Protein AF-A0A7S1AT56-F1 (afdb_monomer)

Radius of gyration: 38.78 Å; Cα contacts (8 Å, |Δi|>4): 1127; chains: 1; bounding box: 114×74×110 Å

Solvent-accessible surface area (backbone atoms only — not comparable to full-atom values): 47455 Å² total; per-residue (Å²): 145,80,83,87,82,80,82,89,76,88,87,78,89,76,84,90,74,87,85,83,88,86,87,84,87,82,90,87,84,88,86,90,71,71,71,71,60,58,68,74,60,77,81,53,65,86,84,52,72,85,73,93,84,67,86,84,73,85,80,81,84,79,82,90,81,84,87,83,89,85,85,87,80,87,83,77,83,80,80,82,75,78,77,83,77,80,85,72,77,59,73,72,67,90,74,87,70,88,66,46,84,48,71,71,61,42,51,42,47,45,42,65,51,61,54,68,61,95,93,59,62,52,18,58,50,47,12,50,22,51,25,52,29,39,56,49,50,51,53,53,60,70,42,42,95,84,80,71,55,94,60,55,70,71,35,43,72,30,48,63,62,50,36,22,52,50,45,26,49,33,38,73,68,66,71,42,50,60,51,66,31,49,63,47,37,69,57,23,43,30,66,33,55,97,45,56,70,74,56,23,53,49,39,37,49,49,49,38,48,29,52,44,40,30,46,75,64,40,55,70,68,39,36,50,48,28,29,51,52,49,43,49,41,50,49,70,41,57,69,55,46,78,49,33,34,71,71,37,49,71,47,51,32,59,69,46,69,48,68,70,81,47,59,32,65,68,44,50,53,51,38,53,60,54,52,70,76,46,70,90,41,66,69,57,35,50,53,38,50,43,40,44,19,44,48,32,26,78,54,68,44,47,84,81,48,54,46,65,55,48,41,63,69,36,58,37,84,93,45,55,63,67,57,24,46,55,27,44,55,35,33,48,41,91,46,56,51,71,54,49,48,48,31,47,30,60,65,47,46,94,67,64,74,92,79,58,60,70,64,54,41,52,40,51,55,51,46,29,57,78,69,61,32,56,41,78,67,22,64,52,45,38,48,53,51,50,44,42,47,41,48,26,95,88,73,1,34,72,75,69,59,78,49,53,55,68,46,51,45,57,65,33,73,87,42,99,57,28,67,61,51,49,41,49,46,38,53,45,29,50,74,72,70,37,54,66,53,32,18,56,49,50,42,37,73,87,31,60,89,37,68,60,40,63,68,46,54,75,40,67,69,47,37,51,49,2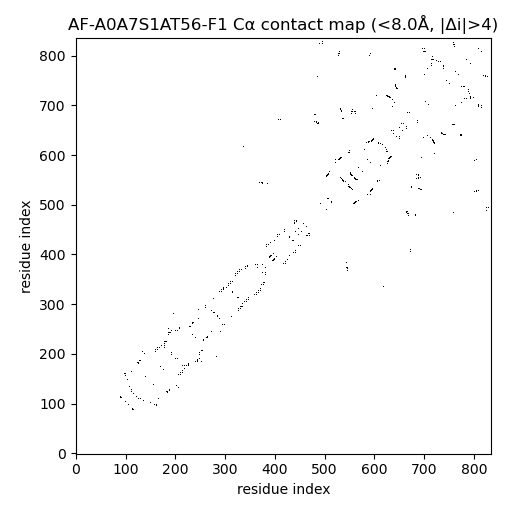0,48,57,58,59,71,38,72,80,62,75,55,89,68,45,64,59,53,88,83,29,62,34,73,77,39,49,89,78,37,94,79,62,96,61,74,91,31,67,44,77,31,48,55,70,44,73,61,42,54,47,52,45,45,72,59,61,64,73,59,56,53,33,58,32,7,43,32,70,44,49,43,57,88,50,67,86,62,42,55,52,56,28,29,24,33,37,20,36,24,39,100,81,36,36,37,39,42,33,46,55,44,20,55,74,69,32,70,70,38,25,48,56,42,35,50,52,53,47,50,54,41,46,27,45,32,34,32,38,26,29,67,71,72,40,63,66,61,49,48,18,46,30,59,43,53,44,40,75,72,51,69,53,46,93,83,62,81,64,65,40,41,22,40,30,34,45,38,18,52,54,48,10,26,28,60,19,34,43,32,71,34,77,83,39,60,36,63,56,56,45,36,33,46,75,58,24,30,40,66,50,59,88,53,78,76,49,47,53,64,52,79,80,74,48,67,31,51,53,48,43,40,39,48,62,3,36,49,41,37,49,53,51,26,55,36,27,34,68,64,55,46,48,74,74,57,57,58,53,59,32,25,54,45,65,51,96,80,48,61,89,55,47,48,60,53,53,33,67,42,72,48,39,90,71,59,60,82,77,68,98,53,104,69,74,78,69,62,82,77,67,75,76,43,86,50,84,82,37,68,76,57,50,70,67,55,62,60,43,50,86,84,45,63,56,53,59,43,40,57,73,74,43,51,74,35,54,52,54,72,70,47,46,54,35,36,48,59,15,53,57,63,35,48,38,47,67,61,50,49,53,55,48,54,50,30,53,50,34,26,54,53,53,48,56,54,58,78,73,107

Mean predicted aligned error: 15.21 Å

InterPro domains:
  IPR012337 Ribonuclease H-like superfamily [SSF53098] (545-702)
  IPR036397 Ribonuclease H superfamily [G3DSA:3.30.420.10] (535-711)

Organism: Noctiluca scintillans (NCBI:txid2966)

Foldseek 3Di:
DDDDDDDPDDDDPDDDDDDDDDDDDDDDDDDDDPPVVVVVPPPDCVVPPDDPDDDDDDDDDDDDDDDDDDDDDDDDDDDDDDPDDPPDQADQDDDDQDQDDDPLLVVLLSLCRGADDPPDFLQVSNLVSLLSSLLSLLCLLVPDDPDDRPGDNSSSVCSLVRSLVSLLVCLVVVVDQLLRNNLNNLLSQLSLPPPAPVSSCSSLVSSLSSLLSNLVNHDVVRSLNSLVSNLVCQAPPLVSLVRHQLLNVVSSCVSSVHFLLSHHLVSLVVSLVVLVVVVPDPNSSLVSLLSSLQSLQRNVSLVVDALVRLCPRLVDPVDALVSSLSSLLSNCNQPFVVRNLSNLQVLLHPDDLVPDDPSSLVSSLSSCLSVLHWCVSRLNNLVVLLLCCCQNPCHHCLNVVSDQLLQQCLQQLPDPCNLVSLLSNLVSCVVVVNLLSSLLNCLDPSNPPRVSNVVCCPPPVSVVSSVVCNVPPVPPRPLQLFDFQFFFQLACVNPVDDPDPHQEEEALWLDDSLVVVLCVQPVVLAQAEKFKDFAWQAPDCSNGSNIATQWMWIDGPSHIYIYGLVSQLVVDQVRNVNSLVSVLCSQARLSYEYEAALDFLVNLSNHQCSSDGPVLNSDPPRQTRKGPFYFYLLLVLCQLQQHFSPDPCRNDLQLLCCQQVLGGQRCNCVRHRSNDPPQDSSNSRNNNCNRVSRLLSLLLCQQLVLDDLVLRLLRIFMGSDDPFPSGNSVLSRPQRSADDRDDDDPDPPPDRQDDDHLDDCSVPPVSVVSRRHGHPVDPSNCSCCVRGVVGNDDPVSSVSNSSNSVVSNDPVSSVVSSVSRSVSSVSSNVVVVVD

Nearest PDB structures (foldseek):
  4xri-assembly1_A  TM=2.443E-01  e=1.466E-01  Thermochaetoides thermophila DSM 1495
  7cun-assembly1_G  TM=2.427E-01  e=1.527E-01  Homo sapiens
  3nmw-assembly2_B  TM=2.997E-01  e=8.446E-01  Homo sapiens
  4gpk-assembly1_C  TM=1.836E-01  e=2.245E+00  Bacillus thuringiensis serovar thuringiensis
  7ldg-assembly1_A-2  TM=1.930E-01  e=8.263E+00  Homo sapiens

Structure (mmCIF, N/CA/C/O backbone):
data_AF-A0A7S1AT56-F1
#
_entry.id   AF-A0A7S1AT56-F1
#
loop_
_atom_site.group_PDB
_atom_site.id
_atom_site.type_symbol
_atom_site.label_atom_id
_atom_site.label_alt_id
_atom_site.label_comp_id
_atom_site.label_asym_id
_atom_site.label_entity_id
_atom_site.label_seq_id
_atom_site.pdbx_PDB_ins_code
_atom_site.Cartn_x
_atom_site.Cartn_y
_atom_site.Cartn_z
_atom_site.occupancy
_atom_site.B_iso_or_equiv
_atom_site.auth_seq_id
_atom_site.auth_comp_id
_atom_site.auth_asym_id
_atom_site.auth_atom_id
_atom_site.pdbx_PDB_model_num
ATOM 1 N N . ALA A 1 1 ? -40.538 22.028 24.111 1.00 28.14 1 ALA A N 1
ATOM 2 C CA . ALA A 1 1 ? -40.634 22.332 22.670 1.00 28.14 1 ALA A CA 1
ATOM 3 C C . ALA A 1 1 ? -39.346 23.021 22.230 1.00 28.14 1 ALA A C 1
ATOM 5 O O . ALA A 1 1 ? -39.274 24.240 22.223 1.00 28.14 1 ALA A O 1
ATOM 6 N N . GLN A 1 2 ? -38.314 22.223 21.963 1.00 22.08 2 GLN A N 1
ATOM 7 C CA . GLN A 1 2 ? -37.035 22.617 21.372 1.00 22.08 2 GLN A CA 1
ATOM 8 C C . GLN A 1 2 ? -36.584 21.393 20.562 1.00 22.08 2 GLN A C 1
ATOM 10 O O . GLN A 1 2 ? -36.321 20.344 21.143 1.00 22.08 2 GLN A O 1
ATOM 15 N N . GLY A 1 3 ? -36.644 21.492 19.232 1.00 21.80 3 GLY A N 1
ATOM 16 C CA . GLY A 1 3 ? -35.955 20.585 18.307 1.00 21.80 3 GLY A CA 1
ATOM 17 C C . GLY A 1 3 ? -34.551 21.148 18.066 1.00 21.80 3 GLY A C 1
ATOM 18 O O . GLY A 1 3 ? -34.372 22.359 18.119 1.00 21.80 3 GLY A O 1
ATOM 19 N N . GLY A 1 4 ? -33.500 20.358 17.877 1.00 24.17 4 GLY A N 1
ATOM 20 C CA . GLY A 1 4 ? -33.470 19.092 17.155 1.00 24.17 4 GLY A CA 1
ATOM 21 C C . GLY A 1 4 ? -32.752 19.322 15.826 1.00 24.17 4 GLY A C 1
ATOM 22 O O . GLY A 1 4 ? -33.387 19.319 14.781 1.00 24.17 4 GLY A O 1
ATOM 23 N N . ALA A 1 5 ? -31.442 19.567 15.887 1.00 21.72 5 ALA A N 1
ATOM 24 C CA . ALA A 1 5 ? -30.538 19.537 14.743 1.00 21.72 5 ALA A CA 1
ATOM 25 C C . ALA A 1 5 ? -29.420 18.548 15.093 1.00 21.72 5 ALA A C 1
ATOM 27 O O . ALA A 1 5 ? -28.383 18.920 15.635 1.00 21.72 5 ALA A O 1
ATOM 28 N N . ARG A 1 6 ? -29.701 17.254 14.891 1.00 23.67 6 ARG A N 1
ATOM 29 C CA . ARG A 1 6 ? -28.689 16.197 14.949 1.00 23.67 6 ARG A CA 1
ATOM 30 C C . ARG A 1 6 ? -27.871 16.269 13.663 1.00 23.67 6 ARG A C 1
ATOM 32 O O . ARG A 1 6 ? -28.428 16.185 12.572 1.00 23.67 6 ARG A O 1
ATOM 39 N N . LEU A 1 7 ? -26.567 16.449 13.834 1.00 23.28 7 LEU A N 1
ATOM 40 C CA . LEU A 1 7 ? -25.540 16.291 12.815 1.00 23.28 7 LEU A CA 1
ATOM 41 C C . LEU A 1 7 ? -25.590 14.855 12.280 1.00 23.28 7 LEU A C 1
ATOM 43 O O . LEU A 1 7 ? -25.255 13.910 12.989 1.00 23.28 7 LEU A O 1
ATOM 47 N N . GLY A 1 8 ? -26.038 14.698 11.036 1.00 22.28 8 GLY A N 1
ATOM 48 C CA . GLY A 1 8 ? -25.746 13.519 10.234 1.00 22.28 8 GLY A CA 1
ATOM 49 C C . GLY A 1 8 ? -24.332 13.666 9.691 1.00 22.28 8 GLY A C 1
ATOM 50 O O . GLY A 1 8 ? -24.130 14.340 8.686 1.00 22.28 8 GLY A O 1
ATOM 51 N N . ALA A 1 9 ? -23.353 13.090 10.382 1.00 23.45 9 ALA A N 1
ATOM 52 C CA . ALA A 1 9 ? -21.978 13.029 9.914 1.00 23.45 9 ALA A CA 1
ATOM 53 C C . ALA A 1 9 ? -21.422 11.618 10.133 1.00 23.45 9 ALA A C 1
ATOM 55 O O . ALA A 1 9 ? -21.615 11.016 11.184 1.00 23.45 9 ALA A O 1
ATOM 56 N N . MET A 1 10 ? -20.699 11.146 9.115 1.00 25.14 10 MET A N 1
ATOM 57 C CA . MET A 1 10 ? -19.839 9.957 9.094 1.00 25.14 10 MET A CA 1
ATOM 58 C C . MET A 1 10 ? -20.518 8.604 8.829 1.00 25.14 10 MET A C 1
ATOM 60 O O . MET A 1 10 ? -20.508 7.665 9.623 1.00 25.14 10 MET A O 1
ATOM 64 N N . ALA A 1 11 ? -21.010 8.476 7.598 1.00 24.83 11 ALA A N 1
ATOM 65 C CA . ALA A 1 11 ? -21.187 7.203 6.916 1.00 24.83 11 ALA A CA 1
ATOM 66 C C . ALA A 1 11 ? -20.369 7.213 5.618 1.00 24.83 11 ALA A C 1
ATOM 68 O O . ALA A 1 11 ? -20.890 7.609 4.588 1.00 24.83 11 ALA A O 1
ATOM 69 N N . LEU A 1 12 ? -19.104 6.784 5.654 1.00 26.16 12 LEU A N 1
ATOM 70 C CA . LEU A 1 12 ? -18.348 6.448 4.441 1.00 26.16 12 LEU A CA 1
ATOM 71 C C . LEU A 1 12 ? -17.414 5.261 4.718 1.00 26.16 12 LEU A C 1
ATOM 73 O O . LEU A 1 12 ? -16.217 5.409 4.932 1.00 26.16 12 LEU A O 1
ATOM 77 N N . GLY A 1 13 ? -17.990 4.058 4.694 1.00 25.33 13 GLY A N 1
ATOM 78 C CA . GLY A 1 13 ? -17.266 2.879 4.231 1.00 25.33 13 GLY A CA 1
ATOM 79 C C . GLY A 1 13 ? -17.344 2.885 2.708 1.00 25.33 13 GLY A C 1
ATOM 80 O O . GLY A 1 13 ? -18.405 2.607 2.158 1.00 25.33 13 GLY A O 1
ATOM 81 N N . ILE A 1 14 ? -16.269 3.279 2.026 1.00 25.41 14 ILE A N 1
ATOM 82 C CA . ILE A 1 14 ? -16.248 3.339 0.560 1.00 25.41 14 ILE A CA 1
ATOM 83 C C . ILE A 1 14 ? -15.635 2.045 0.025 1.00 25.41 14 ILE A C 1
ATOM 85 O O . ILE A 1 14 ? -14.442 1.793 0.183 1.00 25.41 14 ILE A O 1
ATOM 89 N N . GLN A 1 15 ? -16.475 1.238 -0.627 1.00 23.25 15 GLN A N 1
ATOM 90 C CA . GLN A 1 15 ? -16.057 0.227 -1.597 1.00 23.25 15 GLN A CA 1
ATOM 91 C C . GLN A 1 15 ? -15.398 0.922 -2.794 1.00 23.25 15 GLN A C 1
ATOM 93 O O . GLN A 1 15 ? -15.999 1.792 -3.423 1.00 23.25 15 GLN A O 1
ATOM 98 N N . TRP A 1 16 ? -14.174 0.522 -3.132 1.00 25.31 16 TRP A N 1
ATOM 99 C CA . TRP A 1 16 ? -13.442 1.058 -4.276 1.00 25.31 16 TRP A CA 1
ATOM 100 C C . TRP A 1 16 ? -13.658 0.167 -5.499 1.00 25.31 16 TRP A C 1
ATOM 102 O O . TRP A 1 16 ? -13.060 -0.901 -5.614 1.00 25.31 16 TRP A O 1
ATOM 112 N N . SER A 1 17 ? -14.482 0.619 -6.441 1.00 22.28 17 SER A N 1
ATOM 113 C CA . SER A 1 17 ? -14.511 0.064 -7.795 1.00 22.28 17 SER A CA 1
ATOM 114 C C . SER A 1 17 ? -14.725 1.163 -8.835 1.00 22.28 17 SER A C 1
ATOM 116 O O . SER A 1 17 ? -15.697 1.907 -8.753 1.00 22.28 17 SER A O 1
ATOM 118 N N . SER A 1 18 ? -13.811 1.177 -9.815 1.00 23.44 18 SER A N 1
ATOM 119 C CA . SER A 1 18 ? -13.888 1.744 -11.175 1.00 23.44 18 SER A CA 1
ATOM 120 C C . SER A 1 18 ? -14.247 3.224 -11.351 1.00 23.44 18 SER A C 1
ATOM 122 O O . SER A 1 18 ? -15.398 3.574 -11.153 1.00 23.44 18 SER A O 1
ATOM 124 N N . PHE A 1 19 ? -13.330 4.035 -11.904 1.00 22.59 19 PHE A N 1
ATOM 125 C CA . PHE A 1 19 ? -13.686 5.115 -12.844 1.00 22.59 19 PHE A CA 1
ATOM 126 C C . PHE A 1 19 ? -12.533 5.455 -13.812 1.00 22.59 19 PHE A C 1
ATOM 128 O O . PHE A 1 19 ? -11.405 5.715 -13.393 1.00 22.59 19 PHE A O 1
ATOM 135 N N . GLU A 1 20 ? -12.852 5.437 -15.112 1.00 21.06 20 GLU A N 1
ATOM 136 C CA . GLU A 1 20 ? -12.061 5.942 -16.247 1.00 21.06 20 GLU A CA 1
ATOM 137 C C . GLU A 1 20 ? -11.983 7.485 -16.256 1.00 21.06 20 GLU A C 1
ATOM 139 O O . GLU A 1 20 ? -12.878 8.147 -15.719 1.00 21.06 20 GLU A O 1
ATOM 144 N N . PRO A 1 21 ? -10.957 8.093 -16.887 1.00 22.06 21 PRO A N 1
ATOM 145 C CA . PRO A 1 21 ? -10.821 9.545 -16.955 1.00 22.06 21 PRO A CA 1
ATOM 146 C C . PRO A 1 21 ? -11.688 10.167 -18.068 1.00 22.06 21 PRO A C 1
ATOM 148 O O . PRO A 1 21 ? -11.699 9.661 -19.192 1.00 22.06 21 PRO A O 1
ATOM 151 N N . PRO A 1 22 ? -12.349 11.313 -17.813 1.00 23.06 22 PRO A N 1
ATOM 152 C CA . PRO A 1 22 ? -12.988 12.102 -18.851 1.00 23.06 22 PRO A CA 1
ATOM 153 C C . PRO A 1 22 ? -12.099 13.274 -19.321 1.00 23.06 22 PRO A C 1
ATOM 155 O O . PRO A 1 22 ? -11.393 13.899 -18.531 1.00 23.06 22 PRO A O 1
ATOM 158 N N . PHE A 1 23 ? -12.265 13.604 -20.606 1.00 21.80 23 PHE A N 1
ATOM 159 C CA . PHE A 1 23 ? -12.002 14.873 -21.310 1.00 21.80 23 PHE A CA 1
ATOM 160 C C . PHE A 1 23 ? -10.796 14.984 -22.259 1.00 21.80 23 PHE A C 1
ATOM 162 O O . PHE A 1 23 ? -9.661 14.621 -21.968 1.00 21.80 23 PHE A O 1
ATOM 169 N N . ALA A 1 24 ? -11.145 15.516 -23.436 1.00 22.67 24 ALA A N 1
ATOM 170 C CA . ALA A 1 24 ? -10.377 15.663 -24.660 1.00 22.67 24 ALA A CA 1
ATOM 171 C C . ALA A 1 24 ? -9.482 16.912 -24.656 1.00 22.67 24 ALA A C 1
ATOM 173 O O . ALA A 1 24 ? -9.850 17.954 -24.115 1.00 22.67 24 ALA A O 1
ATOM 174 N N . LEU A 1 25 ? -8.325 16.792 -25.306 1.00 23.36 25 LEU A N 1
ATOM 175 C CA . LEU A 1 25 ? -7.350 17.860 -25.522 1.00 23.36 25 LEU A CA 1
ATOM 176 C C . LEU A 1 25 ? -7.714 18.659 -26.782 1.00 23.36 25 LEU A C 1
ATOM 178 O O . LEU A 1 25 ? -8.028 18.062 -27.811 1.00 23.36 25 LEU A O 1
ATOM 182 N N . SER A 1 26 ? -7.652 19.993 -26.710 1.00 21.77 26 SER A N 1
ATOM 183 C CA . SER A 1 26 ? -7.672 20.858 -27.894 1.00 21.77 26 SER A CA 1
ATOM 184 C C . SER A 1 26 ? -6.247 21.167 -28.349 1.00 21.77 26 SER A C 1
ATOM 186 O O . SER A 1 26 ? -5.412 21.579 -27.544 1.00 21.77 26 SER A O 1
ATOM 188 N N . GLU A 1 27 ? -6.009 20.993 -29.644 1.00 26.66 27 GLU A N 1
ATOM 189 C CA . GLU A 1 27 ? -4.829 21.436 -30.384 1.00 26.66 27 GLU A CA 1
ATOM 190 C C . GLU A 1 27 ? -4.764 22.972 -30.437 1.00 26.66 27 GLU A C 1
ATOM 192 O O . GLU A 1 27 ? -5.788 23.611 -30.658 1.00 26.66 27 GLU A O 1
ATOM 197 N N . ASP A 1 28 ? -3.582 23.548 -30.189 1.00 24.86 28 ASP A N 1
ATOM 198 C CA . ASP A 1 28 ? -2.971 24.650 -30.957 1.00 24.86 28 ASP A CA 1
ATOM 199 C C . ASP A 1 28 ? -1.949 25.410 -30.101 1.00 24.86 28 ASP A C 1
ATOM 201 O O . ASP A 1 28 ? -2.308 26.117 -29.163 1.00 24.86 28 ASP A O 1
ATOM 205 N N . THR A 1 29 ? -0.661 25.284 -30.441 1.00 26.38 29 THR A N 1
ATOM 206 C CA . THR A 1 29 ? 0.290 26.407 -30.632 1.00 26.38 29 THR A CA 1
ATOM 207 C C . THR A 1 29 ? 1.689 25.862 -30.922 1.00 26.38 29 THR A C 1
ATOM 209 O O . THR A 1 29 ? 2.525 25.666 -30.045 1.00 26.38 29 THR A O 1
ATOM 212 N N . ALA A 1 30 ? 1.949 25.623 -32.205 1.00 27.81 30 ALA A N 1
ATOM 213 C CA . ALA A 1 30 ? 3.295 25.507 -32.742 1.00 27.81 30 ALA A CA 1
ATOM 214 C C . ALA A 1 30 ? 3.841 26.904 -33.082 1.00 27.81 30 ALA A C 1
ATOM 216 O O . ALA A 1 30 ? 3.091 27.747 -33.572 1.00 27.81 30 ALA A O 1
ATOM 217 N N . GLY A 1 31 ? 5.152 27.114 -32.923 1.00 28.94 31 GLY A N 1
ATOM 218 C CA . GLY A 1 31 ? 5.858 28.128 -33.711 1.00 28.94 31 GLY A CA 1
ATOM 219 C C . GLY A 1 31 ? 7.037 28.831 -33.038 1.00 28.94 31 GLY A C 1
ATOM 220 O O . GLY A 1 31 ? 6.840 29.759 -32.267 1.00 28.94 31 GLY A O 1
ATOM 221 N N . HIS A 1 32 ? 8.237 28.474 -33.511 1.00 29.58 32 HIS A N 1
ATOM 222 C CA . HIS A 1 32 ? 9.459 29.296 -33.609 1.00 29.58 32 HIS A CA 1
ATOM 223 C C . HIS A 1 32 ? 10.436 29.315 -32.416 1.00 29.58 32 HIS A C 1
ATOM 225 O O . HIS A 1 32 ? 10.163 29.866 -31.358 1.00 29.58 32 HIS A O 1
ATOM 231 N N . GLY A 1 33 ? 11.637 28.761 -32.646 1.00 29.77 33 GLY A N 1
ATOM 232 C CA . GLY A 1 33 ? 12.787 28.868 -31.733 1.00 29.77 33 GLY A CA 1
ATOM 233 C C . GLY A 1 33 ? 14.049 28.094 -32.156 1.00 29.77 33 GLY A C 1
ATOM 234 O O . GLY A 1 33 ? 15.134 28.393 -31.674 1.00 29.77 33 GLY A O 1
ATOM 235 N N . ALA A 1 34 ? 13.947 27.123 -33.074 1.00 29.47 34 ALA A N 1
ATOM 236 C CA . ALA A 1 34 ? 15.069 26.235 -33.411 1.00 29.47 34 ALA A CA 1
ATOM 237 C C . ALA A 1 34 ? 16.111 26.826 -34.387 1.00 29.47 34 ALA A C 1
ATOM 239 O O . ALA A 1 34 ? 17.265 26.404 -34.368 1.00 29.47 34 ALA A O 1
ATOM 240 N N . GLU A 1 35 ? 15.748 27.795 -35.234 1.00 29.67 35 GLU A N 1
ATOM 241 C CA . GLU A 1 35 ? 16.658 28.300 -36.280 1.00 29.67 35 GLU A CA 1
ATOM 242 C C . GLU A 1 35 ? 17.685 29.319 -35.755 1.00 29.67 35 GLU A C 1
ATOM 244 O O . GLU A 1 35 ? 18.826 29.328 -36.219 1.00 29.67 35 GLU A O 1
ATOM 249 N N . ASP A 1 36 ? 17.346 30.093 -34.721 1.00 32.22 36 ASP A N 1
ATOM 250 C CA . ASP A 1 36 ? 18.242 31.123 -34.173 1.00 32.22 36 ASP A CA 1
ATOM 251 C C . ASP A 1 36 ? 19.352 30.542 -33.278 1.00 32.22 36 ASP A C 1
ATOM 253 O O . ASP A 1 36 ? 20.440 31.110 -33.183 1.00 32.22 36 ASP A O 1
ATOM 257 N N . VAL A 1 37 ? 19.125 29.365 -32.682 1.00 34.44 37 VAL A N 1
ATOM 258 C CA . VAL A 1 37 ? 20.110 28.665 -31.831 1.00 34.44 37 VAL A CA 1
ATOM 259 C C . VAL A 1 37 ? 21.189 27.966 -32.672 1.00 34.44 37 VAL A C 1
ATOM 261 O O . VAL A 1 37 ? 22.355 27.884 -32.273 1.00 34.44 37 VAL A O 1
ATOM 264 N N . LEU A 1 38 ? 20.835 27.503 -33.875 1.00 32.31 38 LEU A N 1
ATOM 265 C CA . LEU A 1 38 ? 21.759 26.816 -34.785 1.00 32.31 38 LEU A CA 1
ATOM 266 C C . LEU A 1 38 ? 22.769 27.770 -35.440 1.00 32.31 38 LEU A C 1
ATOM 268 O O . LEU A 1 38 ? 23.887 27.357 -35.754 1.00 32.31 38 LEU A O 1
ATOM 272 N N . ALA A 1 39 ? 22.430 29.054 -35.592 1.00 34.38 39 ALA A N 1
ATOM 273 C CA . ALA A 1 39 ? 23.347 30.053 -36.140 1.00 34.38 39 ALA A CA 1
ATOM 274 C C . ALA A 1 39 ? 24.541 30.329 -35.203 1.00 34.38 39 ALA A C 1
ATOM 276 O O . ALA A 1 39 ? 25.662 30.545 -35.671 1.00 34.38 39 ALA A O 1
ATOM 277 N N . THR A 1 40 ? 24.330 30.247 -33.885 1.00 32.94 40 THR A N 1
ATOM 278 C CA . THR A 1 40 ? 25.346 30.549 -32.862 1.00 32.94 40 THR A CA 1
ATOM 279 C C . THR A 1 40 ? 26.378 29.445 -32.616 1.00 32.94 40 THR A C 1
ATOM 281 O O . THR A 1 40 ? 27.418 29.723 -32.028 1.00 32.94 40 THR A O 1
ATOM 284 N N . LEU A 1 41 ? 26.142 28.214 -33.083 1.00 35.22 41 LEU A N 1
ATOM 285 C CA . LEU A 1 41 ? 27.003 27.049 -32.799 1.00 35.22 41 LEU A CA 1
ATOM 286 C C . LEU A 1 41 ? 27.957 26.678 -33.951 1.00 35.22 41 LEU A C 1
ATOM 288 O O . LEU A 1 41 ? 28.742 25.739 -33.843 1.00 35.22 41 LEU A O 1
ATOM 292 N N . SER A 1 42 ? 27.918 27.419 -35.060 1.00 35.97 42 SER A N 1
ATOM 293 C CA . SER A 1 42 ? 28.675 27.108 -36.283 1.00 35.97 42 SER A CA 1
ATOM 294 C C . SER A 1 42 ? 30.172 27.460 -36.235 1.00 35.97 42 SER A C 1
ATOM 296 O O . SER A 1 42 ? 30.907 27.110 -37.158 1.00 35.97 42 SER A O 1
ATOM 298 N N . SER A 1 43 ? 30.650 28.125 -35.177 1.00 33.75 43 SER A N 1
ATOM 299 C CA . SER A 1 43 ? 32.043 28.585 -35.055 1.00 33.75 43 SER A CA 1
ATOM 300 C C . SER A 1 43 ? 32.904 27.795 -34.061 1.00 33.75 43 SER A C 1
ATOM 302 O O . SER A 1 43 ? 34.064 28.157 -33.858 1.00 33.75 43 SER A O 1
ATOM 304 N N . ASP A 1 44 ? 32.373 26.738 -33.440 1.00 31.22 44 ASP A N 1
ATOM 305 C CA . ASP A 1 44 ? 33.081 26.005 -32.387 1.00 31.22 44 ASP A CA 1
ATOM 306 C C . ASP A 1 44 ? 33.916 24.842 -32.957 1.00 31.22 44 ASP A C 1
ATOM 308 O O . ASP A 1 44 ? 33.405 23.819 -33.419 1.00 31.22 44 ASP A O 1
ATOM 312 N N . THR A 1 45 ? 35.240 25.006 -32.954 1.00 31.78 45 THR A N 1
ATOM 313 C CA . THR A 1 45 ? 36.200 24.086 -33.604 1.00 31.78 45 THR A CA 1
ATOM 314 C C . THR A 1 45 ? 36.422 22.776 -32.842 1.00 31.78 45 THR A C 1
ATOM 316 O O . THR A 1 45 ? 37.100 21.882 -33.345 1.00 31.78 45 THR A O 1
ATOM 319 N N . TRP A 1 46 ? 35.821 22.628 -31.658 1.00 32.69 46 TRP A N 1
ATOM 320 C CA . TRP A 1 46 ? 35.835 21.385 -30.881 1.00 32.69 46 TRP A CA 1
ATOM 321 C C . TRP A 1 46 ? 34.803 20.352 -31.363 1.00 32.69 46 TRP A C 1
ATOM 323 O O . TRP A 1 46 ? 35.049 19.154 -31.255 1.00 32.69 46 TRP A O 1
ATOM 333 N N . LEU A 1 47 ? 33.678 20.796 -31.938 1.00 30.77 47 LEU A N 1
ATOM 334 C CA . LEU A 1 47 ? 32.607 19.912 -32.427 1.00 30.77 47 LEU A CA 1
ATOM 335 C C . LEU A 1 47 ? 32.799 19.474 -33.889 1.00 30.77 47 LEU A C 1
ATOM 337 O O . LEU A 1 47 ? 32.240 18.460 -34.307 1.00 30.77 47 LEU A O 1
ATOM 341 N N . PHE A 1 48 ? 33.629 20.186 -34.657 1.00 35.91 48 PHE A N 1
ATOM 342 C CA . PHE A 1 48 ? 33.941 19.855 -36.049 1.00 35.91 48 PHE A CA 1
ATOM 343 C C . PHE A 1 48 ? 35.452 19.957 -36.316 1.00 35.91 48 PHE A C 1
ATOM 345 O O . PHE A 1 48 ? 35.940 21.030 -36.681 1.00 35.91 48 PHE A O 1
ATOM 352 N N . PRO A 1 49 ? 36.227 18.865 -36.181 1.00 29.78 49 PRO A N 1
ATOM 353 C CA . PRO A 1 49 ? 37.609 18.867 -36.644 1.00 29.78 49 PRO A CA 1
ATOM 354 C C . PRO A 1 49 ? 37.643 19.012 -38.179 1.00 29.78 49 PRO A C 1
ATOM 356 O O . PRO A 1 49 ? 36.762 18.484 -38.871 1.00 29.78 49 PRO A O 1
ATOM 359 N N . PRO A 1 50 ? 38.637 19.714 -38.755 1.00 30.83 50 PRO A N 1
ATOM 360 C CA . PRO A 1 50 ? 38.681 19.936 -40.194 1.00 30.83 50 PRO A CA 1
ATOM 361 C C . PRO A 1 50 ? 38.901 18.610 -40.933 1.00 30.83 50 PRO A C 1
ATOM 363 O O . PRO A 1 50 ? 39.817 17.848 -40.625 1.00 30.83 50 PRO A O 1
ATOM 366 N N . ARG A 1 51 ? 38.048 18.338 -41.927 1.00 33.44 51 ARG A N 1
ATOM 367 C CA . ARG A 1 51 ? 38.151 17.164 -42.804 1.00 33.44 51 ARG A CA 1
ATOM 368 C C . ARG A 1 51 ? 39.437 17.232 -43.633 1.00 33.44 51 ARG A C 1
ATOM 370 O O . ARG A 1 51 ? 39.720 18.249 -44.256 1.00 33.44 51 ARG A O 1
ATOM 377 N N . SER A 1 52 ? 40.160 16.118 -43.696 1.00 32.06 52 SER A N 1
ATOM 378 C CA . SER A 1 52 ? 41.413 15.923 -44.441 1.00 32.06 52 SER A CA 1
ATOM 379 C C . SER A 1 52 ? 41.283 15.925 -45.973 1.00 32.06 52 SER A C 1
ATOM 381 O O . SER A 1 52 ? 42.292 15.779 -46.654 1.00 32.06 52 SER A O 1
ATOM 383 N N . ASP A 1 53 ? 40.089 16.151 -46.524 1.00 38.16 53 ASP A N 1
ATOM 384 C CA . ASP A 1 53 ? 39.832 16.103 -47.966 1.00 38.16 53 ASP A CA 1
ATOM 385 C C . ASP A 1 53 ? 39.334 17.456 -48.493 1.00 38.16 53 ASP A C 1
ATOM 387 O O . ASP A 1 53 ? 38.167 17.628 -48.850 1.00 38.16 53 ASP A O 1
ATOM 391 N N . GLN A 1 54 ? 40.230 18.441 -48.562 1.00 35.28 54 GLN A N 1
ATOM 392 C CA . GLN A 1 54 ? 40.071 19.585 -49.461 1.00 35.28 54 GLN A CA 1
ATOM 393 C C . GLN A 1 54 ? 41.382 19.861 -50.214 1.00 35.28 54 GLN A C 1
ATOM 395 O O . GLN A 1 54 ? 42.461 19.749 -49.629 1.00 35.28 54 GLN A O 1
ATOM 400 N N . PRO A 1 55 ? 41.320 20.229 -51.509 1.00 33.28 55 PRO A N 1
ATOM 401 C CA . PRO A 1 55 ? 42.510 20.561 -52.277 1.00 33.28 55 PRO A CA 1
ATOM 402 C C . PRO A 1 55 ? 43.155 21.829 -51.709 1.00 33.28 55 PRO A C 1
ATOM 404 O O . PRO A 1 55 ? 42.511 22.874 -51.619 1.00 33.28 55 PRO A O 1
ATOM 407 N N . GLN A 1 56 ? 44.436 21.741 -51.344 1.00 33.47 56 GLN A N 1
ATOM 408 C CA . GLN A 1 56 ? 45.222 22.891 -50.903 1.00 33.47 56 GLN A CA 1
ATOM 409 C C . GLN A 1 56 ? 45.286 23.958 -52.007 1.00 33.47 56 GLN A C 1
ATOM 411 O O . GLN A 1 56 ? 45.928 23.771 -53.041 1.00 33.47 56 GLN A O 1
ATOM 416 N N . ALA A 1 57 ? 44.647 25.102 -51.762 1.00 33.53 57 ALA A N 1
ATOM 417 C CA . ALA A 1 57 ? 44.968 26.363 -52.422 1.00 33.53 57 ALA A CA 1
ATOM 418 C C . ALA A 1 57 ? 46.285 26.928 -51.835 1.00 33.53 57 ALA A C 1
ATOM 420 O O . ALA A 1 57 ? 46.622 26.635 -50.685 1.00 33.53 57 ALA A O 1
ATOM 421 N N . PRO A 1 58 ? 47.073 27.691 -52.612 1.00 33.38 58 PRO A N 1
ATOM 422 C CA . PRO A 1 58 ? 48.499 27.870 -52.362 1.00 33.38 58 PRO A CA 1
ATOM 423 C C . PRO A 1 58 ? 48.773 28.751 -51.140 1.00 33.38 58 PRO A C 1
ATOM 425 O O . PRO A 1 58 ? 48.248 29.858 -51.020 1.00 33.38 58 PRO A O 1
ATOM 428 N N . HIS A 1 59 ? 49.655 28.284 -50.257 1.00 32.09 59 HIS A N 1
ATOM 429 C CA . HIS A 1 59 ? 50.155 29.088 -49.147 1.00 32.09 59 HIS A CA 1
ATOM 430 C C . HIS A 1 59 ? 51.088 30.211 -49.640 1.00 32.09 59 HIS A C 1
ATOM 432 O O . HIS A 1 59 ? 51.965 29.956 -50.472 1.00 32.09 59 HIS A O 1
ATOM 438 N N . PRO A 1 60 ? 50.969 31.439 -49.099 1.00 29.39 60 PRO A N 1
ATOM 439 C CA . PRO A 1 60 ? 51.983 32.467 -49.264 1.00 29.39 60 PRO A CA 1
ATOM 440 C C . PRO A 1 60 ? 53.228 32.106 -48.441 1.00 29.39 60 PRO A C 1
ATOM 442 O O . PRO A 1 60 ? 53.147 31.575 -47.333 1.00 29.39 60 PRO A O 1
ATOM 445 N N . ALA A 1 61 ? 54.390 32.378 -49.029 1.00 30.06 61 ALA A N 1
ATOM 446 C CA . ALA A 1 61 ? 55.702 32.004 -48.522 1.00 30.06 61 ALA A CA 1
ATOM 447 C C . ALA A 1 61 ? 56.004 32.558 -47.115 1.00 30.06 61 ALA A C 1
ATOM 449 O O . ALA A 1 61 ? 55.793 33.750 -46.877 1.00 30.06 61 ALA A O 1
ATOM 450 N N . PRO A 1 62 ? 56.623 31.767 -46.220 1.00 29.47 62 PRO A N 1
ATOM 451 C CA . PRO A 1 62 ? 57.375 32.302 -45.103 1.00 29.47 62 PRO A CA 1
ATOM 452 C C . PRO A 1 62 ? 58.824 32.594 -45.511 1.00 29.47 62 PRO A C 1
ATOM 454 O O . PRO A 1 62 ? 59.429 31.936 -46.358 1.00 29.47 62 PRO A O 1
ATOM 457 N N . ALA A 1 63 ? 59.353 33.633 -44.879 1.00 29.42 63 ALA A N 1
ATOM 458 C CA . ALA A 1 63 ? 60.643 34.240 -45.123 1.00 29.42 63 ALA A CA 1
ATOM 459 C C . ALA A 1 63 ? 61.836 33.267 -45.085 1.00 29.42 63 ALA A C 1
ATOM 461 O O . ALA A 1 63 ? 61.909 32.318 -44.308 1.00 29.42 63 ALA A O 1
ATOM 462 N N . GLN A 1 64 ? 62.806 33.612 -45.929 1.00 29.25 64 GLN A N 1
ATOM 463 C CA . GLN A 1 64 ? 64.154 33.073 -46.041 1.00 29.25 64 GLN A CA 1
ATOM 464 C C . GLN A 1 64 ? 64.820 32.782 -44.686 1.00 29.25 64 GLN A C 1
ATOM 466 O O . GLN A 1 64 ? 64.952 33.679 -43.856 1.00 29.25 64 GLN A O 1
ATOM 471 N N . ARG A 1 65 ? 65.401 31.583 -44.550 1.00 28.61 65 ARG A N 1
ATOM 472 C CA . ARG A 1 65 ? 66.697 31.375 -43.879 1.00 28.61 65 ARG A CA 1
ATOM 473 C C . ARG A 1 65 ? 67.376 30.087 -44.375 1.00 28.61 65 ARG A C 1
ATOM 475 O O . ARG A 1 65 ? 66.942 28.985 -44.082 1.00 28.61 65 ARG A O 1
ATOM 482 N N . ALA A 1 66 ? 68.404 30.321 -45.191 1.00 28.48 66 ALA A N 1
ATOM 483 C CA . ALA A 1 66 ? 69.622 29.559 -45.493 1.00 28.48 66 ALA A CA 1
ATOM 484 C C . ALA A 1 66 ? 69.675 28.008 -45.385 1.00 28.48 66 ALA A C 1
ATOM 486 O O . ALA A 1 66 ? 69.566 27.419 -44.317 1.00 28.48 66 ALA A O 1
ATOM 487 N N . ARG A 1 67 ? 70.012 27.429 -46.550 1.00 30.47 67 ARG A N 1
ATOM 488 C CA . ARG A 1 67 ? 70.655 26.135 -46.907 1.00 30.47 67 ARG A CA 1
ATOM 489 C C . ARG A 1 67 ? 71.897 25.746 -46.057 1.00 30.47 67 ARG A C 1
ATOM 491 O O . ARG A 1 67 ? 72.478 26.655 -45.462 1.00 30.47 67 ARG A O 1
ATOM 498 N N . PRO A 1 68 ? 72.345 24.458 -46.027 1.00 35.09 68 PRO A N 1
ATOM 499 C CA . PRO A 1 68 ? 73.100 23.814 -47.136 1.00 35.09 68 PRO A CA 1
ATOM 500 C C . PRO A 1 68 ? 72.798 22.327 -47.454 1.00 35.09 68 PRO A C 1
ATOM 502 O O . PRO A 1 68 ? 72.549 21.529 -46.561 1.00 35.09 68 PRO A O 1
ATOM 505 N N . ASP A 1 69 ? 72.819 22.025 -48.765 1.00 30.09 69 ASP A N 1
ATOM 506 C CA . ASP A 1 69 ? 73.432 20.901 -49.520 1.00 30.09 69 ASP A CA 1
ATOM 507 C C . ASP A 1 69 ? 73.697 19.558 -48.787 1.00 30.09 69 ASP A C 1
ATOM 509 O O . ASP A 1 69 ? 74.224 19.539 -47.687 1.00 30.09 69 ASP A O 1
ATOM 513 N N . GLY A 1 70 ? 73.480 18.353 -49.327 1.00 27.55 70 GLY A N 1
ATOM 514 C CA . GLY A 1 70 ? 73.247 17.863 -50.684 1.00 27.55 70 GLY A CA 1
ATOM 515 C C . GLY A 1 70 ? 73.294 16.316 -50.701 1.00 27.55 70 GLY A C 1
ATOM 516 O O . GLY A 1 70 ? 73.157 15.681 -49.660 1.00 27.55 70 GLY A O 1
ATOM 517 N N . TYR A 1 71 ? 73.550 15.751 -51.887 1.00 29.39 71 TYR A N 1
ATOM 518 C CA . TYR A 1 71 ? 73.590 14.330 -52.297 1.00 29.39 71 TYR A CA 1
ATOM 519 C C . TYR A 1 71 ? 72.278 13.710 -52.790 1.00 29.39 71 TYR A C 1
ATOM 521 O O . TYR A 1 71 ? 71.476 13.150 -52.050 1.00 29.39 71 TYR A O 1
ATOM 529 N N . GLY A 1 72 ? 72.130 13.762 -54.117 1.00 27.41 72 GLY A N 1
ATOM 530 C CA . GLY A 1 72 ? 71.270 12.867 -54.874 1.00 27.41 72 GLY A CA 1
ATOM 531 C C . GLY A 1 72 ? 71.940 11.517 -55.140 1.00 27.41 72 GLY A C 1
ATOM 532 O O . GLY A 1 72 ? 73.159 11.424 -55.290 1.00 27.41 72 GLY A O 1
ATOM 533 N N . LEU A 1 73 ? 71.103 10.491 -55.264 1.00 30.80 73 LEU A N 1
ATOM 534 C CA . LEU A 1 73 ? 71.403 9.236 -55.945 1.00 30.80 73 LEU A CA 1
ATOM 535 C C . LEU A 1 73 ? 70.279 8.962 -56.964 1.00 30.80 73 LEU A C 1
ATOM 537 O O . LEU A 1 73 ? 69.121 9.278 -56.683 1.00 30.80 73 LEU A O 1
ATOM 541 N N . PRO A 1 74 ? 70.596 8.422 -58.154 1.00 33.12 74 PRO A N 1
ATOM 542 C CA . PRO A 1 74 ? 69.620 8.185 -59.213 1.00 33.12 74 PRO A CA 1
ATOM 543 C C . PRO A 1 74 ? 68.733 6.966 -58.917 1.00 33.12 74 PRO A C 1
ATOM 545 O O . PRO A 1 74 ? 69.207 5.913 -58.496 1.00 33.12 74 PRO A O 1
ATOM 548 N N . VAL A 1 75 ? 67.436 7.116 -59.191 1.00 33.47 75 VAL A N 1
ATOM 549 C CA . VAL A 1 75 ? 66.429 6.044 -59.182 1.00 33.47 75 VAL A CA 1
ATOM 550 C C . VAL A 1 75 ? 66.669 5.115 -60.388 1.00 33.47 75 VAL A C 1
ATOM 552 O O . VAL A 1 75 ? 66.725 5.618 -61.512 1.00 33.47 75 VAL A O 1
ATOM 555 N N . PRO A 1 76 ? 66.807 3.786 -60.212 1.00 32.41 76 PRO A N 1
ATOM 556 C CA . PRO A 1 76 ? 66.848 2.841 -61.328 1.00 32.41 76 PRO A CA 1
ATOM 557 C C . PRO A 1 76 ? 65.442 2.634 -61.931 1.00 32.41 76 PRO A C 1
ATOM 559 O O . PRO A 1 76 ? 64.442 2.799 -61.227 1.00 32.41 76 PRO A O 1
ATOM 562 N N . PRO A 1 77 ? 65.328 2.276 -63.225 1.00 36.50 77 PRO A N 1
ATOM 563 C CA . PRO A 1 77 ? 64.037 2.088 -63.879 1.00 36.50 77 PRO A CA 1
ATOM 564 C C . PRO A 1 77 ? 63.247 0.933 -63.245 1.00 36.50 77 PRO A C 1
ATOM 566 O O . PRO A 1 77 ? 63.804 -0.112 -62.907 1.00 36.50 77 PRO A O 1
ATOM 569 N N . ARG A 1 78 ? 61.931 1.143 -63.095 1.00 32.38 78 ARG A N 1
ATOM 570 C CA . ARG A 1 78 ? 60.951 0.117 -62.706 1.00 32.38 78 ARG A CA 1
ATOM 571 C C . ARG A 1 78 ? 61.079 -1.108 -63.629 1.00 32.38 78 ARG A C 1
ATOM 573 O O . ARG A 1 78 ? 61.104 -0.912 -64.841 1.00 32.38 78 ARG A O 1
ATOM 580 N N . PRO A 1 79 ? 61.088 -2.343 -63.098 1.00 35.56 79 PRO A N 1
ATOM 581 C CA . PRO A 1 79 ? 60.804 -3.515 -63.909 1.00 35.56 79 PRO A CA 1
ATOM 582 C C . PRO A 1 79 ? 59.334 -3.478 -64.344 1.00 35.56 79 PRO A C 1
ATOM 584 O O . PRO A 1 79 ? 58.455 -3.149 -63.542 1.00 35.56 79 PRO A O 1
ATOM 587 N N . ASP A 1 80 ? 59.091 -3.782 -65.617 1.00 37.91 80 ASP A N 1
ATOM 588 C CA . ASP A 1 80 ? 57.761 -3.865 -66.212 1.00 37.91 80 ASP A CA 1
ATOM 589 C C . ASP A 1 80 ? 56.858 -4.790 -65.382 1.00 37.91 80 ASP A C 1
ATOM 591 O O . ASP A 1 80 ? 57.163 -5.964 -65.159 1.00 37.91 80 ASP A O 1
ATOM 595 N N . LEU A 1 81 ? 55.740 -4.241 -64.901 1.00 40.47 81 LEU A N 1
ATOM 596 C CA . LEU A 1 81 ? 54.662 -5.025 -64.309 1.00 40.47 81 LEU A CA 1
ATOM 597 C C . LEU A 1 81 ? 54.070 -5.931 -65.402 1.00 40.47 81 LEU A C 1
ATOM 599 O O . LEU A 1 81 ? 53.795 -5.439 -66.501 1.00 40.47 81 LEU A O 1
ATOM 603 N N . PRO A 1 82 ? 53.833 -7.228 -65.130 1.00 44.47 82 PRO A N 1
ATOM 604 C CA . PRO A 1 82 ? 53.071 -8.061 -66.048 1.00 44.47 82 PRO A CA 1
ATOM 605 C C . PRO A 1 82 ? 51.661 -7.471 -66.234 1.00 44.47 82 PRO A C 1
ATOM 607 O O . PRO A 1 82 ? 51.143 -6.818 -65.320 1.00 44.47 82 PRO A O 1
ATOM 610 N N . PRO A 1 83 ? 51.037 -7.668 -67.409 1.00 44.50 83 PRO A N 1
ATOM 611 C CA . PRO A 1 83 ? 49.712 -7.128 -67.695 1.00 44.50 83 PRO A CA 1
ATOM 612 C C . PRO A 1 83 ? 48.682 -7.602 -66.654 1.00 44.50 83 PRO A C 1
ATOM 614 O O . PRO A 1 83 ? 48.843 -8.690 -66.090 1.00 44.50 83 PRO A O 1
ATOM 617 N N . PRO A 1 84 ? 47.624 -6.808 -66.398 1.00 40.62 84 PRO A N 1
ATOM 618 C CA . PRO A 1 84 ? 46.590 -7.163 -65.436 1.00 40.62 84 PRO A CA 1
ATOM 619 C C . PRO A 1 84 ? 45.976 -8.513 -65.808 1.00 40.62 84 PRO A C 1
ATOM 621 O O . PRO A 1 84 ? 45.540 -8.730 -66.941 1.00 40.62 84 PRO A O 1
ATOM 624 N N . VAL A 1 85 ? 45.969 -9.427 -64.839 1.00 42.00 85 VAL A N 1
ATOM 625 C CA . VAL A 1 85 ? 45.229 -10.686 -64.926 1.00 42.00 85 VAL A CA 1
ATOM 626 C C . VAL A 1 85 ? 43.749 -10.329 -65.130 1.00 42.00 85 VAL A C 1
ATOM 628 O O . VAL A 1 85 ? 43.252 -9.465 -64.405 1.00 42.00 85 VAL A O 1
ATOM 631 N N . PRO A 1 86 ? 43.038 -10.939 -66.095 1.00 38.91 86 PRO A N 1
ATOM 632 C CA . PRO A 1 86 ? 41.605 -10.725 -66.251 1.00 38.91 86 PRO A CA 1
ATOM 633 C C . PRO A 1 86 ? 40.891 -11.075 -64.943 1.00 38.91 86 PRO A C 1
ATOM 635 O O . PRO A 1 86 ? 41.125 -12.150 -64.392 1.00 38.91 86 PRO A O 1
ATOM 638 N N . GLU A 1 87 ? 40.026 -10.187 -64.453 1.00 40.53 87 GLU A N 1
ATOM 639 C CA . GLU A 1 87 ? 39.133 -10.476 -63.331 1.00 40.53 87 GLU A CA 1
ATOM 640 C C . GLU A 1 87 ? 38.234 -11.661 -63.704 1.00 40.53 87 GLU A C 1
ATOM 642 O O . GLU A 1 87 ? 37.290 -11.540 -64.486 1.00 40.53 87 GLU A O 1
ATOM 647 N N . THR A 1 88 ? 38.547 -12.843 -63.179 1.00 32.88 88 THR A N 1
ATOM 648 C CA . THR A 1 88 ? 37.656 -13.997 -63.250 1.00 32.88 88 THR A CA 1
ATOM 649 C C . THR A 1 88 ? 36.436 -13.697 -62.374 1.00 32.88 88 THR A C 1
ATOM 651 O O . THR A 1 88 ? 36.615 -13.434 -61.182 1.00 32.88 88 THR A O 1
ATOM 654 N N . PRO A 1 89 ? 35.198 -13.735 -62.903 1.00 38.50 89 PRO A N 1
ATOM 655 C CA . PRO A 1 89 ? 34.012 -13.606 -62.067 1.00 38.50 89 PRO A CA 1
ATOM 656 C C . PRO A 1 89 ? 34.007 -14.732 -61.029 1.00 38.50 89 PRO A C 1
ATOM 658 O O . PRO A 1 89 ? 34.298 -15.887 -61.352 1.00 38.50 89 PRO A O 1
ATOM 661 N N . ALA A 1 90 ? 33.709 -14.386 -59.775 1.00 44.00 90 ALA A N 1
ATOM 662 C CA . ALA A 1 90 ? 33.596 -15.352 -58.690 1.00 44.00 90 ALA A CA 1
ATOM 663 C C . ALA A 1 90 ? 32.610 -16.479 -59.080 1.00 44.00 90 ALA A C 1
ATOM 665 O O . ALA A 1 90 ? 31.630 -16.207 -59.784 1.00 44.00 90 ALA A O 1
ATOM 666 N N . PRO A 1 91 ? 32.849 -17.742 -58.682 1.00 46.06 91 PRO A N 1
ATOM 667 C CA . PRO A 1 91 ? 31.989 -18.857 -59.061 1.00 46.06 91 PRO A CA 1
ATOM 668 C C . PRO A 1 91 ? 30.566 -18.631 -58.537 1.00 46.06 91 PRO A C 1
ATOM 670 O O . PRO A 1 91 ? 30.302 -18.726 -57.343 1.00 46.06 91 PRO A O 1
ATOM 673 N N . VAL A 1 92 ? 29.633 -18.332 -59.442 1.00 53.03 92 VAL A N 1
ATOM 674 C CA . VAL A 1 92 ? 28.210 -18.218 -59.112 1.00 53.03 92 VAL A CA 1
ATOM 675 C C . VAL A 1 92 ? 27.707 -19.614 -58.765 1.00 53.03 92 VAL A C 1
ATOM 677 O O . VAL A 1 92 ? 27.646 -20.492 -59.631 1.00 53.03 92 VAL A O 1
ATOM 680 N N . PHE A 1 93 ? 27.362 -19.829 -57.496 1.00 65.06 93 PHE A N 1
ATOM 681 C CA . PHE A 1 93 ? 26.673 -21.038 -57.065 1.00 65.06 93 PHE A CA 1
ATOM 682 C C . PHE A 1 93 ? 25.399 -21.207 -57.908 1.00 65.06 93 PHE A C 1
ATOM 684 O O . PHE A 1 93 ? 24.557 -20.308 -57.960 1.00 65.06 93 PHE A O 1
ATOM 691 N N . ARG A 1 94 ? 25.275 -22.329 -58.630 1.00 68.44 94 ARG A N 1
ATOM 692 C CA . ARG A 1 94 ? 24.089 -22.596 -59.456 1.00 68.44 94 ARG A CA 1
ATOM 693 C C . ARG A 1 94 ? 22.917 -22.914 -58.535 1.00 68.44 94 ARG A C 1
ATOM 695 O O . ARG A 1 94 ? 22.879 -23.981 -57.931 1.00 68.44 94 ARG A O 1
ATOM 702 N N . TYR A 1 95 ? 21.984 -21.975 -58.442 1.00 81.62 95 TYR A N 1
ATOM 703 C CA . TYR A 1 95 ? 20.790 -22.063 -57.616 1.00 81.62 95 TYR A CA 1
ATOM 704 C C . TYR A 1 95 ? 19.539 -21.948 -58.487 1.00 81.62 95 TYR A C 1
ATOM 706 O O . TYR A 1 95 ? 19.385 -20.976 -59.229 1.00 81.62 95 TYR A O 1
ATOM 714 N N . ASP A 1 96 ? 18.646 -22.930 -58.370 1.00 84.56 96 ASP A N 1
ATOM 715 C CA . ASP A 1 96 ? 17.360 -22.935 -59.061 1.00 84.56 96 ASP A CA 1
ATOM 716 C C . ASP A 1 96 ? 16.288 -22.283 -58.178 1.00 84.56 96 ASP A C 1
ATOM 718 O O . ASP A 1 96 ? 15.863 -22.853 -57.160 1.00 84.56 96 ASP A O 1
ATOM 722 N N . PHE A 1 97 ? 15.853 -21.091 -58.595 1.00 86.38 97 PHE A N 1
ATOM 723 C CA . PHE A 1 97 ? 14.788 -20.323 -57.951 1.00 86.38 97 PHE A CA 1
ATOM 724 C C . PHE A 1 97 ? 13.448 -21.049 -58.065 1.00 86.38 97 PHE A C 1
ATOM 726 O O . PHE A 1 97 ? 13.021 -21.405 -59.165 1.00 86.38 97 PHE A O 1
ATOM 733 N N . GLN A 1 98 ? 12.775 -21.265 -56.935 1.00 84.50 98 GLN A N 1
ATOM 734 C CA . GLN A 1 98 ? 11.503 -21.994 -56.899 1.00 84.50 98 GLN A CA 1
ATOM 735 C C . GLN A 1 98 ? 10.295 -21.059 -57.002 1.00 84.50 98 GLN A C 1
ATOM 737 O O . GLN A 1 98 ? 9.329 -21.362 -57.705 1.00 84.50 98 GLN A O 1
ATOM 742 N N . TYR A 1 99 ? 10.354 -19.939 -56.295 1.00 83.44 99 TYR A N 1
ATOM 743 C CA . TYR A 1 99 ? 9.255 -19.001 -56.115 1.00 83.44 99 TYR A CA 1
ATOM 744 C C . TYR A 1 99 ? 9.470 -17.693 -56.885 1.00 83.44 99 TYR A C 1
ATOM 746 O O . TYR A 1 99 ? 8.511 -16.962 -57.113 1.00 83.44 99 TYR A O 1
ATOM 754 N N . LEU A 1 100 ? 10.702 -17.411 -57.330 1.00 84.94 100 LEU A N 1
ATOM 755 C CA . LEU A 1 100 ? 11.066 -16.169 -58.018 1.00 84.94 100 LEU A CA 1
ATOM 756 C C . LEU A 1 100 ? 11.340 -16.405 -59.510 1.00 84.94 100 LEU A C 1
ATOM 758 O O . LEU A 1 100 ? 12.260 -17.129 -59.890 1.00 84.94 100 LEU A O 1
ATOM 762 N N . ARG A 1 101 ? 10.570 -15.747 -60.371 1.00 82.56 101 ARG A N 1
ATOM 763 C CA . ARG A 1 101 ? 10.657 -15.746 -61.840 1.00 82.56 101 ARG A CA 1
ATOM 764 C C . ARG A 1 101 ? 11.202 -14.424 -62.383 1.00 82.56 101 ARG A C 1
ATOM 766 O O . ARG A 1 101 ? 11.844 -14.425 -63.432 1.00 82.56 101 ARG A O 1
ATOM 773 N N . SER A 1 102 ? 10.963 -13.307 -61.698 1.00 82.94 102 SER A N 1
ATOM 774 C CA . SER A 1 102 ? 11.463 -11.996 -62.113 1.00 82.94 102 SER A CA 1
ATOM 775 C C . SER A 1 102 ? 12.976 -11.855 -61.859 1.00 82.94 102 SER A C 1
ATOM 777 O O . SER A 1 102 ? 13.451 -12.152 -60.759 1.00 82.94 102 SER A O 1
ATOM 779 N N . PRO A 1 103 ? 13.763 -11.356 -62.840 1.00 82.06 103 PRO A N 1
ATOM 780 C CA . PRO A 1 103 ? 15.210 -11.184 -62.682 1.00 82.06 103 PRO A CA 1
ATOM 781 C C . PRO A 1 103 ? 15.593 -10.319 -61.479 1.00 82.06 103 PRO A C 1
ATOM 783 O O . PRO A 1 103 ? 16.573 -10.612 -60.809 1.00 82.06 103 PRO A O 1
ATOM 786 N N . GLN A 1 104 ? 14.776 -9.310 -61.171 1.00 79.38 104 GLN A N 1
ATOM 787 C CA . GLN A 1 104 ? 14.995 -8.377 -60.066 1.00 79.38 104 GLN A CA 1
ATOM 788 C C . GLN A 1 104 ? 14.782 -9.027 -58.695 1.00 79.38 104 GLN A C 1
ATOM 790 O O . GLN A 1 104 ? 15.589 -8.808 -57.799 1.00 79.38 104 GLN A O 1
ATOM 795 N N . ALA A 1 105 ? 13.749 -9.865 -58.528 1.00 80.75 105 ALA A N 1
ATOM 796 C CA . ALA A 1 105 ? 13.561 -10.629 -57.294 1.00 80.75 105 ALA A CA 1
ATOM 797 C C . ALA A 1 105 ? 14.698 -11.640 -57.098 1.00 80.75 105 ALA A C 1
ATOM 799 O O . ALA A 1 105 ? 15.234 -11.795 -56.002 1.00 80.75 105 ALA A O 1
ATOM 800 N N . GLN A 1 106 ? 15.103 -12.296 -58.189 1.00 85.94 106 GLN A N 1
ATOM 801 C CA . GLN A 1 106 ? 16.237 -13.212 -58.179 1.00 85.94 106 GLN A CA 1
ATOM 802 C C . GLN A 1 106 ? 17.540 -12.489 -57.811 1.00 85.94 106 GLN A C 1
ATOM 804 O O . GLN A 1 106 ? 18.323 -13.043 -57.049 1.00 85.94 106 GLN A O 1
ATOM 809 N N . ASP A 1 107 ? 17.767 -11.257 -58.283 1.00 84.75 107 ASP A N 1
ATOM 810 C CA . ASP A 1 107 ? 18.963 -10.464 -57.961 1.00 84.75 107 ASP A CA 1
ATOM 811 C C . ASP A 1 107 ? 19.107 -10.161 -56.464 1.00 84.75 107 ASP A C 1
ATOM 813 O O . ASP A 1 107 ? 20.228 -10.176 -55.955 1.00 84.75 107 ASP A O 1
ATOM 817 N N . VAL A 1 108 ? 17.996 -9.963 -55.746 1.00 85.12 108 VAL A N 1
ATOM 818 C CA . VAL A 1 108 ? 17.998 -9.777 -54.282 1.00 85.12 108 VAL A CA 1
ATOM 819 C C . VAL A 1 108 ? 18.541 -11.020 -53.584 1.00 85.12 108 VAL A C 1
ATOM 821 O O . VAL A 1 108 ? 19.462 -10.935 -52.775 1.00 85.12 108 VAL A O 1
ATOM 824 N N . VAL A 1 109 ? 18.025 -12.200 -53.935 1.00 85.94 109 VAL A N 1
ATOM 825 C CA . VAL A 1 109 ? 18.481 -13.476 -53.358 1.00 85.94 109 VAL A CA 1
ATOM 826 C C . VAL A 1 109 ? 19.888 -13.840 -53.849 1.00 85.94 109 VAL A C 1
ATOM 828 O O . VAL A 1 109 ? 20.675 -14.405 -53.090 1.00 85.94 109 VAL A O 1
ATOM 831 N N . ARG A 1 110 ? 20.266 -13.460 -55.079 1.00 86.94 110 ARG A N 1
ATOM 832 C CA . ARG A 1 110 ? 21.634 -13.645 -55.597 1.00 86.94 110 ARG A CA 1
ATOM 833 C C . ARG A 1 110 ? 22.678 -12.957 -54.730 1.00 86.94 110 ARG A C 1
ATOM 835 O O . ARG A 1 110 ? 23.789 -13.472 -54.673 1.00 86.94 110 ARG A O 1
ATOM 842 N N . GLN A 1 111 ? 22.345 -11.873 -54.022 1.00 83.62 111 GLN A N 1
ATOM 843 C CA . GLN A 1 111 ? 23.272 -11.251 -53.069 1.00 83.62 111 GLN A CA 1
ATOM 844 C C . GLN A 1 111 ? 23.757 -12.254 -52.017 1.00 83.62 111 GLN A C 1
ATOM 846 O O . GLN A 1 111 ? 24.957 -12.330 -51.769 1.00 83.62 111 GLN A O 1
ATOM 851 N N . LEU A 1 112 ? 22.866 -13.098 -51.480 1.00 82.56 112 LEU A N 1
ATOM 852 C CA . LEU A 1 112 ? 23.230 -14.158 -50.530 1.00 82.56 112 LEU A CA 1
ATOM 853 C C . LEU A 1 112 ? 24.120 -15.238 -51.163 1.00 82.56 112 LEU A C 1
ATOM 855 O O . LEU A 1 112 ? 24.957 -15.821 -50.482 1.00 82.56 112 LEU A O 1
ATOM 859 N N . LEU A 1 113 ? 23.964 -15.480 -52.468 1.00 81.69 113 LEU A N 1
ATOM 860 C CA . LEU A 1 113 ? 24.677 -16.510 -53.233 1.00 81.69 113 LEU A CA 1
ATOM 861 C C . LEU A 1 113 ? 26.063 -16.067 -53.738 1.00 81.69 113 LEU A C 1
ATOM 863 O O . LEU A 1 113 ? 26.783 -16.876 -54.329 1.00 81.69 113 LEU A O 1
ATOM 867 N N . THR A 1 114 ? 26.448 -14.799 -53.552 1.00 74.75 114 THR A N 1
ATOM 868 C CA . THR A 1 114 ? 27.748 -14.298 -54.026 1.00 74.75 114 THR A CA 1
ATOM 869 C C . THR A 1 114 ? 28.905 -14.796 -53.157 1.00 74.75 114 THR A C 1
ATOM 871 O O . THR A 1 114 ? 28.931 -14.605 -51.942 1.00 74.75 114 THR A O 1
ATOM 874 N N . THR A 1 115 ? 29.902 -15.419 -53.792 1.00 60.44 115 THR A N 1
ATOM 875 C CA . THR A 1 115 ? 31.132 -15.878 -53.130 1.00 60.44 115 THR A CA 1
ATOM 876 C C . THR A 1 115 ? 32.224 -14.809 -53.151 1.00 60.44 115 THR A C 1
ATOM 878 O O . THR A 1 115 ? 32.320 -14.024 -54.093 1.00 60.44 115 THR A O 1
ATOM 881 N N . THR A 1 116 ? 33.077 -14.813 -52.128 1.00 61.53 116 THR A N 1
ATOM 882 C CA . THR A 1 116 ? 34.107 -13.800 -51.866 1.00 61.53 116 THR A CA 1
ATOM 883 C C . THR A 1 116 ? 35.116 -13.626 -53.015 1.00 61.53 116 THR A C 1
ATOM 885 O O . THR A 1 116 ? 35.653 -14.624 -53.500 1.00 61.53 116 THR A O 1
ATOM 888 N N . PRO A 1 117 ? 35.464 -12.383 -53.403 1.00 62.53 117 PRO A N 1
ATOM 889 C CA . PRO A 1 117 ? 36.655 -12.105 -54.205 1.00 62.53 117 PRO A CA 1
ATOM 890 C C . PRO A 1 117 ? 37.943 -12.522 -53.463 1.00 62.53 117 PRO A C 1
ATOM 892 O O . PRO A 1 117 ? 37.966 -12.518 -52.226 1.00 62.53 117 PRO A O 1
ATOM 895 N N . PRO A 1 118 ? 39.040 -12.847 -54.172 1.00 53.06 118 PRO A N 1
ATOM 896 C CA . PRO A 1 118 ? 40.303 -13.217 -53.534 1.00 53.06 118 PRO A CA 1
ATOM 897 C C . PRO A 1 118 ? 40.856 -12.071 -52.663 1.00 53.06 118 PRO A C 1
ATOM 899 O O . PRO A 1 118 ? 40.992 -10.942 -53.127 1.00 53.06 118 PRO A O 1
ATOM 902 N N . GLY A 1 119 ? 41.187 -12.366 -51.397 1.00 57.62 119 GLY A N 1
ATOM 903 C CA . GLY A 1 119 ? 41.826 -11.429 -50.457 1.00 57.62 119 GLY A CA 1
ATOM 904 C C . GLY A 1 119 ? 40.918 -10.774 -49.402 1.00 57.62 119 GLY A C 1
ATOM 905 O O . GLY A 1 119 ? 41.427 -10.039 -48.560 1.00 57.62 119 GLY A O 1
ATOM 906 N N . GLN A 1 120 ? 39.604 -11.040 -49.394 1.00 67.75 120 GLN A N 1
ATOM 907 C CA . GLN A 1 120 ? 38.678 -10.537 -48.363 1.00 67.75 120 GLN A CA 1
ATOM 908 C C . GLN A 1 120 ? 38.211 -11.643 -47.401 1.00 67.75 120 GLN A C 1
ATOM 910 O O . GLN A 1 120 ? 38.103 -12.809 -47.778 1.00 67.75 120 GLN A O 1
ATOM 915 N N . SER A 1 121 ? 37.914 -11.275 -46.146 1.00 79.31 121 SER A N 1
ATOM 916 C CA . SER A 1 121 ? 37.345 -12.206 -45.159 1.00 79.31 121 SER A CA 1
ATOM 917 C C . SER A 1 121 ? 35.956 -12.659 -45.603 1.00 79.31 121 SER A C 1
ATOM 919 O O . SER A 1 121 ? 35.039 -11.846 -45.746 1.00 79.31 121 SER A O 1
ATOM 921 N N . ARG A 1 122 ? 35.804 -13.972 -45.784 1.00 81.62 122 ARG A N 1
ATOM 922 C CA . ARG A 1 122 ? 34.540 -14.609 -46.159 1.00 81.62 122 ARG A CA 1
ATOM 923 C C . ARG A 1 122 ? 33.426 -14.305 -45.161 1.00 81.62 122 ARG A C 1
ATOM 925 O O . ARG A 1 122 ? 32.332 -13.955 -45.585 1.00 81.62 122 ARG A O 1
ATOM 932 N N . ALA A 1 123 ? 33.738 -14.302 -43.865 1.00 84.56 123 ALA A N 1
ATOM 933 C CA . ALA A 1 123 ? 32.776 -13.969 -42.821 1.00 84.56 123 ALA A CA 1
ATOM 934 C C . ALA A 1 123 ? 32.233 -12.535 -42.926 1.00 84.56 123 ALA A C 1
ATOM 936 O O . ALA A 1 123 ? 31.029 -12.313 -42.809 1.00 84.56 123 ALA A O 1
ATOM 937 N N . ARG A 1 124 ? 33.102 -11.557 -43.229 1.00 84.50 124 ARG A N 1
ATOM 938 C CA . ARG A 1 124 ? 32.675 -10.161 -43.442 1.00 84.50 124 ARG A CA 1
ATOM 939 C C . ARG A 1 124 ? 31.785 -10.021 -44.673 1.00 84.50 124 ARG A C 1
ATOM 941 O O . ARG A 1 124 ? 30.820 -9.262 -44.649 1.00 84.50 124 ARG A O 1
ATOM 948 N N . GLN A 1 125 ? 32.106 -10.742 -45.747 1.00 84.62 125 GLN A N 1
ATOM 949 C CA . GLN A 1 125 ? 31.309 -10.710 -46.970 1.00 84.62 125 GLN A CA 1
ATOM 950 C C . GLN A 1 125 ? 29.921 -11.313 -46.750 1.00 84.62 125 GLN A C 1
ATOM 952 O O . GLN A 1 125 ? 28.938 -10.716 -47.176 1.00 84.62 125 GLN A O 1
ATOM 957 N N . VAL A 1 126 ? 29.825 -12.450 -46.053 1.00 86.06 126 VAL A N 1
ATOM 958 C CA . VAL A 1 126 ? 28.531 -13.078 -45.753 1.00 86.06 126 VAL A CA 1
ATOM 959 C C . VAL A 1 126 ? 27.677 -12.174 -44.858 1.00 86.06 126 VAL A C 1
ATOM 961 O O . VAL A 1 126 ? 26.517 -11.935 -45.186 1.00 86.06 126 VAL A O 1
ATOM 964 N N . GLY A 1 127 ? 28.255 -11.570 -43.810 1.00 86.38 127 GLY A N 1
ATOM 965 C CA . GLY A 1 127 ? 27.565 -10.561 -42.993 1.00 86.38 127 GLY A CA 1
ATOM 966 C C . GLY A 1 127 ? 27.057 -9.368 -43.818 1.00 86.38 127 GLY A C 1
ATOM 967 O O . GLY A 1 127 ? 25.894 -8.976 -43.718 1.00 86.38 127 GLY A O 1
ATOM 968 N N . ARG A 1 128 ? 27.886 -8.837 -44.727 1.00 88.00 128 ARG A N 1
ATOM 969 C CA . ARG A 1 128 ? 27.486 -7.754 -45.642 1.00 88.00 128 ARG A CA 1
ATOM 970 C C . ARG A 1 128 ? 26.362 -8.175 -46.596 1.00 88.00 128 ARG A C 1
ATOM 972 O O . ARG A 1 128 ? 25.452 -7.387 -46.842 1.00 88.00 128 ARG A O 1
ATOM 979 N N . ASN A 1 129 ? 26.417 -9.389 -47.133 1.00 89.31 129 ASN A N 1
ATOM 980 C CA . ASN A 1 129 ? 25.406 -9.909 -48.052 1.00 89.31 129 ASN A CA 1
ATOM 981 C C . ASN A 1 129 ? 24.050 -10.075 -47.358 1.00 89.31 129 ASN A C 1
ATOM 983 O O . ASN A 1 129 ? 23.030 -9.711 -47.937 1.00 89.31 129 ASN A O 1
ATOM 987 N N . LEU A 1 130 ? 24.043 -10.552 -46.109 1.00 90.56 130 LEU A N 1
ATOM 988 C CA . LEU A 1 130 ? 22.840 -10.650 -45.277 1.00 90.56 130 LEU A CA 1
ATOM 989 C C . LEU A 1 130 ? 22.196 -9.280 -45.051 1.00 90.56 130 LEU A C 1
ATOM 991 O O . LEU A 1 130 ? 20.996 -9.118 -45.271 1.00 90.56 130 LEU A O 1
ATOM 995 N N . LYS A 1 131 ? 23.009 -8.277 -44.700 1.00 90.56 131 LYS A N 1
ATOM 996 C CA . LYS A 1 131 ? 22.566 -6.886 -44.550 1.00 90.56 131 LYS A CA 1
ATOM 997 C C . LYS A 1 131 ? 21.907 -6.357 -45.829 1.00 90.56 131 LYS A C 1
ATOM 999 O O . LYS A 1 131 ? 20.802 -5.818 -45.787 1.00 90.56 131 LYS A O 1
ATOM 1004 N N . ILE A 1 132 ? 22.584 -6.509 -46.971 1.00 89.69 132 ILE A N 1
ATOM 1005 C CA . ILE A 1 132 ? 22.089 -6.036 -48.274 1.00 89.69 132 ILE A CA 1
ATOM 1006 C C . ILE A 1 132 ? 20.788 -6.752 -48.644 1.00 89.69 132 ILE A C 1
ATOM 1008 O O . ILE A 1 132 ? 19.838 -6.096 -49.068 1.00 89.69 132 ILE A O 1
ATOM 1012 N N . PHE A 1 133 ? 20.732 -8.073 -48.454 1.00 91.81 133 PHE A N 1
ATOM 1013 C CA . PHE A 1 133 ? 19.541 -8.874 -48.716 1.00 91.81 133 PHE A CA 1
ATOM 1014 C C . PHE A 1 133 ? 18.341 -8.382 -47.905 1.00 91.81 133 PHE A C 1
ATOM 1016 O O . PHE A 1 133 ? 17.303 -8.097 -48.495 1.00 91.81 133 PHE A O 1
ATOM 1023 N N . ALA A 1 134 ? 18.482 -8.235 -46.583 1.00 90.06 134 ALA A N 1
ATOM 1024 C CA . ALA A 1 134 ? 17.383 -7.812 -45.717 1.00 90.06 134 ALA A CA 1
ATOM 1025 C C . ALA A 1 134 ? 16.845 -6.429 -46.120 1.00 90.06 134 ALA A C 1
ATOM 1027 O O . ALA A 1 134 ? 15.637 -6.266 -46.302 1.00 90.06 134 ALA A O 1
ATOM 1028 N N . GLY A 1 135 ? 17.737 -5.459 -46.357 1.00 87.94 135 GLY A N 1
ATOM 1029 C CA . GLY A 1 135 ? 17.344 -4.117 -46.796 1.00 87.94 135 GLY A CA 1
ATOM 1030 C C . GLY A 1 135 ? 16.634 -4.116 -48.155 1.00 87.94 135 GLY A C 1
ATOM 1031 O O . GLY A 1 135 ? 15.582 -3.498 -48.316 1.00 87.94 135 GLY A O 1
ATOM 1032 N N . GLN A 1 136 ? 17.163 -4.848 -49.139 1.00 87.50 136 GLN A N 1
ATOM 1033 C CA . GLN A 1 136 ? 16.552 -4.936 -50.469 1.00 87.50 136 GLN A CA 1
ATOM 1034 C C . GLN A 1 136 ? 15.209 -5.676 -50.442 1.00 87.50 136 GLN A C 1
ATOM 1036 O O . GLN A 1 136 ? 14.246 -5.207 -51.048 1.00 87.50 136 GLN A O 1
ATOM 1041 N N . ALA A 1 137 ? 15.117 -6.794 -49.719 1.00 86.06 137 ALA A N 1
ATOM 1042 C CA . ALA A 1 137 ? 13.883 -7.563 -49.585 1.00 86.06 137 ALA A CA 1
ATOM 1043 C C . ALA A 1 137 ? 12.759 -6.717 -48.965 1.00 86.06 137 ALA A C 1
ATOM 1045 O O . ALA A 1 137 ? 11.636 -6.722 -49.474 1.00 86.06 137 ALA A O 1
ATOM 1046 N N . TYR A 1 138 ? 13.080 -5.916 -47.945 1.00 84.88 138 TYR A N 1
ATOM 1047 C CA . TYR A 1 138 ? 12.131 -4.984 -47.342 1.00 84.88 138 TYR A CA 1
ATOM 1048 C C . TYR A 1 138 ? 11.640 -3.915 -48.333 1.00 84.88 138 TYR A C 1
ATOM 1050 O O . TYR A 1 138 ? 10.436 -3.692 -48.474 1.00 84.88 138 TYR A O 1
ATOM 1058 N N . HIS A 1 139 ? 12.554 -3.298 -49.092 1.00 82.94 139 HIS A N 1
ATOM 1059 C CA . HIS A 1 139 ? 12.193 -2.304 -50.109 1.00 82.94 139 HIS A CA 1
ATOM 1060 C C . HIS A 1 139 ? 11.240 -2.853 -51.179 1.00 82.94 139 HIS A C 1
ATOM 1062 O O . HIS A 1 139 ? 10.340 -2.138 -51.632 1.00 82.94 139 HIS A O 1
ATOM 1068 N N . PHE A 1 140 ? 11.406 -4.116 -51.578 1.00 78.50 140 PHE A N 1
ATOM 1069 C CA . PHE A 1 140 ? 10.508 -4.752 -52.540 1.00 78.50 140 PHE A CA 1
ATOM 1070 C C . PHE A 1 140 ? 9.148 -5.116 -51.934 1.00 78.50 140 PHE A C 1
ATOM 1072 O O . PHE A 1 140 ? 8.136 -4.975 -52.623 1.00 78.50 140 PHE A O 1
ATOM 1079 N N . LEU A 1 141 ? 9.085 -5.497 -50.654 1.00 73.88 141 LEU A N 1
ATOM 1080 C CA . LEU A 1 141 ? 7.820 -5.760 -49.956 1.00 73.88 141 LEU A CA 1
ATOM 1081 C C . LEU A 1 141 ? 6.928 -4.522 -49.859 1.00 73.88 141 LEU A C 1
ATOM 1083 O O . LEU A 1 141 ? 5.739 -4.611 -50.165 1.00 73.88 141 LEU A O 1
ATOM 1087 N N . LEU A 1 142 ? 7.503 -3.357 -49.549 1.00 68.81 142 LEU A N 1
ATOM 1088 C CA . LEU A 1 142 ? 6.767 -2.089 -49.479 1.00 68.81 142 LEU A CA 1
ATOM 1089 C C . LEU A 1 142 ? 6.209 -1.611 -50.829 1.00 68.81 142 LEU A C 1
ATOM 1091 O O . LEU A 1 142 ? 5.442 -0.652 -50.870 1.00 68.81 142 LEU A O 1
ATOM 1095 N N . GLY A 1 143 ? 6.574 -2.266 -51.936 1.00 61.94 143 GLY A N 1
ATOM 1096 C CA . GLY A 1 143 ? 6.024 -1.974 -53.252 1.00 61.94 143 GLY A CA 1
ATOM 1097 C C . GLY A 1 143 ? 6.285 -0.543 -53.693 1.00 61.94 143 GLY A C 1
ATOM 1098 O O . GLY A 1 143 ? 5.326 0.159 -53.971 1.00 61.94 143 GLY A O 1
ATOM 1099 N N . GLY A 1 144 ? 7.558 -0.129 -53.740 1.00 54.59 144 GLY A N 1
ATOM 1100 C CA . GLY A 1 144 ? 8.046 1.120 -54.344 1.00 54.59 144 GLY A CA 1
ATOM 1101 C C . GLY A 1 144 ? 7.100 2.323 -54.236 1.00 54.59 144 GLY A C 1
ATOM 1102 O O . GLY A 1 144 ? 6.214 2.490 -55.077 1.00 54.59 144 GLY A O 1
ATOM 1103 N N . GLN A 1 145 ? 7.322 3.197 -53.247 1.00 42.62 145 GLN A N 1
ATOM 1104 C CA . GLN A 1 145 ? 6.629 4.487 -53.154 1.00 42.62 145 GLN A CA 1
ATOM 1105 C C . GLN A 1 145 ? 6.654 5.197 -54.521 1.00 42.62 145 GLN A C 1
ATOM 1107 O O . GLN A 1 145 ? 7.717 5.580 -55.001 1.00 42.62 145 GLN A O 1
ATOM 1112 N N . GLY A 1 146 ? 5.490 5.331 -55.168 1.00 45.75 146 GLY A N 1
ATOM 1113 C CA . GLY A 1 146 ? 5.370 5.991 -56.476 1.00 45.75 146 GLY A CA 1
ATOM 1114 C C . GLY A 1 146 ? 4.850 5.147 -57.645 1.00 45.75 146 GLY A C 1
ATOM 1115 O O . GLY A 1 146 ? 4.912 5.611 -58.777 1.00 45.75 146 GLY A O 1
ATOM 1116 N N . GLY A 1 147 ? 4.285 3.958 -57.410 1.00 46.28 147 GLY A N 1
ATOM 1117 C CA . GLY A 1 147 ? 3.398 3.318 -58.390 1.00 46.28 147 GLY A CA 1
ATOM 1118 C C . GLY A 1 147 ? 4.109 2.659 -59.576 1.00 46.28 147 GLY A C 1
ATOM 1119 O O . GLY A 1 147 ? 4.048 3.153 -60.696 1.00 46.28 147 GLY A O 1
ATOM 1120 N N . ARG A 1 148 ? 4.733 1.505 -59.312 1.00 46.16 148 ARG A N 1
ATOM 1121 C CA . ARG A 1 148 ? 4.836 0.289 -60.154 1.00 46.16 148 ARG A CA 1
ATOM 1122 C C . ARG A 1 148 ? 5.943 -0.586 -59.559 1.00 46.16 148 ARG A C 1
ATOM 1124 O O . ARG A 1 148 ? 7.110 -0.439 -59.907 1.00 46.16 148 ARG A O 1
ATOM 1131 N N . SER A 1 149 ? 5.580 -1.504 -58.662 1.00 53.47 149 SER A N 1
ATOM 1132 C CA . SER A 1 149 ? 6.467 -2.628 -58.344 1.00 53.47 149 SER A CA 1
ATOM 1133 C C . SER A 1 149 ? 6.631 -3.476 -59.608 1.00 53.47 149 SER A C 1
ATOM 1135 O O . SER A 1 149 ? 5.640 -3.892 -60.203 1.00 53.47 149 SER A O 1
ATOM 1137 N N . LEU A 1 150 ? 7.872 -3.709 -60.035 1.00 61.50 150 LEU A N 1
ATOM 1138 C CA . LEU A 1 150 ? 8.214 -4.551 -61.190 1.00 61.50 150 LEU A CA 1
ATOM 1139 C C . LEU A 1 150 ? 8.187 -6.060 -60.856 1.00 61.50 150 LEU A C 1
ATOM 1141 O O . LEU A 1 150 ? 8.416 -6.888 -61.736 1.00 61.50 150 LEU A O 1
ATOM 1145 N N . ILE A 1 151 ? 7.891 -6.407 -59.598 1.00 71.06 151 ILE A N 1
ATOM 1146 C CA . ILE A 1 151 ? 7.809 -7.770 -59.059 1.00 71.06 151 ILE A CA 1
ATOM 1147 C C . ILE A 1 151 ? 6.363 -8.047 -58.625 1.00 71.06 151 ILE A C 1
ATOM 1149 O O . ILE A 1 151 ? 5.741 -7.195 -57.976 1.00 71.06 151 ILE A O 1
ATOM 1153 N N . ALA A 1 152 ? 5.841 -9.228 -58.974 1.00 75.88 152 ALA A N 1
ATOM 1154 C CA . ALA A 1 152 ? 4.483 -9.656 -58.632 1.00 75.88 152 ALA A CA 1
ATOM 1155 C C . ALA A 1 152 ? 4.313 -9.889 -57.119 1.00 75.88 152 ALA A C 1
ATOM 1157 O O . ALA A 1 152 ? 5.254 -10.283 -56.439 1.00 75.88 152 ALA A O 1
ATOM 1158 N N . ASP A 1 153 ? 3.108 -9.683 -56.584 1.00 74.56 153 ASP A N 1
ATOM 1159 C CA . ASP A 1 153 ? 2.799 -9.788 -55.144 1.00 74.56 153 ASP A CA 1
ATOM 1160 C C . ASP A 1 153 ? 3.158 -11.164 -54.565 1.00 74.56 153 ASP A C 1
ATOM 1162 O O . ASP A 1 153 ? 3.706 -11.255 -53.468 1.00 74.56 153 ASP A O 1
ATOM 1166 N N . GLU A 1 154 ? 2.920 -12.227 -55.337 1.00 78.19 154 GLU A N 1
ATOM 1167 C CA . GLU A 1 154 ? 3.301 -13.600 -54.989 1.00 78.19 154 GLU A CA 1
ATOM 1168 C C . GLU A 1 154 ? 4.821 -13.746 -54.817 1.00 78.19 154 GLU A C 1
ATOM 1170 O O . GLU A 1 154 ? 5.281 -14.343 -53.848 1.00 78.19 154 GLU A O 1
ATOM 1175 N N . GLU A 1 155 ? 5.610 -13.148 -55.715 1.00 76.69 155 GLU A N 1
ATOM 1176 C CA . GLU A 1 155 ? 7.075 -13.178 -55.652 1.00 76.69 155 GLU A CA 1
ATOM 1177 C C . GLU A 1 155 ? 7.610 -12.295 -54.520 1.00 76.69 155 GLU A C 1
ATOM 1179 O O . GLU A 1 155 ? 8.560 -12.679 -53.842 1.00 76.69 155 GLU A O 1
ATOM 1184 N N . ARG A 1 156 ? 6.982 -11.137 -54.274 1.00 75.12 156 ARG A N 1
ATOM 1185 C CA . ARG A 1 156 ? 7.328 -10.244 -53.157 1.00 75.12 156 ARG A CA 1
ATOM 1186 C C . ARG A 1 156 ? 7.168 -10.951 -51.815 1.00 75.12 156 ARG A C 1
ATOM 1188 O O . ARG A 1 156 ? 8.089 -10.933 -51.004 1.00 75.12 156 ARG A O 1
ATOM 1195 N N . ASN A 1 157 ? 6.041 -11.631 -51.619 1.00 78.00 157 ASN A N 1
ATOM 1196 C CA . ASN A 1 157 ? 5.766 -12.400 -50.405 1.00 78.00 157 ASN A CA 1
ATOM 1197 C C . ASN A 1 157 ? 6.667 -13.642 -50.270 1.00 78.00 157 ASN A C 1
ATOM 1199 O O . ASN A 1 157 ? 6.880 -14.124 -49.158 1.00 78.00 157 ASN A O 1
ATOM 1203 N N . ALA A 1 158 ? 7.228 -14.139 -51.378 1.00 85.44 158 ALA A N 1
ATOM 1204 C CA . ALA A 1 158 ? 8.112 -15.300 -51.396 1.00 85.44 158 ALA A CA 1
ATOM 1205 C C . ALA A 1 158 ? 9.615 -14.972 -51.279 1.00 85.44 158 ALA A C 1
ATOM 1207 O O . ALA A 1 158 ? 10.412 -15.894 -51.115 1.00 85.44 158 ALA A O 1
ATOM 1208 N N . LEU A 1 159 ? 10.029 -13.696 -51.319 1.00 86.81 159 LEU A N 1
ATOM 1209 C CA . LEU A 1 159 ? 11.446 -13.290 -51.239 1.00 86.81 159 LEU A CA 1
ATOM 1210 C C . LEU A 1 159 ? 12.155 -13.842 -49.997 1.00 86.81 159 LEU A C 1
ATOM 1212 O O . LEU A 1 159 ? 13.273 -14.347 -50.095 1.00 86.81 159 LEU A O 1
ATOM 1216 N N . LEU A 1 160 ? 11.499 -13.770 -48.836 1.00 88.69 160 LEU A N 1
ATOM 1217 C CA . LEU A 1 160 ? 12.062 -14.274 -47.584 1.00 88.69 160 LEU A CA 1
ATOM 1218 C C . LEU A 1 160 ? 12.186 -15.804 -47.601 1.00 88.69 160 LEU A C 1
ATOM 1220 O O . LEU A 1 160 ? 13.232 -16.340 -47.251 1.00 88.69 160 LEU A O 1
ATOM 1224 N N . GLN A 1 161 ? 11.155 -16.495 -48.094 1.00 90.38 161 GLN A N 1
ATOM 1225 C CA . GLN A 1 161 ? 11.142 -17.954 -48.224 1.00 90.38 161 GLN A CA 1
ATOM 1226 C C . GLN A 1 161 ? 12.217 -18.455 -49.203 1.00 90.38 161 GLN A C 1
ATOM 1228 O O . GLN A 1 161 ? 12.865 -19.475 -48.966 1.00 90.38 161 GLN A O 1
ATOM 1233 N N . GLU A 1 162 ? 12.432 -17.740 -50.308 1.00 90.81 162 GLU A N 1
ATOM 1234 C CA . GLU A 1 162 ? 13.499 -18.058 -51.252 1.00 90.81 162 GLU A CA 1
ATOM 1235 C C . GLU A 1 162 ? 14.885 -17.751 -50.662 1.00 90.81 162 GLU A C 1
ATOM 1237 O O . GLU A 1 162 ? 15.817 -18.517 -50.890 1.00 90.81 162 GLU A O 1
ATOM 1242 N N . GLY A 1 163 ? 15.025 -16.686 -49.865 1.00 90.00 163 GLY A N 1
ATOM 1243 C CA . GLY A 1 163 ? 16.255 -16.363 -49.134 1.00 90.00 163 GLY A CA 1
ATOM 1244 C C . GLY A 1 163 ? 16.644 -17.433 -48.108 1.00 90.00 163 GLY A C 1
ATOM 1245 O O . GLY A 1 163 ? 17.796 -17.868 -48.086 1.00 90.00 163 GLY A O 1
ATOM 1246 N N . GLU A 1 164 ? 15.678 -17.921 -47.322 1.00 92.81 164 GLU A N 1
ATOM 1247 C CA . GLU A 1 164 ? 15.856 -19.062 -46.408 1.00 92.81 164 GLU A CA 1
ATOM 1248 C C . GLU A 1 164 ? 16.358 -20.296 -47.166 1.00 92.81 164 GLU A C 1
ATOM 1250 O O . GLU A 1 164 ? 17.349 -20.920 -46.782 1.00 92.81 164 GLU A O 1
ATOM 1255 N N . ARG A 1 165 ? 15.711 -20.623 -48.292 1.00 91.44 165 ARG A N 1
ATOM 1256 C CA . ARG A 1 165 ? 16.091 -21.760 -49.137 1.00 91.44 165 ARG A CA 1
ATOM 1257 C C . ARG A 1 165 ? 17.480 -21.576 -49.754 1.00 91.44 165 ARG A C 1
ATOM 1259 O O . ARG A 1 165 ? 18.236 -22.544 -49.826 1.00 91.44 165 ARG A O 1
ATOM 1266 N N . ALA A 1 166 ? 17.830 -20.366 -50.177 1.00 88.25 166 ALA A N 1
ATOM 1267 C CA . ALA A 1 166 ? 19.129 -20.052 -50.757 1.00 88.25 166 ALA A CA 1
ATOM 1268 C C . ALA A 1 166 ? 20.266 -20.245 -49.752 1.00 88.25 166 ALA A C 1
ATOM 1270 O O . ALA A 1 166 ? 21.226 -20.954 -50.055 1.00 88.25 166 ALA A O 1
ATOM 1271 N N . LEU A 1 167 ? 20.142 -19.687 -48.543 1.00 89.56 167 LEU A N 1
ATOM 1272 C CA . LEU A 1 167 ? 21.182 -19.836 -47.527 1.00 89.56 167 LEU A CA 1
ATOM 1273 C C . LEU A 1 167 ? 21.284 -21.285 -47.029 1.00 89.56 167 LEU A C 1
ATOM 1275 O O . LEU A 1 167 ? 22.387 -21.820 -46.940 1.00 89.56 167 LEU A O 1
ATOM 1279 N N . LYS A 1 168 ? 20.144 -21.960 -46.833 1.00 89.94 168 LYS A N 1
ATOM 1280 C CA . LYS A 1 168 ? 20.081 -23.400 -46.548 1.00 89.94 168 LYS A CA 1
ATOM 1281 C C . LYS A 1 168 ? 20.852 -24.226 -47.580 1.00 89.94 168 LYS A C 1
ATOM 1283 O O . LYS A 1 168 ? 21.673 -25.061 -47.219 1.00 89.94 168 LYS A O 1
ATOM 1288 N N . ARG A 1 169 ? 20.644 -23.963 -48.874 1.00 87.69 169 ARG A N 1
ATOM 1289 C CA . ARG A 1 169 ? 21.331 -24.677 -49.963 1.00 87.69 169 ARG A CA 1
ATOM 1290 C C . ARG A 1 169 ? 22.834 -24.426 -49.997 1.00 87.69 169 ARG A C 1
ATOM 1292 O O . ARG A 1 169 ? 23.572 -25.329 -50.382 1.00 87.69 169 ARG A O 1
ATOM 1299 N N . LEU A 1 170 ? 23.292 -23.237 -49.604 1.00 86.69 170 LEU A N 1
ATOM 1300 C CA . LEU A 1 170 ? 24.724 -22.950 -49.491 1.00 86.69 170 LEU A CA 1
ATOM 1301 C C . LEU A 1 170 ? 25.379 -23.768 -48.372 1.00 86.69 170 LEU A C 1
ATOM 1303 O O . LEU A 1 170 ? 26.498 -24.242 -48.560 1.00 86.69 170 LEU A O 1
ATOM 1307 N N . VAL A 1 171 ? 24.681 -23.969 -47.252 1.00 87.00 171 VAL A N 1
ATOM 1308 C CA . VAL A 1 171 ? 25.150 -24.833 -46.157 1.00 87.00 171 VAL A CA 1
ATOM 1309 C C . VAL A 1 171 ? 25.122 -26.307 -46.578 1.00 87.00 171 VAL A C 1
ATOM 1311 O O . VAL A 1 171 ? 26.151 -26.971 -46.509 1.00 87.00 171 VAL A O 1
ATOM 1314 N N . GLU A 1 172 ? 24.005 -26.804 -47.127 1.00 87.25 172 GLU A N 1
ATOM 1315 C CA . GLU A 1 172 ? 23.869 -28.200 -47.600 1.00 87.25 172 GLU A CA 1
ATOM 1316 C C . GLU A 1 172 ? 24.920 -28.583 -48.651 1.00 87.25 172 GLU A C 1
ATOM 1318 O O . GLU A 1 172 ? 25.370 -29.726 -48.711 1.00 87.25 172 GLU A O 1
ATOM 1323 N N . ALA A 1 173 ? 25.307 -27.634 -49.505 1.00 83.31 173 ALA A N 1
ATOM 1324 C CA . ALA A 1 173 ? 26.308 -27.851 -50.542 1.00 83.31 173 ALA A CA 1
ATOM 1325 C C . ALA A 1 173 ? 27.758 -27.693 -50.045 1.00 83.31 173 ALA A C 1
ATOM 1327 O O . ALA A 1 173 ? 28.681 -27.769 -50.858 1.00 83.31 173 ALA A O 1
ATOM 1328 N N . GLY A 1 174 ? 27.972 -27.415 -48.752 1.00 78.00 174 GLY A N 1
ATOM 1329 C CA . GLY A 1 174 ? 29.288 -27.106 -48.183 1.00 78.00 174 GLY A CA 1
ATOM 1330 C C . GLY A 1 174 ? 29.908 -25.825 -48.750 1.00 78.00 174 GLY A C 1
ATOM 1331 O O . GLY A 1 174 ? 31.113 -25.599 -48.635 1.00 78.00 174 GLY A O 1
ATOM 1332 N N . ALA A 1 175 ? 29.100 -24.986 -49.404 1.00 81.75 175 ALA A N 1
ATOM 1333 C CA . ALA A 1 175 ? 29.550 -23.735 -49.984 1.00 81.75 175 ALA A CA 1
ATOM 1334 C C . ALA A 1 175 ? 29.796 -22.685 -48.900 1.00 81.75 175 ALA A C 1
ATOM 1336 O O . ALA A 1 175 ? 30.631 -21.825 -49.125 1.00 81.75 175 ALA A O 1
ATOM 1337 N N . ILE A 1 176 ? 29.144 -22.747 -47.740 1.00 83.69 176 ILE A N 1
ATOM 1338 C CA . ILE A 1 176 ? 29.413 -21.888 -46.577 1.00 83.69 176 ILE A CA 1
ATOM 1339 C C . ILE A 1 176 ? 29.513 -22.786 -45.344 1.00 83.69 176 ILE A C 1
ATOM 1341 O O . ILE A 1 176 ? 28.644 -23.629 -45.144 1.00 83.69 176 ILE A O 1
ATOM 1345 N N . SER A 1 177 ? 30.549 -22.593 -44.522 1.00 84.56 177 SER A N 1
ATOM 1346 C CA . SER A 1 177 ? 30.630 -23.221 -43.195 1.00 84.56 177 SER A CA 1
ATOM 1347 C C . SER A 1 177 ? 29.960 -22.318 -42.168 1.00 84.56 177 SER A C 1
ATOM 1349 O O . SER A 1 177 ? 30.341 -21.157 -42.003 1.00 84.56 177 SER A O 1
ATOM 1351 N N . VAL A 1 178 ? 28.976 -22.848 -41.447 1.00 85.25 178 VAL A N 1
ATOM 1352 C CA . VAL A 1 178 ? 28.288 -22.119 -40.378 1.00 85.25 178 VAL A CA 1
ATOM 1353 C C . VAL A 1 178 ? 29.274 -21.691 -39.289 1.00 85.25 178 VAL A C 1
ATOM 1355 O O . VAL A 1 178 ? 29.232 -20.545 -38.847 1.00 85.25 178 VAL A O 1
ATOM 1358 N N . GLY A 1 179 ? 30.217 -22.557 -38.910 1.00 80.62 179 GLY A N 1
ATOM 1359 C CA . GLY A 1 179 ? 31.172 -22.281 -37.834 1.00 80.62 179 GLY A CA 1
ATOM 1360 C C . GLY A 1 179 ? 32.150 -21.136 -38.130 1.00 80.62 179 GLY A C 1
ATOM 1361 O O . GLY A 1 179 ? 32.466 -20.363 -37.223 1.00 80.62 179 GLY A O 1
ATOM 1362 N N . SER A 1 180 ? 32.625 -21.003 -39.377 1.00 83.12 180 SER A N 1
ATOM 1363 C CA . SER A 1 180 ? 33.640 -20.003 -39.756 1.00 83.12 180 SER A CA 1
ATOM 1364 C C . SER A 1 180 ? 33.090 -18.805 -40.523 1.00 83.12 180 SER A C 1
ATOM 1366 O O . SER A 1 180 ? 33.555 -17.685 -40.323 1.00 83.12 180 SER A O 1
ATOM 1368 N N . ASP A 1 181 ? 32.123 -19.016 -41.414 1.00 85.94 181 ASP A N 1
ATOM 1369 C CA . ASP A 1 181 ? 31.695 -18.001 -42.378 1.00 85.94 181 ASP A CA 1
ATOM 1370 C C . ASP A 1 181 ? 30.490 -17.194 -41.871 1.00 85.94 181 ASP A C 1
ATOM 1372 O O . ASP A 1 181 ? 30.296 -16.059 -42.299 1.00 85.94 181 ASP A O 1
ATOM 1376 N N . LEU A 1 182 ? 29.708 -17.717 -40.918 1.00 88.44 182 LEU A N 1
ATOM 1377 C CA . LEU A 1 182 ? 28.635 -16.958 -40.257 1.00 88.44 182 LEU A CA 1
ATOM 1378 C C . LEU A 1 182 ? 29.090 -16.268 -38.967 1.00 88.44 182 LEU A C 1
ATOM 1380 O O . LEU A 1 182 ? 28.279 -15.641 -38.288 1.00 88.44 182 LEU A O 1
ATOM 1384 N N . ILE A 1 183 ? 30.370 -16.345 -38.598 1.00 86.81 183 ILE A N 1
ATOM 1385 C CA . ILE A 1 183 ? 30.826 -15.852 -37.291 1.00 86.81 183 ILE A CA 1
ATOM 1386 C C . ILE A 1 183 ? 30.636 -14.334 -37.103 1.00 86.81 183 ILE A C 1
ATOM 1388 O O . ILE A 1 183 ? 30.395 -13.902 -35.980 1.00 86.81 183 ILE A O 1
ATOM 1392 N N . LEU A 1 184 ? 30.674 -13.547 -38.191 1.00 87.94 184 LEU A N 1
ATOM 1393 C CA . LEU A 1 184 ? 30.488 -12.080 -38.219 1.00 87.94 184 LEU A CA 1
ATOM 1394 C C . LEU A 1 184 ? 29.106 -11.638 -38.743 1.00 87.94 184 LEU A C 1
ATOM 1396 O O . LEU A 1 184 ? 28.967 -10.568 -39.336 1.00 87.94 184 LEU A O 1
ATOM 1400 N N . CYS A 1 185 ? 28.082 -12.491 -38.629 1.00 89.94 185 CYS A N 1
ATOM 1401 C CA . CYS A 1 185 ? 26.748 -12.153 -39.139 1.00 89.94 185 CYS A CA 1
ATOM 1402 C C . CYS A 1 185 ? 25.920 -11.2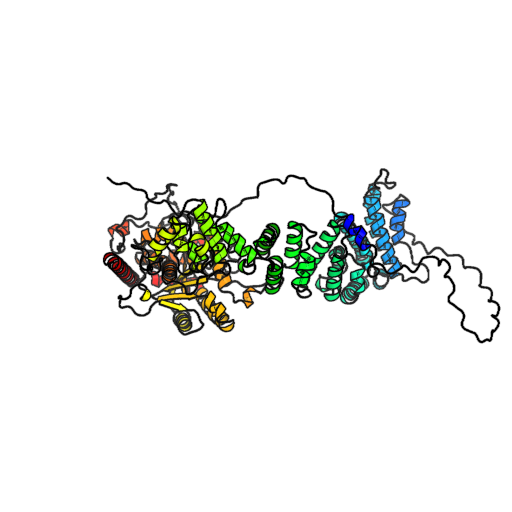72 -38.189 1.00 89.94 185 CYS A C 1
ATOM 1404 O O . CYS A 1 185 ? 24.962 -10.652 -38.645 1.00 89.94 185 CYS A O 1
ATOM 1406 N N . LEU A 1 186 ? 26.286 -11.172 -36.904 1.00 92.56 186 LEU A N 1
ATOM 1407 C CA . LEU A 1 186 ? 25.558 -10.348 -35.929 1.00 92.56 186 LEU A CA 1
ATOM 1408 C C . LEU A 1 186 ? 25.606 -8.858 -36.296 1.00 92.56 186 LEU A C 1
ATOM 1410 O O . LEU A 1 186 ? 24.639 -8.131 -36.099 1.00 92.56 186 LEU A O 1
ATOM 1414 N N . GLU A 1 187 ? 26.692 -8.416 -36.920 1.00 91.56 187 GLU A N 1
ATOM 1415 C CA . GLU A 1 187 ? 26.865 -7.056 -37.421 1.00 91.56 187 GLU A CA 1
ATOM 1416 C C . GLU A 1 187 ? 25.847 -6.688 -38.510 1.00 91.56 187 GLU A C 1
ATOM 1418 O O . GLU A 1 187 ? 25.552 -5.511 -38.690 1.00 91.56 187 GLU A O 1
ATOM 1423 N N . ALA A 1 188 ? 25.255 -7.670 -39.203 1.00 91.62 188 ALA A N 1
ATOM 1424 C CA . ALA A 1 188 ? 24.223 -7.424 -40.210 1.00 91.62 188 ALA A CA 1
ATOM 1425 C C . ALA A 1 188 ? 22.923 -6.857 -39.615 1.00 91.62 188 ALA A C 1
ATOM 1427 O O . ALA A 1 188 ? 22.144 -6.234 -40.337 1.00 91.62 188 ALA A O 1
ATOM 1428 N N . PHE A 1 189 ? 22.692 -7.039 -38.308 1.00 92.56 189 PHE A N 1
ATOM 1429 C CA . PHE A 1 189 ? 21.547 -6.451 -37.608 1.00 92.56 189 PHE A CA 1
ATOM 1430 C C . PHE A 1 189 ? 21.627 -4.919 -37.517 1.00 92.56 189 PHE A C 1
ATOM 1432 O O . PHE A 1 189 ? 20.632 -4.275 -37.195 1.00 92.56 189 PHE A O 1
ATOM 1439 N N . ASP A 1 190 ? 22.759 -4.309 -37.884 1.00 88.94 190 ASP A N 1
ATOM 1440 C CA . ASP A 1 190 ? 22.863 -2.862 -38.084 1.00 88.94 190 ASP A CA 1
ATOM 1441 C C . ASP A 1 190 ? 21.930 -2.330 -39.193 1.00 88.94 190 ASP A C 1
ATOM 1443 O O . ASP A 1 190 ? 21.642 -1.132 -39.225 1.00 88.94 190 ASP A O 1
ATOM 1447 N N . VAL A 1 191 ? 21.407 -3.210 -40.064 1.00 88.06 191 VAL A N 1
ATOM 1448 C CA . VAL A 1 191 ? 20.439 -2.876 -41.123 1.00 88.06 191 VAL A CA 1
ATOM 1449 C C . VAL A 1 191 ? 19.184 -2.214 -40.571 1.00 88.06 191 VAL A C 1
ATOM 1451 O O . VAL A 1 191 ? 18.531 -1.455 -41.274 1.00 88.06 191 VAL A O 1
ATOM 1454 N N . SER A 1 192 ? 18.839 -2.492 -39.314 1.00 85.75 192 SER A N 1
ATOM 1455 C CA . SER A 1 192 ? 17.624 -1.979 -38.695 1.00 85.75 192 SER A CA 1
ATOM 1456 C C . SER A 1 192 ? 17.786 -0.566 -38.122 1.00 85.75 192 SER A C 1
ATOM 1458 O O . SER A 1 192 ? 16.803 0.063 -37.716 1.00 85.75 192 SER A O 1
ATOM 1460 N N . ARG A 1 193 ? 19.018 -0.047 -38.079 1.00 85.06 193 ARG A N 1
ATOM 1461 C CA . ARG A 1 193 ? 19.332 1.273 -37.529 1.00 85.06 193 ARG A CA 1
ATOM 1462 C C . ARG A 1 193 ? 18.692 2.368 -38.381 1.00 85.06 193 ARG A C 1
ATOM 1464 O O . ARG A 1 193 ? 18.837 2.386 -39.596 1.00 85.06 193 ARG A O 1
ATOM 1471 N N . GLY A 1 194 ? 18.009 3.312 -37.735 1.00 81.38 194 GLY A N 1
ATOM 1472 C CA . GLY A 1 194 ? 17.353 4.428 -38.431 1.00 81.38 194 GLY A CA 1
ATOM 1473 C C . GLY A 1 194 ? 15.973 4.101 -39.023 1.00 81.38 194 GLY A C 1
ATOM 1474 O O . GLY A 1 194 ? 15.347 4.983 -39.604 1.00 81.38 194 GLY A O 1
ATOM 1475 N N . HIS A 1 195 ? 15.477 2.874 -38.844 1.00 84.44 195 HIS A N 1
ATOM 1476 C CA . HIS A 1 195 ? 14.163 2.433 -39.320 1.00 84.44 195 HIS A CA 1
ATOM 1477 C C . HIS A 1 195 ? 13.090 2.455 -38.227 1.00 84.44 195 HIS A C 1
ATOM 1479 O O . HIS A 1 195 ? 13.405 2.234 -37.054 1.00 84.44 195 HIS A O 1
ATOM 1485 N N . ARG A 1 196 ? 11.819 2.682 -38.605 1.00 83.50 196 ARG A N 1
ATOM 1486 C CA . ARG A 1 196 ? 10.669 2.663 -37.669 1.00 83.50 196 ARG A CA 1
ATOM 1487 C C . ARG A 1 196 ? 10.435 1.254 -37.118 1.00 83.50 196 ARG A C 1
ATOM 1489 O O . ARG A 1 196 ? 10.796 0.280 -37.772 1.00 83.50 196 ARG A O 1
ATOM 1496 N N . LYS A 1 197 ? 9.773 1.142 -35.961 1.00 82.06 197 LYS A N 1
ATOM 1497 C CA . LYS A 1 197 ? 9.500 -0.133 -35.274 1.00 82.06 197 LYS A CA 1
ATOM 1498 C C . LYS A 1 197 ? 9.033 -1.277 -36.176 1.00 82.06 197 LYS A C 1
ATOM 1500 O O . LYS A 1 197 ? 9.608 -2.354 -36.120 1.00 82.06 197 LYS A O 1
ATOM 1505 N N . GLU A 1 198 ? 8.002 -1.069 -36.992 1.00 83.88 198 GLU A N 1
ATOM 1506 C CA . GLU A 1 198 ? 7.445 -2.134 -37.846 1.00 83.88 198 GLU A CA 1
ATOM 1507 C C . GLU A 1 198 ? 8.473 -2.655 -38.858 1.00 83.88 198 GLU A C 1
ATOM 1509 O O . GLU A 1 198 ? 8.604 -3.861 -39.062 1.00 83.88 198 GLU A O 1
ATOM 1514 N N . GLU A 1 199 ? 9.256 -1.745 -39.435 1.00 86.75 199 GLU A N 1
ATOM 1515 C CA . GLU A 1 199 ? 10.311 -2.076 -40.390 1.00 86.75 199 GLU A CA 1
ATOM 1516 C C . GLU A 1 199 ? 11.481 -2.773 -39.692 1.00 86.75 199 GLU A C 1
ATOM 1518 O O . GLU A 1 199 ? 12.005 -3.761 -40.190 1.00 86.75 199 GLU A O 1
ATOM 1523 N N . GLN A 1 200 ? 11.872 -2.270 -38.519 1.00 88.50 200 GLN A N 1
ATOM 1524 C CA . GLN A 1 200 ? 12.940 -2.819 -37.688 1.00 88.50 200 GLN A CA 1
ATOM 1525 C C . GLN A 1 200 ? 12.624 -4.265 -37.289 1.00 88.50 200 GLN A C 1
ATOM 1527 O O . GLN A 1 200 ? 13.462 -5.141 -37.494 1.00 88.50 200 GLN A O 1
ATOM 1532 N N . VAL A 1 201 ? 11.407 -4.527 -36.801 1.00 87.50 201 VAL A N 1
ATOM 1533 C CA . VAL A 1 201 ? 10.939 -5.877 -36.444 1.00 87.50 201 VAL A CA 1
ATOM 1534 C C . VAL A 1 201 ? 10.969 -6.795 -37.663 1.00 87.50 201 VAL A C 1
ATOM 1536 O O . VAL A 1 201 ? 11.422 -7.935 -37.565 1.00 87.50 201 VAL A O 1
ATOM 1539 N N . TRP A 1 202 ? 10.529 -6.304 -38.826 1.00 91.12 202 TRP A N 1
ATOM 1540 C CA . TRP A 1 202 ? 10.576 -7.092 -40.053 1.00 91.12 202 TRP A CA 1
ATOM 1541 C C . TRP A 1 202 ? 12.017 -7.407 -40.479 1.00 91.12 202 TRP A C 1
ATOM 1543 O O . TRP A 1 202 ? 12.330 -8.561 -40.760 1.00 91.12 202 TRP A O 1
ATOM 1553 N N . LEU A 1 203 ? 12.904 -6.408 -40.493 1.00 91.75 203 LEU A N 1
ATOM 1554 C CA . LEU A 1 203 ? 14.305 -6.543 -40.901 1.00 91.75 203 LEU A CA 1
ATOM 1555 C C . LEU A 1 203 ? 15.071 -7.510 -39.992 1.00 91.75 203 LEU A C 1
ATOM 1557 O O . LEU A 1 203 ? 15.762 -8.404 -40.484 1.00 91.75 203 LEU A O 1
ATOM 1561 N N . CYS A 1 204 ? 14.929 -7.366 -38.673 1.00 92.06 204 CYS A N 1
ATOM 1562 C CA . CYS A 1 204 ? 15.567 -8.263 -37.716 1.00 92.06 204 CYS A CA 1
ATOM 1563 C C . CYS A 1 204 ? 14.964 -9.673 -37.772 1.00 92.06 204 CYS A C 1
ATOM 1565 O O . CYS A 1 204 ? 15.717 -10.645 -37.782 1.00 92.06 204 CYS A O 1
ATOM 1567 N N . GLY A 1 205 ? 13.639 -9.800 -37.901 1.00 91.25 205 GLY A N 1
ATOM 1568 C CA . GLY A 1 205 ? 12.971 -11.093 -38.067 1.00 91.25 205 GLY A CA 1
ATOM 1569 C C . GLY A 1 205 ? 13.337 -11.803 -39.376 1.00 91.25 205 GLY A C 1
ATOM 1570 O O . GLY A 1 205 ? 13.449 -13.027 -39.410 1.00 91.25 205 GLY A O 1
ATOM 1571 N N . ALA A 1 206 ? 13.578 -11.058 -40.458 1.00 91.06 206 ALA A N 1
ATOM 1572 C CA . ALA A 1 206 ? 14.055 -11.613 -41.721 1.00 91.06 206 ALA A CA 1
ATOM 1573 C C . ALA A 1 206 ? 15.469 -12.197 -41.581 1.00 91.06 206 ALA A C 1
ATOM 1575 O O . ALA A 1 206 ? 15.718 -13.315 -42.034 1.00 91.06 206 ALA A O 1
ATOM 1576 N N . LEU A 1 207 ? 16.378 -11.471 -40.920 1.00 93.81 207 LEU A N 1
ATOM 1577 C CA . LEU A 1 207 ? 17.725 -11.964 -40.621 1.00 93.81 207 LEU A CA 1
ATOM 1578 C C . LEU A 1 207 ? 17.690 -13.187 -39.700 1.00 93.81 207 LEU A C 1
ATOM 1580 O O . LEU A 1 207 ? 18.354 -14.176 -39.998 1.00 93.81 207 LEU A O 1
ATOM 1584 N N . GLU A 1 208 ? 16.886 -13.149 -38.635 1.00 93.75 208 GLU A N 1
ATOM 1585 C CA . GLU A 1 208 ? 16.687 -14.273 -37.711 1.00 93.75 208 GLU A CA 1
ATOM 1586 C C . GLU A 1 208 ? 16.198 -15.525 -38.448 1.00 93.75 208 GLU A C 1
ATOM 1588 O O . GLU A 1 208 ? 16.771 -16.596 -38.271 1.00 93.75 208 GLU A O 1
ATOM 1593 N N . ARG A 1 209 ? 15.198 -15.400 -39.330 1.00 92.31 209 ARG A N 1
ATOM 1594 C CA . ARG A 1 209 ? 14.659 -16.530 -40.104 1.00 92.31 209 ARG A CA 1
ATOM 1595 C C . ARG A 1 209 ? 15.660 -17.106 -41.095 1.00 92.31 209 ARG A C 1
ATOM 1597 O O . ARG A 1 209 ? 15.814 -18.322 -41.174 1.00 92.31 209 ARG A O 1
ATOM 1604 N N . VAL A 1 210 ? 16.349 -16.249 -41.847 1.00 92.25 210 VAL A N 1
ATOM 1605 C CA . VAL A 1 210 ? 17.329 -16.692 -42.847 1.00 92.25 210 VAL A CA 1
ATOM 1606 C C . VAL A 1 210 ? 18.525 -17.362 -42.171 1.00 92.25 210 VAL A C 1
ATOM 1608 O O . VAL A 1 210 ? 18.931 -18.444 -42.593 1.00 92.25 210 VAL A O 1
ATOM 1611 N N . LEU A 1 211 ? 19.054 -16.772 -41.096 1.00 93.06 211 LEU A N 1
ATOM 1612 C CA . LEU A 1 211 ? 20.137 -17.367 -40.310 1.00 93.06 211 LEU A CA 1
ATOM 1613 C C . LEU A 1 211 ? 19.683 -18.642 -39.588 1.00 93.06 211 LEU A C 1
ATOM 1615 O O . LEU A 1 211 ? 20.419 -19.626 -39.584 1.00 93.06 211 LEU A O 1
ATOM 1619 N N . GLY A 1 212 ? 18.464 -18.665 -39.048 1.00 91.50 212 GLY A N 1
ATOM 1620 C CA . GLY A 1 212 ? 17.854 -19.848 -38.441 1.00 91.50 212 GLY A CA 1
ATOM 1621 C C . GLY A 1 212 ? 17.776 -21.018 -39.421 1.00 91.50 212 GLY A C 1
ATOM 1622 O O . GLY A 1 212 ? 18.263 -22.101 -39.116 1.00 91.50 212 GLY A O 1
ATOM 1623 N N . ALA A 1 213 ? 17.312 -20.777 -40.651 1.00 91.00 213 ALA A N 1
ATOM 1624 C CA . ALA A 1 213 ? 17.251 -21.801 -41.697 1.00 91.00 213 ALA A CA 1
ATOM 1625 C C . ALA A 1 213 ? 18.630 -22.380 -42.072 1.00 91.00 213 ALA A C 1
ATOM 1627 O O . ALA A 1 213 ? 18.719 -23.537 -42.488 1.00 91.00 213 ALA A O 1
ATOM 1628 N N . ALA A 1 214 ? 19.701 -21.591 -41.936 1.00 89.94 214 ALA A N 1
ATOM 1629 C CA . ALA A 1 214 ? 21.073 -22.055 -42.126 1.00 89.94 214 ALA A CA 1
ATOM 1630 C C . ALA A 1 214 ? 21.554 -22.918 -40.947 1.00 89.94 214 ALA A C 1
ATOM 1632 O O . ALA A 1 214 ? 22.166 -23.964 -41.156 1.00 89.94 214 ALA A O 1
ATOM 1633 N N . LEU A 1 215 ? 21.246 -22.498 -39.716 1.00 90.75 215 LEU A N 1
ATOM 1634 C CA . LEU A 1 215 ? 21.582 -23.228 -38.490 1.00 90.75 215 LEU A CA 1
ATOM 1635 C C . LEU A 1 215 ? 20.824 -24.555 -38.365 1.00 90.75 215 LEU A C 1
ATOM 1637 O O . LEU A 1 215 ? 21.394 -25.519 -37.865 1.00 90.75 215 LEU A O 1
ATOM 1641 N N . ASP A 1 216 ? 19.579 -24.618 -38.837 1.00 90.31 216 ASP A N 1
ATOM 1642 C CA . ASP A 1 216 ? 18.720 -25.810 -38.775 1.00 90.31 216 ASP A CA 1
ATOM 1643 C C . ASP A 1 216 ? 19.213 -26.969 -39.652 1.00 90.31 216 ASP A C 1
ATOM 1645 O O . ASP A 1 216 ? 18.743 -28.100 -39.528 1.00 90.31 216 ASP A O 1
ATOM 1649 N N . VAL A 1 217 ? 20.114 -26.681 -40.590 1.00 90.12 217 VAL A N 1
ATOM 1650 C CA . VAL A 1 217 ? 20.550 -27.619 -41.633 1.00 90.12 217 VAL A CA 1
ATOM 1651 C C . VAL A 1 217 ? 22.041 -27.913 -41.547 1.00 90.12 217 VAL A C 1
ATOM 1653 O O . VAL A 1 217 ? 22.512 -28.889 -42.127 1.00 90.12 217 VAL A O 1
ATOM 1656 N N . ALA A 1 218 ? 22.775 -27.093 -40.798 1.00 88.25 218 ALA A N 1
ATOM 1657 C CA . ALA A 1 218 ? 24.129 -27.403 -40.390 1.00 88.25 218 ALA A CA 1
ATOM 1658 C C . ALA A 1 218 ? 24.158 -28.612 -39.449 1.00 88.25 218 ALA A C 1
ATOM 1660 O O . ALA A 1 218 ? 23.197 -28.891 -38.727 1.00 88.25 218 ALA A O 1
ATOM 1661 N N . ASP A 1 219 ? 25.300 -29.294 -39.415 1.00 86.88 219 ASP A N 1
ATOM 1662 C CA . ASP A 1 219 ? 25.533 -30.360 -38.449 1.00 86.88 219 ASP A CA 1
ATOM 1663 C C . ASP A 1 219 ? 25.360 -29.821 -37.021 1.00 86.88 219 ASP A C 1
ATOM 1665 O O . ASP A 1 219 ? 25.795 -28.711 -36.702 1.00 86.88 219 ASP A O 1
ATOM 1669 N N . GLU A 1 220 ? 24.773 -30.619 -36.124 1.00 86.69 220 GLU A N 1
ATOM 1670 C CA . GLU A 1 220 ? 24.473 -30.199 -34.745 1.00 86.69 220 GLU A CA 1
ATOM 1671 C C . GLU A 1 220 ? 25.722 -29.676 -34.010 1.00 86.69 220 GLU A C 1
ATOM 1673 O O . GLU A 1 220 ? 25.657 -28.707 -33.247 1.00 86.69 220 GLU A O 1
ATOM 1678 N N . VAL A 1 221 ? 26.883 -30.274 -34.294 1.00 87.56 221 VAL A N 1
ATOM 1679 C CA . VAL A 1 221 ? 28.191 -29.849 -33.776 1.00 87.56 221 VAL A CA 1
ATOM 1680 C C . VAL A 1 221 ? 28.574 -28.464 -34.296 1.00 87.56 221 VAL A C 1
ATOM 1682 O O . VAL A 1 221 ? 29.055 -27.631 -33.527 1.00 87.56 221 VAL A O 1
ATOM 1685 N N . GLU A 1 222 ? 28.351 -28.186 -35.578 1.00 87.06 222 GLU A N 1
ATOM 1686 C CA . GLU A 1 222 ? 28.708 -26.916 -36.207 1.00 87.06 222 GLU A CA 1
ATOM 1687 C C . GLU A 1 222 ? 27.764 -25.790 -35.764 1.00 87.06 222 GLU A C 1
ATOM 1689 O O . GLU A 1 222 ? 28.229 -24.725 -35.353 1.00 87.06 222 GLU A O 1
ATOM 1694 N N . ALA A 1 223 ? 26.453 -26.052 -35.732 1.00 88.06 223 ALA A N 1
ATOM 1695 C CA . ALA A 1 223 ? 25.455 -25.121 -35.209 1.00 88.06 223 ALA A CA 1
ATOM 1696 C C . ALA A 1 223 ? 25.712 -24.787 -33.730 1.00 88.06 223 ALA A C 1
ATOM 1698 O O . ALA A 1 223 ? 25.666 -23.622 -33.329 1.00 88.06 223 ALA A O 1
ATOM 1699 N N . SER A 1 224 ? 26.045 -25.791 -32.911 1.00 88.25 224 SER A N 1
ATOM 1700 C CA . SER A 1 224 ? 26.400 -25.585 -31.500 1.00 88.25 224 SER A CA 1
ATOM 1701 C C . SER A 1 224 ? 27.702 -24.800 -31.343 1.00 88.25 224 SER A C 1
ATOM 1703 O O . SER A 1 224 ? 27.795 -23.924 -30.483 1.00 88.25 224 SER A O 1
ATOM 1705 N N . THR A 1 225 ? 28.696 -25.066 -32.195 1.00 90.50 225 THR A N 1
ATOM 1706 C CA . THR A 1 225 ? 29.964 -24.322 -32.219 1.00 90.50 225 THR A CA 1
ATOM 1707 C C . THR A 1 225 ? 29.730 -22.854 -32.561 1.00 90.50 225 THR A C 1
ATOM 1709 O O . THR A 1 225 ? 30.246 -21.978 -31.868 1.00 90.50 225 THR A O 1
ATOM 1712 N N . TRP A 1 226 ? 28.903 -22.568 -33.568 1.00 93.25 226 TRP A N 1
ATOM 1713 C CA . TRP A 1 226 ? 28.549 -21.197 -33.919 1.00 93.25 226 TRP A CA 1
ATOM 1714 C C . TRP A 1 226 ? 27.812 -20.489 -32.780 1.00 93.25 226 TRP A C 1
ATOM 1716 O O . TRP A 1 226 ? 28.230 -19.401 -32.394 1.00 93.25 226 TRP A O 1
ATOM 1726 N N . ARG A 1 227 ? 26.790 -21.114 -32.171 1.00 92.62 227 ARG A N 1
ATOM 1727 C CA . ARG A 1 227 ? 26.056 -20.520 -31.034 1.00 92.62 227 ARG A CA 1
ATOM 1728 C C . ARG A 1 227 ? 26.984 -20.200 -29.860 1.00 92.62 227 ARG A C 1
ATOM 1730 O O . ARG A 1 227 ? 26.873 -19.137 -29.256 1.00 92.62 227 ARG A O 1
ATOM 1737 N N . ASN A 1 228 ? 27.933 -21.084 -29.556 1.00 91.00 228 ASN A N 1
ATOM 1738 C CA . ASN A 1 228 ? 28.916 -20.849 -28.497 1.00 91.00 228 ASN A CA 1
ATOM 1739 C C . ASN A 1 228 ? 29.889 -19.718 -28.849 1.00 91.00 228 ASN A C 1
ATOM 1741 O O . ASN A 1 228 ? 30.141 -18.855 -28.012 1.00 91.00 228 ASN A O 1
ATOM 1745 N N . ASN A 1 229 ? 30.399 -19.676 -30.080 1.00 91.25 229 ASN A N 1
ATOM 1746 C CA . ASN A 1 229 ? 31.306 -18.613 -30.504 1.00 91.25 229 ASN A CA 1
ATOM 1747 C C . ASN A 1 229 ? 30.595 -17.253 -30.583 1.00 91.25 229 ASN A C 1
ATOM 1749 O O . ASN A 1 229 ? 31.156 -16.251 -30.154 1.00 91.25 229 ASN A O 1
ATOM 1753 N N . ALA A 1 230 ? 29.353 -17.210 -31.068 1.00 91.69 230 ALA A N 1
ATOM 1754 C CA . ALA A 1 230 ? 28.527 -16.006 -31.068 1.00 91.69 230 ALA A CA 1
ATOM 1755 C C . ALA A 1 230 ? 28.271 -15.507 -29.637 1.00 91.69 230 ALA A C 1
ATOM 1757 O O . ALA A 1 230 ? 28.431 -14.319 -29.369 1.00 91.69 230 ALA A O 1
ATOM 1758 N N . ALA A 1 231 ? 27.973 -16.410 -28.696 1.00 90.19 231 ALA A N 1
ATOM 1759 C CA . ALA A 1 231 ? 27.847 -16.063 -27.282 1.00 90.19 231 ALA A CA 1
ATOM 1760 C C . ALA A 1 231 ? 29.156 -15.498 -26.695 1.00 90.19 231 ALA A C 1
ATOM 1762 O O . ALA A 1 231 ? 29.121 -14.487 -25.999 1.00 90.19 231 ALA A O 1
ATOM 1763 N N . LEU A 1 232 ? 30.312 -16.091 -27.017 1.00 90.31 232 LEU A N 1
ATOM 1764 C CA . LEU A 1 232 ? 31.622 -15.580 -26.586 1.00 90.31 232 LEU A CA 1
ATOM 1765 C C . LEU A 1 232 ? 31.917 -14.184 -27.147 1.00 90.31 232 LEU A C 1
ATOM 1767 O O . LEU A 1 232 ? 32.462 -13.344 -26.435 1.00 90.31 232 LEU A O 1
ATOM 1771 N N . ARG A 1 233 ? 31.535 -13.909 -28.400 1.00 92.62 233 ARG A N 1
ATOM 1772 C CA . ARG A 1 233 ? 31.662 -12.566 -28.984 1.00 92.62 233 ARG A CA 1
ATOM 1773 C C . ARG A 1 233 ? 30.800 -11.552 -28.240 1.00 92.62 233 ARG A C 1
ATOM 1775 O O . ARG A 1 233 ? 31.297 -10.495 -27.875 1.00 92.62 233 ARG A O 1
ATOM 1782 N N . ILE A 1 234 ? 29.546 -11.893 -27.940 1.00 91.69 234 ILE A N 1
ATOM 1783 C CA . ILE A 1 234 ? 28.656 -11.024 -27.154 1.00 91.69 234 ILE A CA 1
ATOM 1784 C C . ILE A 1 234 ? 29.258 -10.724 -25.764 1.00 91.69 234 ILE A C 1
ATOM 1786 O O . ILE A 1 234 ? 29.121 -9.604 -25.277 1.00 91.69 234 ILE A O 1
ATOM 1790 N N . GLN A 1 235 ? 29.967 -11.679 -25.152 1.00 88.69 235 GLN A N 1
ATOM 1791 C CA . GLN A 1 235 ? 30.581 -11.524 -23.824 1.00 88.69 235 GLN A CA 1
ATOM 1792 C C . GLN A 1 235 ? 31.892 -10.725 -23.798 1.00 88.69 235 GLN A C 1
ATOM 1794 O O . GLN A 1 235 ? 32.263 -10.223 -22.735 1.00 88.69 235 GLN A O 1
ATOM 1799 N N . HIS A 1 236 ? 32.628 -10.667 -24.910 1.00 88.31 236 HIS A N 1
ATOM 1800 C CA . HIS A 1 236 ? 34.018 -10.192 -24.908 1.00 88.31 236 HIS A CA 1
ATOM 1801 C C . HIS A 1 236 ? 34.341 -9.121 -25.958 1.00 88.31 236 HIS A C 1
ATOM 1803 O O . HIS A 1 236 ? 35.416 -8.524 -25.897 1.00 88.31 236 HIS A O 1
ATOM 1809 N N . GLU A 1 237 ? 33.459 -8.866 -26.926 1.00 91.12 237 GLU A N 1
ATOM 1810 C CA . GLU A 1 237 ? 33.727 -7.969 -28.052 1.00 91.12 237 GLU A CA 1
ATOM 1811 C C . GLU A 1 237 ? 32.914 -6.670 -27.957 1.00 91.12 237 GLU A C 1
ATOM 1813 O O . GLU A 1 237 ? 31.800 -6.560 -28.470 1.00 91.12 237 GLU A O 1
ATOM 1818 N N . ALA A 1 238 ? 33.504 -5.642 -27.343 1.00 86.31 238 ALA A N 1
ATOM 1819 C CA . ALA A 1 238 ? 32.862 -4.337 -27.158 1.00 86.31 238 ALA A CA 1
ATOM 1820 C C . ALA A 1 238 ? 32.463 -3.646 -28.482 1.00 86.31 238 ALA A C 1
ATOM 1822 O O . ALA A 1 238 ? 31.459 -2.936 -28.537 1.00 86.31 238 ALA A O 1
ATOM 1823 N N . GLU A 1 239 ? 33.209 -3.876 -29.569 1.00 87.50 239 GLU A N 1
ATOM 1824 C CA . GLU A 1 239 ? 32.923 -3.310 -30.898 1.00 87.50 239 GLU A CA 1
ATOM 1825 C C . GLU A 1 239 ? 31.591 -3.802 -31.487 1.00 87.50 239 GLU A C 1
ATOM 1827 O O . GLU A 1 239 ? 30.979 -3.116 -32.305 1.00 87.50 239 GLU A O 1
ATOM 1832 N N . LEU A 1 240 ? 31.086 -4.965 -31.064 1.00 88.94 240 LEU A N 1
ATOM 1833 C CA . LEU A 1 240 ? 29.793 -5.464 -31.530 1.00 88.94 240 LEU A CA 1
ATOM 1834 C C . LEU A 1 240 ? 28.652 -4.515 -31.124 1.00 88.94 240 LEU A C 1
ATOM 1836 O O . LEU A 1 240 ? 27.754 -4.226 -31.917 1.00 88.94 240 LEU A O 1
ATOM 1840 N N . TYR A 1 241 ? 28.728 -3.967 -29.912 1.00 88.62 241 TYR A N 1
ATOM 1841 C CA . TYR A 1 241 ? 27.709 -3.097 -29.327 1.00 88.62 241 TYR A CA 1
ATOM 1842 C C . TYR A 1 241 ? 27.614 -1.735 -30.028 1.00 88.62 241 TYR A C 1
ATOM 1844 O O . TYR A 1 241 ? 26.538 -1.144 -30.093 1.00 88.62 241 TYR A O 1
ATOM 1852 N N . THR A 1 242 ? 28.706 -1.231 -30.608 1.00 83.69 242 THR A N 1
ATOM 1853 C CA . THR A 1 242 ? 28.678 0.022 -31.384 1.00 83.69 242 THR A CA 1
ATOM 1854 C C . THR A 1 242 ? 28.092 -0.177 -32.784 1.00 83.69 242 THR A C 1
ATOM 1856 O O . THR A 1 242 ? 27.533 0.760 -33.365 1.00 83.69 242 THR A O 1
ATOM 1859 N N . ASN A 1 243 ? 28.162 -1.397 -33.320 1.00 83.69 243 ASN A N 1
ATOM 1860 C CA . ASN A 1 243 ? 27.684 -1.735 -34.660 1.00 83.69 243 ASN A CA 1
ATOM 1861 C C . ASN A 1 243 ? 26.209 -2.153 -34.678 1.00 83.69 243 ASN A C 1
ATOM 1863 O O . ASN A 1 243 ? 25.480 -1.777 -35.590 1.00 83.69 243 ASN A O 1
ATOM 1867 N N . VAL A 1 244 ? 25.737 -2.859 -33.655 1.00 87.38 244 VAL A N 1
ATOM 1868 C CA . VAL A 1 244 ? 24.365 -3.382 -33.601 1.00 87.38 244 VAL A CA 1
ATOM 1869 C C . VAL A 1 244 ? 23.373 -2.319 -33.095 1.00 87.38 244 VAL A C 1
ATOM 1871 O O . VAL A 1 244 ? 23.723 -1.423 -32.326 1.00 87.38 244 VAL A O 1
ATOM 1874 N N . ASP A 1 245 ? 22.126 -2.366 -33.571 1.00 85.50 245 ASP A N 1
ATOM 1875 C CA . ASP A 1 245 ? 21.010 -1.582 -33.021 1.00 85.50 245 ASP A CA 1
ATOM 1876 C C . ASP A 1 245 ? 20.531 -2.222 -31.707 1.00 85.50 245 ASP A C 1
ATOM 1878 O O . ASP A 1 245 ? 20.278 -3.424 -31.666 1.00 85.50 245 ASP A O 1
ATOM 1882 N N . VAL A 1 246 ? 20.354 -1.438 -30.638 1.00 87.69 246 VAL A N 1
ATOM 1883 C CA . VAL A 1 246 ? 19.861 -1.947 -29.344 1.00 87.69 246 VAL A CA 1
ATOM 1884 C C . VAL A 1 246 ? 18.513 -2.676 -29.479 1.00 87.69 246 VAL A C 1
ATOM 1886 O O . VAL A 1 246 ? 18.238 -3.624 -28.748 1.00 87.69 246 VAL A O 1
ATOM 1889 N N . ARG A 1 247 ? 17.696 -2.297 -30.472 1.00 87.88 247 ARG A N 1
ATOM 1890 C CA . ARG A 1 247 ? 16.400 -2.924 -30.788 1.00 87.88 247 ARG A CA 1
ATOM 1891 C C . ARG A 1 247 ? 16.521 -4.327 -31.392 1.00 87.88 247 ARG A C 1
ATOM 1893 O O . ARG A 1 247 ? 15.539 -5.062 -31.423 1.00 87.88 247 ARG A O 1
ATOM 1900 N N . ALA A 1 248 ? 17.708 -4.721 -31.852 1.00 90.62 248 ALA A N 1
ATOM 1901 C CA . ALA A 1 248 ? 17.955 -6.026 -32.459 1.00 90.62 248 ALA A CA 1
ATOM 1902 C C . ALA A 1 248 ? 18.290 -7.136 -31.447 1.00 90.62 248 ALA A C 1
ATOM 1904 O O . ALA A 1 248 ? 18.224 -8.314 -31.804 1.00 90.62 248 ALA A O 1
ATOM 1905 N N . TRP A 1 249 ? 18.628 -6.793 -30.197 1.00 91.25 249 TRP A N 1
ATOM 1906 C CA . TRP A 1 249 ? 19.048 -7.765 -29.180 1.00 91.25 249 TRP A CA 1
ATOM 1907 C C . TRP A 1 249 ? 18.074 -8.936 -28.961 1.00 91.25 249 TRP A C 1
ATOM 1909 O O . TRP A 1 249 ? 18.566 -10.063 -28.903 1.00 91.25 249 TRP A O 1
ATOM 1919 N N . PRO A 1 250 ? 16.735 -8.752 -28.927 1.00 89.00 250 PRO A N 1
ATOM 1920 C CA . PRO A 1 250 ? 15.807 -9.878 -28.790 1.00 89.00 250 PRO A CA 1
ATOM 1921 C C . PRO A 1 250 ? 15.970 -10.940 -29.891 1.00 89.00 250 PRO A C 1
ATOM 1923 O O . PRO A 1 250 ? 16.026 -12.134 -29.609 1.00 89.00 250 PRO A O 1
ATOM 1926 N N . HIS A 1 251 ? 16.133 -10.510 -31.145 1.00 90.88 251 HIS A N 1
ATOM 1927 C CA . HIS A 1 251 ? 16.324 -11.409 -32.288 1.00 90.88 251 HIS A CA 1
ATOM 1928 C C . HIS A 1 251 ? 17.699 -12.094 -32.264 1.00 90.88 251 HIS A C 1
ATOM 1930 O O . HIS A 1 251 ? 17.821 -13.274 -32.592 1.00 90.88 251 HIS A O 1
ATOM 1936 N N . ILE A 1 252 ? 18.741 -11.368 -31.844 1.00 92.25 252 ILE A N 1
ATOM 1937 C CA . ILE A 1 252 ? 20.097 -11.916 -31.702 1.00 92.25 252 ILE A CA 1
ATOM 1938 C C . ILE A 1 252 ? 20.130 -13.005 -30.624 1.00 92.25 252 ILE A C 1
ATOM 1940 O O . ILE A 1 252 ? 20.700 -14.073 -30.845 1.00 92.25 252 ILE A O 1
ATOM 1944 N N . LEU A 1 253 ? 19.498 -12.770 -29.474 1.00 89.81 253 LEU A N 1
ATOM 1945 C CA . LEU A 1 253 ? 19.470 -13.728 -28.368 1.00 89.81 253 LEU A CA 1
ATOM 1946 C C . LEU A 1 253 ? 18.671 -14.991 -28.707 1.00 89.81 253 LEU A C 1
ATOM 1948 O O . LEU A 1 253 ? 19.138 -16.095 -28.407 1.00 89.81 253 LEU A O 1
ATOM 1952 N N . ASN A 1 254 ? 17.542 -14.847 -29.411 1.00 90.06 254 ASN A N 1
ATOM 1953 C CA . ASN A 1 254 ? 16.793 -15.984 -29.952 1.00 90.06 254 ASN A CA 1
ATOM 1954 C C . ASN A 1 254 ? 17.665 -16.849 -30.870 1.00 90.06 254 ASN A C 1
ATOM 1956 O O . ASN A 1 254 ? 17.722 -18.068 -30.710 1.00 90.06 254 ASN A O 1
ATOM 1960 N N . LEU A 1 255 ? 18.397 -16.222 -31.796 1.00 90.62 255 LEU A N 1
ATOM 1961 C CA . LEU A 1 255 ? 19.245 -16.924 -32.760 1.00 90.62 255 LEU A CA 1
ATOM 1962 C C . LEU A 1 255 ? 20.402 -17.680 -32.084 1.00 90.62 255 LEU A C 1
ATOM 1964 O O . LEU A 1 255 ? 20.707 -18.826 -32.428 1.00 90.62 255 LEU A O 1
ATOM 1968 N N . VAL A 1 256 ? 21.040 -17.047 -31.097 1.00 89.50 256 VAL A N 1
ATOM 1969 C CA . VAL A 1 256 ? 22.133 -17.647 -30.314 1.00 89.50 256 VAL A CA 1
ATOM 1970 C C . VAL A 1 256 ? 21.603 -18.710 -29.334 1.00 89.50 256 VAL A C 1
ATOM 1972 O O . VAL A 1 256 ? 22.377 -19.534 -28.843 1.00 89.50 256 VAL A O 1
ATOM 1975 N N . ASN A 1 257 ? 20.283 -18.763 -29.115 1.00 85.50 257 ASN A N 1
ATOM 1976 C CA . ASN A 1 257 ? 19.595 -19.649 -28.177 1.00 85.50 257 ASN A CA 1
ATOM 1977 C C . ASN A 1 257 ? 20.161 -19.522 -26.753 1.00 85.50 257 ASN A C 1
ATOM 1979 O O . ASN A 1 257 ? 20.556 -20.500 -26.106 1.00 85.50 257 ASN A O 1
ATOM 1983 N N . ARG A 1 258 ? 20.286 -18.275 -26.294 1.00 82.88 258 ARG A N 1
ATOM 1984 C CA . ARG A 1 258 ? 20.795 -17.927 -24.967 1.00 82.88 258 ARG A CA 1
ATOM 1985 C C . ARG A 1 258 ? 19.910 -16.861 -24.341 1.00 82.88 258 ARG A C 1
ATOM 1987 O O . ARG A 1 258 ? 19.350 -16.020 -25.031 1.00 82.88 258 ARG A O 1
ATOM 1994 N N . ASN A 1 259 ? 19.846 -16.878 -23.016 1.00 80.50 259 ASN A N 1
ATOM 1995 C CA . ASN A 1 259 ? 19.174 -15.830 -22.262 1.00 80.50 259 ASN A CA 1
ATOM 1996 C C . ASN A 1 259 ? 20.003 -14.537 -22.281 1.00 80.50 259 ASN A C 1
ATOM 1998 O O . ASN A 1 259 ? 21.203 -14.553 -22.571 1.00 80.50 259 ASN A O 1
ATOM 2002 N N . HIS A 1 260 ? 19.365 -13.437 -21.882 1.00 78.38 260 HIS A N 1
ATOM 2003 C CA . HIS A 1 260 ? 19.963 -12.106 -21.785 1.00 78.38 260 HIS A CA 1
ATOM 2004 C C . HIS A 1 260 ? 21.317 -12.096 -21.044 1.00 78.38 260 HIS A C 1
ATOM 2006 O O . HIS A 1 260 ? 22.213 -11.362 -21.440 1.00 78.38 260 HIS A O 1
ATOM 2012 N N . SER A 1 261 ? 21.541 -12.988 -20.070 1.00 77.44 261 SER A N 1
ATOM 2013 C CA . SER A 1 261 ? 22.771 -13.090 -19.257 1.00 77.44 261 SER A CA 1
ATOM 2014 C C . SER A 1 261 ? 24.101 -13.210 -20.022 1.00 77.44 261 SER A C 1
ATOM 2016 O O . SER A 1 261 ? 25.161 -13.148 -19.408 1.00 77.44 261 SER A O 1
ATOM 2018 N N . VAL A 1 262 ? 24.079 -13.456 -21.334 1.00 83.62 262 VAL A N 1
ATOM 2019 C CA . VAL A 1 262 ? 25.279 -13.475 -22.186 1.00 83.62 262 VAL A CA 1
ATOM 2020 C C . VAL A 1 262 ? 25.761 -12.060 -22.546 1.00 83.62 262 VAL A C 1
ATOM 2022 O O . VAL A 1 262 ? 26.929 -11.895 -22.883 1.00 83.62 262 VAL A O 1
ATOM 2025 N N . ILE A 1 263 ? 24.906 -11.039 -22.443 1.00 84.69 263 ILE A N 1
ATOM 2026 C CA . ILE A 1 263 ? 25.252 -9.637 -22.710 1.00 84.69 263 ILE A CA 1
ATOM 2027 C C . ILE A 1 263 ? 26.257 -9.112 -21.672 1.00 84.69 263 ILE A C 1
ATOM 2029 O O . ILE A 1 263 ? 26.018 -9.171 -20.466 1.00 84.69 263 ILE A O 1
ATOM 2033 N N . GLN A 1 264 ? 27.371 -8.550 -22.148 1.00 84.56 264 GLN A N 1
ATOM 2034 C CA . GLN A 1 264 ? 28.409 -7.935 -21.323 1.00 84.56 264 GLN A CA 1
ATOM 2035 C C . GLN A 1 264 ? 27.932 -6.586 -20.768 1.00 84.56 264 GLN A C 1
ATOM 2037 O O . GLN A 1 264 ? 27.713 -5.638 -21.524 1.00 84.56 264 GLN A O 1
ATOM 2042 N N . SER A 1 265 ? 27.842 -6.476 -19.440 1.00 81.06 265 SER A N 1
ATOM 2043 C CA . SER A 1 265 ? 27.265 -5.307 -18.759 1.00 81.06 265 SER A CA 1
ATOM 2044 C C . SER A 1 265 ? 27.943 -3.979 -19.101 1.00 81.06 265 SER A C 1
ATOM 2046 O O . SER A 1 265 ? 27.260 -2.993 -19.365 1.00 81.06 265 SER A O 1
ATOM 2048 N N . GLU A 1 266 ? 29.279 -3.931 -19.127 1.00 85.19 266 GLU A N 1
ATOM 2049 C CA . GLU A 1 266 ? 30.024 -2.686 -19.373 1.00 85.19 266 GLU A CA 1
ATOM 2050 C C . GLU A 1 266 ? 29.798 -2.165 -20.799 1.00 85.19 266 GLU A C 1
ATOM 2052 O O . GLU A 1 266 ? 29.412 -1.012 -20.992 1.00 85.19 266 GLU A O 1
ATOM 2057 N N . SER A 1 267 ? 29.950 -3.034 -21.802 1.00 87.88 267 SER A N 1
ATOM 2058 C CA . SER A 1 267 ? 29.755 -2.670 -23.209 1.00 87.88 267 SER A CA 1
ATOM 2059 C C . SER A 1 267 ? 28.304 -2.324 -23.528 1.00 87.88 267 SER A C 1
ATOM 2061 O O . SER A 1 267 ? 28.052 -1.373 -24.270 1.00 87.88 267 SER A O 1
ATOM 2063 N N . PHE A 1 268 ? 27.347 -3.033 -22.925 1.00 87.19 268 PHE A N 1
ATOM 2064 C CA . PHE A 1 268 ? 25.937 -2.684 -23.041 1.00 87.19 268 PHE A CA 1
ATOM 2065 C C . PHE A 1 268 ? 25.641 -1.320 -22.411 1.00 87.19 268 PHE A C 1
ATOM 2067 O O . PHE A 1 268 ? 25.015 -0.476 -23.046 1.00 87.19 268 PHE A O 1
ATOM 2074 N N . SER A 1 269 ? 26.176 -1.041 -21.221 1.00 84.44 269 SER A N 1
ATOM 2075 C CA . SER A 1 269 ? 26.016 0.264 -20.568 1.00 84.44 269 SER A CA 1
ATOM 2076 C C . SER A 1 269 ? 26.597 1.402 -21.416 1.00 84.44 269 SER A C 1
ATOM 2078 O O . SER A 1 269 ? 25.984 2.463 -21.541 1.00 84.44 269 SER A O 1
ATOM 2080 N N . SER A 1 270 ? 27.746 1.193 -22.068 1.00 86.75 270 SER A N 1
ATOM 2081 C CA . SER A 1 270 ? 28.283 2.144 -23.051 1.00 86.75 270 SER A CA 1
ATOM 2082 C C . SER A 1 270 ? 27.357 2.324 -24.259 1.00 86.75 270 SER A C 1
ATOM 2084 O O . SER A 1 270 ? 27.158 3.453 -24.701 1.00 86.75 270 SER A O 1
ATOM 2086 N N . GLN A 1 271 ? 26.752 1.248 -24.776 1.00 89.25 271 GLN A N 1
ATOM 2087 C CA . GLN A 1 271 ? 25.775 1.324 -25.869 1.00 89.25 271 GLN A CA 1
ATOM 2088 C C . GLN A 1 271 ? 24.549 2.156 -25.477 1.00 89.25 271 GLN A C 1
ATOM 2090 O O . GLN A 1 271 ? 24.099 2.977 -26.275 1.00 89.25 271 GLN A O 1
ATOM 2095 N N . VAL A 1 272 ? 24.032 1.983 -24.256 1.00 86.62 272 VAL A N 1
ATOM 2096 C CA . VAL A 1 272 ? 22.914 2.779 -23.725 1.00 86.62 272 VAL A CA 1
ATOM 2097 C C . VAL A 1 272 ? 23.293 4.259 -23.645 1.00 86.62 272 VAL A C 1
ATOM 2099 O O . VAL A 1 272 ? 22.546 5.096 -24.147 1.00 86.62 272 VAL A O 1
ATOM 2102 N N . ARG A 1 273 ? 24.480 4.597 -23.119 1.00 84.94 273 ARG A N 1
ATOM 2103 C CA . ARG A 1 273 ? 24.970 5.990 -23.093 1.00 84.94 273 ARG A CA 1
ATOM 2104 C C . ARG A 1 273 ? 25.098 6.581 -24.501 1.00 84.94 273 ARG A C 1
ATOM 2106 O O . ARG A 1 273 ? 24.709 7.720 -24.721 1.00 84.94 273 ARG A O 1
ATOM 2113 N N . LEU A 1 274 ? 25.556 5.804 -25.485 1.00 82.56 274 LEU A N 1
ATOM 2114 C CA . LEU A 1 274 ? 25.612 6.246 -26.886 1.00 82.56 274 LEU A CA 1
ATOM 2115 C C . LEU A 1 274 ? 24.226 6.497 -27.498 1.00 82.56 274 LEU A C 1
ATOM 2117 O O . LEU A 1 274 ? 24.117 7.326 -28.403 1.00 82.56 274 LEU A O 1
ATOM 2121 N N . GLN A 1 275 ? 23.164 5.834 -27.017 1.00 76.75 275 GLN A N 1
ATOM 2122 C CA . GLN A 1 275 ? 21.804 6.131 -27.480 1.00 76.75 275 GLN A CA 1
ATOM 2123 C C . GLN A 1 275 ? 21.384 7.558 -27.145 1.00 76.75 275 GLN A C 1
ATOM 2125 O O . GLN A 1 275 ? 20.617 8.127 -27.915 1.00 76.75 275 GLN A O 1
ATOM 2130 N N . LEU A 1 276 ? 21.908 8.172 -26.075 1.00 69.88 276 LEU A N 1
ATOM 2131 C CA . LEU A 1 276 ? 21.652 9.586 -25.792 1.00 69.88 276 LEU A CA 1
ATOM 2132 C C . LEU A 1 276 ? 22.054 10.474 -26.964 1.00 69.88 276 LEU A C 1
ATOM 2134 O O . LEU A 1 276 ? 21.330 11.395 -27.289 1.00 69.88 276 LEU A O 1
ATOM 2138 N N . CYS A 1 277 ? 23.159 10.181 -27.647 1.00 69.12 277 CYS A N 1
ATOM 2139 C CA . CYS A 1 277 ? 23.662 11.022 -28.731 1.00 69.12 277 CYS A CA 1
ATOM 2140 C C . CYS A 1 277 ? 22.826 10.942 -30.029 1.00 69.12 277 CYS A C 1
ATOM 2142 O O . CYS A 1 277 ? 23.077 11.706 -30.963 1.00 69.12 277 CYS A O 1
ATOM 2144 N N . ASN A 1 278 ? 21.831 10.050 -30.115 1.00 69.12 278 ASN A N 1
ATOM 2145 C CA . ASN A 1 278 ? 21.056 9.774 -31.332 1.00 69.12 278 ASN A CA 1
ATOM 2146 C C . ASN A 1 278 ? 19.759 10.606 -31.448 1.00 69.12 278 ASN A C 1
ATOM 2148 O O . ASN A 1 278 ? 18.687 10.074 -31.726 1.00 69.12 278 ASN A O 1
ATOM 2152 N N . PHE A 1 279 ? 19.850 11.935 -31.336 1.00 65.94 279 PHE A N 1
ATOM 2153 C CA . PHE A 1 279 ? 18.686 12.846 -31.350 1.00 65.94 279 PHE A CA 1
ATOM 2154 C C . PHE A 1 279 ? 18.041 13.090 -32.728 1.00 65.94 279 PHE A C 1
ATOM 2156 O O . PHE A 1 279 ? 17.068 13.833 -32.838 1.00 65.94 279 PHE A O 1
ATOM 2163 N N . SER A 1 280 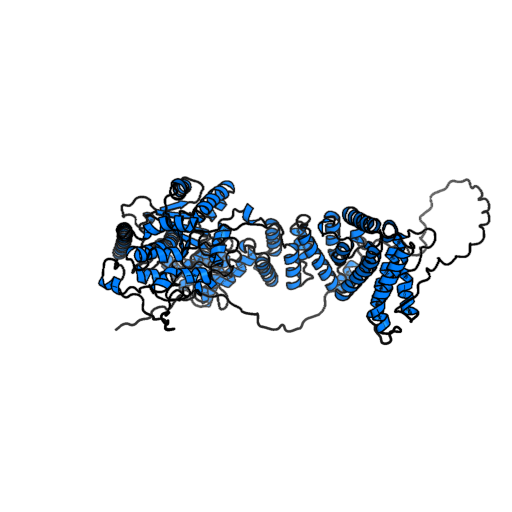? 18.577 12.505 -33.803 1.00 71.31 280 SER A N 1
ATOM 2164 C CA . SER A 1 280 ? 18.155 12.830 -35.179 1.00 71.31 280 SER A CA 1
ATOM 2165 C C . SER A 1 280 ? 16.685 12.500 -35.492 1.00 71.31 280 SER A C 1
ATOM 2167 O O . SER A 1 280 ? 16.101 13.107 -36.388 1.00 71.31 280 SER A O 1
ATOM 2169 N N . ASN A 1 281 ? 16.072 11.566 -34.756 1.00 79.88 281 ASN A N 1
ATOM 2170 C CA . ASN A 1 281 ? 14.653 11.233 -34.862 1.00 79.88 281 ASN A CA 1
ATOM 2171 C C . ASN A 1 281 ? 14.102 10.820 -33.488 1.00 79.88 281 ASN A C 1
ATOM 2173 O O . ASN A 1 281 ? 14.420 9.739 -32.992 1.00 79.88 281 ASN A O 1
ATOM 2177 N N . ALA A 1 282 ? 13.245 11.662 -32.903 1.00 80.88 282 ALA A N 1
ATOM 2178 C CA . ALA A 1 282 ? 12.714 11.476 -31.551 1.00 80.88 282 ALA A CA 1
ATOM 2179 C C . ALA A 1 282 ? 11.962 10.147 -31.356 1.00 80.88 282 ALA A C 1
ATOM 2181 O O . ALA A 1 282 ? 12.096 9.519 -30.309 1.00 80.88 282 ALA A O 1
ATOM 2182 N N . GLN A 1 283 ? 11.216 9.681 -32.365 1.00 83.06 283 GLN A N 1
ATOM 2183 C CA . GLN A 1 283 ? 10.477 8.419 -32.275 1.00 83.06 283 GLN A CA 1
ATOM 2184 C C . GLN A 1 283 ? 11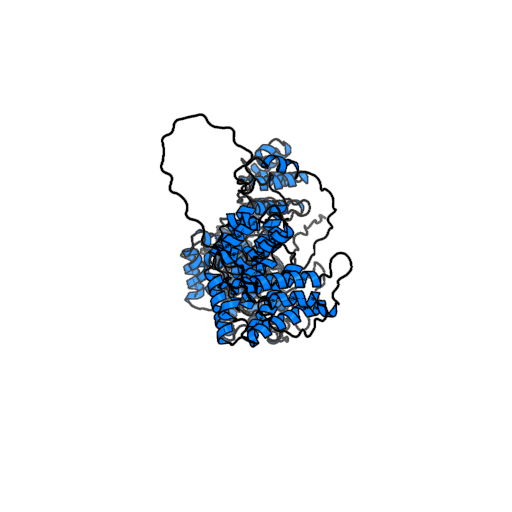.428 7.217 -32.220 1.00 83.06 283 GLN A C 1
ATOM 2186 O O . GLN A 1 283 ? 11.259 6.321 -31.396 1.00 83.06 283 GLN A O 1
ATOM 2191 N N . LEU A 1 284 ? 12.448 7.205 -33.081 1.00 82.12 284 LEU A N 1
ATOM 2192 C CA . LEU A 1 284 ? 13.440 6.125 -33.113 1.00 82.12 284 LEU A CA 1
ATOM 2193 C C . LEU A 1 284 ? 14.286 6.104 -31.848 1.00 82.12 284 LEU A C 1
ATOM 2195 O O . LEU A 1 284 ? 14.600 5.040 -31.317 1.00 82.12 284 LEU A O 1
ATOM 2199 N N . TRP A 1 285 ? 14.628 7.295 -31.368 1.00 85.56 285 TRP A N 1
ATOM 2200 C CA . TRP A 1 285 ? 15.372 7.467 -30.140 1.00 85.56 285 TRP A CA 1
ATOM 2201 C C . TRP A 1 285 ? 14.586 6.943 -28.932 1.00 85.56 285 TRP A C 1
ATOM 2203 O O . TRP A 1 285 ? 15.111 6.128 -28.173 1.00 85.56 285 TRP A O 1
ATOM 2213 N N . TYR A 1 286 ? 13.303 7.302 -28.819 1.00 88.69 286 TYR A N 1
ATOM 2214 C CA . TYR A 1 286 ? 12.402 6.765 -27.800 1.00 88.69 286 TYR A CA 1
ATOM 2215 C C . TYR A 1 286 ? 12.313 5.232 -27.849 1.00 88.69 286 TYR A C 1
ATOM 2217 O O . TYR A 1 286 ? 12.463 4.566 -26.827 1.00 88.69 286 TYR A O 1
ATOM 2225 N N . GLU A 1 287 ? 12.105 4.647 -29.033 1.00 87.00 287 GLU A N 1
ATOM 2226 C CA . GLU A 1 287 ? 12.019 3.190 -29.198 1.00 87.00 287 GLU A CA 1
ATOM 2227 C C . GLU A 1 287 ? 13.312 2.477 -28.775 1.00 87.00 287 GLU A C 1
ATOM 2229 O O . GLU A 1 287 ? 13.249 1.419 -28.143 1.00 87.00 287 GLU A O 1
ATOM 2234 N N . GLY A 1 288 ? 14.470 3.060 -29.100 1.00 86.75 288 GLY A N 1
ATOM 2235 C CA . GLY A 1 288 ? 15.780 2.558 -28.690 1.00 86.75 288 GLY A CA 1
ATOM 2236 C C . GLY A 1 288 ? 15.968 2.596 -27.174 1.00 86.75 288 GLY A C 1
ATOM 2237 O O . GLY A 1 288 ? 16.313 1.577 -26.577 1.00 86.75 288 GLY A O 1
ATOM 2238 N N . LEU A 1 289 ? 15.674 3.734 -26.538 1.00 90.75 289 LEU A N 1
ATOM 2239 C CA . LEU A 1 289 ? 15.741 3.873 -25.079 1.00 90.75 289 LEU A CA 1
ATOM 2240 C C . LEU A 1 289 ? 14.747 2.956 -24.362 1.00 90.75 289 LEU A C 1
ATOM 2242 O O . LEU A 1 289 ? 15.069 2.402 -23.316 1.00 90.75 289 LEU A O 1
ATOM 2246 N N . ARG A 1 290 ? 13.561 2.736 -24.935 1.00 90.94 290 ARG A N 1
ATOM 2247 C CA . ARG A 1 290 ? 12.562 1.825 -24.371 1.00 90.94 290 ARG A CA 1
ATOM 2248 C C . ARG A 1 290 ? 13.049 0.378 -24.373 1.00 90.94 290 ARG A C 1
ATOM 2250 O O . ARG A 1 290 ? 12.895 -0.303 -23.365 1.00 90.94 290 ARG A O 1
ATOM 2257 N N . GLN A 1 291 ? 13.661 -0.082 -25.467 1.00 88.12 291 GLN A N 1
ATOM 2258 C CA . GLN A 1 291 ? 14.274 -1.414 -25.496 1.00 88.12 291 GLN A CA 1
ATOM 2259 C C . GLN A 1 291 ? 15.461 -1.502 -24.528 1.00 88.12 291 GLN A C 1
ATOM 2261 O O . GLN A 1 291 ? 15.609 -2.507 -23.837 1.00 88.12 291 GLN A O 1
ATOM 2266 N N . ALA A 1 292 ? 16.291 -0.456 -24.460 1.00 89.62 292 ALA A N 1
ATOM 2267 C CA . ALA A 1 292 ? 17.406 -0.398 -23.522 1.00 89.62 292 ALA A CA 1
ATOM 2268 C C . ALA A 1 292 ? 16.926 -0.538 -22.071 1.00 89.62 292 ALA A C 1
ATOM 2270 O O . ALA A 1 292 ? 17.449 -1.375 -21.347 1.00 89.62 292 ALA A O 1
ATOM 2271 N N . ALA A 1 293 ? 15.897 0.214 -21.673 1.00 90.12 293 ALA A N 1
ATOM 2272 C CA . ALA A 1 293 ? 15.310 0.154 -20.336 1.00 90.12 293 ALA A CA 1
ATOM 2273 C C . ALA A 1 293 ? 14.825 -1.262 -19.975 1.00 90.12 293 ALA A C 1
ATOM 2275 O O . ALA A 1 293 ? 15.135 -1.757 -18.895 1.00 90.12 293 ALA A O 1
ATOM 2276 N N . GLN A 1 294 ? 14.127 -1.933 -20.899 1.00 88.38 294 GLN A N 1
ATOM 2277 C CA . GLN A 1 294 ? 13.668 -3.315 -20.713 1.00 88.38 294 GLN A CA 1
ATOM 2278 C C . GLN A 1 294 ? 14.834 -4.287 -20.520 1.00 88.38 294 GLN A C 1
ATOM 2280 O O . GLN A 1 294 ? 14.834 -5.077 -19.581 1.00 88.38 294 GLN A O 1
ATOM 2285 N N . LEU A 1 295 ? 15.859 -4.192 -21.370 1.00 85.25 295 LEU A N 1
ATOM 2286 C CA . LEU A 1 295 ? 17.039 -5.048 -21.273 1.00 85.25 295 LEU A CA 1
ATOM 2287 C C . LEU A 1 295 ? 17.818 -4.796 -19.980 1.00 85.25 295 LEU A C 1
ATOM 2289 O O . LEU A 1 295 ? 18.249 -5.755 -19.354 1.00 85.25 295 LEU A O 1
ATOM 2293 N N . VAL A 1 296 ? 17.972 -3.540 -19.542 1.00 86.88 296 VAL A N 1
ATOM 2294 C CA . VAL A 1 296 ? 18.624 -3.218 -18.258 1.00 86.88 296 VAL A CA 1
ATOM 2295 C C . VAL A 1 296 ? 17.920 -3.926 -17.097 1.00 86.88 296 VAL A C 1
ATOM 2297 O O . VAL A 1 296 ? 18.600 -4.527 -16.260 1.00 86.88 296 VAL A O 1
ATOM 2300 N N . ALA A 1 297 ? 16.585 -3.895 -17.069 1.00 83.56 297 ALA A N 1
ATOM 2301 C CA . ALA A 1 297 ? 15.790 -4.565 -16.044 1.00 83.56 297 ALA A CA 1
ATOM 2302 C C . ALA A 1 297 ? 15.918 -6.096 -16.123 1.00 83.56 297 ALA A C 1
ATOM 2304 O O . ALA A 1 297 ? 16.259 -6.743 -15.136 1.00 83.56 297 ALA A O 1
ATOM 2305 N N . GLU A 1 298 ? 15.734 -6.688 -17.305 1.00 81.56 298 GLU A N 1
ATOM 2306 C CA . GLU A 1 298 ? 15.830 -8.143 -17.512 1.00 81.56 298 GLU A CA 1
ATOM 2307 C C . GLU A 1 298 ? 17.229 -8.700 -17.198 1.00 81.56 298 GLU A C 1
ATOM 2309 O O . GLU A 1 298 ? 17.376 -9.809 -16.674 1.00 81.56 298 GLU A O 1
ATOM 2314 N N . LEU A 1 299 ? 18.271 -7.918 -17.482 1.00 76.06 299 LEU A N 1
ATOM 2315 C CA . LEU A 1 299 ? 19.666 -8.251 -17.199 1.00 76.06 299 LEU A CA 1
ATOM 2316 C C . LEU A 1 299 ? 20.064 -8.019 -15.739 1.00 76.06 299 LEU A C 1
ATOM 2318 O O . LEU A 1 299 ? 21.183 -8.374 -15.371 1.00 76.06 299 LEU A O 1
ATOM 2322 N N . HIS A 1 300 ? 19.194 -7.415 -14.923 1.00 75.38 300 HIS A N 1
ATOM 2323 C CA . HIS A 1 300 ? 19.525 -6.934 -13.578 1.00 75.38 300 HIS A CA 1
ATOM 2324 C C . HIS A 1 300 ? 20.776 -6.035 -13.578 1.00 75.38 300 HIS A C 1
ATOM 2326 O O . HIS A 1 300 ? 21.574 -6.037 -12.644 1.00 75.38 300 HIS A O 1
ATOM 2332 N N . GLN A 1 301 ? 20.968 -5.267 -14.655 1.00 79.12 301 GLN A N 1
ATOM 2333 C CA . GLN A 1 301 ? 22.149 -4.428 -14.872 1.00 79.12 301 GLN A CA 1
ATOM 2334 C C . GLN A 1 301 ? 21.960 -2.993 -14.391 1.00 79.12 301 GLN A C 1
ATOM 2336 O O . GLN A 1 301 ? 22.866 -2.179 -14.559 1.00 79.12 301 GLN A O 1
ATOM 2341 N N . VAL A 1 302 ? 20.820 -2.679 -13.773 1.00 78.31 302 VAL A N 1
ATOM 2342 C CA . VAL A 1 302 ? 20.511 -1.335 -13.270 1.00 78.31 302 VAL A CA 1
ATOM 2343 C C . VAL A 1 302 ? 21.577 -0.810 -12.301 1.00 78.31 302 VAL A C 1
ATOM 2345 O O . VAL A 1 302 ? 21.863 0.377 -12.305 1.00 78.31 302 VAL A O 1
ATOM 2348 N N . SER A 1 303 ? 22.263 -1.693 -11.564 1.00 77.19 303 SER A N 1
ATOM 2349 C CA . SER A 1 303 ? 23.387 -1.342 -10.683 1.00 77.19 303 SER A CA 1
ATOM 2350 C C . SER A 1 303 ? 24.643 -0.848 -11.416 1.00 77.19 303 SER A C 1
ATOM 2352 O O . SER A 1 303 ? 25.600 -0.434 -10.770 1.00 77.19 303 SER A O 1
ATOM 2354 N N . SER A 1 304 ? 24.677 -0.932 -12.750 1.00 83.38 304 SER A N 1
ATOM 2355 C CA . SER A 1 304 ? 25.749 -0.378 -13.596 1.00 83.38 304 SER A CA 1
ATOM 2356 C C . SER A 1 304 ? 25.553 1.114 -13.891 1.00 83.38 304 SER A C 1
ATOM 2358 O O . SER A 1 304 ? 26.395 1.715 -14.562 1.00 83.38 304 SER A O 1
ATOM 2360 N N . PHE A 1 305 ? 24.437 1.678 -13.424 1.00 84.00 305 PHE A N 1
ATOM 2361 C CA . PHE A 1 305 ? 24.061 3.075 -13.562 1.00 84.00 305 PHE A CA 1
ATOM 2362 C C . PHE A 1 305 ? 23.825 3.670 -12.175 1.00 84.00 305 PHE A C 1
ATOM 2364 O O . PHE A 1 305 ? 23.241 3.017 -11.307 1.00 84.00 305 PHE A O 1
ATOM 2371 N N . ASP A 1 306 ? 24.250 4.912 -11.966 1.00 88.69 306 ASP A N 1
ATOM 2372 C CA . ASP A 1 306 ? 23.835 5.666 -10.783 1.00 88.69 306 ASP A CA 1
ATOM 2373 C C . ASP A 1 306 ? 22.477 6.370 -10.998 1.00 88.69 306 ASP A C 1
ATOM 2375 O O . ASP A 1 306 ? 21.921 6.404 -12.101 1.00 88.69 306 ASP A O 1
ATOM 2379 N N . ALA A 1 307 ? 21.904 6.920 -9.922 1.00 90.38 307 ALA A N 1
ATOM 2380 C CA . ALA A 1 307 ? 20.606 7.593 -9.978 1.00 90.38 307 ALA A CA 1
ATOM 2381 C C . ALA A 1 307 ? 20.610 8.828 -10.904 1.00 90.38 307 ALA A C 1
ATOM 2383 O O . ALA A 1 307 ? 19.595 9.138 -11.537 1.00 90.38 307 ALA A O 1
ATOM 2384 N N . GLY A 1 308 ? 21.748 9.522 -10.998 1.00 90.06 308 GLY A N 1
ATOM 2385 C CA . GLY A 1 308 ? 21.932 10.675 -11.871 1.00 90.06 308 GLY A CA 1
ATOM 2386 C C . GLY A 1 308 ? 21.907 10.266 -13.339 1.00 90.06 308 GLY A C 1
ATOM 2387 O O . GLY A 1 308 ? 21.143 10.841 -14.111 1.00 90.06 308 GLY A O 1
ATOM 2388 N N . GLU A 1 309 ? 22.645 9.218 -13.700 1.00 90.00 309 GLU A N 1
ATOM 2389 C CA . GLU A 1 309 ? 22.672 8.651 -15.049 1.00 90.00 309 GLU A CA 1
ATOM 2390 C C . GLU A 1 309 ? 21.291 8.141 -15.477 1.00 90.00 309 GLU A C 1
ATOM 2392 O O . GLU A 1 309 ? 20.843 8.430 -16.587 1.00 90.00 309 GLU A O 1
ATOM 2397 N N . ILE A 1 310 ? 20.573 7.427 -14.600 1.00 91.19 310 ILE A N 1
ATOM 2398 C CA . ILE A 1 310 ? 19.205 6.968 -14.897 1.00 91.19 310 ILE A CA 1
ATOM 2399 C C . ILE A 1 310 ? 18.288 8.162 -15.173 1.00 91.19 310 ILE A C 1
ATOM 2401 O O . ILE A 1 310 ? 17.507 8.140 -16.128 1.00 91.19 310 ILE A O 1
ATOM 2405 N N . THR A 1 311 ? 18.397 9.216 -14.364 1.00 90.38 311 THR A N 1
ATOM 2406 C CA . THR A 1 311 ? 17.599 10.432 -14.544 1.00 90.38 311 THR A CA 1
ATOM 2407 C C . THR A 1 311 ? 17.970 11.137 -15.853 1.00 90.38 311 THR A C 1
ATOM 2409 O O . THR A 1 311 ? 17.089 11.480 -16.635 1.00 90.38 311 THR A O 1
ATOM 2412 N N . GLU A 1 312 ? 19.254 11.298 -16.163 1.00 89.00 312 GLU A N 1
ATOM 2413 C CA . GLU A 1 312 ? 19.715 11.944 -17.399 1.00 89.00 312 GLU A CA 1
ATOM 2414 C C . GLU A 1 312 ? 19.267 11.186 -18.662 1.00 89.00 312 GLU A C 1
ATOM 2416 O O . GLU A 1 312 ? 18.806 11.794 -19.635 1.00 89.00 312 GLU A O 1
ATOM 2421 N N . ILE A 1 313 ? 19.358 9.853 -18.635 1.00 89.44 313 ILE A N 1
ATOM 2422 C CA . ILE A 1 313 ? 19.052 8.996 -19.784 1.00 89.44 313 ILE A CA 1
ATOM 2423 C C . ILE A 1 313 ? 17.542 8.847 -19.989 1.00 89.44 313 ILE A C 1
ATOM 2425 O O . ILE A 1 313 ? 17.042 9.032 -21.101 1.00 89.44 313 ILE A O 1
ATOM 2429 N N . PHE A 1 314 ? 16.808 8.496 -18.931 1.00 91.25 314 PHE A N 1
ATOM 2430 C CA . PHE A 1 314 ? 15.424 8.024 -19.037 1.00 91.25 314 PHE A CA 1
ATOM 2431 C C . PHE A 1 314 ? 14.376 9.065 -18.615 1.00 91.25 314 PHE A C 1
ATOM 2433 O O . PHE A 1 314 ? 13.199 8.897 -18.938 1.00 91.25 314 PHE A O 1
ATOM 2440 N N . ASN A 1 315 ? 14.779 10.168 -17.971 1.00 90.25 315 ASN A N 1
ATOM 2441 C CA . ASN A 1 315 ? 13.901 11.283 -17.594 1.00 90.25 315 ASN A CA 1
ATOM 2442 C C . ASN A 1 315 ? 14.078 12.527 -18.490 1.00 90.25 315 ASN A C 1
ATOM 2444 O O . ASN A 1 315 ? 13.938 13.665 -18.042 1.00 90.25 315 ASN A O 1
ATOM 2448 N N . ASN A 1 316 ? 14.419 12.328 -19.762 1.00 85.88 316 ASN A N 1
ATOM 2449 C CA . ASN A 1 316 ? 14.828 13.416 -20.642 1.00 85.88 316 ASN A CA 1
ATOM 2450 C C . ASN A 1 316 ? 13.661 14.342 -21.058 1.00 85.88 316 ASN A C 1
ATOM 2452 O O . ASN A 1 316 ? 12.613 13.872 -21.500 1.00 85.88 316 ASN A O 1
ATOM 2456 N N . VAL A 1 317 ? 13.872 15.663 -20.986 1.00 82.56 317 VAL A N 1
ATOM 2457 C CA . VAL A 1 317 ? 12.878 16.714 -21.294 1.00 82.56 317 VAL A CA 1
ATOM 2458 C C . VAL A 1 317 ? 12.381 16.732 -22.744 1.00 82.56 317 VAL A C 1
ATOM 2460 O O . VAL A 1 317 ? 11.334 17.314 -23.014 1.00 82.56 317 VAL A O 1
ATOM 2463 N N . TYR A 1 318 ? 13.094 16.097 -23.681 1.00 84.69 318 TYR A N 1
ATOM 2464 C CA . TYR A 1 318 ? 12.629 15.941 -25.066 1.00 84.69 318 TYR A CA 1
ATOM 2465 C C . TYR A 1 318 ? 11.429 14.993 -25.198 1.00 84.69 318 TYR A C 1
ATOM 2467 O O . TYR A 1 318 ? 10.744 15.010 -26.221 1.00 84.69 318 TYR A O 1
ATOM 2475 N N . PHE A 1 319 ? 11.176 14.161 -24.187 1.00 87.69 319 PHE A N 1
ATOM 2476 C CA . PHE A 1 319 ? 10.036 13.260 -24.146 1.00 87.69 319 PHE A CA 1
ATOM 2477 C C . PHE A 1 319 ? 8.920 13.842 -23.284 1.00 87.69 319 PHE A C 1
ATOM 2479 O O . PHE A 1 319 ? 9.158 14.433 -22.229 1.00 87.69 319 PHE A O 1
ATOM 2486 N N . ASP A 1 320 ? 7.676 13.625 -23.709 1.00 90.19 320 ASP A N 1
ATOM 2487 C CA . ASP A 1 320 ? 6.527 13.951 -22.874 1.00 90.19 320 ASP A CA 1
ATOM 2488 C C . ASP A 1 320 ? 6.488 13.092 -21.595 1.00 90.19 320 ASP A C 1
ATOM 2490 O O . ASP A 1 320 ? 7.177 12.076 -21.439 1.00 90.19 320 ASP A O 1
ATOM 2494 N N . ARG A 1 321 ? 5.623 13.498 -20.667 1.00 91.44 321 ARG A N 1
ATOM 2495 C CA . ARG A 1 321 ? 5.413 12.825 -19.384 1.00 91.44 321 ARG A CA 1
ATOM 2496 C C . ARG A 1 321 ? 5.087 11.334 -19.526 1.00 91.44 321 ARG A C 1
ATOM 2498 O O . ARG A 1 321 ? 5.513 10.536 -18.694 1.00 91.44 321 ARG A O 1
ATOM 2505 N N . HIS A 1 322 ? 4.314 10.946 -20.541 1.00 92.25 322 HIS A N 1
ATOM 2506 C CA . HIS A 1 322 ? 3.891 9.559 -20.725 1.00 92.25 322 HIS A CA 1
ATOM 2507 C C . HIS A 1 322 ? 5.065 8.678 -21.155 1.00 92.25 322 HIS A C 1
ATOM 2509 O O . HIS A 1 322 ? 5.285 7.613 -20.579 1.00 92.25 322 HIS A O 1
ATOM 2515 N N . HIS A 1 323 ? 5.857 9.149 -22.112 1.00 92.56 323 HIS A N 1
ATOM 2516 C CA . HIS A 1 323 ? 7.066 8.477 -22.559 1.00 92.56 323 HIS A CA 1
ATOM 2517 C C . HIS A 1 323 ? 8.106 8.374 -21.438 1.00 92.56 323 HIS A C 1
ATOM 2519 O O . HIS A 1 323 ? 8.614 7.279 -21.197 1.00 92.56 323 HIS A O 1
ATOM 2525 N N . ARG A 1 324 ? 8.350 9.458 -20.688 1.00 93.00 324 ARG A N 1
ATOM 2526 C CA . ARG A 1 324 ? 9.254 9.453 -19.520 1.00 93.00 324 ARG A CA 1
ATOM 2527 C C . ARG A 1 324 ? 8.817 8.446 -18.461 1.00 93.00 324 ARG A C 1
ATOM 2529 O O . ARG A 1 324 ? 9.635 7.655 -18.001 1.00 93.00 324 ARG A O 1
ATOM 2536 N N . ARG A 1 325 ? 7.519 8.401 -18.136 1.00 94.50 325 ARG A N 1
ATOM 2537 C CA . ARG A 1 325 ? 6.955 7.395 -17.222 1.00 94.50 325 ARG A CA 1
ATOM 2538 C C . ARG A 1 325 ? 7.238 5.973 -17.698 1.00 94.50 325 ARG A C 1
ATOM 2540 O O . ARG A 1 325 ? 7.663 5.151 -16.896 1.00 94.50 325 ARG A O 1
ATOM 2547 N N . GLN A 1 326 ? 7.011 5.675 -18.979 1.00 94.06 326 GLN A N 1
ATOM 2548 C CA . GLN A 1 326 ? 7.256 4.332 -19.513 1.00 94.06 326 GLN A CA 1
ATOM 2549 C C . GLN A 1 326 ? 8.737 3.942 -19.447 1.00 94.06 326 GLN A C 1
ATOM 2551 O O . GLN A 1 326 ? 9.044 2.804 -19.096 1.00 94.06 326 GLN A O 1
ATOM 2556 N N . LEU A 1 327 ? 9.649 4.865 -19.769 1.00 94.25 327 LEU A N 1
ATOM 2557 C CA . LEU A 1 327 ? 11.092 4.619 -19.712 1.00 94.25 327 LEU A CA 1
ATOM 2558 C C . LEU A 1 327 ? 11.558 4.360 -18.276 1.00 94.25 327 LEU A C 1
ATOM 2560 O O . LEU A 1 327 ? 12.163 3.322 -18.010 1.00 94.25 327 LEU A O 1
ATOM 2564 N N . LEU A 1 328 ? 11.219 5.263 -17.352 1.00 94.69 328 LEU A N 1
ATOM 2565 C CA . LEU A 1 328 ? 11.594 5.162 -15.942 1.00 94.69 328 LEU A CA 1
ATOM 2566 C C . LEU A 1 328 ? 10.959 3.950 -15.261 1.00 94.69 328 LEU A C 1
ATOM 2568 O O . LEU A 1 328 ? 11.651 3.203 -14.578 1.00 94.69 328 LEU A O 1
ATOM 2572 N N . GLY A 1 329 ? 9.668 3.709 -15.495 1.00 92.94 329 GLY A N 1
ATOM 2573 C CA . GLY A 1 329 ? 8.974 2.539 -14.963 1.00 92.94 329 GLY A CA 1
ATOM 2574 C C . GLY A 1 329 ? 9.578 1.223 -15.457 1.00 92.94 329 GLY A C 1
ATOM 2575 O O . GLY A 1 329 ? 9.649 0.269 -14.691 1.00 92.94 329 GLY A O 1
ATOM 2576 N N . SER A 1 330 ? 10.066 1.182 -16.704 1.00 91.94 330 SER A N 1
ATOM 2577 C CA . SER A 1 330 ? 10.721 -0.011 -17.258 1.00 91.94 330 SER A CA 1
ATOM 2578 C C . SER A 1 330 ? 12.122 -0.220 -16.681 1.00 91.94 330 SER A C 1
ATOM 2580 O O . SER A 1 330 ? 12.433 -1.325 -16.261 1.00 91.94 330 SER A O 1
ATOM 2582 N N . VAL A 1 331 ? 12.971 0.816 -16.640 1.00 92.25 331 VAL A N 1
ATOM 2583 C CA . VAL A 1 331 ? 14.372 0.664 -16.190 1.00 92.25 331 VAL A CA 1
ATOM 2584 C C . VAL A 1 331 ? 14.481 0.414 -14.684 1.00 92.25 331 VAL A C 1
ATOM 2586 O O . VAL A 1 331 ? 15.386 -0.285 -14.238 1.00 92.25 331 VAL A O 1
ATOM 2589 N N . LEU A 1 332 ? 13.551 0.966 -13.900 1.00 91.75 332 LEU A N 1
ATOM 2590 C CA . LEU A 1 332 ? 13.503 0.796 -12.448 1.00 91.75 332 LEU A CA 1
ATOM 2591 C C . LEU A 1 332 ? 12.768 -0.480 -12.021 1.00 91.75 332 LEU A C 1
ATOM 2593 O O . LEU A 1 332 ? 12.710 -0.789 -10.831 1.00 91.75 332 LEU A O 1
ATOM 2597 N N . GL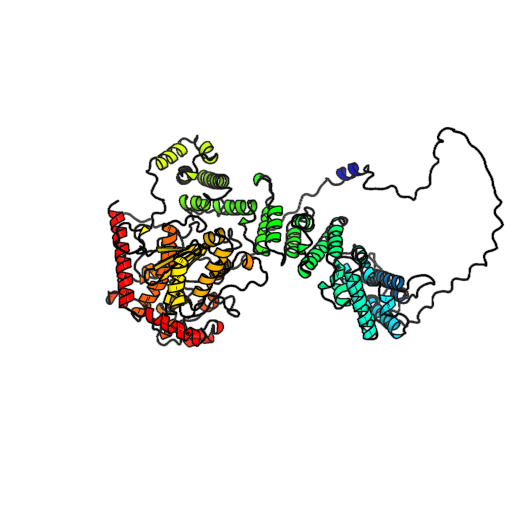N A 1 333 ? 12.215 -1.242 -12.967 1.00 87.12 333 GLN A N 1
ATOM 2598 C CA . GLN A 1 333 ? 11.539 -2.492 -12.659 1.00 87.12 333 GLN A CA 1
ATOM 2599 C C . GLN A 1 333 ? 12.530 -3.500 -12.060 1.00 87.12 333 GLN A C 1
ATOM 2601 O O . GLN A 1 333 ? 13.505 -3.888 -12.697 1.00 87.12 333 GLN A O 1
ATOM 2606 N N . GLY A 1 334 ? 12.268 -3.939 -10.825 1.00 77.56 334 GLY A N 1
ATOM 2607 C CA . GLY A 1 334 ? 13.143 -4.875 -10.108 1.00 77.56 334 GLY A CA 1
ATOM 2608 C C . GLY A 1 334 ? 14.462 -4.263 -9.622 1.00 77.56 334 GLY A C 1
ATOM 2609 O O . GLY A 1 334 ? 15.332 -4.998 -9.155 1.00 77.56 334 GLY A O 1
ATOM 2610 N N . ALA A 1 335 ? 14.625 -2.940 -9.718 1.00 85.12 335 ALA A N 1
ATOM 2611 C CA . ALA A 1 335 ? 15.796 -2.251 -9.197 1.00 85.12 335 ALA A CA 1
ATOM 2612 C C . ALA A 1 335 ? 15.808 -2.225 -7.657 1.00 85.12 335 ALA A C 1
ATOM 2614 O O . ALA A 1 335 ? 14.743 -2.263 -7.034 1.00 85.12 335 ALA A O 1
ATOM 2615 N N . PRO A 1 336 ? 16.993 -2.114 -7.021 1.00 85.00 336 PRO A N 1
ATOM 2616 C CA . PRO A 1 336 ? 17.078 -1.897 -5.583 1.00 85.00 336 PRO A CA 1
ATOM 2617 C C . PRO A 1 336 ? 16.286 -0.656 -5.178 1.00 85.00 336 PRO A C 1
ATOM 2619 O O . PRO A 1 336 ? 16.448 0.419 -5.758 1.00 85.00 336 PRO A O 1
ATOM 2622 N N . ARG A 1 337 ? 15.453 -0.793 -4.150 1.00 84.25 337 ARG A N 1
ATOM 2623 C CA . ARG A 1 337 ? 14.545 0.265 -3.696 1.00 84.25 337 ARG A CA 1
ATOM 2624 C C . ARG A 1 337 ? 15.254 1.569 -3.302 1.00 84.25 337 ARG A C 1
ATOM 2626 O O . ARG A 1 337 ? 14.725 2.645 -3.556 1.00 84.25 337 ARG A O 1
ATOM 2633 N N . GLU A 1 338 ? 16.478 1.497 -2.777 1.00 86.25 338 GLU A N 1
ATOM 2634 C CA . GLU A 1 338 ? 17.334 2.672 -2.526 1.00 86.25 338 GLU A CA 1
ATOM 2635 C C . GLU A 1 338 ? 17.585 3.490 -3.797 1.00 86.25 338 GLU A C 1
ATOM 2637 O O . GLU A 1 338 ? 17.422 4.709 -3.798 1.00 86.25 338 GLU A O 1
ATOM 2642 N N . LEU A 1 339 ? 17.928 2.811 -4.895 1.00 89.19 339 LEU A N 1
ATOM 2643 C CA . LEU A 1 339 ? 18.173 3.445 -6.186 1.00 89.19 339 LEU A CA 1
ATOM 2644 C C . LEU A 1 339 ? 16.885 4.053 -6.747 1.00 89.19 339 LEU A C 1
ATOM 2646 O O . LEU A 1 339 ? 16.904 5.180 -7.235 1.00 89.19 339 LEU A O 1
ATOM 2650 N N . VAL A 1 340 ? 15.761 3.336 -6.631 1.00 90.81 340 VAL A N 1
ATOM 2651 C CA . VAL A 1 340 ? 14.440 3.834 -7.042 1.00 90.81 340 VAL A CA 1
ATOM 2652 C C . VAL A 1 340 ? 14.097 5.129 -6.311 1.00 90.81 340 VAL A C 1
ATOM 2654 O O . VAL A 1 340 ? 13.772 6.128 -6.949 1.00 90.81 340 VAL A O 1
ATOM 2657 N N . GLN A 1 341 ? 14.193 5.135 -4.980 1.00 90.69 341 GLN A N 1
ATOM 2658 C CA . GLN A 1 341 ? 13.871 6.308 -4.170 1.00 90.69 341 GLN A CA 1
ATOM 2659 C C . GLN A 1 341 ? 14.799 7.484 -4.462 1.00 90.69 341 GLN A C 1
ATOM 2661 O O . GLN A 1 341 ? 14.336 8.622 -4.485 1.00 90.69 341 GLN A O 1
ATOM 2666 N N . GLU A 1 342 ? 16.082 7.232 -4.721 1.00 92.19 342 GLU A N 1
ATOM 2667 C CA . GLU A 1 342 ? 17.018 8.295 -5.075 1.00 92.19 342 GLU A CA 1
ATOM 2668 C C . GLU A 1 342 ? 16.706 8.908 -6.446 1.00 92.19 342 GLU A C 1
ATOM 2670 O O . GLU A 1 342 ? 16.648 10.129 -6.571 1.00 92.19 342 GLU A O 1
ATOM 2675 N N . VAL A 1 343 ? 16.391 8.089 -7.456 1.00 93.25 343 VAL A N 1
ATOM 2676 C CA . VAL A 1 343 ? 15.921 8.587 -8.760 1.00 93.25 343 VAL A CA 1
ATOM 2677 C C . VAL A 1 343 ? 14.635 9.398 -8.593 1.00 93.25 343 VAL A C 1
ATOM 2679 O O . VAL A 1 343 ? 14.537 10.514 -9.099 1.00 93.25 343 VAL A O 1
ATOM 2682 N N . LEU A 1 344 ? 13.661 8.890 -7.834 1.00 93.12 344 LEU A N 1
ATOM 2683 C CA . LEU A 1 344 ? 12.412 9.606 -7.573 1.00 93.12 344 LEU A CA 1
ATOM 2684 C C . LEU A 1 344 ? 12.649 10.946 -6.866 1.00 93.12 344 LEU A C 1
ATOM 2686 O O . LEU A 1 344 ? 12.003 11.925 -7.229 1.00 93.12 344 LEU A O 1
ATOM 2690 N N . ARG A 1 345 ? 13.590 11.032 -5.916 1.00 91.00 345 ARG A N 1
ATOM 2691 C CA . ARG A 1 345 ? 13.995 12.294 -5.268 1.00 91.00 345 ARG A CA 1
ATOM 2692 C C . ARG A 1 345 ? 14.615 13.281 -6.246 1.00 91.00 345 ARG A C 1
ATOM 2694 O O . ARG A 1 345 ? 14.278 14.462 -6.200 1.00 91.00 345 ARG A O 1
ATOM 2701 N N . LEU A 1 346 ? 15.490 12.814 -7.136 1.00 91.00 346 LEU A N 1
ATOM 2702 C CA . LEU A 1 346 ? 16.111 13.666 -8.152 1.00 91.00 346 LEU A CA 1
ATOM 2703 C C . LEU A 1 346 ? 15.065 14.251 -9.110 1.00 91.00 346 LEU A C 1
ATOM 2705 O O . LEU A 1 346 ? 15.125 15.440 -9.421 1.00 91.00 346 LEU A O 1
ATOM 2709 N N . ILE A 1 347 ? 14.070 13.453 -9.514 1.00 89.44 347 ILE A N 1
ATOM 2710 C CA . ILE A 1 347 ? 12.938 13.911 -10.340 1.00 89.44 347 ILE A CA 1
ATOM 2711 C C . ILE A 1 347 ? 12.010 14.837 -9.535 1.00 89.44 347 ILE A C 1
ATOM 2713 O O . ILE A 1 347 ? 11.491 15.823 -10.060 1.00 89.44 347 ILE A O 1
ATOM 2717 N N . ASP A 1 348 ? 11.807 14.548 -8.246 1.00 87.25 348 ASP A N 1
ATOM 2718 C CA . ASP A 1 348 ? 11.024 15.387 -7.334 1.00 87.25 348 ASP A CA 1
ATOM 2719 C C . ASP A 1 348 ? 11.649 16.782 -7.116 1.00 87.25 348 ASP A C 1
ATOM 2721 O O . ASP A 1 348 ? 10.939 17.764 -6.858 1.00 87.25 348 ASP A O 1
ATOM 2725 N N . GLY A 1 349 ? 12.964 16.870 -7.324 1.00 74.50 349 GLY A N 1
ATOM 2726 C CA . GLY A 1 349 ? 13.738 18.093 -7.480 1.00 74.50 349 GLY A CA 1
ATOM 2727 C C . GLY A 1 349 ? 14.263 18.693 -6.172 1.00 74.50 349 GLY A C 1
ATOM 2728 O O . GLY A 1 349 ? 13.707 18.500 -5.094 1.00 74.50 349 GLY A O 1
ATOM 2729 N N . VAL A 1 350 ? 15.331 19.490 -6.296 1.00 57.50 350 VAL A N 1
ATOM 2730 C CA . VAL A 1 350 ? 15.953 20.284 -5.208 1.00 57.50 350 VAL A CA 1
ATOM 2731 C C . VAL A 1 350 ? 15.403 21.727 -5.159 1.00 57.50 350 VAL A C 1
ATOM 2733 O O . VAL A 1 350 ? 15.740 22.504 -4.270 1.00 57.50 350 VAL A O 1
ATOM 2736 N N . VAL A 1 351 ? 14.560 22.105 -6.126 1.00 57.19 351 VAL A N 1
ATOM 2737 C CA . VAL A 1 351 ? 14.054 23.476 -6.328 1.00 57.19 351 VAL A CA 1
ATOM 2738 C C . VAL A 1 351 ? 12.817 23.751 -5.460 1.00 57.19 351 VAL A C 1
ATOM 2740 O O . VAL A 1 351 ? 12.071 22.829 -5.115 1.00 57.19 351 VAL A O 1
ATOM 2743 N N . GLU A 1 352 ? 12.597 25.022 -5.102 1.00 60.66 352 GLU A N 1
ATOM 2744 C CA . GLU A 1 352 ? 11.421 25.466 -4.348 1.00 60.66 352 GLU A CA 1
ATOM 2745 C C . GLU A 1 352 ? 10.108 25.157 -5.090 1.00 60.66 352 GLU A C 1
ATOM 2747 O O . GLU A 1 352 ? 9.978 25.320 -6.304 1.00 60.66 352 GLU A O 1
ATOM 2752 N N . LEU A 1 353 ? 9.092 24.747 -4.329 1.00 64.06 353 LEU A N 1
ATOM 2753 C CA . LEU A 1 353 ? 7.814 24.237 -4.833 1.00 64.06 353 LEU A CA 1
ATOM 2754 C C . LEU A 1 353 ? 7.055 25.207 -5.763 1.00 64.06 353 LEU A C 1
ATOM 2756 O O . LEU A 1 353 ? 6.284 24.767 -6.610 1.00 64.06 353 LEU A O 1
ATOM 2760 N N . GLY A 1 354 ? 7.265 26.520 -5.616 1.00 61.28 354 GLY A N 1
ATOM 2761 C CA . GLY A 1 354 ? 6.624 27.544 -6.449 1.00 61.28 354 GLY A CA 1
ATOM 2762 C C . GLY A 1 354 ? 7.128 27.599 -7.895 1.00 61.28 354 GLY A C 1
ATOM 2763 O O . GLY A 1 354 ? 6.455 28.182 -8.741 1.00 61.28 354 GLY A O 1
ATOM 2764 N N . GLU A 1 355 ? 8.278 26.987 -8.179 1.00 60.41 355 GLU A N 1
ATOM 2765 C CA . GLU A 1 355 ? 8.928 27.000 -9.496 1.00 60.41 355 GLU A CA 1
ATOM 2766 C C . GLU A 1 355 ? 8.791 25.657 -10.236 1.00 60.41 355 GLU A C 1
ATOM 2768 O O . GLU A 1 355 ? 9.276 25.506 -11.358 1.00 60.41 355 GLU A O 1
ATOM 2773 N N . ARG A 1 356 ? 8.115 24.671 -9.629 1.00 69.88 356 ARG A N 1
ATOM 2774 C CA . ARG A 1 356 ? 7.954 23.328 -10.194 1.00 69.88 356 ARG A CA 1
ATOM 2775 C C . ARG A 1 356 ? 6.711 23.215 -11.076 1.00 69.88 356 ARG A C 1
ATOM 2777 O O . ARG A 1 356 ? 5.652 23.746 -10.751 1.00 69.88 356 ARG A O 1
ATOM 2784 N N . SER A 1 357 ? 6.825 22.470 -12.177 1.00 71.12 357 SER A N 1
ATOM 2785 C CA . SER A 1 357 ? 5.685 22.178 -13.049 1.00 71.12 357 SER A CA 1
ATOM 2786 C C . SER A 1 357 ? 4.773 21.096 -12.454 1.00 71.12 357 SER A C 1
ATOM 2788 O O . SER A 1 357 ? 5.238 20.105 -11.883 1.00 71.12 357 SER A O 1
ATOM 2790 N N . ASP A 1 358 ? 3.459 21.251 -12.644 1.00 79.06 358 ASP A N 1
ATOM 2791 C CA . ASP A 1 358 ? 2.468 20.234 -12.261 1.00 79.06 358 ASP A CA 1
ATOM 2792 C C . ASP A 1 358 ? 2.724 18.888 -12.975 1.00 79.06 358 ASP A C 1
ATOM 2794 O O . ASP A 1 358 ? 2.414 17.825 -12.435 1.00 79.06 358 ASP A O 1
ATOM 2798 N N . ASP A 1 359 ? 3.344 18.907 -14.160 1.00 83.44 359 ASP A N 1
ATOM 2799 C CA . ASP A 1 359 ? 3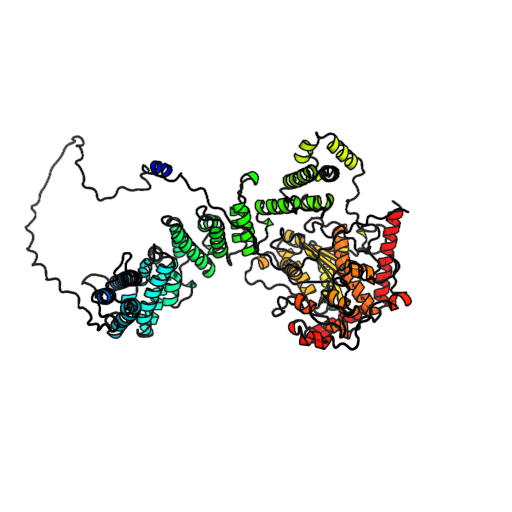.669 17.701 -14.925 1.00 83.44 359 ASP A CA 1
ATOM 2800 C C . ASP A 1 359 ? 4.714 16.808 -14.251 1.00 83.44 359 ASP A C 1
ATOM 2802 O O . ASP A 1 359 ? 4.547 15.586 -14.263 1.00 83.44 359 ASP A O 1
ATOM 2806 N N . GLU A 1 360 ? 5.745 17.383 -13.620 1.00 85.38 360 GLU A N 1
ATOM 2807 C CA . GLU A 1 360 ? 6.734 16.608 -12.856 1.00 85.38 360 GLU A CA 1
ATOM 2808 C C . GLU A 1 360 ? 6.105 15.962 -11.622 1.00 85.38 360 GLU A C 1
ATOM 2810 O O . GLU A 1 360 ? 6.424 14.828 -11.273 1.00 85.38 360 GLU A O 1
ATOM 2815 N N . ILE A 1 361 ? 5.190 16.668 -10.957 1.00 86.50 361 ILE A N 1
ATOM 2816 C CA . ILE A 1 361 ? 4.486 16.135 -9.786 1.00 86.50 361 ILE A CA 1
ATOM 2817 C C . ILE A 1 361 ? 3.591 14.964 -10.205 1.00 86.50 361 ILE A C 1
ATOM 2819 O O . ILE A 1 361 ? 3.567 13.922 -9.547 1.00 86.50 361 ILE A O 1
ATOM 2823 N N . ILE A 1 362 ? 2.879 15.100 -11.330 1.00 89.38 362 ILE A N 1
ATOM 2824 C CA . ILE A 1 362 ? 2.051 14.019 -11.875 1.00 89.38 362 ILE A CA 1
ATOM 2825 C C . ILE A 1 362 ? 2.919 12.827 -12.298 1.00 89.38 362 ILE A C 1
ATOM 2827 O O . ILE A 1 362 ? 2.523 11.688 -12.047 1.00 89.38 362 ILE A O 1
ATOM 2831 N N . LEU A 1 363 ? 4.088 13.066 -12.902 1.00 91.44 363 LEU A N 1
ATOM 2832 C CA . LEU A 1 363 ? 5.038 12.013 -13.267 1.00 91.44 363 LEU A CA 1
ATOM 2833 C C . LEU A 1 363 ? 5.481 11.212 -12.041 1.00 91.44 363 LEU A C 1
ATOM 2835 O O . LEU A 1 363 ? 5.296 9.997 -12.012 1.00 91.44 363 LEU A O 1
ATOM 2839 N N . VAL A 1 364 ? 6.021 11.893 -11.025 1.00 92.19 364 VAL A N 1
ATOM 2840 C CA . VAL A 1 364 ? 6.516 11.258 -9.795 1.00 92.19 364 VAL A CA 1
ATOM 2841 C C . VAL A 1 364 ? 5.396 10.495 -9.103 1.00 92.19 364 VAL A C 1
ATOM 2843 O O . VAL A 1 364 ? 5.582 9.339 -8.741 1.00 92.19 364 VAL A O 1
ATOM 2846 N N . ARG A 1 365 ? 4.196 11.077 -8.999 1.00 90.56 365 ARG A N 1
ATOM 2847 C CA . ARG A 1 365 ? 3.033 10.388 -8.428 1.00 90.56 365 ARG A CA 1
ATOM 2848 C C . ARG A 1 365 ? 2.693 9.097 -9.173 1.00 90.56 365 ARG A C 1
ATOM 2850 O O . ARG A 1 365 ? 2.384 8.095 -8.537 1.00 90.56 365 ARG A O 1
ATOM 2857 N N . GLN A 1 366 ? 2.711 9.114 -10.504 1.00 91.94 366 GLN A N 1
ATOM 2858 C CA . GLN A 1 366 ? 2.433 7.915 -11.298 1.00 91.94 366 GLN A CA 1
ATOM 2859 C C . GLN A 1 366 ? 3.526 6.857 -11.122 1.00 91.94 366 GLN A C 1
ATOM 2861 O O . GLN A 1 366 ? 3.200 5.682 -10.991 1.00 91.94 366 GLN A O 1
ATOM 2866 N N . LEU A 1 367 ? 4.793 7.268 -11.048 1.00 92.56 367 LEU A N 1
ATOM 2867 C CA . LEU A 1 367 ? 5.909 6.359 -10.792 1.00 92.56 367 LEU A CA 1
ATOM 2868 C C . LEU A 1 367 ? 5.871 5.769 -9.378 1.00 92.56 367 LEU A C 1
ATOM 2870 O O . LEU A 1 367 ? 6.108 4.580 -9.233 1.00 92.56 367 LEU A O 1
ATOM 2874 N N . LEU A 1 368 ? 5.507 6.547 -8.354 1.00 91.12 368 LEU A N 1
ATOM 2875 C CA . LEU A 1 368 ? 5.300 6.045 -6.989 1.00 91.12 368 LEU A CA 1
ATOM 2876 C C . LEU A 1 368 ? 4.240 4.935 -6.951 1.00 91.12 368 LEU A C 1
ATOM 2878 O O . LEU A 1 368 ? 4.398 3.960 -6.226 1.00 91.12 368 LEU A O 1
ATOM 2882 N N . VAL A 1 369 ? 3.174 5.053 -7.752 1.00 88.62 369 VAL A N 1
ATOM 2883 C CA . VAL A 1 369 ? 2.157 3.997 -7.880 1.00 88.62 369 VAL A CA 1
ATOM 2884 C C . VAL A 1 369 ? 2.702 2.789 -8.643 1.00 88.62 369 VAL A C 1
ATOM 2886 O O . VAL A 1 369 ? 2.566 1.665 -8.165 1.00 88.62 369 VAL A O 1
ATOM 2889 N N . ASP A 1 370 ? 3.323 3.005 -9.805 1.00 88.75 370 ASP A N 1
ATOM 2890 C CA . ASP A 1 370 ? 3.818 1.923 -10.670 1.00 88.75 370 ASP A CA 1
ATOM 2891 C C . ASP A 1 370 ? 4.935 1.106 -10.004 1.00 88.75 370 ASP A C 1
ATOM 2893 O O . ASP A 1 370 ? 4.986 -0.114 -10.146 1.00 88.75 370 ASP A O 1
ATOM 2897 N N . LEU A 1 371 ? 5.812 1.784 -9.263 1.00 87.19 371 LEU A N 1
ATOM 2898 C CA . LEU A 1 371 ? 6.942 1.196 -8.545 1.00 87.19 371 LEU A CA 1
ATOM 2899 C C . LEU A 1 371 ? 6.577 0.807 -7.110 1.00 87.19 371 LEU A C 1
ATOM 2901 O O . LEU A 1 371 ? 7.378 0.161 -6.445 1.00 87.19 371 LEU A O 1
ATOM 2905 N N . ASN A 1 372 ? 5.356 1.138 -6.665 1.00 83.06 372 ASN A N 1
ATOM 2906 C CA . ASN A 1 372 ? 4.831 0.826 -5.339 1.00 83.06 372 ASN A CA 1
ATOM 2907 C C . ASN A 1 372 ? 5.803 1.370 -4.268 1.00 83.06 372 ASN A C 1
ATOM 2909 O O . ASN A 1 372 ? 6.465 0.631 -3.549 1.00 83.06 372 ASN A O 1
ATOM 2913 N N . GLU A 1 373 ? 5.919 2.693 -4.198 1.00 86.00 373 GLU A N 1
ATOM 2914 C CA . GLU A 1 373 ? 6.854 3.404 -3.326 1.00 86.00 373 GLU A CA 1
ATOM 2915 C C . GLU A 1 373 ? 6.155 4.392 -2.390 1.00 86.00 373 GLU A C 1
ATOM 2917 O O . GLU A 1 373 ? 5.044 4.863 -2.640 1.00 86.00 373 GLU A O 1
ATOM 2922 N N . ASP A 1 374 ? 6.828 4.708 -1.283 1.00 83.88 374 ASP A N 1
ATOM 2923 C CA . ASP A 1 374 ? 6.316 5.643 -0.284 1.00 83.88 374 ASP A CA 1
ATOM 2924 C C . ASP A 1 374 ? 6.479 7.083 -0.766 1.00 83.88 374 ASP A C 1
ATOM 2926 O O . ASP A 1 374 ? 7.595 7.558 -0.967 1.00 83.88 374 ASP A O 1
ATOM 2930 N N . ILE A 1 375 ? 5.365 7.803 -0.895 1.00 86.19 375 ILE A N 1
ATOM 2931 C CA . ILE A 1 375 ? 5.347 9.197 -1.346 1.00 86.19 375 ILE A CA 1
ATOM 2932 C C . ILE A 1 375 ? 6.242 10.122 -0.516 1.00 86.19 375 ILE A C 1
ATOM 2934 O O . ILE A 1 375 ? 6.717 11.136 -1.024 1.00 86.19 375 ILE A O 1
ATOM 2938 N N . ARG A 1 376 ? 6.485 9.794 0.757 1.00 84.88 376 ARG A N 1
ATOM 2939 C CA . ARG A 1 376 ? 7.259 10.636 1.676 1.00 84.88 376 ARG A CA 1
ATOM 2940 C C . ARG A 1 376 ? 8.735 10.706 1.300 1.00 84.88 376 ARG A C 1
ATOM 2942 O O . ARG A 1 376 ? 9.423 11.616 1.753 1.00 84.88 376 ARG A O 1
ATOM 2949 N N . CYS A 1 377 ? 9.217 9.813 0.429 1.00 85.88 377 CYS A N 1
ATOM 2950 C CA . CYS A 1 377 ? 10.544 9.961 -0.162 1.00 85.88 377 CYS A CA 1
ATOM 2951 C C . CYS A 1 377 ? 10.635 11.196 -1.084 1.00 85.88 377 CYS A C 1
ATOM 2953 O O . CYS A 1 377 ? 11.729 11.720 -1.265 1.00 85.88 377 CYS A O 1
ATOM 2955 N N . CYS A 1 378 ? 9.501 11.700 -1.588 1.00 88.62 378 CYS A N 1
ATOM 2956 C CA . CYS A 1 378 ? 9.372 12.826 -2.512 1.00 88.62 378 CYS A CA 1
ATOM 2957 C C . CYS A 1 378 ? 8.702 14.031 -1.824 1.00 88.62 378 CYS A C 1
ATOM 2959 O O . CYS A 1 378 ? 7.481 14.205 -1.887 1.00 88.62 378 CYS A O 1
ATOM 2961 N N . ARG A 1 379 ? 9.502 14.883 -1.166 1.00 86.50 379 ARG A N 1
ATOM 2962 C CA . ARG A 1 379 ? 9.041 16.031 -0.357 1.00 86.50 379 ARG A CA 1
ATOM 2963 C C . ARG A 1 379 ? 8.021 16.923 -1.073 1.00 86.50 379 ARG A C 1
ATOM 2965 O O . ARG A 1 379 ? 7.022 17.318 -0.469 1.00 86.50 379 ARG A O 1
ATOM 2972 N N . ASN A 1 380 ? 8.286 17.285 -2.323 1.00 86.19 380 ASN A N 1
ATOM 2973 C CA . ASN A 1 380 ? 7.490 18.254 -3.069 1.00 86.19 380 ASN A CA 1
ATOM 2974 C C . ASN A 1 380 ? 6.178 17.626 -3.561 1.00 86.19 380 ASN A C 1
ATOM 2976 O O . ASN A 1 380 ? 5.110 18.224 -3.409 1.00 86.19 380 ASN A O 1
ATOM 2980 N N . THR A 1 381 ? 6.237 16.398 -4.088 1.00 88.75 381 THR A N 1
ATOM 2981 C CA . THR A 1 381 ? 5.032 15.642 -4.476 1.00 88.75 381 THR A CA 1
ATOM 2982 C C . THR A 1 381 ? 4.146 15.362 -3.263 1.00 88.75 381 THR A C 1
ATOM 2984 O O . THR A 1 381 ? 2.936 15.596 -3.328 1.00 88.75 381 THR A O 1
ATOM 2987 N N . PHE A 1 382 ? 4.736 14.961 -2.131 1.00 88.19 382 PHE A N 1
ATOM 2988 C CA . PHE A 1 382 ? 4.013 14.768 -0.874 1.00 88.19 382 PHE A CA 1
ATOM 2989 C C . PHE A 1 382 ? 3.328 16.052 -0.405 1.00 88.19 382 PHE A C 1
ATOM 2991 O O . PHE A 1 382 ? 2.125 16.042 -0.143 1.00 88.19 382 PHE A O 1
ATOM 2998 N N . PHE A 1 383 ? 4.051 17.179 -0.374 1.00 88.31 383 PHE A N 1
ATOM 2999 C CA . PHE A 1 383 ? 3.470 18.473 -0.014 1.00 88.31 383 PHE A CA 1
ATOM 3000 C C . PHE A 1 383 ? 2.293 18.839 -0.914 1.00 88.31 383 PHE A C 1
ATOM 3002 O O . PHE A 1 383 ? 1.239 19.225 -0.411 1.00 88.31 383 PHE A O 1
ATOM 3009 N N . LYS A 1 384 ? 2.450 18.729 -2.240 1.00 87.94 384 LYS A N 1
ATOM 3010 C CA . LYS A 1 384 ? 1.392 19.091 -3.189 1.00 87.94 384 LYS A CA 1
ATOM 3011 C C . LYS A 1 384 ? 0.148 18.237 -2.970 1.00 87.94 384 LYS A C 1
ATOM 3013 O O . LYS A 1 384 ? -0.952 18.779 -2.898 1.00 87.94 384 LYS A O 1
ATOM 3018 N N . MET A 1 385 ? 0.320 16.930 -2.795 1.00 88.06 385 MET A N 1
ATOM 3019 C CA . MET A 1 385 ? -0.794 16.018 -2.546 1.00 88.06 385 MET A CA 1
ATOM 3020 C C . MET A 1 385 ? -1.473 16.294 -1.205 1.00 88.06 385 MET A C 1
ATOM 3022 O O . MET A 1 385 ? -2.700 16.362 -1.156 1.00 88.06 385 MET A O 1
ATOM 3026 N N . LYS A 1 386 ? -0.702 16.554 -0.144 1.00 89.31 386 LYS A N 1
ATOM 3027 C CA . LYS A 1 386 ? -1.237 16.933 1.169 1.00 89.31 386 LYS A CA 1
ATOM 3028 C C . LYS A 1 386 ? -1.957 18.280 1.122 1.00 89.31 386 LYS A C 1
ATOM 3030 O O . LYS A 1 386 ? -3.046 18.406 1.660 1.00 89.31 386 LYS A O 1
ATOM 3035 N N . SER A 1 387 ? -1.414 19.265 0.414 1.00 89.94 387 SER A N 1
ATOM 3036 C CA . SER A 1 387 ? -2.037 20.575 0.187 1.00 89.94 387 SER A CA 1
ATOM 3037 C C . SER A 1 387 ? -3.365 20.463 -0.574 1.00 89.94 387 SER A C 1
ATOM 3039 O O . SER A 1 387 ? -4.365 21.060 -0.169 1.00 89.94 387 SER A O 1
ATOM 3041 N N . ASP A 1 388 ? -3.411 19.650 -1.634 1.00 89.06 388 ASP A N 1
ATOM 3042 C CA . ASP A 1 388 ? -4.632 19.398 -2.403 1.00 89.06 388 ASP A CA 1
ATOM 3043 C C . ASP A 1 388 ? -5.676 18.618 -1.574 1.00 89.06 388 ASP A C 1
ATOM 3045 O O . ASP A 1 388 ? -6.872 18.895 -1.680 1.00 89.06 388 ASP A O 1
ATOM 3049 N N . TRP A 1 389 ? -5.250 17.693 -0.707 1.00 89.56 389 TRP A N 1
ATOM 3050 C CA . TRP A 1 389 ? -6.123 17.023 0.266 1.00 89.56 389 TRP A CA 1
ATOM 3051 C C . TRP A 1 389 ? -6.642 17.981 1.350 1.00 89.56 389 TRP A C 1
ATOM 3053 O O . TRP A 1 389 ? -7.823 17.955 1.690 1.00 89.56 389 TRP A O 1
ATOM 3063 N N . LEU A 1 390 ? -5.804 18.889 1.850 1.00 89.12 390 LEU A N 1
ATOM 3064 C CA . LEU A 1 390 ? -6.192 19.855 2.877 1.00 89.12 390 LEU A CA 1
ATOM 3065 C C . LEU A 1 390 ? -7.171 20.906 2.338 1.00 89.12 390 LEU A C 1
ATOM 3067 O O . LEU A 1 390 ? -8.239 21.148 2.904 1.00 89.12 390 LEU A O 1
ATOM 3071 N N . ALA A 1 391 ? -6.811 21.543 1.223 1.00 88.31 391 ALA A N 1
ATOM 3072 C CA . ALA A 1 391 ? -7.455 22.758 0.730 1.00 88.31 391 ALA A CA 1
ATOM 3073 C C . ALA A 1 391 ? -7.881 22.692 -0.743 1.00 88.31 391 ALA A C 1
ATOM 3075 O O . ALA A 1 391 ? -8.119 23.736 -1.365 1.00 88.31 391 ALA A O 1
ATOM 3076 N N . GLY A 1 392 ? -8.025 21.486 -1.295 1.00 84.69 392 GLY A N 1
ATOM 3077 C CA . GLY A 1 392 ? -8.528 21.252 -2.644 1.00 84.69 392 GLY A CA 1
ATOM 3078 C C . GLY A 1 392 ? -9.783 22.068 -2.957 1.00 84.69 392 GLY A C 1
ATOM 3079 O O . GLY A 1 392 ? -10.658 22.289 -2.112 1.00 84.69 392 GLY A O 1
ATOM 3080 N N . ARG A 1 393 ? -9.881 22.546 -4.203 1.00 75.81 393 ARG A N 1
ATOM 3081 C CA . ARG A 1 393 ? -10.888 23.538 -4.620 1.00 75.81 393 ARG A CA 1
ATOM 3082 C C . ARG A 1 393 ? -12.334 23.113 -4.332 1.00 75.81 393 ARG A C 1
ATOM 3084 O O . ARG A 1 393 ? -13.155 23.990 -4.068 1.00 75.81 393 ARG A O 1
ATOM 3091 N N . TRP A 1 394 ? -12.623 21.813 -4.358 1.00 73.38 394 TRP A N 1
ATOM 3092 C CA . TRP A 1 394 ? -13.972 21.260 -4.166 1.00 73.38 394 TRP A CA 1
ATOM 3093 C C . TRP A 1 394 ? -14.040 20.085 -3.187 1.00 73.38 394 TRP A C 1
ATOM 3095 O O . TRP A 1 394 ? -15.134 19.681 -2.821 1.00 73.38 394 TRP A O 1
ATOM 3105 N N . THR A 1 395 ? -12.895 19.533 -2.785 1.00 76.06 395 THR A N 1
ATOM 3106 C CA . THR A 1 395 ? -12.816 18.234 -2.097 1.00 76.06 395 THR A CA 1
ATOM 3107 C C . THR A 1 395 ? -11.835 18.230 -0.928 1.00 76.06 395 THR A C 1
ATOM 3109 O O . THR A 1 395 ? -11.523 17.161 -0.425 1.00 76.06 395 THR A O 1
ATOM 3112 N N . GLY A 1 396 ? -11.260 19.382 -0.562 1.00 81.94 396 GLY A N 1
ATOM 3113 C CA . GLY A 1 396 ? -10.322 19.430 0.558 1.00 81.94 396 GLY A CA 1
ATOM 3114 C C . GLY A 1 396 ? -11.044 19.332 1.901 1.00 81.94 396 GLY A C 1
ATOM 3115 O O . GLY A 1 396 ? -12.141 19.880 2.020 1.00 81.94 396 GLY A O 1
ATOM 3116 N N . VAL A 1 397 ? -10.417 18.725 2.913 1.00 85.50 397 VAL A N 1
ATOM 3117 C CA . VAL A 1 397 ? -11.017 18.515 4.252 1.00 85.50 397 VAL A CA 1
ATOM 3118 C C . VAL A 1 397 ? -11.463 19.815 4.933 1.00 85.50 397 VAL A C 1
ATOM 3120 O O . VAL A 1 397 ? -12.437 19.826 5.680 1.00 85.50 397 VAL A O 1
ATOM 3123 N N . VAL A 1 398 ? -10.820 20.947 4.616 1.00 86.12 398 VAL A N 1
ATOM 3124 C CA . VAL A 1 398 ? -11.244 22.285 5.074 1.00 86.12 398 VAL A CA 1
ATOM 3125 C C . VAL A 1 398 ? -12.628 22.669 4.529 1.00 86.12 398 VAL A C 1
ATOM 3127 O O . VAL A 1 398 ? -13.388 23.385 5.179 1.00 86.12 398 VAL A O 1
ATOM 3130 N N . VAL A 1 399 ? -12.940 22.236 3.306 1.00 84.75 399 VAL A N 1
ATOM 3131 C CA . VAL A 1 399 ? -14.162 22.585 2.565 1.00 84.75 399 VAL A CA 1
ATOM 3132 C C . VAL A 1 399 ? -15.281 21.601 2.862 1.00 84.75 399 VAL A C 1
ATOM 3134 O O . VAL A 1 399 ? -16.422 22.030 2.997 1.00 84.75 399 VAL A O 1
ATOM 3137 N N . SER A 1 400 ? -14.963 20.306 2.932 1.00 82.69 400 SER A N 1
ATOM 3138 C CA . SER A 1 400 ? -15.937 19.258 3.249 1.00 82.69 400 SER A CA 1
ATOM 3139 C C . SER A 1 400 ? -16.249 19.154 4.741 1.00 82.69 400 SER A C 1
ATOM 3141 O O . SER A 1 400 ? -17.216 18.496 5.105 1.00 82.69 400 SER A O 1
ATOM 3143 N N . GLU A 1 401 ? -15.467 19.829 5.592 1.00 84.44 401 GLU A N 1
ATOM 3144 C CA . GLU A 1 401 ? -15.605 19.808 7.054 1.00 84.44 401 GLU A CA 1
ATOM 3145 C C . GLU A 1 401 ? -15.442 18.403 7.657 1.00 84.44 401 GLU A C 1
ATOM 3147 O O . GLU A 1 401 ? -15.908 18.133 8.760 1.00 84.44 401 GLU A O 1
ATOM 3152 N N . GLU A 1 402 ? -14.753 17.513 6.935 1.00 78.25 402 GLU A N 1
ATOM 3153 C CA . GLU A 1 402 ? -14.471 16.141 7.370 1.00 78.25 402 GLU A CA 1
ATOM 3154 C C . GLU A 1 402 ? -13.584 16.092 8.615 1.00 78.25 402 GLU A C 1
ATOM 3156 O O . GLU A 1 402 ? -13.725 15.181 9.427 1.00 78.25 402 GLU A O 1
ATOM 3161 N N . LEU A 1 403 ? -12.685 17.072 8.760 1.00 80.25 403 LEU A N 1
ATOM 3162 C CA . LEU A 1 403 ? -11.776 17.195 9.892 1.00 80.25 403 LEU A CA 1
ATOM 3163 C C . LEU A 1 403 ? -12.012 18.494 10.656 1.00 80.25 403 LEU A C 1
ATOM 3165 O O . LEU A 1 403 ? -12.213 19.564 10.068 1.00 80.25 403 LEU A O 1
ATOM 3169 N N . SER A 1 404 ? -11.899 18.410 11.980 1.00 82.31 404 SER A N 1
ATOM 3170 C CA . SER A 1 404 ? -11.832 19.597 12.827 1.00 82.31 404 SER A CA 1
ATOM 3171 C C . SER A 1 404 ? -10.505 20.349 12.612 1.00 82.31 404 SER A C 1
ATOM 3173 O O . SER A 1 404 ? -9.506 19.745 12.209 1.00 82.31 404 SER A O 1
ATOM 3175 N N . PRO A 1 405 ? -10.433 21.659 12.915 1.00 84.56 405 PRO A N 1
ATOM 3176 C CA . PRO A 1 405 ? -9.175 22.409 12.863 1.00 84.56 405 PRO A CA 1
ATOM 3177 C C . PRO A 1 405 ? -8.055 21.765 13.693 1.00 84.56 405 PRO A C 1
ATOM 3179 O O . PRO A 1 405 ? -6.890 21.792 13.308 1.00 84.56 405 PRO A O 1
ATOM 3182 N N . GLU A 1 406 ? -8.409 21.164 14.828 1.00 80.00 406 GLU A N 1
ATOM 3183 C CA . GLU A 1 406 ? -7.485 20.485 15.727 1.00 80.00 406 GLU A CA 1
ATOM 3184 C C . GLU A 1 406 ? -6.922 19.200 15.104 1.00 80.00 406 GLU A C 1
ATOM 3186 O O . GLU A 1 406 ? -5.710 18.989 15.188 1.00 80.00 406 GLU A O 1
ATOM 3191 N N . GLN A 1 407 ? -7.768 18.403 14.436 1.00 79.75 407 GLN A N 1
ATOM 3192 C CA . GLN A 1 407 ? -7.356 17.228 13.659 1.00 79.75 407 GLN A CA 1
ATOM 3193 C C . GLN A 1 407 ? -6.493 17.632 12.458 1.00 79.75 407 GLN A C 1
ATOM 3195 O O . GLN A 1 407 ? -5.470 17.008 12.207 1.00 79.75 407 GLN A O 1
ATOM 3200 N N . ILE A 1 408 ? -6.836 18.708 11.743 1.00 86.38 408 ILE A N 1
ATOM 3201 C CA . ILE A 1 408 ? -6.014 19.202 10.626 1.00 86.38 408 ILE A CA 1
ATOM 3202 C C . ILE A 1 408 ? -4.616 19.588 11.109 1.00 86.38 408 ILE A C 1
ATOM 3204 O O . ILE A 1 408 ? -3.632 19.158 10.513 1.00 86.38 408 ILE A O 1
ATOM 3208 N N . CYS A 1 409 ? -4.520 20.370 12.188 1.00 84.81 409 CYS A N 1
ATOM 3209 C CA . CYS A 1 409 ? -3.237 20.713 12.799 1.00 84.81 409 CYS A CA 1
ATOM 3210 C C . CYS A 1 409 ? -2.458 19.460 13.229 1.00 84.81 409 CYS A C 1
ATOM 3212 O O . CYS A 1 409 ? -1.260 19.381 12.992 1.00 84.81 409 CYS A O 1
ATOM 3214 N N . ASP A 1 410 ? -3.129 18.439 13.770 1.00 81.81 410 ASP A N 1
ATOM 3215 C CA . ASP A 1 410 ? -2.487 17.166 14.126 1.00 81.81 410 ASP A CA 1
ATOM 3216 C C . ASP A 1 410 ? -1.787 16.476 12.945 1.00 81.81 410 ASP A C 1
ATOM 3218 O O . ASP A 1 410 ? -0.742 15.846 13.110 1.00 81.81 410 ASP A O 1
ATOM 3222 N N . HIS A 1 411 ? -2.339 16.629 11.740 1.00 84.62 411 HIS A N 1
ATOM 3223 C CA . HIS A 1 411 ? -1.744 16.103 10.515 1.00 84.62 411 HIS A CA 1
ATOM 3224 C C . HIS A 1 411 ? -0.571 16.928 9.997 1.00 84.62 411 HIS A C 1
ATOM 3226 O O . HIS A 1 411 ? 0.207 16.371 9.234 1.00 84.62 411 HIS A O 1
ATOM 3232 N N . ILE A 1 412 ? -0.435 18.211 10.351 1.00 87.62 412 ILE A N 1
ATOM 3233 C CA . ILE A 1 412 ? 0.574 19.105 9.750 1.00 87.62 412 ILE A CA 1
ATOM 3234 C C . ILE A 1 412 ? 1.669 19.569 10.715 1.00 87.62 412 ILE A C 1
ATOM 3236 O O . ILE A 1 412 ? 2.735 19.953 10.245 1.00 87.62 412 ILE A O 1
ATOM 3240 N N . ASP A 1 413 ? 1.426 19.555 12.031 1.00 84.19 413 ASP A N 1
ATOM 3241 C CA . ASP A 1 413 ? 2.313 20.147 13.050 1.00 84.19 413 ASP A CA 1
ATOM 3242 C C . ASP A 1 413 ? 3.747 19.579 13.005 1.00 84.19 413 ASP A C 1
ATOM 3244 O O . ASP A 1 413 ? 4.701 20.318 13.246 1.00 84.19 413 ASP A O 1
ATOM 3248 N N . ASP A 1 414 ? 3.901 18.295 12.665 1.00 78.38 414 ASP A N 1
ATOM 3249 C CA . ASP A 1 414 ? 5.196 17.598 12.623 1.00 78.38 414 ASP A CA 1
ATOM 3250 C C . ASP A 1 414 ? 5.831 17.576 11.209 1.00 78.38 414 ASP A C 1
ATOM 3252 O O . ASP A 1 414 ? 6.909 17.011 11.015 1.00 78.38 414 ASP A O 1
ATOM 3256 N N . ASP A 1 415 ? 5.195 18.186 10.198 1.00 83.06 415 ASP A N 1
ATOM 3257 C CA . ASP A 1 415 ? 5.736 18.221 8.834 1.00 83.06 415 ASP A CA 1
ATOM 3258 C C . ASP A 1 415 ? 6.854 19.256 8.670 1.00 83.06 415 ASP A C 1
ATOM 3260 O O . ASP A 1 415 ? 6.744 20.415 9.074 1.00 83.06 415 ASP A O 1
ATOM 3264 N N . ALA A 1 416 ? 7.868 18.905 7.873 1.00 81.25 416 ALA A N 1
ATOM 3265 C CA . ALA A 1 416 ? 8.925 19.835 7.459 1.00 81.25 416 ALA A CA 1
ATOM 3266 C C . ALA A 1 416 ? 8.405 21.086 6.712 1.00 81.25 416 ALA A C 1
ATOM 3268 O O . ALA A 1 416 ? 9.101 22.096 6.642 1.00 81.25 416 ALA A O 1
ATOM 3269 N N . ASN A 1 417 ? 7.193 21.023 6.148 1.00 85.06 417 ASN A N 1
ATOM 3270 C CA . ASN A 1 417 ? 6.531 22.124 5.442 1.00 85.06 417 ASN A CA 1
ATOM 3271 C C . ASN A 1 417 ? 5.327 22.686 6.234 1.00 85.06 417 ASN A C 1
ATOM 3273 O O . ASN A 1 417 ? 4.390 23.211 5.628 1.00 85.06 417 ASN A O 1
ATOM 3277 N N . TYR A 1 418 ? 5.322 22.552 7.568 1.00 88.50 418 TYR A N 1
ATOM 3278 C CA . TYR A 1 418 ? 4.221 22.977 8.442 1.00 88.50 418 TYR A CA 1
ATOM 3279 C C . TYR A 1 418 ? 3.707 24.386 8.125 1.00 88.50 418 TYR A C 1
ATOM 3281 O O . TYR A 1 418 ? 2.509 24.578 7.932 1.00 88.50 418 TYR A O 1
ATOM 3289 N N . GLU A 1 419 ? 4.602 25.374 8.017 1.00 90.25 419 GLU A N 1
ATOM 3290 C CA . GLU A 1 419 ? 4.212 26.770 7.798 1.00 90.25 419 GLU A CA 1
ATOM 3291 C C . GLU A 1 419 ? 3.451 26.967 6.474 1.00 90.25 419 GLU A C 1
ATOM 3293 O O . GLU A 1 419 ? 2.454 27.695 6.426 1.00 90.25 419 GLU A O 1
ATOM 3298 N N . ASP A 1 420 ? 3.865 26.279 5.409 1.00 89.88 420 ASP A N 1
ATOM 3299 C CA . ASP A 1 420 ? 3.201 26.339 4.107 1.00 89.88 420 ASP A CA 1
ATOM 3300 C C . ASP A 1 420 ? 1.840 25.631 4.128 1.00 89.88 420 ASP A C 1
ATOM 3302 O O . ASP A 1 420 ? 0.859 26.157 3.593 1.00 89.88 420 ASP A O 1
ATOM 3306 N N . LEU A 1 421 ? 1.737 24.476 4.796 1.00 91.62 421 LEU A N 1
ATOM 3307 C CA . LEU A 1 421 ? 0.468 23.760 4.971 1.00 91.62 421 LEU A CA 1
ATOM 3308 C C . LEU A 1 421 ? -0.512 24.562 5.845 1.00 91.62 421 LEU A C 1
ATOM 3310 O O . LEU A 1 421 ? -1.696 24.676 5.511 1.00 91.62 421 LEU A O 1
ATOM 3314 N N . LEU A 1 422 ? -0.017 25.197 6.912 1.00 93.44 422 LEU A N 1
ATOM 3315 C CA . LEU A 1 422 ? -0.783 26.101 7.768 1.00 93.44 422 LEU A CA 1
ATOM 3316 C C . LEU A 1 422 ? -1.306 27.292 6.959 1.00 93.44 422 LEU A C 1
ATOM 3318 O O . LEU A 1 422 ? -2.494 27.613 7.024 1.00 93.44 422 LEU A O 1
ATOM 3322 N N . LYS A 1 423 ? -0.448 27.919 6.143 1.00 92.62 423 LYS A N 1
ATOM 3323 C CA . LYS A 1 423 ? -0.828 29.017 5.241 1.00 92.62 423 LYS A CA 1
ATOM 3324 C C . LYS A 1 423 ? -1.946 28.599 4.291 1.00 92.62 423 LYS A C 1
ATOM 3326 O O . LYS A 1 423 ? -2.902 29.354 4.103 1.00 92.62 423 LYS A O 1
ATOM 3331 N N . VAL A 1 424 ? -1.825 27.418 3.687 1.00 92.25 424 VAL A N 1
ATOM 3332 C CA . VAL A 1 424 ? -2.822 26.848 2.773 1.00 92.25 424 VAL A CA 1
ATOM 3333 C C . VAL A 1 424 ? -4.172 26.680 3.479 1.00 92.25 424 VAL A C 1
ATOM 3335 O O . VAL A 1 424 ? -5.185 27.173 2.973 1.00 92.25 424 VAL A O 1
ATOM 3338 N N . CYS A 1 425 ? -4.188 26.075 4.669 1.00 93.06 425 CYS A N 1
ATOM 3339 C CA . CYS A 1 425 ? -5.411 25.853 5.444 1.00 93.06 425 CYS A CA 1
ATOM 3340 C C . CYS A 1 425 ? -6.065 27.164 5.898 1.00 93.06 425 CYS A C 1
ATOM 3342 O O . CYS A 1 425 ? -7.247 27.387 5.633 1.00 93.06 425 CYS A O 1
ATOM 3344 N N . VAL A 1 426 ? -5.298 28.065 6.524 1.00 93.12 426 VAL A N 1
ATOM 3345 C CA . VAL A 1 426 ? -5.796 29.356 7.031 1.00 93.12 426 VAL A CA 1
ATOM 3346 C C . VAL A 1 426 ? -6.374 30.192 5.893 1.00 93.12 426 VAL A C 1
ATOM 3348 O O . VAL A 1 426 ? -7.509 30.659 5.985 1.00 93.12 426 VAL A O 1
ATOM 3351 N N . ASN A 1 427 ? -5.655 30.325 4.773 1.00 92.38 427 ASN A N 1
ATOM 3352 C CA . ASN A 1 427 ? -6.161 31.062 3.614 1.00 92.38 427 ASN A CA 1
ATOM 3353 C C . ASN A 1 427 ? -7.440 30.438 3.053 1.00 92.38 427 ASN A C 1
ATOM 3355 O O . ASN A 1 427 ? -8.339 31.162 2.613 1.00 92.38 427 ASN A O 1
ATOM 3359 N N . ARG A 1 428 ? -7.545 29.103 3.064 1.00 92.69 428 ARG A N 1
ATOM 3360 C CA . ARG A 1 428 ? -8.744 28.413 2.597 1.00 92.69 428 ARG A CA 1
ATOM 3361 C C . ARG A 1 428 ? -9.935 28.689 3.508 1.00 92.69 428 ARG A C 1
ATOM 3363 O O . ARG A 1 428 ? -10.967 29.096 2.976 1.00 92.69 428 ARG A O 1
ATOM 3370 N N . TYR A 1 429 ? -9.778 28.559 4.827 1.00 92.25 429 TYR A N 1
ATOM 3371 C CA . TYR A 1 429 ? -10.807 28.900 5.815 1.00 92.25 429 TYR A CA 1
ATOM 3372 C C . TYR A 1 429 ? -11.267 30.356 5.685 1.00 92.25 429 TYR A C 1
ATOM 3374 O O . TYR A 1 429 ? -12.466 30.621 5.585 1.00 92.25 429 TYR A O 1
ATOM 3382 N N . LEU A 1 430 ? -10.330 31.305 5.591 1.00 90.50 430 LEU A N 1
ATOM 3383 C CA . LEU A 1 430 ? -10.652 32.722 5.401 1.00 90.50 430 LEU A CA 1
ATOM 3384 C C . LEU A 1 430 ? -11.420 32.966 4.093 1.00 90.50 430 LEU A C 1
ATOM 3386 O O . LEU A 1 430 ? -12.400 33.711 4.086 1.00 90.50 430 LEU A O 1
ATOM 3390 N N . LYS A 1 431 ? -11.038 32.297 2.997 1.00 90.62 431 LYS A N 1
ATOM 3391 C CA . LYS A 1 431 ? -11.725 32.399 1.699 1.00 90.62 431 LYS A CA 1
ATOM 3392 C C . LYS A 1 431 ? -13.159 31.863 1.739 1.00 90.62 431 LYS A C 1
ATOM 3394 O O . LYS A 1 431 ? -14.007 32.388 1.023 1.00 90.62 431 LYS A O 1
ATOM 3399 N N . VAL A 1 432 ? -13.438 30.845 2.555 1.00 88.88 432 VAL A N 1
ATOM 3400 C CA . VAL A 1 432 ? -14.799 30.315 2.775 1.00 88.88 432 VAL A CA 1
ATOM 3401 C C . VAL A 1 432 ? -15.506 30.964 3.976 1.00 88.88 432 VAL A C 1
ATOM 3403 O O . VAL A 1 432 ? -16.522 30.463 4.436 1.00 88.88 432 VAL A O 1
ATOM 3406 N N . SER A 1 433 ? -15.012 32.114 4.455 1.00 88.50 433 SER A N 1
ATOM 3407 C CA . SER A 1 433 ? -15.593 32.910 5.555 1.00 88.50 433 SER A CA 1
ATOM 3408 C C . SER A 1 433 ? -15.642 32.220 6.930 1.00 88.50 433 SER A C 1
ATOM 3410 O O . SER A 1 433 ? -16.409 32.625 7.801 1.00 88.50 433 SER A O 1
ATOM 3412 N N . ARG A 1 434 ? -14.779 31.230 7.172 1.00 88.75 434 ARG A N 1
ATOM 3413 C CA . ARG A 1 434 ? -14.666 30.468 8.428 1.00 88.75 434 ARG A CA 1
ATOM 3414 C C . ARG A 1 434 ? -13.548 31.015 9.325 1.00 88.75 434 ARG A C 1
ATOM 3416 O O . ARG A 1 434 ? -12.490 30.415 9.507 1.00 88.75 434 ARG A O 1
ATOM 3423 N N . LYS A 1 435 ? -13.749 32.239 9.834 1.00 89.81 435 LYS A N 1
ATOM 3424 C CA . LYS A 1 435 ? -12.733 32.961 10.629 1.00 89.81 435 LYS A CA 1
ATOM 3425 C C . LYS A 1 435 ? -12.476 32.342 12.010 1.00 89.81 435 LYS A C 1
ATOM 3427 O O . LYS A 1 435 ? -11.373 32.500 12.523 1.00 89.81 435 LYS A O 1
ATOM 3432 N N . PHE A 1 436 ? -13.455 31.661 12.610 1.00 89.38 436 PHE A N 1
ATOM 3433 C CA . PHE A 1 436 ? -13.297 31.036 13.930 1.00 89.38 436 PHE A CA 1
ATOM 3434 C C . PHE A 1 436 ? -12.330 29.853 13.877 1.00 89.38 436 PHE A C 1
ATOM 3436 O O . PHE A 1 436 ? -11.465 29.727 14.734 1.00 89.38 436 PHE A O 1
ATOM 3443 N N . GLU A 1 437 ? -12.440 29.025 12.846 1.00 90.12 437 GLU A N 1
ATOM 3444 C CA . GLU A 1 437 ? -11.586 27.871 12.589 1.00 90.12 437 GLU A CA 1
ATOM 3445 C C . GLU A 1 437 ? -10.165 28.304 12.233 1.00 90.12 437 GLU A C 1
ATOM 3447 O O . GLU A 1 437 ? -9.204 27.791 12.801 1.00 90.12 437 GLU A O 1
ATOM 3452 N N . ALA A 1 438 ? -10.028 29.328 11.382 1.00 90.12 438 ALA A N 1
ATOM 3453 C CA . ALA A 1 438 ? -8.735 29.953 11.121 1.00 90.12 438 ALA A CA 1
ATOM 3454 C C . ALA A 1 438 ? -8.093 30.498 12.412 1.00 90.12 438 ALA A C 1
ATOM 3456 O O . ALA A 1 438 ? -6.905 30.282 12.648 1.00 90.12 438 ALA A O 1
ATOM 3457 N N . ALA A 1 439 ? -8.874 31.166 13.272 1.00 88.62 439 ALA A N 1
ATOM 3458 C CA . ALA A 1 439 ? -8.395 31.665 14.560 1.00 88.62 439 ALA A CA 1
ATOM 3459 C C . ALA A 1 439 ? -7.961 30.532 15.500 1.00 88.62 439 ALA A C 1
ATOM 3461 O O . ALA A 1 439 ? -6.921 30.660 16.136 1.00 88.62 439 ALA A O 1
ATOM 3462 N N . LYS A 1 440 ? -8.700 29.414 15.552 1.00 87.81 440 LYS A N 1
ATOM 3463 C CA . LYS A 1 440 ? -8.323 28.227 16.337 1.00 87.81 440 LYS A CA 1
ATOM 3464 C C . LYS A 1 440 ? -6.967 27.665 15.915 1.00 87.81 440 LYS A C 1
ATOM 3466 O O . LYS A 1 440 ? -6.121 27.426 16.771 1.00 87.81 440 LYS A O 1
ATOM 3471 N N . MET A 1 441 ? -6.730 27.507 14.609 1.00 88.19 441 MET A N 1
ATOM 3472 C CA . MET A 1 441 ? -5.432 27.036 14.106 1.00 88.19 441 MET A CA 1
ATOM 3473 C C . MET A 1 441 ? -4.304 28.010 14.473 1.00 88.19 441 MET A C 1
ATOM 3475 O O . MET A 1 441 ? -3.241 27.588 14.922 1.00 88.19 441 MET A O 1
ATOM 3479 N N . LEU A 1 442 ? -4.535 29.320 14.334 1.00 88.62 442 LEU A N 1
ATOM 3480 C CA . LEU A 1 442 ? -3.543 30.356 14.649 1.00 88.62 442 LEU A CA 1
ATOM 3481 C C . LEU A 1 442 ? -3.296 30.545 16.153 1.00 88.62 442 LEU A C 1
ATOM 3483 O O . LEU A 1 442 ? -2.215 30.990 16.532 1.00 88.62 442 LEU A O 1
ATOM 3487 N N . ALA A 1 443 ? -4.267 30.221 17.006 1.00 85.81 443 ALA A N 1
ATOM 3488 C CA . ALA A 1 443 ? -4.130 30.324 18.455 1.00 85.81 443 ALA A CA 1
ATOM 3489 C C . ALA A 1 443 ? -3.210 29.244 19.048 1.00 85.81 443 ALA A C 1
ATOM 3491 O O . ALA A 1 443 ? -2.664 29.451 20.135 1.00 85.81 443 ALA A O 1
ATOM 3492 N N . ARG A 1 444 ? -2.992 28.126 18.334 1.00 81.94 444 ARG A N 1
ATOM 3493 C CA . ARG A 1 444 ? -2.114 27.035 18.786 1.00 81.94 444 ARG A CA 1
ATOM 3494 C C . ARG A 1 444 ? -0.684 27.529 19.044 1.00 81.94 444 ARG A C 1
ATOM 3496 O O . ARG A 1 444 ? -0.165 28.305 18.241 1.00 81.94 444 ARG A O 1
ATOM 3503 N N . PRO A 1 445 ? 0.006 27.013 20.079 1.00 81.44 445 PRO A N 1
ATOM 3504 C CA . PRO A 1 445 ? 1.402 27.357 20.352 1.00 81.44 445 PRO A CA 1
ATOM 3505 C C . PRO A 1 445 ? 2.338 27.143 19.156 1.00 81.44 445 PRO A C 1
ATOM 3507 O O . PRO A 1 445 ? 3.162 28.005 18.881 1.00 81.44 445 PRO A O 1
ATOM 3510 N N . ALA A 1 446 ? 2.167 26.051 18.400 1.00 80.44 446 ALA A N 1
ATOM 3511 C CA . ALA A 1 446 ? 2.983 25.744 17.218 1.00 80.44 446 ALA A CA 1
ATOM 3512 C C . ALA A 1 446 ? 2.859 26.796 16.098 1.00 80.44 446 ALA A C 1
ATOM 3514 O O . ALA A 1 446 ? 3.787 27.001 15.323 1.00 80.44 446 ALA A O 1
ATOM 3515 N N . SER A 1 447 ? 1.724 27.494 16.013 1.00 83.94 447 SER A N 1
ATOM 3516 C CA . SER A 1 447 ? 1.501 28.574 15.043 1.00 83.94 447 SER A CA 1
ATOM 3517 C C . SER A 1 447 ? 2.188 29.881 15.445 1.00 83.94 447 SER A C 1
ATOM 3519 O O . SER A 1 447 ? 2.437 30.730 14.582 1.00 83.94 447 SER A O 1
ATOM 3521 N N . GLN A 1 448 ? 2.493 30.064 16.733 1.00 80.62 448 GLN A N 1
ATOM 3522 C CA . GLN A 1 448 ? 3.097 31.290 17.249 1.00 80.62 448 GLN A CA 1
ATOM 3523 C C . GLN A 1 448 ? 4.535 31.418 16.724 1.00 80.62 448 GLN A C 1
ATOM 3525 O O . GLN A 1 448 ? 5.348 30.512 16.868 1.00 80.62 448 GLN A O 1
ATOM 3530 N N . GLY A 1 449 ? 4.850 32.550 16.090 1.00 80.12 449 GLY A N 1
ATOM 3531 C CA . GLY A 1 449 ? 6.162 32.797 15.476 1.00 80.12 449 GLY A CA 1
ATOM 3532 C C . GLY A 1 449 ? 6.279 32.403 13.998 1.00 80.12 449 GLY A C 1
ATOM 3533 O O . GLY A 1 449 ? 7.294 32.710 13.375 1.00 80.12 449 GLY A O 1
ATOM 3534 N N . THR A 1 450 ? 5.244 31.798 13.404 1.00 87.00 450 THR A N 1
ATOM 3535 C CA . THR A 1 450 ? 5.173 31.615 11.942 1.00 87.00 450 THR A CA 1
ATOM 3536 C C . THR A 1 450 ? 4.885 32.946 11.234 1.00 87.00 450 THR A C 1
ATOM 3538 O O . THR A 1 450 ? 4.190 33.818 11.768 1.00 87.00 450 THR A O 1
ATOM 3541 N N . ARG A 1 451 ? 5.337 33.119 9.982 1.00 87.50 451 ARG A N 1
ATOM 3542 C CA . ARG A 1 451 ? 4.985 34.302 9.171 1.00 87.50 451 ARG A CA 1
ATOM 3543 C C . ARG A 1 451 ? 3.488 34.348 8.886 1.00 87.50 451 ARG A C 1
ATOM 3545 O O . ARG A 1 451 ? 2.937 35.436 8.719 1.00 87.50 451 ARG A O 1
ATOM 3552 N N . VAL A 1 452 ? 2.820 33.192 8.842 1.00 87.12 452 VAL A N 1
ATOM 3553 C CA . VAL A 1 452 ? 1.359 33.092 8.688 1.00 87.12 452 VAL A CA 1
ATOM 3554 C C . VAL A 1 452 ? 0.651 33.791 9.844 1.00 87.12 452 VAL A C 1
ATOM 3556 O O . VAL A 1 452 ? -0.244 34.600 9.598 1.00 87.12 452 VAL A O 1
ATOM 3559 N N . PHE A 1 453 ? 1.081 33.543 11.083 1.00 85.88 453 PHE A N 1
ATOM 3560 C CA . PHE A 1 453 ? 0.553 34.225 12.261 1.00 85.88 453 PHE A CA 1
ATOM 3561 C C . PHE A 1 453 ? 0.816 35.734 12.209 1.00 85.88 453 PHE A C 1
ATOM 3563 O O . PHE A 1 453 ? -0.125 36.525 12.299 1.00 85.88 453 PHE A O 1
ATOM 3570 N N . GLU A 1 454 ? 2.065 36.147 11.971 1.00 85.12 454 GLU A N 1
ATOM 3571 C CA . GLU A 1 454 ? 2.437 37.571 11.954 1.00 85.12 454 GLU A CA 1
ATOM 3572 C C . GLU A 1 454 ? 1.702 38.368 10.867 1.00 85.12 454 GLU A C 1
ATOM 3574 O O . GLU A 1 454 ? 1.250 39.489 11.102 1.00 85.12 454 GLU A O 1
ATOM 3579 N N . THR A 1 455 ? 1.504 37.776 9.685 1.00 84.56 455 THR A N 1
ATOM 3580 C CA . THR A 1 455 ? 0.786 38.432 8.578 1.00 84.56 455 THR A CA 1
ATOM 3581 C C . THR A 1 455 ? -0.695 38.646 8.910 1.00 84.56 455 THR A C 1
ATOM 3583 O O . THR A 1 455 ? -1.284 39.655 8.521 1.00 84.56 455 THR A O 1
ATOM 3586 N N . ASN A 1 456 ? -1.298 37.720 9.659 1.00 84.38 456 ASN A N 1
ATOM 3587 C CA . ASN A 1 456 ? -2.717 37.740 10.015 1.00 84.38 456 ASN A CA 1
ATOM 3588 C C . ASN A 1 456 ? -3.020 38.514 11.310 1.00 84.38 456 ASN A C 1
ATOM 3590 O O . ASN A 1 456 ? -4.169 38.885 11.549 1.00 84.38 456 ASN A O 1
ATOM 3594 N N . ARG A 1 457 ? -1.999 38.840 12.111 1.00 75.38 457 ARG A N 1
ATOM 3595 C CA . ARG A 1 457 ? -2.119 39.603 13.366 1.00 75.38 457 ARG A CA 1
ATOM 3596 C C . ARG A 1 457 ? -2.708 41.008 13.188 1.00 75.38 457 ARG A C 1
ATOM 3598 O O . ARG A 1 457 ? -3.272 41.567 14.125 1.00 75.38 457 ARG A O 1
ATOM 3605 N N . ASN A 1 458 ? -2.591 41.583 11.990 1.00 78.31 458 ASN A N 1
ATOM 3606 C CA . ASN A 1 458 ? -3.116 42.915 11.682 1.00 78.31 458 ASN A CA 1
ATOM 3607 C C . ASN A 1 458 ? -4.628 42.928 11.364 1.00 78.31 458 ASN A C 1
ATOM 3609 O O . ASN A 1 458 ? -5.231 44.006 11.359 1.00 78.31 458 ASN A O 1
ATOM 3613 N N . ASP A 1 459 ? -5.269 41.773 11.128 1.00 85.56 459 ASP A N 1
ATOM 3614 C CA . ASP A 1 459 ? -6.736 41.691 11.060 1.00 85.56 459 ASP A CA 1
ATOM 3615 C C . ASP A 1 459 ? -7.302 41.775 12.486 1.00 85.56 459 ASP A C 1
ATOM 3617 O O . ASP A 1 459 ? -7.209 40.833 13.270 1.00 85.56 459 ASP A O 1
ATOM 3621 N N . LYS A 1 460 ? -7.918 42.916 12.821 1.00 85.38 460 LYS A N 1
ATOM 3622 C CA . LYS A 1 460 ? -8.468 43.193 14.160 1.00 85.38 460 LYS A CA 1
ATOM 3623 C C . LYS A 1 460 ? -9.481 42.149 14.635 1.00 85.38 460 LYS A C 1
ATOM 3625 O O . LYS A 1 460 ? -9.539 41.877 15.830 1.00 85.38 460 LYS A O 1
ATOM 3630 N N . GLN A 1 461 ? -10.300 41.602 13.734 1.00 84.06 461 GLN A N 1
ATOM 3631 C CA . GLN A 1 461 ? -11.302 40.598 14.101 1.00 84.06 461 GLN A CA 1
ATOM 3632 C C . GLN A 1 461 ? -10.634 39.258 14.386 1.00 84.06 461 GLN A C 1
ATOM 3634 O O . GLN A 1 461 ? -10.958 38.608 15.374 1.00 84.06 461 GLN A O 1
ATOM 3639 N N . LEU A 1 462 ? -9.689 38.862 13.535 1.00 86.38 462 LEU A N 1
ATOM 3640 C CA . LEU A 1 462 ? -8.971 37.604 13.690 1.00 86.38 462 LEU A CA 1
ATOM 3641 C C . LEU A 1 462 ? -8.068 37.630 14.929 1.00 86.38 462 LEU A C 1
ATOM 3643 O O . LEU A 1 462 ? -8.083 36.682 15.704 1.00 86.38 462 LEU A O 1
ATOM 3647 N N . ALA A 1 463 ? -7.369 38.740 15.170 1.00 84.25 463 ALA A N 1
ATOM 3648 C CA . ALA A 1 463 ? -6.552 38.946 16.362 1.00 84.25 463 ALA A CA 1
ATOM 3649 C C . ALA A 1 463 ? -7.376 38.871 17.658 1.00 84.25 463 ALA A C 1
ATOM 3651 O O . ALA A 1 463 ? -6.926 38.266 18.626 1.00 84.25 463 ALA A O 1
ATOM 3652 N N . TYR A 1 464 ? -8.592 39.431 17.663 1.00 86.12 464 TYR A N 1
ATOM 3653 C CA . TYR A 1 464 ? -9.511 39.313 18.798 1.00 86.12 464 TYR A CA 1
ATOM 3654 C C . TYR A 1 464 ? -9.985 37.869 19.022 1.00 86.12 464 TYR A C 1
ATOM 3656 O O . TYR A 1 464 ? -10.023 37.399 20.152 1.00 86.12 464 TYR A O 1
ATOM 3664 N N . LEU A 1 465 ? -10.317 37.132 17.957 1.00 85.81 465 LEU A N 1
ATOM 3665 C CA . LEU A 1 465 ? -10.693 35.719 18.083 1.00 85.81 465 LEU A CA 1
ATOM 3666 C C . LEU A 1 465 ? -9.529 34.863 18.593 1.00 85.81 465 LEU A C 1
ATOM 3668 O O . LEU A 1 465 ? -9.727 34.009 19.447 1.00 85.81 465 LEU A O 1
ATOM 3672 N N . VAL A 1 466 ? -8.316 35.110 18.097 1.00 84.75 466 VAL A N 1
ATOM 3673 C CA . VAL A 1 466 ? -7.104 34.434 18.571 1.00 84.75 466 VAL A CA 1
ATOM 3674 C C . VAL A 1 466 ? -6.878 34.711 20.057 1.00 84.75 466 VAL A C 1
ATOM 3676 O O . VAL A 1 466 ? -6.635 33.762 20.795 1.00 84.75 466 VAL A O 1
ATOM 3679 N N . SER A 1 467 ? -7.013 35.963 20.518 1.00 82.94 467 SER A N 1
ATOM 3680 C CA . SER A 1 467 ? -6.848 36.276 21.944 1.00 82.94 467 SER A CA 1
ATOM 3681 C C . SER A 1 467 ? -7.901 35.583 22.807 1.00 82.94 467 SER A C 1
ATOM 3683 O O . SER A 1 467 ? -7.553 35.042 23.844 1.00 82.94 467 SER A O 1
ATOM 3685 N N . LEU A 1 468 ? -9.159 35.496 22.352 1.00 83.69 468 LEU A N 1
ATOM 3686 C CA . LEU A 1 468 ? -10.195 34.738 23.066 1.00 83.69 468 LEU A CA 1
ATOM 3687 C C . LEU A 1 468 ? -9.816 33.264 23.254 1.00 83.69 468 LEU A C 1
ATOM 3689 O O . LEU A 1 468 ? -10.085 32.707 24.310 1.00 83.69 468 LEU A O 1
ATOM 3693 N N . TYR A 1 469 ? -9.190 32.634 22.257 1.00 78.06 469 TYR A N 1
ATOM 3694 C CA . TYR A 1 469 ? -8.730 31.248 22.373 1.00 78.06 469 TYR A CA 1
ATOM 3695 C C . TYR A 1 469 ? -7.442 31.092 23.192 1.00 78.06 469 TYR A C 1
ATOM 3697 O O . TYR A 1 469 ? -7.206 30.013 23.721 1.00 78.06 469 TYR A O 1
ATOM 3705 N N . GLN A 1 470 ? -6.623 32.141 23.298 1.00 72.31 470 GLN A N 1
ATOM 3706 C CA . GLN A 1 470 ? -5.425 32.169 24.148 1.00 72.31 470 GLN A CA 1
ATOM 3707 C C . GLN A 1 470 ? -5.750 32.453 25.622 1.00 72.31 470 GLN A C 1
ATOM 3709 O O . GLN A 1 470 ? -5.016 32.002 26.496 1.00 72.31 470 GLN A O 1
ATOM 3714 N N . ASP A 1 471 ? -6.826 33.204 25.881 1.00 61.28 471 ASP A N 1
ATOM 3715 C CA . ASP A 1 471 ? -7.318 33.559 27.220 1.00 61.28 471 ASP A CA 1
ATOM 3716 C C . ASP A 1 471 ? -8.166 32.441 27.854 1.00 61.28 471 ASP A C 1
ATOM 3718 O O . ASP A 1 471 ? -8.395 32.439 29.065 1.00 61.28 471 ASP A O 1
ATOM 3722 N N . LEU A 1 472 ? -8.641 31.485 27.050 1.00 57.88 472 LEU A N 1
ATOM 3723 C CA . LEU A 1 472 ? -9.083 30.194 27.566 1.00 57.88 472 LEU A CA 1
ATOM 3724 C C . LEU A 1 472 ? -7.828 29.474 28.069 1.00 57.88 472 LEU A C 1
ATOM 3726 O O . LEU A 1 472 ? -6.894 29.303 27.284 1.00 57.88 472 LEU A O 1
ATOM 3730 N N . ASP A 1 473 ? -7.794 29.082 29.355 1.00 45.53 473 ASP A N 1
ATOM 3731 C CA . ASP A 1 473 ? -6.742 28.203 29.898 1.00 45.53 473 ASP A CA 1
ATOM 3732 C C . ASP A 1 473 ? -6.423 27.151 28.838 1.00 45.53 473 ASP A C 1
ATOM 3734 O O . ASP A 1 473 ? -7.392 26.556 28.351 1.00 45.53 473 ASP A O 1
ATOM 3738 N N . PRO A 1 474 ? -5.141 26.959 28.441 1.00 42.06 474 PRO A N 1
ATOM 3739 C CA . PRO A 1 474 ? -4.787 26.083 27.338 1.00 42.06 474 PRO A CA 1
ATOM 3740 C C . PRO A 1 474 ? -5.501 24.767 27.603 1.00 42.06 474 PRO A C 1
ATOM 3742 O O . PRO A 1 474 ? -5.188 24.106 28.599 1.00 42.06 474 PRO A O 1
ATOM 3745 N N . PRO A 1 475 ? -6.536 24.448 26.817 1.00 40.41 475 PRO A N 1
ATOM 3746 C CA . PRO A 1 475 ? -7.400 23.340 27.145 1.00 40.41 475 PRO A CA 1
ATOM 3747 C C . PRO A 1 475 ? -6.492 22.125 27.173 1.00 40.41 475 PRO A C 1
ATOM 3749 O O . PRO A 1 475 ? -5.743 21.893 26.223 1.00 40.41 475 PRO A O 1
ATOM 3752 N N . ILE A 1 476 ? -6.476 21.449 28.323 1.00 40.84 476 ILE A N 1
ATOM 3753 C CA . ILE A 1 476 ? -5.761 20.193 28.542 1.00 40.84 476 ILE A CA 1
ATOM 3754 C C . ILE A 1 476 ? -6.046 19.349 27.309 1.00 40.84 476 ILE A C 1
ATOM 3756 O O . ILE A 1 476 ? -7.208 19.002 27.161 1.00 40.84 476 ILE A O 1
ATOM 3760 N N . ASP A 1 477 ? -5.041 19.159 26.440 1.00 41.44 477 ASP A N 1
ATOM 3761 C CA . ASP A 1 477 ? -5.083 18.452 25.150 1.00 41.44 477 ASP A CA 1
ATOM 3762 C C . ASP A 1 477 ? -6.509 18.330 24.573 1.00 41.44 477 ASP A C 1
ATOM 3764 O O . ASP A 1 477 ? -7.286 17.511 25.044 1.00 41.44 477 ASP A O 1
ATOM 3768 N N . HIS A 1 478 ? -6.904 19.146 23.584 1.00 44.81 478 HIS A N 1
ATOM 3769 C CA . HIS A 1 478 ? -8.278 19.157 23.033 1.00 44.81 478 HIS A CA 1
ATOM 3770 C C . HIS A 1 478 ? -8.844 17.769 22.663 1.00 44.81 478 HIS A C 1
ATOM 3772 O O . HIS A 1 478 ? -10.061 17.613 22.574 1.00 44.81 478 HIS A O 1
ATOM 3778 N N . PHE A 1 479 ? -7.980 16.769 22.490 1.00 47.81 479 PHE A N 1
ATOM 3779 C CA . PHE A 1 479 ? -8.331 15.367 22.655 1.00 47.81 479 PHE A CA 1
ATOM 3780 C C . PHE A 1 479 ? -8.203 15.000 24.138 1.00 47.81 479 PHE A C 1
ATOM 3782 O O . PHE A 1 479 ? -7.166 14.507 24.590 1.00 47.81 479 PHE A O 1
ATOM 3789 N N . GLY A 1 480 ? -9.261 15.253 24.922 1.00 48.28 480 GLY A N 1
ATOM 3790 C CA . GLY A 1 480 ? -9.357 14.668 26.261 1.00 48.28 480 GLY A CA 1
ATOM 3791 C C . GLY A 1 480 ? -9.092 13.157 26.167 1.00 48.28 480 GLY A C 1
ATOM 3792 O O . GLY A 1 480 ? -9.255 12.581 25.088 1.00 48.28 480 GLY A O 1
ATOM 3793 N N . PRO A 1 481 ? -8.695 12.466 27.253 1.00 52.97 481 PRO A N 1
ATOM 3794 C CA . PRO A 1 481 ? -8.353 11.041 27.169 1.00 52.97 481 PRO A CA 1
ATOM 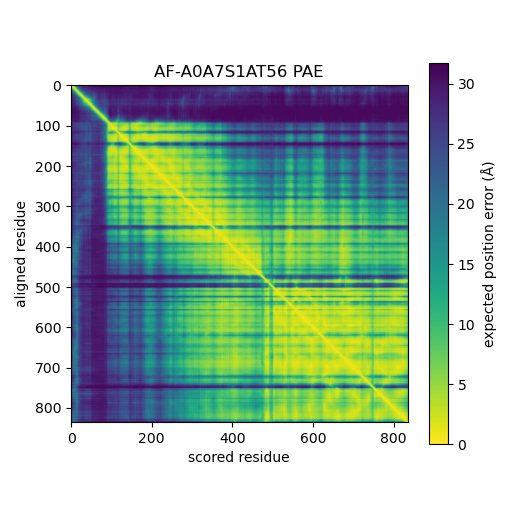3795 C C . PRO A 1 481 ? -9.472 10.199 26.529 1.00 52.97 481 PRO A C 1
ATOM 3797 O O . PRO A 1 481 ? -9.200 9.113 26.026 1.00 52.97 481 PRO A O 1
ATOM 3800 N N . MET A 1 482 ? -10.709 10.709 26.553 1.00 68.06 482 MET A N 1
ATOM 3801 C CA . MET A 1 482 ? -11.904 10.129 25.970 1.00 68.06 482 MET A CA 1
ATOM 3802 C C . MET A 1 482 ? -12.987 11.216 25.782 1.00 68.06 482 MET A C 1
ATOM 3804 O O . MET A 1 482 ? -12.973 12.227 26.489 1.00 68.06 482 MET A O 1
ATOM 3808 N N . GLU A 1 483 ? -13.934 11.021 24.864 1.00 72.38 483 GLU A N 1
ATOM 3809 C CA . GLU A 1 483 ? -15.168 11.821 24.789 1.00 72.38 483 GLU A CA 1
ATOM 3810 C C . GLU A 1 483 ? -16.088 11.523 25.991 1.00 72.38 483 GLU A C 1
ATOM 3812 O O . GLU A 1 483 ? -16.113 10.400 26.512 1.00 72.38 483 GLU A O 1
ATOM 3817 N N . GLU A 1 484 ? -16.841 12.527 26.455 1.00 73.81 484 GLU A N 1
ATOM 3818 C CA . GLU A 1 484 ? -17.854 12.328 27.501 1.00 73.81 484 GLU A CA 1
ATOM 3819 C C . GLU A 1 484 ? -18.854 11.255 27.054 1.00 73.81 484 GLU A C 1
ATOM 3821 O O . GLU A 1 484 ? -19.173 11.122 25.874 1.00 73.81 484 GLU A O 1
ATOM 3826 N N . GLY A 1 485 ? -19.321 10.437 27.993 1.00 77.19 485 GLY A N 1
ATOM 3827 C CA . GLY A 1 485 ? -20.240 9.355 27.681 1.00 77.19 485 GLY A CA 1
ATOM 3828 C C . GLY A 1 485 ? -19.611 8.120 27.036 1.00 77.19 485 GLY A C 1
ATOM 3829 O O . GLY A 1 485 ? -20.293 7.111 27.046 1.00 77.19 485 GLY A O 1
ATOM 3830 N N . CYS A 1 486 ? -18.366 8.103 26.552 1.00 84.88 486 CYS A N 1
ATOM 3831 C CA . CYS A 1 486 ? -17.810 6.948 25.819 1.00 84.88 486 CYS A CA 1
ATOM 3832 C C . CYS A 1 486 ? -17.221 5.822 26.704 1.00 84.88 486 CYS A C 1
ATOM 3834 O O . CYS A 1 486 ? -17.020 5.981 27.910 1.00 84.88 486 CYS A O 1
ATOM 3836 N N . LEU A 1 487 ? -16.937 4.666 26.085 1.00 87.19 487 LEU A N 1
ATOM 3837 C CA . LEU A 1 487 ? -16.322 3.471 26.679 1.00 87.19 487 LEU A CA 1
ATOM 3838 C C . LEU A 1 487 ? -14.953 3.785 27.290 1.00 87.19 487 LEU A C 1
ATOM 3840 O O . LEU A 1 487 ? -14.021 4.141 26.574 1.00 87.19 487 LEU A O 1
ATOM 3844 N N . ALA A 1 488 ? -14.796 3.552 28.596 1.00 86.12 488 ALA A N 1
ATOM 3845 C CA . ALA A 1 488 ? -13.536 3.747 29.309 1.00 86.12 488 ALA A CA 1
ATOM 3846 C C . ALA A 1 488 ? -12.855 2.411 29.622 1.00 86.12 488 ALA A C 1
ATOM 3848 O O . ALA A 1 488 ? -13.369 1.618 30.409 1.00 86.12 488 ALA A O 1
ATOM 3849 N N . LEU A 1 489 ? -11.668 2.175 29.056 1.00 85.38 489 LEU A N 1
ATOM 3850 C CA . LEU A 1 489 ? -10.852 1.027 29.439 1.00 85.38 489 LEU A CA 1
ATOM 3851 C C . LEU A 1 489 ? -10.244 1.232 30.839 1.00 85.38 489 LEU A C 1
ATOM 3853 O O . LEU A 1 489 ? -9.871 2.359 31.183 1.00 85.38 489 LEU A O 1
ATOM 3857 N N . PRO A 1 490 ? -10.068 0.157 31.632 1.00 75.31 490 PRO A N 1
ATOM 3858 C CA . PRO A 1 490 ? -9.482 0.204 32.973 1.00 75.31 490 PRO A CA 1
ATOM 3859 C C . PRO A 1 490 ? -7.947 0.370 32.929 1.00 75.31 490 PRO A C 1
ATOM 3861 O O . PRO A 1 490 ? -7.197 -0.465 33.431 1.00 75.31 490 PRO A O 1
ATOM 3864 N N . CYS A 1 491 ? -7.462 1.439 32.292 1.00 66.31 491 CYS A N 1
ATOM 3865 C CA . CYS A 1 491 ? -6.041 1.772 32.172 1.00 66.31 491 CYS A CA 1
ATOM 3866 C C . CYS A 1 491 ? -5.654 2.896 33.164 1.00 66.31 491 CYS A C 1
ATOM 3868 O O . CYS A 1 491 ? -6.339 3.918 33.220 1.00 66.31 491 CYS A O 1
ATOM 3870 N N . PRO A 1 492 ? -4.540 2.784 33.917 1.00 48.91 492 PRO A N 1
ATOM 3871 C CA . PRO A 1 492 ? -4.217 3.725 35.000 1.00 48.91 492 PRO A CA 1
ATOM 3872 C C . PRO A 1 492 ? -3.938 5.172 34.552 1.00 48.91 492 PRO A C 1
ATOM 3874 O O . PRO A 1 492 ? -4.105 6.105 35.335 1.00 48.91 492 PRO A O 1
ATOM 3877 N N . ARG A 1 493 ? -3.534 5.401 33.293 1.00 51.84 493 ARG A N 1
ATOM 3878 C CA . ARG A 1 493 ? -3.187 6.752 32.807 1.00 51.84 493 ARG A CA 1
ATOM 3879 C C . ARG A 1 493 ? -4.395 7.625 32.453 1.00 51.84 493 ARG A C 1
ATOM 3881 O O . ARG A 1 493 ? -4.274 8.844 32.515 1.00 51.84 493 ARG A O 1
ATOM 3888 N N . SER A 1 494 ? -5.548 7.035 32.136 1.00 47.34 494 SER A N 1
ATOM 3889 C CA . SER A 1 494 ? -6.798 7.774 31.902 1.00 47.34 494 SER A CA 1
ATOM 3890 C C . SER A 1 494 ? -7.553 8.075 33.199 1.00 47.34 494 SER A C 1
ATOM 3892 O O . SER A 1 494 ? -8.369 8.992 33.226 1.00 47.34 494 SER A O 1
ATOM 3894 N N . ILE A 1 495 ? -7.264 7.342 34.284 1.00 50.06 495 ILE A N 1
ATOM 3895 C CA . ILE A 1 495 ? -8.027 7.399 35.532 1.00 50.06 495 ILE A CA 1
ATOM 3896 C C . ILE A 1 495 ? -7.080 7.417 36.742 1.00 50.06 495 ILE A C 1
ATOM 3898 O O . ILE A 1 495 ? -6.764 6.381 37.318 1.00 50.06 495 ILE A O 1
ATOM 3902 N N . GLN A 1 496 ? -6.655 8.609 37.178 1.00 45.91 496 GLN A N 1
ATOM 3903 C CA . GLN A 1 496 ? -5.656 8.816 38.250 1.00 45.91 496 GLN A CA 1
ATOM 3904 C C . GLN A 1 496 ? -6.013 8.221 39.637 1.00 45.91 496 GLN A C 1
ATOM 3906 O O . GLN A 1 496 ? -5.231 8.363 40.577 1.00 45.91 496 GLN A O 1
ATOM 3911 N N . LYS A 1 497 ? -7.188 7.599 39.817 1.00 44.62 497 LYS A N 1
ATOM 3912 C CA . LYS A 1 497 ? -7.688 7.130 41.123 1.00 44.62 497 LYS A CA 1
ATOM 3913 C C . LYS A 1 497 ? -8.282 5.715 41.149 1.00 44.62 497 LYS A C 1
ATOM 3915 O O . LYS A 1 497 ? -8.795 5.325 42.197 1.00 44.62 497 LYS A O 1
ATOM 3920 N N . VAL A 1 498 ? -8.213 4.929 40.070 1.00 44.69 498 VAL A N 1
ATOM 3921 C CA . VAL A 1 498 ? -8.652 3.518 40.122 1.00 44.69 498 VAL A CA 1
ATOM 3922 C C . VAL A 1 498 ? -7.495 2.641 40.626 1.00 44.69 498 VAL A C 1
ATOM 3924 O O . VAL A 1 498 ? -6.403 2.699 40.062 1.00 44.69 498 VAL A O 1
ATOM 3927 N N . PRO A 1 499 ? -7.690 1.836 41.688 1.00 35.62 499 PRO A N 1
ATOM 3928 C CA . PRO A 1 499 ? -6.646 0.999 42.263 1.00 35.62 499 PRO A CA 1
ATOM 3929 C C . PRO A 1 499 ? -6.496 -0.286 41.438 1.00 35.62 499 PRO A C 1
ATOM 3931 O O . PRO A 1 499 ? -7.000 -1.334 41.822 1.00 35.62 499 PRO A O 1
ATOM 3934 N N . HIS A 1 500 ? -5.818 -0.222 40.295 1.00 42.38 500 HIS A N 1
ATOM 3935 C CA . HIS A 1 500 ? -5.371 -1.417 39.575 1.00 42.38 500 HIS A CA 1
ATOM 3936 C C . HIS A 1 500 ? -3.900 -1.264 39.144 1.00 42.38 500 HIS A C 1
ATOM 3938 O O . HIS A 1 500 ? -3.453 -0.135 38.936 1.00 42.38 500 HIS A O 1
ATOM 3944 N N . PRO A 1 501 ? -3.124 -2.368 39.080 1.00 49.25 501 PRO A N 1
ATOM 3945 C CA . PRO A 1 501 ? -1.712 -2.341 38.696 1.00 49.25 501 PRO A CA 1
ATOM 3946 C C . PRO A 1 501 ? -1.506 -1.762 37.286 1.00 49.25 501 PRO A C 1
ATOM 3948 O O . PRO A 1 501 ? -2.444 -1.684 36.494 1.00 49.25 501 PRO A O 1
ATOM 3951 N N . ASP A 1 502 ? -0.275 -1.337 36.984 1.00 62.50 502 ASP A N 1
ATOM 3952 C CA . ASP A 1 502 ? 0.143 -0.850 35.662 1.00 62.50 502 ASP A CA 1
ATOM 3953 C C . ASP A 1 502 ? -0.139 -1.907 34.577 1.00 62.50 502 ASP A C 1
ATOM 3955 O O . ASP A 1 502 ? 0.665 -2.804 34.339 1.00 62.50 502 ASP A O 1
ATOM 3959 N N . ASN A 1 503 ? -1.307 -1.808 33.937 1.00 79.69 503 ASN A N 1
ATOM 3960 C CA . ASN A 1 503 ? -1.803 -2.783 32.960 1.00 79.69 503 ASN A CA 1
ATOM 3961 C C . ASN A 1 503 ? -1.615 -2.340 31.497 1.00 79.69 503 ASN A C 1
ATOM 3963 O O . ASN A 1 503 ? -2.001 -3.071 30.585 1.00 79.69 503 ASN A O 1
ATOM 3967 N N . LEU A 1 504 ? -1.059 -1.144 31.274 1.00 86.56 504 LEU A N 1
ATOM 3968 C CA . LEU A 1 504 ? -0.738 -0.602 29.954 1.00 86.56 504 LEU A CA 1
ATOM 3969 C C . LEU A 1 504 ? 0.773 -0.649 29.722 1.00 86.56 504 LEU A C 1
ATOM 3971 O O . LEU A 1 504 ? 1.537 -0.005 30.442 1.00 86.56 504 LEU A O 1
ATOM 3975 N N . PHE A 1 505 ? 1.182 -1.349 28.671 1.00 90.06 505 PHE A N 1
ATOM 3976 C CA . PHE A 1 505 ? 2.572 -1.572 28.301 1.00 90.06 505 PHE A CA 1
ATOM 3977 C C . PHE A 1 505 ? 2.828 -1.011 26.901 1.00 90.06 505 PHE A C 1
ATOM 3979 O O . PHE A 1 505 ? 2.226 -1.452 25.924 1.00 90.06 505 PHE A O 1
ATOM 3986 N N . VAL A 1 506 ? 3.725 -0.032 26.790 1.00 91.06 506 VAL A N 1
ATOM 3987 C CA . VAL A 1 506 ? 4.141 0.521 25.493 1.00 91.06 506 VAL A CA 1
ATOM 3988 C C . VAL A 1 506 ? 5.508 -0.062 25.151 1.00 91.06 506 VAL A C 1
ATOM 3990 O O . VAL A 1 506 ? 6.462 0.098 25.912 1.00 91.06 506 VAL A O 1
ATOM 3993 N N . ILE A 1 507 ? 5.575 -0.791 24.041 1.00 94.06 507 ILE A N 1
ATOM 3994 C CA . ILE A 1 507 ? 6.778 -1.423 23.508 1.00 94.06 507 ILE A CA 1
ATOM 3995 C C . ILE A 1 507 ? 7.318 -0.517 22.405 1.00 94.06 507 ILE A C 1
ATOM 3997 O O . ILE A 1 507 ? 6.767 -0.471 21.307 1.00 94.06 507 ILE A O 1
ATOM 4001 N N . GLU A 1 508 ? 8.387 0.204 22.726 1.00 92.69 508 GLU A N 1
ATOM 4002 C CA . GLU A 1 508 ? 9.111 1.089 21.804 1.00 92.69 508 GLU A CA 1
ATOM 4003 C C . GLU A 1 508 ? 10.519 0.550 21.489 1.00 92.69 508 GLU A C 1
ATOM 4005 O O . GLU A 1 508 ? 11.198 1.103 20.636 1.00 92.69 508 GLU A O 1
ATOM 4010 N N . ASP A 1 509 ? 10.957 -0.521 22.163 1.00 91.38 509 ASP A N 1
ATOM 4011 C CA . ASP A 1 509 ? 12.302 -1.115 22.088 1.00 91.38 509 ASP A CA 1
ATOM 4012 C C . ASP A 1 509 ? 12.250 -2.626 22.420 1.00 91.38 509 ASP A C 1
ATOM 4014 O O . ASP A 1 509 ? 11.212 -3.120 22.876 1.00 91.38 509 ASP A O 1
ATOM 4018 N N . ASP A 1 510 ? 13.364 -3.350 22.274 1.00 86.56 510 ASP A N 1
ATOM 4019 C CA . ASP A 1 510 ? 13.499 -4.792 22.551 1.00 86.56 510 ASP A CA 1
ATOM 4020 C C . ASP A 1 510 ? 13.604 -5.157 24.051 1.00 86.56 510 ASP A C 1
ATOM 4022 O O . ASP A 1 510 ? 14.103 -6.211 24.440 1.00 86.56 510 ASP A O 1
ATOM 4026 N N . GLY A 1 511 ? 13.095 -4.281 24.920 1.00 89.62 511 GLY A N 1
ATOM 4027 C CA . GLY A 1 511 ? 13.256 -4.369 26.366 1.00 89.62 511 GLY A CA 1
ATOM 4028 C C . GLY A 1 511 ? 12.220 -5.220 27.115 1.00 89.62 511 GLY A C 1
ATOM 4029 O O . GLY A 1 511 ? 11.468 -6.032 26.579 1.00 89.62 511 GLY A O 1
ATOM 4030 N N . LYS A 1 512 ? 12.125 -4.964 28.427 1.00 91.69 512 LYS A N 1
ATOM 4031 C CA . LYS A 1 512 ? 11.374 -5.789 29.399 1.00 91.69 512 LYS A CA 1
ATOM 4032 C C . LYS A 1 512 ? 9.909 -6.057 29.044 1.00 91.69 512 LYS A C 1
ATOM 4034 O O . LYS A 1 512 ? 9.386 -7.102 29.423 1.00 91.69 512 LYS A O 1
ATOM 4039 N N . PHE A 1 513 ? 9.226 -5.111 28.400 1.00 92.88 513 PHE A N 1
ATOM 4040 C CA . PHE A 1 513 ? 7.813 -5.278 28.048 1.00 92.88 513 PHE A CA 1
ATOM 4041 C C . PHE A 1 513 ? 7.619 -6.205 26.849 1.00 92.88 513 PHE A C 1
ATOM 4043 O O . PHE A 1 513 ? 6.645 -6.958 26.836 1.00 92.88 513 PHE A O 1
ATOM 4050 N N . LEU A 1 514 ? 8.562 -6.217 25.902 1.00 95.12 514 LEU A N 1
ATOM 4051 C CA . LEU A 1 514 ? 8.585 -7.197 24.822 1.00 95.12 514 LEU A CA 1
ATOM 4052 C C . LEU A 1 514 ? 8.880 -8.595 25.378 1.00 95.12 514 LEU A C 1
ATOM 4054 O O . LEU A 1 514 ? 8.116 -9.518 25.108 1.00 95.12 514 LEU A O 1
ATOM 4058 N N . ASP A 1 515 ? 9.894 -8.729 26.242 1.00 94.12 515 ASP A N 1
ATOM 4059 C CA . ASP A 1 515 ? 10.209 -9.994 26.930 1.00 94.12 515 ASP A CA 1
ATOM 4060 C C . ASP A 1 515 ? 9.015 -10.533 27.728 1.00 94.12 515 ASP A C 1
ATOM 4062 O O . ASP A 1 515 ? 8.782 -11.741 27.820 1.00 94.12 515 ASP A O 1
ATOM 4066 N N . GLN A 1 516 ? 8.274 -9.634 28.381 1.00 93.12 516 GLN A N 1
ATOM 4067 C CA . GLN A 1 516 ? 7.076 -9.993 29.123 1.00 93.12 516 GLN A CA 1
ATOM 4068 C C . GLN A 1 516 ? 5.993 -10.509 28.174 1.00 93.12 516 GLN A C 1
ATOM 4070 O O . GLN A 1 516 ? 5.453 -11.586 28.425 1.00 93.12 516 GLN A O 1
ATOM 4075 N N . LEU A 1 517 ? 5.713 -9.785 27.087 1.00 94.31 517 LEU A N 1
ATOM 4076 C CA . LEU A 1 517 ? 4.741 -10.205 26.083 1.00 94.31 517 LEU A CA 1
ATOM 4077 C C . LEU A 1 517 ? 5.127 -11.563 25.475 1.00 94.31 517 LEU A C 1
ATOM 4079 O O . LEU A 1 517 ? 4.285 -12.457 25.399 1.00 94.31 517 LEU A O 1
ATOM 4083 N N . GLU A 1 518 ? 6.396 -11.766 25.113 1.00 95.44 518 GLU A N 1
ATOM 4084 C CA . GLU A 1 518 ? 6.908 -13.040 24.595 1.00 95.44 518 GLU A CA 1
ATOM 4085 C C . GLU A 1 518 ? 6.714 -14.176 25.607 1.00 95.44 518 GLU A C 1
ATOM 4087 O O . GLU A 1 518 ? 6.186 -15.239 25.275 1.00 95.44 518 GLU A O 1
ATOM 4092 N N . ARG A 1 519 ? 7.100 -13.965 26.869 1.00 93.88 519 ARG A N 1
ATOM 4093 C CA . ARG A 1 519 ? 6.997 -14.995 27.910 1.00 93.88 519 ARG A CA 1
ATOM 4094 C C . ARG A 1 519 ? 5.552 -15.405 28.174 1.00 93.88 519 ARG A C 1
ATOM 4096 O O . ARG A 1 519 ? 5.284 -16.591 28.357 1.00 93.88 519 ARG A O 1
ATOM 4103 N N . GLU A 1 520 ? 4.646 -14.435 28.211 1.00 91.81 520 GLU A N 1
ATOM 4104 C CA . GLU A 1 520 ? 3.225 -14.657 28.480 1.00 91.81 520 GLU A CA 1
ATOM 4105 C C . GLU A 1 520 ? 2.505 -15.337 27.313 1.00 91.81 520 GLU A C 1
ATOM 4107 O O . GLU A 1 520 ? 1.630 -16.170 27.536 1.00 91.81 520 GLU A O 1
ATOM 4112 N N . THR A 1 521 ? 2.885 -15.018 26.074 1.00 93.12 521 THR A N 1
ATOM 4113 C CA . THR A 1 521 ? 2.194 -15.515 24.875 1.00 93.12 521 THR A CA 1
ATOM 4114 C C . THR A 1 521 ? 2.846 -16.764 24.285 1.00 93.12 521 THR A C 1
ATOM 4116 O O . THR A 1 521 ? 2.146 -17.695 23.893 1.00 93.12 521 THR A O 1
ATOM 4119 N N . LEU A 1 522 ? 4.177 -16.832 24.221 1.00 93.06 522 LEU A N 1
ATOM 4120 C CA . LEU A 1 522 ? 4.926 -17.929 23.599 1.00 93.06 522 LEU A CA 1
ATOM 4121 C C . LEU A 1 522 ? 5.529 -18.903 24.621 1.00 93.06 522 LEU A C 1
ATOM 4123 O O . LEU A 1 522 ? 5.660 -20.091 24.316 1.00 93.06 522 LEU A O 1
ATOM 4127 N N . GLY A 1 523 ? 5.871 -18.434 25.826 1.00 84.88 523 GLY A N 1
ATOM 4128 C CA . GLY A 1 523 ? 6.652 -19.196 26.809 1.00 84.88 523 GLY A CA 1
ATOM 4129 C C . GLY A 1 523 ? 5.948 -20.429 27.389 1.00 84.88 523 GLY A C 1
ATOM 4130 O O . GLY A 1 523 ? 6.530 -21.512 27.431 1.00 84.88 523 GLY A O 1
ATOM 4131 N N . SER A 1 524 ? 4.693 -20.297 27.825 1.00 71.44 524 SER A N 1
ATOM 4132 C CA . SER A 1 524 ? 3.913 -21.401 28.418 1.00 71.44 524 SER A CA 1
ATOM 4133 C C . SER A 1 524 ? 3.246 -22.310 27.378 1.00 71.44 524 SER A C 1
ATOM 4135 O O . SER A 1 524 ? 2.816 -23.414 27.717 1.00 71.44 524 SER A O 1
ATOM 4137 N N . ARG A 1 525 ? 3.102 -21.829 26.131 1.00 75.25 525 ARG A N 1
ATOM 4138 C CA . ARG A 1 525 ? 2.185 -22.365 25.103 1.00 75.25 525 ARG A CA 1
ATOM 4139 C C . ARG A 1 525 ? 0.760 -22.617 25.619 1.00 75.25 525 ARG A C 1
ATOM 4141 O O . ARG A 1 525 ? 0.038 -23.449 25.064 1.00 75.25 525 ARG A O 1
ATOM 4148 N N . SER A 1 526 ? 0.354 -21.931 26.691 1.00 82.38 526 SER A N 1
ATOM 4149 C CA . SER A 1 526 ? -1.015 -22.017 27.187 1.00 82.38 526 SER A CA 1
ATOM 4150 C C . SER A 1 526 ? -1.959 -21.383 26.165 1.00 82.38 526 SER A C 1
ATOM 4152 O O . SER A 1 526 ? -1.619 -20.339 25.608 1.00 82.38 526 SER A O 1
ATOM 4154 N N . PRO A 1 527 ? -3.125 -21.992 25.903 1.00 86.75 527 PRO A N 1
ATOM 4155 C CA . PRO A 1 527 ? -4.103 -21.414 24.997 1.00 86.75 527 PRO A CA 1
ATOM 4156 C C . PRO A 1 527 ? -4.516 -20.017 25.464 1.00 86.75 527 PRO A C 1
ATOM 4158 O O . PRO A 1 527 ? -4.873 -19.845 26.627 1.00 86.75 527 PRO A O 1
ATOM 4161 N N . LEU A 1 528 ? -4.467 -19.042 24.561 1.00 91.88 528 LEU A N 1
ATOM 4162 C CA . LEU A 1 528 ? -4.745 -17.638 24.852 1.00 91.88 528 LEU A CA 1
ATOM 4163 C C . LEU A 1 528 ? -5.632 -17.056 23.756 1.00 91.88 528 LEU A C 1
ATOM 4165 O O . LEU A 1 528 ? -5.435 -17.358 22.581 1.00 91.88 528 LEU A O 1
ATOM 4169 N N . THR A 1 529 ? -6.572 -16.191 24.129 1.00 94.31 529 THR A N 1
ATOM 4170 C CA . THR A 1 529 ? -7.336 -15.391 23.165 1.00 94.31 529 THR A CA 1
ATOM 4171 C C . THR A 1 529 ? -7.035 -13.915 23.381 1.00 94.31 529 THR A C 1
ATOM 4173 O O . THR A 1 529 ? -7.112 -13.432 24.509 1.00 94.31 529 THR A O 1
ATOM 4176 N N . MET A 1 530 ? -6.697 -13.203 22.307 1.00 96.06 530 MET A N 1
ATOM 4177 C CA . MET A 1 530 ? -6.356 -11.782 22.348 1.00 96.06 530 MET A CA 1
ATOM 4178 C C . MET A 1 530 ? -7.067 -11.009 21.246 1.00 96.06 530 MET A C 1
ATOM 4180 O O . MET A 1 530 ? -7.205 -11.489 20.122 1.00 96.06 530 MET A O 1
ATOM 4184 N N . GLY A 1 531 ? -7.494 -9.797 21.573 1.00 97.19 531 GLY A N 1
ATOM 4185 C CA . GLY A 1 531 ? -7.909 -8.810 20.592 1.00 97.19 531 GLY A CA 1
ATOM 4186 C C . GLY A 1 531 ? -6.686 -8.145 19.977 1.00 97.19 531 GLY A C 1
ATOM 4187 O O . GLY A 1 531 ? -5.756 -7.794 20.706 1.00 97.19 531 GLY A O 1
ATOM 4188 N N . VAL A 1 532 ? -6.677 -7.986 18.654 1.00 96.62 532 VAL A N 1
ATOM 4189 C CA . VAL A 1 532 ? -5.579 -7.340 17.924 1.00 96.62 532 VAL A CA 1
ATOM 4190 C C . VAL A 1 532 ? -6.142 -6.304 16.965 1.00 96.62 532 VAL A C 1
ATOM 4192 O O . VAL A 1 532 ? -7.077 -6.578 16.214 1.00 96.62 532 VAL A O 1
ATOM 4195 N N . TRP A 1 533 ? -5.540 -5.120 16.971 1.00 94.44 533 TRP A N 1
ATOM 4196 C CA . TRP A 1 533 ? -5.843 -4.048 16.033 1.00 94.44 533 TRP A CA 1
ATOM 4197 C C . TRP A 1 533 ? -4.557 -3.367 15.574 1.00 94.44 533 TRP A C 1
ATOM 4199 O O . TRP A 1 533 ? -3.592 -3.298 16.328 1.00 94.44 533 TRP A O 1
ATOM 4209 N N . TRP A 1 534 ? -4.518 -2.843 14.354 1.00 92.88 534 TRP A N 1
ATOM 4210 C CA . TRP A 1 534 ? -3.377 -2.076 13.854 1.00 92.88 534 TRP A CA 1
ATOM 4211 C C . TRP A 1 534 ? -3.861 -0.808 13.167 1.00 92.88 534 TRP A C 1
ATOM 4213 O O . TRP A 1 534 ? -4.901 -0.796 12.510 1.00 92.88 534 TRP A O 1
ATOM 4223 N N . LEU A 1 535 ? -3.109 0.273 13.354 1.00 88.06 535 LEU A N 1
ATOM 4224 C CA . LEU A 1 535 ? -3.469 1.592 12.847 1.00 88.06 535 LEU A CA 1
ATOM 4225 C C . LEU A 1 535 ? -2.474 2.020 11.782 1.00 88.06 535 LEU A C 1
ATOM 4227 O O . LEU A 1 535 ? -1.264 1.982 11.995 1.00 88.06 535 LEU A O 1
ATOM 4231 N N . TRP A 1 536 ? -3.006 2.380 10.621 1.00 80.88 536 TRP A N 1
ATOM 4232 C CA . TRP A 1 536 ? -2.262 2.874 9.469 1.00 80.88 536 TRP A CA 1
ATOM 4233 C C . TRP A 1 536 ? -1.742 4.297 9.656 1.00 80.88 536 TRP A C 1
ATOM 4235 O O . TRP A 1 536 ? -2.329 5.109 10.369 1.00 80.88 536 TRP A O 1
ATOM 4245 N N . ARG A 1 537 ? -0.639 4.578 8.962 1.00 69.94 537 ARG A N 1
ATOM 4246 C CA . ARG A 1 537 ? 0.068 5.858 8.965 1.00 69.94 537 ARG A CA 1
ATOM 4247 C C . ARG A 1 537 ? -0.797 7.025 8.466 1.00 69.94 537 ARG A C 1
ATOM 4249 O O . ARG A 1 537 ? -0.794 8.082 9.087 1.00 69.94 537 ARG A O 1
ATOM 4256 N N . CYS A 1 538 ? -1.607 6.827 7.424 1.00 68.62 538 CYS A N 1
ATOM 4257 C CA . CYS A 1 538 ? -2.558 7.829 6.932 1.00 68.62 538 CYS A CA 1
ATOM 4258 C C . CYS A 1 538 ? -3.943 7.226 6.675 1.00 68.62 538 CYS A C 1
ATOM 4260 O O . CYS A 1 538 ? -4.053 6.075 6.258 1.00 68.62 538 CYS A O 1
ATOM 4262 N N . PHE A 1 539 ? -4.997 8.024 6.860 1.00 68.19 539 PHE A N 1
ATOM 4263 C CA . PHE A 1 539 ? -6.362 7.610 6.535 1.00 68.19 539 PHE A CA 1
ATOM 4264 C C . PHE A 1 539 ? -6.770 7.935 5.087 1.00 68.19 539 PHE A C 1
ATOM 4266 O O . PHE A 1 539 ? -7.731 7.345 4.593 1.00 68.19 539 PHE A O 1
ATOM 4273 N N . ASP A 1 540 ? -6.075 8.859 4.401 1.00 73.62 540 ASP A N 1
ATOM 4274 C CA . ASP A 1 540 ? -6.332 9.142 2.985 1.00 73.62 540 ASP A CA 1
ATOM 4275 C C . ASP A 1 540 ? -5.438 8.249 2.101 1.00 73.62 540 ASP A C 1
ATOM 4277 O O . ASP A 1 540 ? -4.224 8.473 2.026 1.00 73.62 540 ASP A O 1
ATOM 4281 N N . PRO A 1 541 ? -6.010 7.271 1.371 1.00 66.75 541 PRO A N 1
ATOM 4282 C CA . PRO A 1 541 ? -5.251 6.413 0.462 1.00 66.75 541 PRO A CA 1
ATOM 4283 C C . PRO A 1 541 ? -4.664 7.176 -0.733 1.00 66.75 541 PRO A C 1
ATOM 4285 O O . PRO A 1 541 ? -3.800 6.656 -1.436 1.00 66.75 541 PRO A O 1
ATOM 4288 N N . LYS A 1 542 ? -5.120 8.407 -1.003 1.00 75.38 542 LYS A N 1
ATOM 4289 C CA . LYS A 1 542 ? -4.464 9.280 -1.977 1.00 75.38 542 LYS A CA 1
ATOM 4290 C C . LYS A 1 542 ? -3.114 9.737 -1.467 1.00 75.38 542 LYS A C 1
ATOM 4292 O O . LYS A 1 542 ? -2.251 9.950 -2.303 1.00 75.38 542 LYS A O 1
ATOM 4297 N N . LEU A 1 543 ? -2.947 9.925 -0.160 1.00 77.31 543 LEU A N 1
ATOM 4298 C CA . LEU A 1 543 ? -1.681 10.343 0.427 1.00 77.31 543 LEU A CA 1
ATOM 4299 C C . LEU A 1 543 ? -0.768 9.145 0.629 1.00 77.31 543 LEU A C 1
ATOM 4301 O O . LEU A 1 543 ? 0.364 9.175 0.173 1.00 77.31 543 LEU A O 1
ATOM 4305 N N . ASP A 1 544 ? -1.248 8.075 1.253 1.00 78.00 544 ASP A N 1
ATOM 4306 C CA . ASP A 1 544 ? -0.396 6.929 1.563 1.00 78.00 544 ASP A CA 1
ATOM 4307 C C . ASP A 1 544 ? -0.424 5.882 0.444 1.00 78.00 544 ASP A C 1
ATOM 4309 O O . ASP A 1 544 ? -1.217 4.941 0.449 1.00 78.00 544 ASP A O 1
ATOM 4313 N N . LEU A 1 545 ? 0.451 6.082 -0.548 1.00 77.56 545 LEU A N 1
ATOM 4314 C CA . LEU A 1 545 ? 0.610 5.188 -1.703 1.00 77.56 545 LEU A CA 1
ATOM 4315 C C . LEU A 1 545 ? 1.331 3.872 -1.348 1.00 77.56 545 LEU A C 1
ATOM 4317 O O . LEU A 1 545 ? 1.235 2.897 -2.094 1.00 77.56 545 LEU A O 1
ATOM 4321 N N . TRP A 1 546 ? 2.002 3.813 -0.191 1.00 81.12 546 TRP A N 1
ATOM 4322 C CA . TRP A 1 546 ? 2.650 2.611 0.339 1.00 81.12 546 TRP A CA 1
ATOM 4323 C C . TRP A 1 546 ? 2.329 2.438 1.833 1.00 81.12 546 TRP A C 1
ATOM 4325 O O . TRP A 1 546 ? 3.194 2.619 2.696 1.00 81.12 546 TRP A O 1
ATOM 4335 N N . PRO A 1 547 ? 1.087 2.052 2.170 1.00 82.94 547 PRO A N 1
ATOM 4336 C CA . PRO A 1 547 ? 0.650 2.103 3.550 1.00 82.94 547 PRO A CA 1
ATOM 4337 C C . PRO A 1 547 ? 1.283 1.008 4.402 1.00 82.94 547 PRO A C 1
ATOM 4339 O O . PRO A 1 547 ? 1.423 -0.149 3.985 1.00 82.94 547 PRO A O 1
ATOM 4342 N N . ARG A 1 548 ? 1.656 1.401 5.622 1.00 87.75 548 ARG A N 1
ATOM 4343 C CA . ARG A 1 548 ? 2.191 0.547 6.691 1.00 87.75 548 ARG A CA 1
ATOM 4344 C C . ARG A 1 548 ? 1.467 0.880 7.991 1.00 87.75 548 ARG A C 1
ATOM 4346 O O . ARG A 1 548 ? 1.044 2.016 8.196 1.00 87.75 548 ARG A O 1
ATOM 4353 N N . ALA A 1 549 ? 1.313 -0.102 8.869 1.00 91.62 549 ALA A N 1
ATOM 4354 C CA . ALA A 1 549 ? 0.871 0.157 10.231 1.00 91.62 549 ALA A CA 1
ATOM 4355 C C . ALA A 1 549 ? 1.926 0.991 10.982 1.00 91.62 549 ALA A C 1
ATOM 4357 O O . ALA A 1 549 ? 3.124 0.718 10.900 1.00 91.62 549 ALA A O 1
ATOM 4358 N N . SER A 1 550 ? 1.479 2.006 11.716 1.00 91.56 550 SER A N 1
ATOM 4359 C CA . SER A 1 550 ? 2.309 2.784 12.638 1.00 91.56 550 SER A CA 1
ATOM 4360 C C . SER A 1 550 ? 2.554 2.029 13.939 1.00 91.56 550 SER A C 1
ATOM 4362 O O . SER A 1 550 ? 3.645 2.091 14.498 1.00 91.56 550 SER A O 1
ATOM 4364 N N . PHE A 1 551 ? 1.529 1.345 14.446 1.00 94.31 551 PHE A N 1
ATOM 4365 C CA . PHE A 1 551 ? 1.595 0.571 15.679 1.00 94.31 551 PHE A CA 1
ATOM 4366 C C . PHE A 1 551 ? 0.483 -0.483 15.739 1.00 94.31 551 PHE A C 1
ATOM 4368 O O . PHE A 1 551 ? -0.494 -0.427 14.983 1.00 94.31 551 PHE A O 1
ATOM 4375 N N . ILE A 1 552 ? 0.647 -1.446 16.647 1.00 96.25 552 ILE A N 1
ATOM 4376 C CA . ILE A 1 552 ? -0.302 -2.537 16.905 1.00 96.25 552 ILE A CA 1
ATOM 4377 C C . ILE A 1 552 ? -0.808 -2.414 18.342 1.00 96.25 552 ILE A C 1
ATOM 4379 O O . ILE A 1 552 ? -0.020 -2.247 19.269 1.00 96.25 552 ILE A O 1
ATOM 4383 N N . ALA A 1 553 ? -2.117 -2.519 18.526 1.00 95.81 553 ALA A N 1
ATOM 4384 C CA . ALA A 1 553 ? -2.781 -2.616 19.814 1.00 95.81 553 ALA A CA 1
ATOM 4385 C C . ALA A 1 553 ? -3.169 -4.073 20.094 1.00 95.81 553 ALA A C 1
ATOM 4387 O O . ALA A 1 553 ? -3.763 -4.740 19.244 1.00 95.81 553 ALA A O 1
ATOM 4388 N N . ILE A 1 554 ? -2.844 -4.564 21.289 1.00 97.19 554 ILE A N 1
ATOM 4389 C CA . ILE A 1 554 ? -3.157 -5.926 21.737 1.00 97.19 554 ILE A CA 1
ATOM 4390 C C . ILE A 1 554 ? -3.839 -5.850 23.104 1.00 97.19 554 ILE A C 1
ATOM 4392 O O . ILE A 1 554 ? -3.370 -5.139 23.993 1.00 97.19 554 ILE A O 1
ATOM 4396 N N . ALA A 1 555 ? -4.927 -6.598 23.285 1.00 94.19 555 ALA A N 1
ATOM 4397 C CA . ALA A 1 555 ? -5.656 -6.671 24.551 1.00 94.19 555 ALA A CA 1
ATOM 4398 C C . ALA A 1 555 ? -6.008 -8.122 24.925 1.00 94.19 555 ALA A C 1
ATOM 4400 O O . ALA A 1 555 ? -6.587 -8.848 24.115 1.00 94.19 555 ALA A O 1
ATOM 4401 N N . TYR A 1 556 ? -5.687 -8.545 26.151 1.00 91.94 556 TYR A N 1
ATOM 4402 C CA . TYR A 1 556 ? -6.074 -9.848 26.724 1.00 91.94 556 TYR A CA 1
ATOM 4403 C C . TYR A 1 556 ? -5.968 -9.827 28.254 1.00 91.94 556 TYR A C 1
ATOM 4405 O O . TYR A 1 556 ? -5.127 -9.115 28.780 1.00 91.94 556 TYR A O 1
ATOM 4413 N N . GLU A 1 557 ? -6.792 -10.599 28.977 1.00 81.81 557 GLU A N 1
ATOM 4414 C CA . GLU A 1 557 ? -6.700 -10.786 30.448 1.00 81.81 557 GLU A CA 1
ATOM 4415 C C . GLU A 1 557 ? -6.482 -9.479 31.256 1.00 81.81 557 GLU A C 1
ATOM 4417 O O . GLU A 1 557 ? -5.727 -9.450 32.225 1.00 81.81 557 GLU A O 1
ATOM 4422 N N . GLN A 1 558 ? -7.123 -8.376 30.839 1.00 80.00 558 GLN A N 1
ATOM 4423 C CA . GLN A 1 558 ? -6.964 -7.010 31.384 1.00 80.00 558 GLN A CA 1
ATOM 4424 C C . GLN A 1 558 ? -5.592 -6.338 31.178 1.00 80.00 558 GLN A C 1
ATOM 4426 O O . GLN A 1 558 ? -5.340 -5.281 31.754 1.00 80.00 558 GLN A O 1
ATOM 4431 N N . LYS A 1 559 ? -4.721 -6.905 30.345 1.00 88.94 559 LYS A N 1
ATOM 4432 C CA . LYS A 1 559 ? -3.461 -6.312 29.893 1.00 88.94 559 LYS A CA 1
ATOM 4433 C C . LYS A 1 559 ? -3.631 -5.674 28.523 1.00 88.94 559 LYS A C 1
ATOM 4435 O O . LYS A 1 559 ? -4.311 -6.212 27.646 1.00 88.94 559 LYS A O 1
ATOM 4440 N N . PHE A 1 560 ? -2.963 -4.545 28.343 1.00 91.88 560 PHE A N 1
ATOM 4441 C CA . PHE A 1 560 ? -3.036 -3.717 27.153 1.00 91.88 560 PHE A CA 1
ATOM 4442 C C . PHE A 1 560 ? -1.625 -3.422 26.662 1.00 91.88 560 PHE A C 1
ATOM 4444 O O . PHE A 1 560 ? -0.815 -2.871 27.405 1.00 91.88 560 PHE A O 1
ATOM 4451 N N . TYR A 1 561 ? -1.332 -3.774 25.416 1.00 94.88 561 TYR A N 1
ATOM 4452 C CA . TYR A 1 561 ? -0.038 -3.526 24.794 1.00 94.88 561 TYR A CA 1
ATOM 4453 C C . TYR A 1 561 ? -0.193 -2.618 23.580 1.00 94.88 561 TYR A C 1
ATOM 4455 O O . TYR A 1 561 ? -1.082 -2.823 22.753 1.00 94.88 561 TYR A O 1
ATOM 4463 N N . ILE A 1 562 ? 0.708 -1.647 23.460 1.00 94.94 562 ILE A N 1
ATOM 4464 C CA . ILE A 1 562 ? 0.936 -0.867 22.245 1.00 94.94 562 ILE A CA 1
ATOM 4465 C C . ILE A 1 562 ? 2.335 -1.207 21.749 1.00 94.94 562 ILE A C 1
ATOM 4467 O O . ILE A 1 562 ? 3.308 -0.959 22.452 1.00 94.94 562 ILE A O 1
ATOM 4471 N N . VAL A 1 563 ? 2.438 -1.776 20.553 1.00 96.75 563 VAL A N 1
ATOM 4472 C CA . VAL A 1 563 ? 3.712 -2.051 19.881 1.00 96.75 563 VAL A CA 1
ATOM 4473 C C . VAL A 1 563 ? 3.957 -0.952 18.862 1.00 96.75 563 VAL A C 1
ATOM 4475 O O . VAL A 1 563 ? 3.311 -0.929 17.814 1.00 96.75 563 VAL A O 1
ATOM 4478 N N . ASP A 1 564 ? 4.867 -0.035 19.172 1.00 95.38 564 ASP A N 1
ATOM 4479 C CA . ASP A 1 564 ? 5.195 1.111 18.332 1.00 95.38 564 ASP A CA 1
ATOM 4480 C C . ASP A 1 564 ? 6.215 0.726 17.253 1.00 95.38 564 ASP A C 1
ATOM 4482 O O . ASP A 1 564 ? 7.427 0.804 17.448 1.00 95.38 564 ASP A O 1
ATOM 4486 N N . LEU A 1 565 ? 5.715 0.301 16.090 1.00 94.50 565 LEU A N 1
ATOM 4487 C CA . LEU A 1 565 ? 6.553 -0.180 14.988 1.00 94.50 565 LEU A CA 1
ATOM 4488 C C . LEU A 1 565 ? 7.488 0.909 14.444 1.00 94.50 565 LEU A C 1
ATOM 4490 O O . LEU A 1 565 ? 8.592 0.592 14.013 1.00 94.50 565 LEU A O 1
ATOM 4494 N N . VAL A 1 566 ? 7.071 2.180 14.492 1.00 90.94 566 VAL A N 1
ATOM 4495 C CA . VAL A 1 566 ? 7.903 3.314 14.059 1.00 90.94 566 VAL A CA 1
ATOM 4496 C C . VAL A 1 566 ? 9.094 3.495 15.000 1.00 90.94 566 VAL A C 1
ATOM 4498 O O . VAL A 1 566 ? 10.223 3.608 14.536 1.00 90.94 566 VAL A O 1
ATOM 4501 N N . ARG A 1 567 ? 8.881 3.445 16.321 1.00 92.62 567 ARG A N 1
ATOM 4502 C CA . ARG A 1 567 ? 9.985 3.542 17.293 1.00 92.62 567 ARG A CA 1
ATOM 4503 C C . ARG A 1 567 ? 10.949 2.362 17.226 1.00 92.62 567 ARG A C 1
ATOM 4505 O O . ARG A 1 567 ? 12.155 2.564 17.327 1.00 92.62 567 ARG A O 1
ATOM 4512 N N . LEU A 1 568 ? 10.435 1.154 16.991 1.00 93.31 568 LEU A N 1
ATOM 4513 C CA . LEU A 1 568 ? 11.277 -0.027 16.785 1.00 93.31 568 LEU A CA 1
ATOM 4514 C C . LEU A 1 568 ? 12.192 0.124 15.559 1.00 93.31 568 LEU A C 1
ATOM 4516 O O . LEU A 1 568 ? 13.349 -0.279 15.618 1.00 93.31 568 LEU A O 1
ATOM 4520 N N . GLU A 1 569 ? 11.692 0.727 14.475 1.00 90.44 569 GLU A N 1
ATOM 4521 C CA . GLU A 1 569 ? 12.482 1.063 13.278 1.00 90.44 569 GLU A CA 1
ATOM 4522 C C . GLU A 1 569 ? 13.565 2.114 13.590 1.00 90.44 569 GLU A C 1
ATOM 4524 O O . GLU A 1 569 ? 14.718 1.964 13.187 1.00 90.44 569 GLU A O 1
ATOM 4529 N N . GLU A 1 570 ? 13.221 3.159 14.349 1.00 90.44 570 GLU A N 1
ATOM 4530 C CA . GLU A 1 570 ? 14.147 4.238 14.732 1.00 90.44 570 GLU A CA 1
ATOM 4531 C C . GLU A 1 570 ? 15.273 3.781 15.675 1.00 90.44 570 GLU A C 1
ATOM 4533 O O . GLU A 1 570 ? 16.369 4.345 15.640 1.00 90.44 570 GLU A O 1
ATOM 4538 N N . ASN A 1 571 ? 15.033 2.752 16.491 1.00 91.31 571 ASN A N 1
ATOM 4539 C CA . ASN A 1 571 ? 16.009 2.221 17.450 1.00 91.31 571 ASN A CA 1
ATOM 4540 C C . ASN A 1 571 ? 17.076 1.305 16.817 1.00 91.31 571 ASN A C 1
ATOM 4542 O O . ASN A 1 571 ? 18.010 0.870 17.494 1.00 91.31 571 ASN A O 1
ATOM 4546 N N . GLY A 1 572 ? 17.001 1.081 15.502 1.00 90.56 572 GLY A N 1
ATOM 4547 C CA . GLY A 1 572 ? 18.043 0.441 14.703 1.00 90.56 572 GLY A CA 1
ATOM 4548 C C . GLY A 1 572 ? 17.747 -1.010 14.324 1.00 90.56 572 GLY A C 1
ATOM 4549 O O . GLY A 1 572 ? 16.909 -1.686 14.917 1.00 90.56 572 GLY A O 1
ATOM 4550 N N . ALA A 1 573 ? 18.490 -1.508 13.330 1.00 90.81 573 ALA A N 1
ATOM 4551 C CA . ALA A 1 573 ? 18.199 -2.775 12.653 1.00 90.81 573 ALA A CA 1
ATOM 4552 C C . ALA A 1 573 ? 18.113 -3.995 13.591 1.00 90.81 573 ALA A C 1
ATOM 4554 O O . ALA A 1 573 ? 17.245 -4.840 13.411 1.00 90.81 573 ALA A O 1
ATOM 4555 N N . SER A 1 574 ? 18.970 -4.079 14.619 1.00 93.38 574 SER A N 1
ATOM 4556 C CA . SER A 1 574 ? 18.954 -5.205 15.570 1.00 93.38 574 SER A CA 1
ATOM 4557 C C . SER A 1 574 ? 17.680 -5.236 16.421 1.00 93.38 574 SER A C 1
ATOM 4559 O O . SER A 1 574 ? 17.110 -6.306 16.631 1.00 93.38 574 SER A O 1
ATOM 4561 N N . VAL A 1 575 ? 17.243 -4.072 16.914 1.00 93.88 575 VAL A N 1
ATOM 4562 C CA . VAL A 1 575 ? 16.016 -3.929 17.713 1.00 93.88 575 VAL A CA 1
ATOM 4563 C C . VAL A 1 575 ? 14.803 -4.220 16.839 1.00 93.88 575 VAL A C 1
ATOM 4565 O O . VAL A 1 575 ? 13.914 -4.977 17.238 1.00 93.88 575 VAL A O 1
ATOM 4568 N N . GLU A 1 576 ? 14.793 -3.656 15.628 1.00 94.62 576 GLU A N 1
ATOM 4569 C CA . GLU A 1 576 ? 13.752 -3.871 14.630 1.00 94.62 576 GLU A CA 1
ATOM 4570 C C . GLU A 1 576 ? 13.586 -5.367 14.320 1.00 94.62 576 GLU A C 1
ATOM 4572 O O . GLU A 1 576 ? 12.483 -5.904 14.458 1.00 94.62 576 GLU A O 1
ATOM 4577 N N . GLU A 1 577 ? 14.674 -6.050 13.951 1.00 94.25 577 GLU A N 1
ATOM 4578 C CA . GLU A 1 577 ? 14.679 -7.473 13.604 1.00 94.25 577 GLU A CA 1
ATOM 4579 C C . GLU A 1 577 ? 14.198 -8.334 14.774 1.00 94.25 577 GLU A C 1
ATOM 4581 O O . GLU A 1 577 ? 13.284 -9.152 14.622 1.00 94.25 577 GLU A O 1
ATOM 4586 N N . HIS A 1 578 ? 14.773 -8.139 15.964 1.00 95.19 578 HIS A N 1
ATOM 4587 C CA . HIS A 1 578 ? 14.421 -8.934 17.133 1.00 95.19 578 HIS A CA 1
ATOM 4588 C C . HIS A 1 578 ? 12.945 -8.768 17.511 1.00 95.19 578 HIS A C 1
ATOM 4590 O O . HIS A 1 578 ? 12.236 -9.764 17.711 1.00 95.19 578 HIS A O 1
ATOM 4596 N N . SER A 1 579 ? 12.476 -7.521 17.556 1.00 95.88 579 SER A N 1
ATOM 4597 C CA . SER A 1 579 ? 11.118 -7.183 17.971 1.00 95.88 579 SER A CA 1
ATOM 4598 C C . SER A 1 579 ? 10.085 -7.664 16.963 1.00 95.88 579 SER A C 1
ATOM 4600 O O . SER A 1 579 ? 9.149 -8.377 17.333 1.00 95.88 579 SER A O 1
ATOM 4602 N N . LYS A 1 580 ? 10.269 -7.366 15.670 1.00 95.69 580 LYS A N 1
ATOM 4603 C CA . LYS A 1 580 ? 9.334 -7.795 14.619 1.00 95.69 580 LYS A CA 1
ATOM 4604 C C . LYS A 1 580 ? 9.279 -9.315 14.493 1.00 95.69 580 LYS A C 1
ATOM 4606 O O . LYS A 1 580 ? 8.189 -9.855 14.302 1.00 95.69 580 LYS A O 1
ATOM 4611 N N . ARG A 1 581 ? 10.393 -10.027 14.709 1.00 95.81 581 ARG A N 1
ATOM 4612 C CA . ARG A 1 581 ? 10.419 -11.499 14.771 1.00 95.81 581 ARG A CA 1
ATOM 4613 C C . ARG A 1 581 ? 9.538 -12.050 15.894 1.00 95.81 581 ARG A C 1
ATOM 4615 O O . ARG A 1 581 ? 8.780 -12.990 15.650 1.00 95.81 581 ARG A O 1
ATOM 4622 N N . ILE A 1 582 ? 9.606 -11.482 17.102 1.00 96.50 582 ILE A N 1
ATOM 4623 C CA . ILE A 1 582 ? 8.751 -11.895 18.231 1.00 96.50 582 ILE A CA 1
ATOM 4624 C C . ILE A 1 582 ? 7.280 -11.621 17.914 1.00 96.50 582 ILE A C 1
ATOM 4626 O O . ILE A 1 582 ? 6.445 -12.513 18.060 1.00 96.50 582 ILE A O 1
ATOM 4630 N N . ILE A 1 583 ? 6.955 -10.427 17.413 1.00 96.81 583 ILE A N 1
ATOM 4631 C CA . ILE A 1 583 ? 5.573 -10.077 17.058 1.00 96.81 583 ILE A CA 1
ATOM 4632 C C . ILE A 1 583 ? 5.029 -11.004 15.964 1.00 96.81 583 ILE A C 1
ATOM 4634 O O . ILE A 1 583 ? 3.923 -11.529 16.101 1.00 96.81 583 ILE A O 1
ATOM 4638 N N . CYS A 1 584 ? 5.814 -11.293 14.923 1.00 96.06 584 CYS A N 1
ATOM 4639 C CA . CYS A 1 584 ? 5.445 -12.266 13.895 1.00 96.06 584 CYS A CA 1
ATOM 4640 C C . CYS A 1 584 ? 5.208 -13.661 14.489 1.00 96.06 584 CYS A C 1
ATOM 4642 O O . CYS A 1 584 ? 4.229 -14.318 14.137 1.00 96.06 584 CYS A O 1
ATOM 4644 N N . ALA A 1 585 ? 6.053 -14.103 15.425 1.00 95.75 585 ALA A N 1
ATOM 4645 C CA . ALA A 1 585 ? 5.881 -15.388 16.095 1.00 95.75 585 ALA A CA 1
ATOM 4646 C C . ALA A 1 585 ? 4.578 -15.452 16.915 1.00 95.75 585 ALA A C 1
ATOM 4648 O O . ALA A 1 585 ? 3.899 -16.476 16.886 1.00 95.75 585 ALA A O 1
ATOM 4649 N N . ILE A 1 586 ? 4.180 -14.365 17.585 1.00 95.69 586 ILE A N 1
ATOM 4650 C CA . ILE A 1 586 ? 2.897 -14.266 18.309 1.00 95.69 586 ILE A CA 1
ATOM 4651 C C . ILE A 1 586 ? 1.710 -14.322 17.337 1.00 95.69 586 ILE A C 1
ATOM 4653 O O . ILE A 1 586 ? 0.752 -15.081 17.535 1.00 95.69 586 ILE A O 1
ATOM 4657 N N . LEU A 1 587 ? 1.773 -13.558 16.246 1.00 95.19 587 LEU A N 1
ATOM 4658 C CA . LEU A 1 587 ? 0.715 -13.516 15.232 1.00 95.19 587 LEU A CA 1
ATOM 4659 C C . LEU A 1 587 ? 0.571 -14.839 14.462 1.00 95.19 587 LEU A C 1
ATOM 4661 O O . LEU A 1 587 ? -0.534 -15.168 14.031 1.00 95.19 587 LEU A O 1
ATOM 4665 N N . ALA A 1 588 ? 1.633 -15.638 14.369 1.00 92.81 588 ALA A N 1
ATOM 4666 C CA . ALA A 1 588 ? 1.613 -16.972 13.768 1.00 92.81 588 ALA A CA 1
ATOM 4667 C C . ALA A 1 588 ? 1.376 -18.117 14.778 1.00 92.81 588 ALA A C 1
ATOM 4669 O O . ALA A 1 588 ? 1.201 -19.269 14.377 1.00 92.81 588 ALA A O 1
ATOM 4670 N N . ALA A 1 589 ? 1.384 -17.838 16.087 1.00 92.25 589 ALA A N 1
ATOM 4671 C CA . ALA A 1 589 ? 1.311 -18.872 17.115 1.00 92.25 589 ALA A CA 1
ATOM 4672 C C . ALA A 1 589 ? -0.052 -19.601 17.119 1.00 92.25 589 ALA A C 1
ATOM 4674 O O . ALA A 1 589 ? -1.080 -18.957 17.347 1.00 92.25 589 ALA A O 1
ATOM 4675 N N . PRO A 1 590 ? -0.086 -20.942 16.966 1.00 89.88 590 PRO A N 1
ATOM 4676 C CA . PRO A 1 590 ? -1.333 -21.701 16.832 1.00 89.88 590 PRO A CA 1
ATOM 4677 C C . PRO A 1 590 ? -2.142 -21.838 18.131 1.00 89.88 590 PRO A C 1
ATOM 4679 O O . PRO A 1 590 ? -3.338 -22.114 18.085 1.00 89.88 590 PRO A O 1
ATOM 4682 N N . HIS A 1 591 ? -1.511 -21.661 19.296 1.00 90.12 591 HIS A N 1
ATOM 4683 C CA . HIS A 1 591 ? -2.185 -21.639 20.604 1.00 90.12 591 HIS A CA 1
ATOM 4684 C C . HIS A 1 591 ? -2.705 -20.248 20.983 1.00 90.12 591 HIS A C 1
ATOM 4686 O O . HIS A 1 591 ? -3.401 -20.121 21.988 1.00 90.12 591 HIS A O 1
ATOM 4692 N N . VAL A 1 592 ? -2.382 -19.218 20.198 1.00 93.56 592 VAL A N 1
ATOM 4693 C CA . VAL A 1 592 ? -2.835 -17.845 20.421 1.00 93.56 592 VAL A CA 1
ATOM 4694 C C . VAL A 1 592 ? -3.891 -17.510 19.377 1.00 93.56 592 VAL A C 1
ATOM 4696 O O . VAL A 1 592 ? -3.581 -17.355 18.198 1.00 93.56 592 VAL A O 1
ATOM 4699 N N . LEU A 1 593 ? -5.141 -17.383 19.800 1.00 94.88 593 LEU A N 1
ATOM 4700 C CA . LEU A 1 593 ? -6.253 -17.010 18.940 1.00 94.88 593 LEU A CA 1
ATOM 4701 C C . LEU A 1 593 ? -6.373 -15.487 18.846 1.00 94.88 593 LEU A C 1
ATOM 4703 O O . LEU A 1 593 ? -6.530 -14.811 19.864 1.00 94.88 593 LEU A O 1
ATOM 4707 N N . LYS A 1 594 ? -6.304 -14.954 17.622 1.00 96.69 594 LYS A N 1
ATOM 4708 C CA . LYS A 1 594 ? -6.400 -13.515 17.352 1.00 96.69 594 LYS A CA 1
ATOM 4709 C C . LYS A 1 594 ? -7.833 -13.149 16.978 1.00 96.69 594 LYS A C 1
ATOM 4711 O O . LYS A 1 594 ? -8.375 -13.692 16.018 1.00 96.69 594 LYS A O 1
ATOM 4716 N N . ILE A 1 595 ? -8.434 -12.226 17.718 1.00 97.31 595 ILE A N 1
ATOM 4717 C CA . ILE A 1 595 ? -9.756 -11.672 17.428 1.00 97.31 595 ILE A CA 1
ATOM 4718 C C . ILE A 1 595 ? -9.572 -10.311 16.769 1.00 97.31 595 ILE A C 1
ATOM 4720 O O . ILE A 1 595 ? -8.915 -9.430 17.326 1.00 97.31 595 ILE A O 1
ATOM 4724 N N . VAL A 1 596 ? -10.147 -10.158 15.583 1.00 95.50 596 VAL A N 1
ATOM 4725 C CA . VAL A 1 596 ? -10.099 -8.936 14.771 1.00 95.50 596 VAL A CA 1
ATOM 4726 C C . VAL A 1 596 ? -11.518 -8.529 14.371 1.00 95.50 596 VAL A C 1
ATOM 4728 O O . VAL A 1 596 ? -12.483 -9.233 14.675 1.00 95.50 596 VAL A O 1
ATOM 4731 N N . HIS A 1 597 ? -11.665 -7.396 13.689 1.00 93.81 597 HIS A N 1
ATOM 4732 C CA . HIS A 1 597 ? -12.954 -6.972 13.151 1.00 93.81 597 HIS A CA 1
ATOM 4733 C C . HIS A 1 597 ? -12.808 -6.360 11.752 1.00 93.81 597 HIS A C 1
ATOM 4735 O O . HIS A 1 597 ? -12.123 -5.354 11.574 1.00 93.81 597 HIS A O 1
ATOM 4741 N N . ASN A 1 598 ? -13.526 -6.939 10.792 1.00 90.06 598 ASN A N 1
ATOM 4742 C CA . ASN A 1 598 ? -13.651 -6.513 9.403 1.00 90.06 598 ASN A CA 1
ATOM 4743 C C . ASN A 1 598 ? -12.298 -6.298 8.703 1.00 90.06 598 ASN A C 1
ATOM 4745 O O . ASN A 1 598 ? -12.035 -5.239 8.129 1.00 90.06 598 ASN A O 1
ATOM 4749 N N . VAL A 1 599 ? -11.418 -7.299 8.781 1.00 88.25 599 VAL A N 1
ATOM 4750 C CA . VAL A 1 599 ? -10.112 -7.249 8.114 1.00 88.25 599 VAL A CA 1
ATOM 4751 C C . VAL A 1 599 ? -10.288 -7.598 6.642 1.00 88.25 599 VAL A C 1
ATOM 4753 O O . VAL A 1 599 ? -10.825 -8.646 6.294 1.00 88.25 599 VAL A O 1
ATOM 4756 N N . ASP A 1 600 ? -9.791 -6.733 5.762 1.00 86.50 600 ASP A N 1
ATOM 4757 C CA . ASP A 1 600 ? -9.720 -6.995 4.329 1.00 86.50 600 ASP A CA 1
ATOM 4758 C C . ASP A 1 600 ? -8.272 -7.200 3.855 1.00 86.50 600 ASP A C 1
ATOM 4760 O O . ASP A 1 600 ? -7.306 -7.143 4.624 1.00 86.50 600 ASP A O 1
ATOM 4764 N N . LYS A 1 601 ? -8.114 -7.459 2.552 1.00 84.38 601 LYS A N 1
ATOM 4765 C CA . LYS A 1 601 ? -6.801 -7.628 1.922 1.00 84.38 601 LYS A CA 1
ATOM 4766 C C . LYS A 1 601 ? -5.894 -6.410 2.133 1.00 84.38 601 LYS A C 1
ATOM 4768 O O . LYS A 1 601 ? -4.706 -6.588 2.384 1.00 84.38 601 LYS A O 1
ATOM 4773 N N . ASN A 1 602 ? -6.427 -5.196 2.009 1.00 83.44 602 ASN A N 1
ATOM 4774 C CA . ASN A 1 602 ? -5.629 -3.975 2.076 1.00 83.44 602 ASN A CA 1
ATOM 4775 C C . ASN A 1 602 ? -5.144 -3.738 3.507 1.00 83.44 602 ASN A C 1
ATOM 4777 O O . ASN A 1 602 ? -3.950 -3.552 3.719 1.00 83.44 602 ASN A O 1
ATOM 4781 N N . SER A 1 603 ? -6.042 -3.848 4.485 1.00 86.25 603 SER A N 1
ATOM 4782 C CA . SER A 1 603 ? -5.726 -3.765 5.909 1.00 86.25 603 SER A CA 1
ATOM 4783 C C . SER A 1 603 ? -4.680 -4.804 6.320 1.00 86.25 603 SER A C 1
ATOM 4785 O O . SER A 1 603 ? -3.720 -4.469 7.014 1.00 86.25 603 SER A O 1
ATOM 4787 N N . LEU A 1 604 ? -4.784 -6.047 5.835 1.00 88.88 604 LEU A N 1
ATOM 4788 C CA . LEU A 1 604 ? -3.764 -7.065 6.095 1.00 88.88 604 LEU A CA 1
ATOM 4789 C C . LEU A 1 604 ? -2.403 -6.689 5.490 1.00 88.88 604 LEU A C 1
ATOM 4791 O O . LEU A 1 604 ? -1.387 -6.801 6.172 1.00 88.88 604 LEU A O 1
ATOM 4795 N N . VAL A 1 605 ? -2.366 -6.211 4.243 1.00 86.00 605 VAL A N 1
ATOM 4796 C CA . VAL A 1 605 ? -1.116 -5.792 3.581 1.00 86.00 605 VAL A CA 1
ATOM 4797 C C . VAL A 1 605 ? -0.430 -4.660 4.352 1.00 86.00 605 VAL A C 1
ATOM 4799 O O . VAL A 1 605 ? 0.794 -4.669 4.479 1.00 86.00 605 VAL A O 1
ATOM 4802 N N . VAL A 1 606 ? -1.200 -3.726 4.917 1.00 89.12 606 VAL A N 1
ATOM 4803 C CA . VAL A 1 606 ? -0.688 -2.643 5.774 1.00 89.12 606 VAL A CA 1
ATOM 4804 C C . VAL A 1 606 ? 0.055 -3.192 6.994 1.00 89.12 606 VAL A C 1
ATOM 4806 O O . VAL A 1 606 ? 1.153 -2.723 7.305 1.00 89.12 606 VAL A O 1
ATOM 4809 N N . LEU A 1 607 ? -0.507 -4.200 7.667 1.00 92.19 607 LEU A N 1
ATOM 4810 C CA 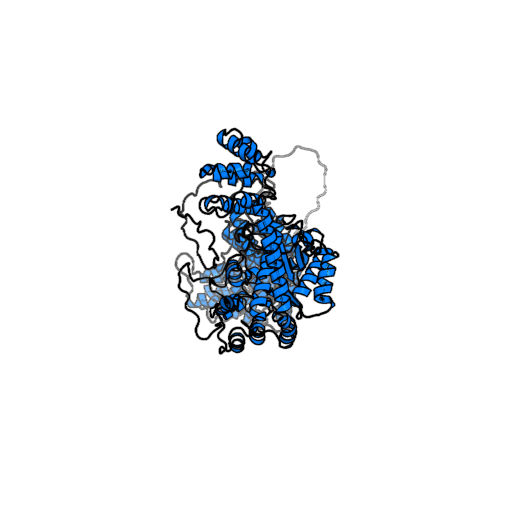. LEU A 1 607 ? 0.161 -4.877 8.780 1.00 92.19 607 LEU A CA 1
ATOM 4811 C C . LEU A 1 607 ? 1.404 -5.637 8.302 1.00 92.19 607 LEU A C 1
ATOM 4813 O O . LEU A 1 607 ? 2.485 -5.462 8.856 1.00 92.19 607 LEU A O 1
ATOM 4817 N N . GLN A 1 608 ? 1.262 -6.458 7.260 1.00 91.44 608 GLN A N 1
ATOM 4818 C CA . GLN A 1 608 ? 2.336 -7.314 6.753 1.00 91.44 608 GLN A CA 1
ATOM 4819 C C . GLN A 1 608 ? 3.567 -6.502 6.349 1.00 91.44 608 GLN A C 1
ATOM 4821 O O . GLN A 1 608 ? 4.677 -6.851 6.734 1.00 91.44 608 GLN A O 1
ATOM 4826 N N . ARG A 1 609 ? 3.375 -5.383 5.642 1.00 88.75 609 ARG A N 1
ATOM 4827 C CA . ARG A 1 609 ? 4.463 -4.471 5.258 1.00 88.75 609 ARG A CA 1
ATOM 4828 C C . ARG A 1 609 ? 5.150 -3.816 6.453 1.00 88.75 609 ARG A C 1
ATOM 4830 O O . ARG A 1 609 ? 6.328 -3.495 6.367 1.00 88.75 609 ARG A O 1
ATOM 4837 N N . ALA A 1 610 ? 4.425 -3.564 7.538 1.00 91.81 610 ALA A N 1
ATOM 4838 C CA . ALA A 1 610 ? 4.988 -2.948 8.736 1.00 91.81 610 ALA A CA 1
ATOM 4839 C C . ALA A 1 610 ? 5.789 -3.939 9.594 1.00 91.81 610 ALA A C 1
ATOM 4841 O O . ALA A 1 610 ? 6.675 -3.532 10.339 1.00 91.81 610 ALA A O 1
ATOM 4842 N N . LEU A 1 611 ? 5.494 -5.234 9.463 1.00 93.69 611 LEU A N 1
ATOM 4843 C CA . LEU A 1 611 ? 6.175 -6.319 10.166 1.00 93.69 611 LEU A CA 1
ATOM 4844 C C . LEU A 1 611 ? 7.444 -6.820 9.465 1.00 93.69 611 LEU A C 1
ATOM 4846 O O . LEU A 1 611 ? 8.198 -7.571 10.074 1.00 93.69 611 LEU A O 1
ATOM 4850 N N . LEU A 1 612 ? 7.696 -6.402 8.225 1.00 91.31 612 LEU A N 1
ATOM 4851 C CA . LEU A 1 612 ? 8.986 -6.612 7.570 1.00 91.31 612 LEU A CA 1
ATOM 4852 C C . LEU A 1 612 ? 10.033 -5.679 8.177 1.00 91.31 612 LEU A C 1
ATOM 4854 O O . LEU A 1 612 ? 9.725 -4.520 8.484 1.00 91.31 612 LEU A O 1
ATOM 4858 N N . THR A 1 613 ? 11.265 -6.164 8.321 1.00 89.56 613 THR A N 1
ATOM 4859 C CA . THR A 1 613 ? 12.401 -5.278 8.608 1.00 89.56 613 THR A CA 1
ATOM 4860 C C . THR A 1 613 ? 12.679 -4.359 7.420 1.00 89.56 613 THR A C 1
ATOM 4862 O O . THR A 1 613 ? 12.239 -4.636 6.295 1.00 89.56 613 THR A O 1
ATOM 4865 N N . HIS A 1 614 ? 13.427 -3.271 7.637 1.00 82.44 614 HIS A N 1
ATOM 4866 C CA . HIS A 1 614 ? 13.851 -2.415 6.534 1.00 82.44 614 HIS A CA 1
ATOM 4867 C C . HIS A 1 614 ? 14.546 -3.239 5.444 1.00 82.44 614 HIS A C 1
ATOM 4869 O O . HIS A 1 614 ? 14.106 -3.194 4.301 1.00 82.44 614 HIS A O 1
ATOM 4875 N N . GLU A 1 615 ? 15.523 -4.077 5.804 1.00 80.88 615 GLU A N 1
ATOM 4876 C CA . GLU A 1 615 ? 16.275 -4.911 4.859 1.00 80.88 615 GLU A CA 1
ATOM 4877 C C . GLU A 1 615 ? 15.377 -5.881 4.074 1.00 80.88 615 GLU A C 1
ATOM 4879 O O . GLU A 1 615 ? 15.480 -5.972 2.851 1.00 80.88 615 GLU A O 1
ATOM 4884 N N . GLU A 1 616 ? 14.456 -6.577 4.745 1.00 86.19 616 GLU A N 1
ATOM 4885 C CA . GLU A 1 616 ? 13.515 -7.490 4.084 1.00 86.19 616 GLU A CA 1
ATOM 4886 C C . GLU A 1 616 ? 12.584 -6.754 3.118 1.00 86.19 616 GLU A C 1
ATOM 4888 O O . GLU A 1 616 ? 12.282 -7.270 2.043 1.00 86.19 616 GLU A O 1
ATOM 4893 N N . SER A 1 617 ? 12.166 -5.534 3.469 1.00 79.44 617 SER A N 1
ATOM 4894 C CA . SER A 1 617 ? 11.300 -4.707 2.624 1.00 79.44 617 SER A CA 1
ATOM 4895 C C . SER A 1 617 ? 11.974 -4.220 1.334 1.00 79.44 617 SER A C 1
ATOM 4897 O O . SER A 1 617 ? 11.276 -3.757 0.430 1.00 79.44 617 SER A O 1
ATOM 4899 N N . MET A 1 618 ? 13.306 -4.329 1.244 1.00 71.81 618 MET A N 1
ATOM 4900 C CA . MET A 1 618 ? 14.091 -3.996 0.050 1.00 71.81 618 MET A CA 1
ATOM 4901 C C . MET A 1 618 ? 14.285 -5.194 -0.891 1.00 71.81 618 MET A C 1
ATOM 4903 O O . MET A 1 618 ? 14.789 -5.014 -2.000 1.00 71.81 618 MET A O 1
ATOM 4907 N N . ARG A 1 619 ? 13.923 -6.417 -0.471 1.00 74.62 619 ARG A N 1
ATOM 4908 C CA . ARG A 1 619 ? 14.120 -7.646 -1.259 1.00 74.62 619 ARG A CA 1
ATOM 4909 C C . ARG A 1 619 ? 12.961 -7.878 -2.232 1.00 74.62 619 ARG A C 1
ATOM 4911 O O . ARG A 1 619 ? 11.798 -7.669 -1.898 1.00 74.62 619 ARG A O 1
ATOM 4918 N N . ALA A 1 620 ? 13.278 -8.364 -3.433 1.00 62.66 620 ALA A N 1
ATOM 4919 C CA . ALA A 1 620 ? 12.288 -8.616 -4.484 1.00 62.66 620 ALA A CA 1
ATOM 4920 C C . ALA A 1 620 ? 11.404 -9.856 -4.221 1.00 62.66 620 ALA A C 1
ATOM 4922 O O . ALA A 1 620 ? 10.272 -9.917 -4.696 1.00 62.66 620 ALA A O 1
ATOM 4923 N N . ASP A 1 621 ? 11.893 -10.838 -3.459 1.00 71.94 621 ASP A N 1
ATOM 4924 C CA . ASP A 1 621 ? 11.252 -12.128 -3.165 1.00 71.94 621 ASP A CA 1
ATOM 4925 C C . ASP A 1 621 ? 10.657 -12.199 -1.746 1.00 71.94 621 ASP A C 1
ATOM 4927 O O . ASP A 1 621 ? 10.643 -13.250 -1.102 1.00 71.94 621 ASP A O 1
ATOM 4931 N N . VAL A 1 622 ? 10.160 -11.069 -1.240 1.00 79.25 622 VAL A N 1
ATOM 4932 C CA . VAL A 1 622 ? 9.730 -10.953 0.155 1.00 79.25 622 VAL A CA 1
ATOM 4933 C C . VAL A 1 622 ? 8.569 -11.893 0.508 1.00 79.25 622 VAL A C 1
ATOM 4935 O O . VAL A 1 622 ? 7.518 -11.917 -0.139 1.00 79.25 622 VAL A O 1
ATOM 4938 N N . VAL A 1 623 ? 8.741 -12.657 1.589 1.00 82.06 623 VAL A N 1
ATOM 4939 C CA . VAL A 1 623 ? 7.685 -13.497 2.163 1.00 82.06 623 VAL A CA 1
ATOM 4940 C C . VAL A 1 623 ? 6.928 -12.678 3.199 1.00 82.06 623 VAL A C 1
ATOM 4942 O O . VAL A 1 623 ? 7.480 -12.290 4.225 1.00 82.06 623 VAL A O 1
ATOM 4945 N N . LEU A 1 624 ? 5.648 -12.419 2.938 1.00 86.12 624 LEU A N 1
ATOM 4946 C CA . LEU A 1 624 ? 4.817 -11.650 3.859 1.00 86.12 624 LEU A CA 1
ATOM 4947 C C . LEU A 1 624 ? 4.465 -12.477 5.113 1.00 86.12 624 LEU A C 1
ATOM 4949 O O . LEU A 1 624 ? 4.074 -13.642 4.980 1.00 86.12 624 LEU A O 1
ATOM 4953 N N . PRO A 1 625 ? 4.537 -11.889 6.323 1.00 89.06 625 PRO A N 1
ATOM 4954 C CA . PRO A 1 625 ? 4.091 -12.547 7.549 1.00 89.06 625 PRO A CA 1
ATOM 4955 C C . PRO A 1 625 ? 2.615 -12.953 7.468 1.00 89.06 625 PRO A C 1
ATOM 4957 O O . PRO A 1 625 ? 1.791 -12.222 6.926 1.00 89.06 625 PRO A O 1
ATOM 4960 N N . HIS A 1 626 ? 2.249 -14.105 8.019 1.00 87.44 626 HIS A N 1
ATOM 4961 C CA . HIS A 1 626 ? 0.857 -14.564 8.066 1.00 87.44 626 HIS A CA 1
ATOM 4962 C C . HIS A 1 626 ? 0.289 -14.430 9.482 1.00 87.44 626 HIS A C 1
ATOM 4964 O O . HIS A 1 626 ? 1.036 -14.399 10.460 1.00 87.44 626 HIS A O 1
ATOM 4970 N N . VAL A 1 627 ? -1.040 -14.372 9.596 1.00 89.81 627 VAL A N 1
ATOM 4971 C CA . VAL A 1 627 ? -1.736 -14.287 10.888 1.00 89.81 627 VAL A CA 1
ATOM 4972 C C . VAL A 1 627 ? -2.654 -15.497 11.026 1.00 89.81 627 VAL A C 1
ATOM 4974 O O . VAL A 1 627 ? -3.538 -15.725 10.197 1.00 89.81 627 VAL A O 1
ATOM 4977 N N . THR A 1 628 ? -2.420 -16.311 12.056 1.00 90.50 628 THR A N 1
ATOM 4978 C CA . THR A 1 628 ? -3.172 -17.553 12.286 1.00 90.50 628 THR A CA 1
ATOM 4979 C C . THR A 1 628 ? -3.072 -18.035 13.736 1.00 90.50 628 THR A C 1
ATOM 4981 O O . THR A 1 628 ? -1.994 -17.919 14.321 1.00 90.50 628 THR A O 1
ATOM 4984 N N . PRO A 1 629 ? -4.129 -18.628 14.319 1.00 92.75 629 PRO A N 1
ATOM 4985 C CA . PRO A 1 629 ? -5.519 -18.612 13.864 1.00 92.75 629 PRO A CA 1
ATOM 4986 C C . PRO A 1 629 ? -6.186 -17.260 14.151 1.00 92.75 629 PRO A C 1
ATOM 4988 O O . PRO A 1 629 ? -5.836 -16.573 15.117 1.00 92.75 629 PRO A O 1
ATOM 4991 N N . VAL A 1 630 ? -7.157 -16.890 13.314 1.00 93.88 630 VAL A N 1
ATOM 4992 C CA . VAL A 1 630 ? -7.913 -15.635 13.400 1.00 93.88 630 VAL A CA 1
ATOM 4993 C C . VAL A 1 630 ? -9.412 -15.912 13.432 1.00 93.88 630 VAL A C 1
ATOM 4995 O O . VAL A 1 630 ? -9.899 -16.817 12.755 1.00 93.88 630 VAL A O 1
ATOM 4998 N N . ILE A 1 631 ? -10.139 -15.100 14.197 1.00 95.12 631 ILE A N 1
ATOM 4999 C CA . ILE A 1 631 ? -11.590 -14.941 14.091 1.00 95.12 631 ILE A CA 1
ATOM 5000 C C . ILE A 1 631 ? -11.895 -13.479 13.828 1.00 95.12 631 ILE A C 1
ATOM 5002 O O . ILE A 1 631 ? -11.458 -12.599 14.570 1.00 95.12 631 ILE A O 1
ATOM 5006 N N . ASP A 1 632 ? -12.685 -13.242 12.790 1.00 94.38 632 ASP A N 1
ATOM 5007 C CA . ASP A 1 632 ? -13.232 -11.927 12.508 1.00 94.38 632 ASP A CA 1
ATOM 5008 C C . ASP A 1 632 ? -14.630 -11.802 13.128 1.00 94.38 632 ASP A C 1
ATOM 5010 O O . ASP A 1 632 ? -15.547 -12.558 12.785 1.00 94.38 632 ASP A O 1
ATOM 5014 N N . LEU A 1 633 ? -14.800 -10.840 14.042 1.00 96.31 633 LEU A N 1
ATOM 5015 C CA . LEU A 1 633 ? -16.075 -10.583 14.706 1.00 96.31 633 LEU A CA 1
ATOM 5016 C C . LEU A 1 633 ? -17.206 -10.323 13.701 1.00 96.31 633 LEU A C 1
ATOM 5018 O O . LEU A 1 633 ? -18.343 -10.691 13.988 1.00 96.31 633 LEU A O 1
ATOM 5022 N N . VAL A 1 634 ? -16.925 -9.738 12.531 1.00 93.69 634 VAL A N 1
ATOM 5023 C CA . VAL A 1 634 ? -17.965 -9.432 11.536 1.00 93.69 634 VAL A CA 1
ATOM 5024 C C . VAL A 1 634 ? -18.702 -10.696 11.081 1.00 93.69 634 VAL A C 1
ATOM 5026 O O . VAL A 1 634 ? -19.917 -10.680 10.892 1.00 93.69 634 VAL A O 1
ATOM 5029 N N . VAL A 1 635 ? -17.987 -11.822 10.986 1.00 93.94 635 VAL A N 1
ATOM 5030 C CA . VAL A 1 635 ? -18.545 -13.126 10.604 1.00 93.94 635 VAL A CA 1
ATOM 5031 C C . VAL A 1 635 ? -19.417 -13.680 11.729 1.00 93.94 635 VAL A C 1
ATOM 5033 O O . VAL A 1 635 ? -20.537 -14.125 11.482 1.00 93.94 635 VAL A O 1
ATOM 5036 N N . VAL A 1 636 ? -18.945 -13.597 12.975 1.00 95.25 636 VAL A N 1
ATOM 5037 C CA . VAL A 1 636 ? -19.686 -14.085 14.149 1.00 95.25 636 VAL A CA 1
ATOM 5038 C C . VAL A 1 636 ? -20.952 -13.259 14.386 1.00 95.25 636 VAL A C 1
ATOM 5040 O O . VAL A 1 636 ? -22.024 -13.814 14.621 1.00 95.25 636 VAL A O 1
ATOM 5043 N N . ALA A 1 637 ? -20.853 -11.933 14.283 1.00 93.75 637 ALA A N 1
ATOM 5044 C CA . ALA A 1 637 ? -21.989 -11.031 14.419 1.00 93.75 637 ALA A CA 1
ATOM 5045 C C . ALA A 1 637 ? -23.013 -11.244 13.295 1.00 93.75 637 ALA A C 1
ATOM 5047 O O . ALA A 1 637 ? -24.214 -11.240 13.563 1.00 93.75 637 ALA A O 1
ATOM 5048 N N . ALA A 1 638 ? -22.558 -11.478 12.059 1.00 92.31 638 ALA A N 1
ATOM 5049 C CA . ALA A 1 638 ? -23.433 -11.813 10.938 1.00 92.31 638 ALA A CA 1
ATOM 5050 C C . ALA A 1 638 ? -24.178 -13.135 11.159 1.00 92.31 638 ALA A C 1
ATOM 5052 O O . ALA A 1 638 ? -25.388 -13.190 10.944 1.00 92.31 638 ALA A O 1
ATOM 5053 N N . TYR A 1 639 ? -23.485 -14.165 11.656 1.00 93.75 639 TYR A N 1
ATOM 5054 C CA . TYR A 1 639 ? -24.093 -15.446 12.020 1.00 93.75 639 TYR A CA 1
ATOM 5055 C C . TYR A 1 639 ? -25.161 -15.282 13.112 1.00 93.75 639 TYR A C 1
ATOM 5057 O O . TYR A 1 639 ? -26.304 -15.699 12.923 1.00 93.75 639 TYR A O 1
ATOM 5065 N N . ALA A 1 640 ? -24.830 -14.595 14.212 1.00 92.31 640 ALA A N 1
ATOM 5066 C CA . ALA A 1 640 ? -25.765 -14.344 15.312 1.00 92.31 640 ALA A CA 1
ATOM 5067 C C . ALA A 1 640 ? -27.012 -13.564 14.856 1.00 92.31 640 ALA A C 1
ATOM 5069 O O . ALA A 1 640 ? -28.125 -13.851 15.294 1.00 92.31 640 ALA A O 1
ATOM 5070 N N . ARG A 1 641 ? -26.844 -12.607 13.933 1.00 90.38 641 ARG A N 1
ATOM 5071 C CA . ARG A 1 641 ? -27.939 -11.790 13.381 1.00 90.38 641 ARG A CA 1
ATOM 5072 C C . ARG A 1 641 ? -28.658 -12.406 12.184 1.00 90.38 641 ARG A C 1
ATOM 5074 O O . ARG A 1 641 ? -29.603 -11.793 11.697 1.00 90.38 641 ARG A O 1
ATOM 5081 N N . ARG A 1 642 ? -28.239 -13.585 11.709 1.00 90.75 642 ARG A N 1
ATOM 5082 C CA . ARG A 1 642 ? -28.761 -14.217 10.483 1.00 90.75 642 ARG A CA 1
ATOM 5083 C C . ARG A 1 642 ? -28.699 -13.274 9.271 1.00 90.75 642 ARG A C 1
ATOM 5085 O O . ARG A 1 642 ? -29.666 -13.121 8.528 1.00 90.75 642 ARG A O 1
ATOM 5092 N N . THR A 1 643 ? -27.549 -12.628 9.087 1.00 88.81 643 THR A N 1
ATOM 5093 C CA . THR A 1 643 ? -27.242 -11.766 7.934 1.00 88.81 643 THR A CA 1
ATOM 5094 C C . THR A 1 643 ? -25.910 -12.176 7.285 1.00 88.81 643 THR A C 1
ATOM 5096 O O . THR A 1 643 ? -25.297 -13.184 7.644 1.00 88.81 643 THR A O 1
ATOM 5099 N N . LYS A 1 644 ? -25.463 -11.415 6.285 1.00 87.44 644 LYS A N 1
ATOM 5100 C CA . LYS A 1 644 ? -24.179 -11.574 5.590 1.00 87.44 644 LYS A CA 1
ATOM 5101 C C . LYS A 1 644 ? -23.071 -10.760 6.281 1.00 87.44 644 LYS A C 1
ATOM 5103 O O . LYS A 1 644 ? -23.348 -9.662 6.756 1.00 87.44 644 LYS A O 1
ATOM 5108 N N . PRO A 1 645 ? -21.797 -11.197 6.266 1.00 86.50 645 PRO A N 1
ATOM 5109 C CA . PRO A 1 645 ? -20.694 -10.416 6.846 1.00 86.50 645 PRO A CA 1
ATOM 5110 C C . PRO A 1 645 ? -20.512 -9.018 6.232 1.00 86.50 645 PRO A C 1
ATOM 5112 O O . PRO A 1 645 ? -20.032 -8.109 6.894 1.00 86.50 645 PRO A O 1
ATOM 5115 N N . GLY A 1 646 ? -20.926 -8.813 4.977 1.00 80.06 646 GLY A N 1
ATOM 5116 C CA . GLY A 1 646 ? -20.876 -7.500 4.320 1.00 80.06 646 GLY A CA 1
ATOM 5117 C C . GLY A 1 646 ? -22.021 -6.540 4.673 1.00 80.06 646 GLY A C 1
ATOM 5118 O O . GLY A 1 646 ? -22.148 -5.506 4.024 1.00 80.06 646 GLY A O 1
ATOM 5119 N N . ALA A 1 647 ? -22.898 -6.891 5.613 1.00 83.00 647 ALA A N 1
ATOM 5120 C CA . ALA A 1 647 ? -24.039 -6.069 6.000 1.00 83.00 647 ALA A CA 1
ATOM 5121 C C . ALA A 1 647 ? -23.652 -4.852 6.851 1.00 83.00 647 ALA A C 1
ATOM 5123 O O . ALA A 1 647 ? -22.807 -4.943 7.746 1.00 83.00 647 ALA A O 1
ATOM 5124 N N . HIS A 1 648 ? -24.344 -3.726 6.648 1.00 81.06 648 H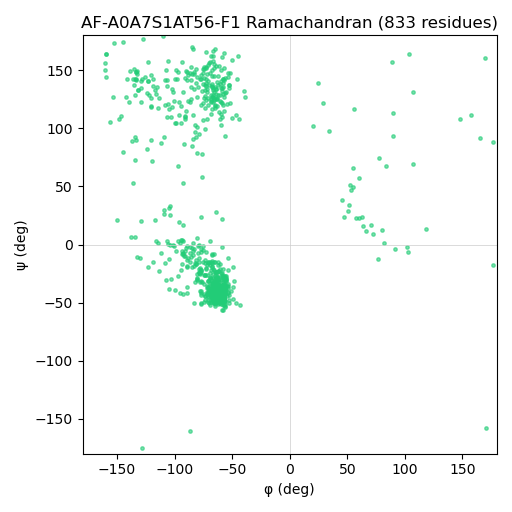IS A N 1
ATOM 5125 C CA . HIS A 1 648 ? -24.079 -2.487 7.388 1.00 81.06 648 HIS A CA 1
ATOM 5126 C C . HIS A 1 648 ? -24.297 -2.624 8.900 1.00 81.06 648 HIS A C 1
ATOM 5128 O O . HIS A 1 648 ? -23.588 -1.983 9.678 1.00 81.06 648 HIS A O 1
ATOM 5134 N N . SER A 1 649 ? -25.228 -3.484 9.325 1.00 80.75 649 SER A N 1
ATOM 5135 C CA . SER A 1 649 ? -25.540 -3.718 10.739 1.00 80.75 649 SER A CA 1
ATOM 5136 C C . SER A 1 649 ? -24.440 -4.452 11.511 1.00 80.75 649 SER A C 1
ATOM 5138 O O . SER A 1 649 ? -24.500 -4.502 12.736 1.00 80.75 649 SER A O 1
ATOM 5140 N N . VAL A 1 650 ? -23.473 -5.067 10.821 1.00 86.12 650 VAL A N 1
ATOM 5141 C CA . VAL A 1 650 ? -22.371 -5.826 11.443 1.00 86.12 650 VAL A CA 1
ATOM 5142 C C . VAL A 1 650 ? -20.992 -5.319 11.044 1.00 86.12 650 VAL A C 1
ATOM 5144 O O . VAL A 1 650 ? -20.037 -5.557 11.770 1.00 86.12 650 VAL A O 1
ATOM 5147 N N . SER A 1 651 ? -20.871 -4.575 9.943 1.00 84.38 651 SER A N 1
ATOM 5148 C CA . SER A 1 651 ? -19.587 -4.052 9.465 1.00 84.38 651 SER A CA 1
ATOM 5149 C C . SER A 1 651 ? -19.053 -2.865 10.278 1.00 84.38 651 SER A C 1
ATOM 5151 O O . SER A 1 651 ? -17.898 -2.474 10.105 1.00 84.38 651 SER A O 1
ATOM 5153 N N . LYS A 1 652 ? -19.891 -2.227 11.109 1.00 87.50 652 LYS A N 1
ATOM 5154 C CA . LYS A 1 652 ? -19.522 -1.068 11.936 1.00 87.50 652 LYS A CA 1
ATOM 5155 C C . LYS A 1 652 ? -19.320 -1.492 13.390 1.00 87.50 652 LYS A C 1
ATOM 5157 O O . LYS A 1 652 ? -20.294 -1.730 14.103 1.00 87.50 652 LYS A O 1
ATOM 5162 N N . LEU A 1 653 ? -18.068 -1.480 13.853 1.00 90.62 653 LEU A N 1
ATOM 5163 C CA . LEU A 1 653 ? -17.744 -1.852 15.233 1.00 90.62 653 LEU A CA 1
ATOM 5164 C C . LEU A 1 653 ? -18.440 -0.947 16.256 1.00 90.62 653 LEU A C 1
ATOM 5166 O O . LEU A 1 653 ? -18.912 -1.455 17.258 1.00 90.62 653 LEU A O 1
ATOM 5170 N N . SER A 1 654 ? -18.581 0.359 15.996 1.00 89.38 654 SER A N 1
ATOM 5171 C CA . SER A 1 654 ? -19.300 1.277 16.897 1.00 89.38 654 SER A CA 1
ATOM 5172 C C . SER A 1 654 ? -20.752 0.856 17.137 1.00 89.38 654 SER A C 1
ATOM 5174 O O . SER A 1 654 ? -21.213 0.877 18.276 1.00 89.38 654 SER A O 1
ATOM 5176 N N . GLY A 1 655 ? -21.446 0.410 16.085 1.00 88.38 655 GLY A N 1
ATOM 5177 C CA . GLY A 1 655 ? -22.798 -0.136 16.188 1.00 88.38 655 GLY A CA 1
ATOM 5178 C C . GLY A 1 655 ? -22.828 -1.423 17.008 1.00 88.38 655 GLY A C 1
ATOM 5179 O O . GLY A 1 655 ? -23.646 -1.555 17.911 1.00 88.38 655 GLY A O 1
ATOM 5180 N N . LEU A 1 656 ? -21.884 -2.339 16.768 1.00 91.75 656 LEU A N 1
ATOM 5181 C CA . LEU A 1 656 ? -21.780 -3.581 17.539 1.00 91.75 656 LEU A CA 1
ATOM 5182 C C . LEU A 1 656 ? -21.430 -3.340 19.016 1.00 91.75 656 LEU A C 1
ATOM 5184 O O . LEU A 1 656 ? -22.003 -3.990 19.890 1.00 91.75 656 LEU A O 1
ATOM 5188 N N . THR A 1 657 ? -20.528 -2.402 19.309 1.00 92.69 657 THR A N 1
ATOM 5189 C CA . THR A 1 657 ? -20.181 -1.985 20.674 1.00 92.69 657 THR A CA 1
ATOM 5190 C C . THR A 1 657 ? -21.405 -1.406 21.375 1.00 92.69 657 THR A C 1
ATOM 5192 O O . THR A 1 657 ? -21.703 -1.805 22.497 1.00 92.69 657 THR A O 1
ATOM 5195 N N . PHE A 1 658 ? -22.177 -0.543 20.714 1.00 91.69 658 PHE A N 1
ATOM 5196 C CA . PHE A 1 658 ? -23.404 -0.008 21.302 1.00 91.69 658 PHE A CA 1
ATOM 5197 C C . PHE A 1 658 ? -24.468 -1.093 21.515 1.00 91.69 658 PHE A C 1
ATOM 5199 O O . PHE A 1 658 ? -25.096 -1.161 22.573 1.00 91.69 658 PHE A O 1
ATOM 5206 N N . ASP A 1 659 ? -24.663 -1.973 20.537 1.00 91.06 659 ASP A N 1
ATOM 5207 C CA . ASP A 1 659 ? -25.687 -3.012 20.592 1.00 91.06 659 ASP A CA 1
ATOM 5208 C C . ASP A 1 659 ? -25.400 -4.047 21.683 1.00 91.06 659 ASP A C 1
ATOM 5210 O O . ASP A 1 659 ? -26.300 -4.381 22.449 1.00 91.06 659 ASP A O 1
ATOM 5214 N N . TYR A 1 660 ? -24.158 -4.523 21.793 1.00 94.06 660 TYR A N 1
ATOM 5215 C CA . TYR A 1 660 ? -23.807 -5.595 22.725 1.00 94.06 660 TYR A CA 1
ATOM 5216 C C . TYR A 1 660 ? -23.215 -5.103 24.043 1.00 94.06 660 TYR A C 1
ATOM 5218 O O . TYR A 1 660 ? -23.343 -5.795 25.044 1.00 94.06 660 TYR A O 1
ATOM 5226 N N . LEU A 1 661 ? -22.567 -3.940 24.084 1.00 94.12 661 LEU A N 1
ATOM 5227 C CA . LEU A 1 661 ? -21.928 -3.414 25.296 1.00 94.12 661 LEU A CA 1
ATOM 5228 C C . LEU A 1 661 ? -22.581 -2.132 25.810 1.00 94.12 661 LEU A C 1
ATOM 5230 O O . LEU A 1 661 ? -22.093 -1.588 26.785 1.00 94.12 661 LEU A O 1
ATOM 5234 N N . ARG A 1 662 ? -23.642 -1.617 25.171 1.00 93.19 662 ARG A N 1
ATOM 5235 C CA . ARG A 1 662 ? -24.375 -0.409 25.610 1.00 93.19 662 ARG A CA 1
ATOM 5236 C C . ARG A 1 662 ? -23.485 0.805 25.900 1.00 93.19 662 ARG A C 1
ATOM 5238 O O . ARG A 1 662 ? -23.839 1.653 26.719 1.00 93.19 662 ARG A O 1
ATOM 5245 N N . LEU A 1 663 ? -22.346 0.883 25.221 1.00 91.44 663 LEU A N 1
ATOM 5246 C CA . LEU A 1 663 ? -21.336 1.926 25.349 1.00 91.44 663 LEU A CA 1
ATOM 5247 C C . LEU A 1 663 ? -20.944 2.408 23.952 1.00 91.44 663 LEU A C 1
ATOM 5249 O O . LEU A 1 663 ? -20.928 1.626 23.001 1.00 91.44 663 LEU A O 1
ATOM 5253 N N . GLU A 1 664 ? -20.615 3.688 23.829 1.00 89.56 664 GLU A N 1
ATOM 5254 C CA . GLU A 1 664 ? -20.125 4.269 22.578 1.00 89.56 664 GLU A CA 1
ATOM 5255 C C . GLU A 1 664 ? -18.596 4.198 22.502 1.00 89.56 664 GLU A C 1
ATOM 5257 O O . GLU A 1 664 ? -17.898 4.354 23.505 1.00 89.56 664 GLU A O 1
ATOM 5262 N N . LEU A 1 665 ? -18.054 3.948 21.308 1.00 85.75 665 LEU A N 1
ATOM 5263 C CA . LEU A 1 665 ? -16.621 4.125 21.072 1.00 85.75 665 LEU A CA 1
ATOM 5264 C C . LEU A 1 665 ? -16.314 5.623 20.996 1.00 85.75 665 LEU A C 1
ATOM 5266 O O . LEU A 1 665 ? -17.033 6.348 20.320 1.00 85.75 665 LEU A O 1
ATOM 5270 N N . CYS A 1 666 ? -15.218 6.054 21.620 1.00 80.19 666 CYS A N 1
ATOM 5271 C CA . CYS A 1 666 ? -14.671 7.396 21.412 1.00 80.19 666 CYS A CA 1
ATOM 5272 C C . CYS A 1 666 ? -14.205 7.509 19.956 1.00 80.19 666 CYS A C 1
ATOM 5274 O O . CYS A 1 666 ? -13.325 6.751 19.553 1.00 80.19 666 CYS A O 1
ATOM 5276 N N . LEU A 1 667 ? -14.787 8.404 19.157 1.00 77.94 667 LEU A N 1
ATOM 5277 C CA . LEU A 1 667 ? -14.456 8.530 17.728 1.00 77.94 667 LEU A CA 1
ATOM 5278 C C . LEU A 1 667 ? -13.575 9.744 17.420 1.00 77.94 667 LEU A C 1
ATOM 5280 O O . LEU A 1 667 ? -13.167 9.912 16.270 1.00 77.94 667 LEU A O 1
ATOM 5284 N N . ALA A 1 668 ? -13.214 10.536 18.434 1.00 73.25 668 ALA A N 1
ATOM 5285 C CA . ALA A 1 668 ? -12.354 11.713 18.293 1.00 73.25 668 ALA A CA 1
ATOM 5286 C C . ALA A 1 668 ? -11.057 11.437 17.505 1.00 73.25 668 ALA A C 1
ATOM 5288 O O . ALA A 1 668 ? -10.604 12.273 16.721 1.00 73.25 668 ALA A O 1
ATOM 5289 N N . GLU A 1 669 ? -10.477 10.245 17.680 1.00 79.25 669 GLU A N 1
ATOM 5290 C CA . GLU A 1 669 ? -9.217 9.832 17.051 1.00 79.25 669 GLU A CA 1
ATOM 5291 C C . GLU A 1 669 ? -9.407 9.004 15.770 1.00 79.25 669 GLU A C 1
ATOM 5293 O O . GLU A 1 669 ? -8.420 8.603 15.164 1.00 79.25 669 GLU A O 1
ATOM 5298 N N . ALA A 1 670 ? -10.638 8.766 15.295 1.00 77.12 670 ALA A N 1
ATOM 5299 C CA . ALA A 1 670 ? -10.886 7.929 14.112 1.00 77.12 670 ALA A CA 1
ATOM 5300 C C . ALA A 1 670 ? -10.160 8.416 12.843 1.00 77.12 670 ALA A C 1
ATOM 5302 O O . ALA A 1 670 ? -9.796 7.602 11.994 1.00 77.12 670 ALA A O 1
ATOM 5303 N N . LEU A 1 671 ? -9.919 9.728 12.752 1.00 77.44 671 LEU A N 1
ATOM 5304 C CA . LEU A 1 671 ? -9.188 10.392 11.669 1.00 77.44 671 LEU A CA 1
ATOM 5305 C C . LEU A 1 671 ? -7.901 11.081 12.163 1.00 77.44 671 LEU A C 1
ATOM 5307 O O . LEU A 1 671 ? -7.407 12.010 11.523 1.00 77.44 671 LEU A O 1
ATOM 5311 N N . GLY A 1 672 ? -7.376 10.666 13.320 1.00 77.94 672 GLY A N 1
ATOM 5312 C CA . GLY A 1 672 ? -6.151 11.214 13.905 1.00 77.94 672 GLY A CA 1
ATOM 5313 C C . GLY A 1 672 ? -4.892 10.872 13.099 1.00 77.94 672 GLY A C 1
ATOM 5314 O O . GLY A 1 672 ? -4.879 9.946 12.283 1.00 77.94 672 GLY A O 1
ATOM 5315 N N . ASN A 1 673 ? -3.808 11.617 13.331 1.00 83.12 673 ASN A N 1
ATOM 5316 C CA . ASN A 1 673 ? -2.506 11.307 12.747 1.00 83.12 673 ASN A CA 1
ATOM 5317 C C . ASN A 1 673 ? -1.791 10.230 13.580 1.00 83.12 673 ASN A C 1
ATOM 5319 O O . ASN A 1 673 ? -1.133 10.529 14.578 1.00 83.12 673 ASN A O 1
ATOM 5323 N N . PHE A 1 674 ? -1.898 8.966 13.169 1.00 85.88 674 PHE A N 1
ATOM 5324 C CA . PHE A 1 674 ? -1.282 7.842 13.884 1.00 85.88 674 PHE A CA 1
ATOM 5325 C C . PHE A 1 674 ? 0.235 7.703 13.653 1.00 85.88 674 PHE A C 1
ATOM 5327 O O . PHE A 1 674 ? 0.868 6.840 14.270 1.00 85.88 674 PHE A O 1
ATOM 5334 N N . GLU A 1 675 ? 0.851 8.530 12.798 1.00 83.44 675 GLU A N 1
ATOM 5335 C CA . GLU A 1 675 ? 2.319 8.656 12.720 1.00 83.44 675 GLU A CA 1
ATOM 5336 C C . GLU A 1 675 ? 2.898 9.531 13.828 1.00 83.44 675 GLU A C 1
ATOM 5338 O O . GLU A 1 675 ? 4.075 9.396 14.153 1.00 83.44 675 GLU A O 1
ATOM 5343 N N . ARG A 1 676 ? 2.082 10.401 14.433 1.00 80.75 676 ARG A N 1
ATOM 5344 C CA . ARG A 1 676 ? 2.527 11.338 15.466 1.00 80.75 676 ARG A CA 1
ATOM 5345 C C . ARG A 1 676 ? 3.270 10.624 16.591 1.00 80.75 676 ARG A C 1
ATOM 5347 O O . ARG A 1 676 ? 2.814 9.585 17.082 1.00 80.75 676 ARG A O 1
ATOM 5354 N N . ARG A 1 677 ? 4.385 11.204 17.049 1.00 83.06 677 ARG A N 1
ATOM 5355 C CA . ARG A 1 677 ? 5.125 10.732 18.229 1.00 83.06 677 ARG A CA 1
ATOM 5356 C C . ARG A 1 677 ? 5.415 11.867 19.221 1.00 83.06 677 ARG A C 1
ATOM 5358 O O . ARG A 1 677 ? 5.768 12.962 18.792 1.00 83.06 677 ARG A O 1
ATOM 5365 N N . PRO A 1 678 ? 5.316 11.617 20.545 1.00 82.94 678 PRO A N 1
ATOM 5366 C CA . PRO A 1 678 ? 4.834 10.380 21.178 1.00 82.94 678 PRO A CA 1
ATOM 5367 C C . PRO A 1 678 ? 3.343 10.124 20.890 1.00 82.94 678 PRO A C 1
ATOM 5369 O O . PRO A 1 678 ? 2.588 11.068 20.664 1.00 82.94 678 PRO A O 1
ATOM 5372 N N . ILE A 1 679 ? 2.924 8.852 20.886 1.00 83.44 679 ILE A N 1
ATOM 5373 C CA . ILE A 1 679 ? 1.515 8.480 20.666 1.00 83.44 679 ILE A CA 1
ATOM 5374 C C . ILE A 1 679 ? 0.676 9.055 21.815 1.00 83.44 679 ILE A C 1
ATOM 5376 O O . ILE A 1 679 ? 0.976 8.784 22.984 1.00 83.44 679 ILE A O 1
ATOM 5380 N N . ARG A 1 680 ? -0.379 9.821 21.510 1.00 80.06 680 ARG A N 1
ATOM 5381 C CA . ARG A 1 680 ? -1.241 10.423 22.542 1.00 80.06 680 ARG A CA 1
ATOM 5382 C C . ARG A 1 680 ? -1.973 9.364 23.360 1.00 80.06 680 ARG A C 1
ATOM 5384 O O . ARG A 1 680 ? -2.300 8.290 22.864 1.00 80.06 680 ARG A O 1
ATOM 5391 N N . MET A 1 681 ? -2.330 9.705 24.597 1.00 78.00 681 MET A N 1
ATOM 5392 C CA . MET A 1 681 ? -3.154 8.830 25.442 1.00 78.00 681 MET A CA 1
ATOM 5393 C C . MET A 1 681 ? -4.525 8.537 24.813 1.00 78.00 681 MET A C 1
ATOM 5395 O O . MET A 1 681 ? -4.975 7.397 24.863 1.00 78.00 681 MET A O 1
ATOM 5399 N N . SER A 1 682 ? -5.156 9.529 24.180 1.00 78.94 682 SER A N 1
ATOM 5400 C CA . SER A 1 682 ? -6.413 9.374 23.434 1.00 78.94 682 SER A CA 1
ATOM 5401 C C . SER A 1 682 ? -6.271 8.390 22.264 1.00 78.94 682 SER A C 1
ATOM 5403 O O . SER A 1 682 ? -7.105 7.504 22.102 1.00 78.94 682 SER A O 1
ATOM 5405 N N . GLN A 1 683 ? -5.178 8.473 21.495 1.00 83.94 683 GLN A N 1
ATOM 5406 C CA . GLN A 1 683 ? -4.874 7.542 20.397 1.00 83.94 683 GLN A CA 1
ATOM 5407 C C . GLN A 1 683 ? -4.630 6.117 20.904 1.00 83.94 683 GLN A C 1
ATOM 5409 O O . GLN A 1 683 ? -5.128 5.159 20.314 1.00 83.94 683 GLN A O 1
ATOM 5414 N N . GLN A 1 684 ? -3.887 5.973 22.007 1.00 86.69 684 GLN A N 1
ATOM 5415 C CA . GLN A 1 684 ? -3.652 4.678 22.651 1.00 86.69 684 GLN A CA 1
ATOM 5416 C C . GLN A 1 684 ? -4.971 4.062 23.127 1.00 86.69 684 GLN A C 1
ATOM 5418 O O . GLN A 1 684 ? -5.251 2.904 22.823 1.00 86.69 684 GLN A O 1
ATOM 5423 N N . HIS A 1 685 ? -5.802 4.831 23.836 1.00 86.06 685 HIS A N 1
ATOM 5424 C CA . HIS A 1 685 ? -7.111 4.377 24.312 1.00 86.06 685 HIS A CA 1
ATOM 5425 C C . HIS A 1 685 ? -8.035 3.993 23.152 1.00 86.06 685 HIS A C 1
ATOM 5427 O O . HIS A 1 685 ? -8.625 2.912 23.190 1.00 86.06 685 HIS A O 1
ATOM 5433 N N . TYR A 1 686 ? -8.105 4.818 22.103 1.00 87.25 686 TYR A N 1
ATOM 5434 C CA . TYR A 1 686 ? -8.881 4.525 20.901 1.00 87.25 686 TYR A CA 1
ATOM 5435 C C . TYR A 1 686 ? -8.456 3.189 20.284 1.00 87.25 686 TYR A C 1
ATOM 5437 O O . TYR A 1 686 ? -9.276 2.285 20.126 1.00 87.25 686 TYR A O 1
ATOM 5445 N N . ALA A 1 687 ? -7.157 3.013 20.031 1.00 90.31 687 ALA A N 1
ATOM 5446 C CA . ALA A 1 687 ? -6.604 1.792 19.454 1.00 90.31 687 ALA A CA 1
ATOM 5447 C C . ALA A 1 687 ? -6.889 0.543 20.299 1.00 90.31 687 ALA A C 1
ATOM 5449 O O . ALA A 1 687 ? -7.296 -0.497 19.779 1.00 90.31 687 ALA A O 1
ATOM 5450 N N . LEU A 1 688 ? -6.699 0.647 21.615 1.00 91.62 688 LEU A N 1
ATOM 5451 C CA . LEU A 1 688 ? -6.961 -0.449 22.544 1.00 91.62 688 LEU A CA 1
ATOM 5452 C C . LEU A 1 688 ? -8.451 -0.763 22.637 1.00 91.62 688 LEU A C 1
ATOM 5454 O O . LEU A 1 688 ? -8.807 -1.928 22.779 1.00 91.62 688 LEU A O 1
ATOM 5458 N N . SER A 1 689 ? -9.328 0.234 22.504 1.00 91.25 689 SER A N 1
ATOM 5459 C CA . SER A 1 689 ? -10.778 0.024 22.470 1.00 91.25 689 SER A CA 1
ATOM 5460 C C . SER A 1 689 ? -11.193 -0.748 21.216 1.00 91.25 689 SER A C 1
ATOM 5462 O O . SER A 1 689 ? -12.063 -1.617 21.300 1.00 91.25 689 SER A O 1
ATOM 5464 N N . LEU A 1 690 ? -10.529 -0.503 20.078 1.00 92.69 690 LEU A N 1
ATOM 5465 C CA . LEU A 1 690 ? -10.725 -1.264 18.839 1.00 92.69 690 LEU A CA 1
ATOM 5466 C C . LEU A 1 690 ? -10.190 -2.701 18.926 1.00 92.69 690 LEU A C 1
ATOM 5468 O O . LEU A 1 690 ? -10.768 -3.590 18.311 1.00 92.69 690 LEU A O 1
ATOM 5472 N N . ALA A 1 691 ? -9.139 -2.954 19.710 1.00 94.56 691 ALA A N 1
ATOM 5473 C CA . ALA A 1 691 ? -8.659 -4.313 19.976 1.00 94.56 691 ALA A CA 1
ATOM 5474 C C . ALA A 1 691 ? -9.550 -5.050 20.996 1.00 94.56 691 ALA A C 1
ATOM 5476 O O . ALA A 1 691 ? -9.872 -6.224 20.826 1.00 94.56 691 ALA A O 1
ATOM 5477 N N . TRP A 1 692 ? -9.976 -4.367 22.058 1.00 94.81 692 TRP A N 1
ATOM 5478 C CA . TRP A 1 692 ? -10.698 -4.963 23.181 1.00 94.81 692 TRP A CA 1
ATOM 5479 C C . TRP A 1 692 ? -12.178 -5.227 22.875 1.00 94.81 692 TRP A C 1
ATOM 5481 O O . TRP A 1 692 ? -12.697 -6.281 23.244 1.00 94.81 692 TRP A O 1
ATOM 5491 N N . SER A 1 693 ? -12.861 -4.312 22.176 1.00 95.00 693 SER A N 1
ATOM 5492 C CA . SER A 1 693 ? -14.307 -4.440 21.924 1.00 95.00 693 SER A CA 1
ATOM 5493 C C . SER A 1 693 ? -14.660 -5.711 21.141 1.00 95.00 693 SER A C 1
ATOM 5495 O O . SER A 1 693 ? -15.559 -6.427 21.585 1.00 95.00 693 SER A O 1
ATOM 5497 N N . PRO A 1 694 ? -13.950 -6.080 20.050 1.00 96.62 694 PRO A N 1
ATOM 5498 C CA . PRO A 1 694 ? -14.232 -7.318 19.335 1.00 96.62 694 PRO A CA 1
ATOM 5499 C C . PRO A 1 694 ? -14.077 -8.569 20.200 1.00 96.62 694 PRO A C 1
ATOM 5501 O O . PRO A 1 694 ? -14.923 -9.464 20.160 1.00 96.62 694 PRO A O 1
ATOM 5504 N N . LEU A 1 695 ? -13.022 -8.602 21.022 1.00 96.50 695 LEU A N 1
ATOM 5505 C CA . LEU A 1 695 ? -12.776 -9.679 21.975 1.00 96.50 695 LEU A CA 1
ATOM 5506 C C . LEU A 1 695 ? -13.926 -9.801 22.980 1.00 96.50 695 LEU A C 1
ATOM 5508 O O . LEU A 1 695 ? -14.426 -10.904 23.203 1.00 96.50 695 LEU A O 1
ATOM 5512 N N . MET A 1 696 ? -14.355 -8.688 23.579 1.00 96.06 696 MET A N 1
ATOM 5513 C CA . MET A 1 696 ? -15.397 -8.720 24.601 1.00 96.06 696 MET A CA 1
ATOM 5514 C C . MET A 1 696 ? -16.767 -9.080 24.029 1.00 96.06 696 MET A C 1
ATOM 5516 O O . MET A 1 696 ? -17.472 -9.893 24.619 1.00 96.06 696 MET A O 1
ATOM 5520 N N . ILE A 1 697 ? -17.127 -8.541 22.860 1.00 97.19 697 ILE A N 1
ATOM 5521 C CA . ILE A 1 697 ? -18.378 -8.891 22.175 1.00 97.19 697 ILE A CA 1
ATOM 5522 C C . ILE A 1 697 ? -18.409 -10.395 21.874 1.00 97.19 697 ILE A C 1
ATOM 5524 O O . ILE A 1 697 ? -19.413 -11.061 22.122 1.00 97.19 697 ILE A O 1
ATOM 5528 N N . LEU A 1 698 ? -17.299 -10.963 21.397 1.00 97.38 698 LEU A N 1
ATOM 5529 C CA . LEU A 1 698 ? -17.217 -12.403 21.175 1.00 97.38 698 LEU A CA 1
ATOM 5530 C C . LEU A 1 698 ? -17.363 -13.196 22.486 1.00 97.38 698 LEU A C 1
ATOM 5532 O O . LEU A 1 698 ? -18.098 -14.184 22.510 1.00 97.38 698 LEU A O 1
ATOM 5536 N N . LYS A 1 699 ? -16.715 -12.762 23.577 1.00 95.94 699 LYS A N 1
ATOM 5537 C CA . LYS A 1 699 ? -16.837 -13.395 24.903 1.00 95.94 699 LYS A CA 1
ATOM 5538 C C . LYS A 1 699 ? -18.276 -13.407 25.412 1.00 95.94 699 LYS A C 1
ATOM 5540 O O . LYS A 1 699 ? -18.737 -14.449 25.868 1.00 95.94 699 LYS A O 1
ATOM 5545 N N . VAL A 1 700 ? -19.012 -12.299 25.323 1.00 96.19 700 VAL A N 1
ATOM 5546 C CA . VAL A 1 700 ? -20.409 -12.261 25.794 1.00 96.19 700 VAL A CA 1
ATOM 5547 C C . VAL A 1 700 ? -21.331 -13.128 24.934 1.00 96.19 700 VAL A C 1
ATOM 5549 O O . VAL A 1 700 ? -22.171 -13.844 25.470 1.00 96.19 700 VAL A O 1
ATOM 5552 N N . LEU A 1 701 ? -21.119 -13.170 23.614 1.00 96.69 701 LEU A N 1
ATOM 5553 C CA . LEU A 1 701 ? -21.869 -14.068 22.730 1.00 96.69 701 LEU A CA 1
ATOM 5554 C C . LEU A 1 701 ? -21.598 -15.552 23.037 1.00 96.69 701 LEU A C 1
ATOM 5556 O O . LEU A 1 701 ? -22.521 -16.363 22.990 1.00 96.69 701 LEU A O 1
ATOM 5560 N N . CYS A 1 702 ? -20.355 -15.910 23.368 1.00 96.62 702 CYS A N 1
ATOM 5561 C CA . CYS A 1 702 ? -19.978 -17.291 23.682 1.00 96.62 702 CYS A CA 1
ATOM 5562 C C . CYS A 1 702 ? -20.408 -17.711 25.093 1.00 96.62 702 CYS A C 1
ATOM 5564 O O . CYS A 1 702 ? -21.053 -18.740 25.265 1.00 96.62 702 CYS A O 1
ATOM 5566 N N . SER A 1 703 ? -20.070 -16.921 26.113 1.00 95.50 703 SER A N 1
ATOM 5567 C CA . SER A 1 703 ? -20.350 -17.241 27.520 1.00 95.50 703 SER A CA 1
ATOM 5568 C C . SER A 1 703 ? -21.845 -17.320 27.837 1.00 95.50 703 SER A C 1
ATOM 5570 O O . SER A 1 703 ? -22.245 -18.096 28.699 1.00 95.50 703 SER A O 1
ATOM 5572 N N . HIS A 1 704 ? -22.688 -16.584 27.111 1.00 94.38 704 HIS A N 1
ATOM 5573 C CA . HIS A 1 704 ? -24.144 -16.661 27.246 1.00 94.38 704 HIS A CA 1
ATOM 5574 C C . HIS A 1 704 ? -24.813 -17.598 26.224 1.00 94.38 704 HIS A C 1
ATOM 5576 O O . HIS A 1 704 ? -26.020 -17.491 26.014 1.00 94.38 704 HIS A O 1
ATOM 5582 N N . ASP A 1 705 ? -24.050 -18.512 25.610 1.00 92.69 705 ASP A N 1
ATOM 5583 C CA . ASP A 1 705 ? -24.527 -19.562 24.697 1.00 92.69 705 ASP A CA 1
ATOM 5584 C C . ASP A 1 705 ? -25.304 -19.056 23.462 1.00 92.69 705 ASP A C 1
ATOM 5586 O O . ASP A 1 705 ? -26.062 -19.814 22.850 1.00 92.69 705 ASP A O 1
ATOM 5590 N N . ILE A 1 706 ? -25.098 -17.795 23.054 1.00 95.00 706 ILE A N 1
ATOM 5591 C CA . ILE A 1 706 ? -25.657 -17.254 21.803 1.00 95.00 706 ILE A CA 1
ATOM 5592 C C . ILE A 1 706 ? -24.962 -17.908 20.609 1.00 95.00 706 ILE A C 1
ATOM 5594 O O . ILE A 1 706 ? -25.615 -18.288 19.642 1.00 95.00 706 ILE A O 1
ATOM 5598 N N . VAL A 1 707 ? -23.637 -18.063 20.689 1.00 94.88 707 VAL A N 1
ATOM 5599 C CA . VAL A 1 707 ? -22.830 -18.786 19.700 1.00 94.88 707 VAL A CA 1
ATOM 5600 C C . VAL A 1 707 ? -22.045 -19.885 20.408 1.00 94.88 707 VAL A C 1
ATOM 5602 O O . VAL A 1 707 ? -21.383 -19.650 21.415 1.00 94.88 707 VAL A O 1
ATOM 5605 N N . ARG A 1 708 ? -22.113 -21.106 19.886 1.00 94.44 708 ARG A N 1
ATOM 5606 C CA . ARG A 1 708 ? -21.581 -22.328 20.493 1.00 94.44 708 ARG A CA 1
ATOM 5607 C C . ARG A 1 708 ? -20.168 -22.632 20.010 1.00 94.44 708 ARG A C 1
ATOM 5609 O O . ARG A 1 708 ? -19.767 -22.286 18.902 1.00 94.44 708 ARG A O 1
ATOM 5616 N N . LEU A 1 709 ? -19.423 -23.396 20.811 1.00 93.44 709 LEU A N 1
ATOM 5617 C CA . LEU A 1 709 ? -18.007 -23.702 20.557 1.00 93.44 709 LEU A CA 1
ATOM 5618 C C . LEU A 1 709 ? -17.731 -24.277 19.158 1.00 93.44 709 LEU A C 1
ATOM 5620 O O . LEU A 1 709 ? -16.760 -23.886 18.514 1.00 93.44 709 LEU A O 1
ATOM 5624 N N . HIS A 1 710 ? -18.563 -25.206 18.682 1.00 91.12 710 HIS A N 1
ATOM 5625 C CA . HIS A 1 710 ? -18.367 -25.829 17.370 1.00 91.12 710 HIS A CA 1
ATOM 5626 C C . HIS A 1 710 ? -18.618 -24.856 16.205 1.00 91.12 710 HIS A C 1
ATOM 5628 O O . HIS A 1 710 ? -17.980 -24.995 15.165 1.00 91.12 710 HIS A O 1
ATOM 5634 N N . GLU A 1 711 ? -19.487 -23.860 16.394 1.00 93.00 711 GLU A N 1
ATOM 5635 C CA . GLU A 1 711 ? -19.797 -22.826 15.402 1.00 93.00 711 GLU A CA 1
ATOM 5636 C C . GLU A 1 711 ? -18.635 -21.835 15.307 1.00 93.00 711 GLU A C 1
ATOM 5638 O O . GLU A 1 711 ? -18.093 -21.608 14.228 1.00 93.00 711 GLU A O 1
ATOM 5643 N N . VAL A 1 712 ? -18.165 -21.323 16.452 1.00 93.12 712 VAL A N 1
ATOM 5644 C CA . VAL A 1 712 ? -17.007 -20.413 16.506 1.00 93.12 712 VAL A CA 1
ATOM 5645 C C . VAL A 1 712 ? -15.744 -21.086 15.967 1.00 93.12 712 VAL A C 1
ATOM 5647 O O . VAL A 1 712 ? -14.968 -20.467 15.243 1.00 93.12 712 VAL A O 1
ATOM 5650 N N . LYS A 1 713 ? -15.563 -22.382 16.245 1.00 92.12 713 LYS A N 1
ATOM 5651 C CA . LYS A 1 713 ? -14.468 -23.179 15.682 1.00 92.12 713 LYS A CA 1
ATOM 5652 C C . LYS A 1 713 ? -14.534 -23.272 14.155 1.00 92.12 713 LYS A C 1
ATOM 5654 O O . LYS A 1 713 ? -13.487 -23.227 13.517 1.00 92.12 713 LYS A O 1
ATOM 5659 N N . ALA A 1 714 ? -15.727 -23.401 13.572 1.00 89.94 714 ALA A N 1
ATOM 5660 C CA . ALA A 1 714 ? -15.902 -23.446 12.119 1.00 89.94 714 ALA A CA 1
ATOM 5661 C C . ALA A 1 714 ? -15.601 -22.095 11.441 1.00 89.94 714 ALA A C 1
ATOM 5663 O O . ALA A 1 714 ? -15.231 -22.076 10.271 1.00 89.94 714 ALA A O 1
ATOM 5664 N N . MET A 1 715 ? -15.727 -20.989 12.182 1.00 92.69 715 MET A N 1
ATOM 5665 C CA . MET A 1 715 ? -15.445 -19.625 11.717 1.00 92.69 715 MET A CA 1
ATOM 5666 C C . MET A 1 715 ? -13.992 -19.180 11.930 1.00 92.69 715 MET A C 1
ATOM 5668 O O . MET A 1 715 ? -13.655 -18.055 11.572 1.00 92.69 715 MET A O 1
ATOM 5672 N N . ALA A 1 716 ? -13.132 -20.015 12.518 1.00 92.50 716 ALA A N 1
ATOM 5673 C CA . ALA A 1 716 ? -11.714 -19.708 12.672 1.00 92.50 716 ALA A CA 1
ATOM 5674 C C . ALA A 1 716 ? -10.943 -20.057 11.389 1.00 92.50 716 ALA A C 1
ATOM 5676 O O . ALA A 1 716 ? -11.110 -21.145 10.835 1.00 92.50 716 ALA A O 1
ATOM 5677 N N . PHE A 1 717 ? -10.083 -19.148 10.928 1.00 89.94 717 PHE A N 1
ATOM 5678 C CA . PHE A 1 717 ? -9.322 -19.305 9.685 1.00 89.94 717 PHE A CA 1
ATOM 5679 C C . PHE A 1 717 ? -7.914 -18.708 9.772 1.00 89.94 717 PHE A C 1
ATOM 5681 O O . PHE A 1 717 ? -7.530 -18.089 10.767 1.00 89.94 717 PHE A O 1
ATOM 5688 N N . SER A 1 718 ? -7.126 -18.917 8.719 1.00 86.31 718 SER A N 1
ATOM 5689 C CA . SER A 1 718 ? -5.812 -18.297 8.538 1.00 86.31 718 SER A CA 1
ATOM 5690 C C . SER A 1 718 ? -5.860 -17.236 7.443 1.00 86.31 718 SER A C 1
ATOM 5692 O O . SER A 1 718 ? -6.478 -17.445 6.398 1.00 86.31 718 SER A O 1
ATOM 5694 N N . ILE A 1 719 ? -5.145 -16.128 7.643 1.00 83.50 719 ILE A N 1
ATOM 5695 C CA . ILE A 1 719 ? -4.974 -15.079 6.630 1.00 83.50 719 ILE A CA 1
ATOM 5696 C C . ILE A 1 719 ? -3.498 -14.879 6.290 1.00 83.50 719 ILE A C 1
ATOM 5698 O O . ILE A 1 719 ? -2.618 -15.025 7.138 1.00 83.50 719 ILE A O 1
ATOM 5702 N N . GLY A 1 720 ? -3.225 -14.546 5.027 1.00 74.62 720 GLY A N 1
ATOM 5703 C CA . GLY A 1 720 ? -1.863 -14.315 4.535 1.00 74.62 720 GLY A CA 1
ATOM 5704 C C . GLY A 1 720 ? -1.063 -15.582 4.203 1.00 74.62 720 GLY A C 1
ATOM 5705 O O . GLY A 1 720 ? 0.144 -15.487 4.013 1.00 74.62 720 GLY A O 1
ATOM 5706 N N . LEU A 1 721 ? -1.699 -16.759 4.122 1.00 73.81 721 LEU A N 1
ATOM 5707 C CA . LEU A 1 721 ? -1.025 -18.001 3.725 1.00 73.81 721 LEU A CA 1
ATOM 5708 C C . LEU A 1 721 ? -0.779 -18.080 2.204 1.00 73.81 721 LEU A C 1
ATOM 5710 O O . LEU A 1 721 ? -1.645 -17.663 1.425 1.00 73.81 721 LEU A O 1
ATOM 5714 N N . PRO A 1 722 ? 0.334 -18.701 1.761 1.00 63.88 722 PRO A N 1
ATOM 5715 C CA . PRO A 1 722 ? 0.538 -19.056 0.359 1.00 63.88 722 PRO A CA 1
ATOM 5716 C C . PRO A 1 722 ? -0.610 -19.948 -0.141 1.00 63.88 722 PRO A C 1
ATOM 5718 O O . PRO A 1 722 ? -0.788 -21.063 0.342 1.00 63.88 722 PRO A O 1
ATOM 5721 N N . GLY A 1 723 ? -1.411 -19.451 -1.089 1.00 59.81 723 GLY A N 1
ATOM 5722 C CA . GLY A 1 723 ? -2.575 -20.163 -1.641 1.00 59.81 723 GLY A CA 1
ATOM 5723 C C . GLY A 1 723 ? -3.944 -19.707 -1.117 1.00 59.81 723 GLY A C 1
ATOM 5724 O O . GLY A 1 723 ? -4.963 -20.126 -1.669 1.00 59.81 723 GLY A O 1
ATOM 5725 N N . ALA A 1 724 ? -4.000 -18.811 -0.122 1.00 65.94 724 ALA A N 1
ATOM 5726 C CA . ALA A 1 724 ? -5.249 -18.138 0.227 1.00 65.94 724 ALA A CA 1
ATOM 5727 C C . ALA A 1 724 ? -5.739 -17.291 -0.970 1.00 65.94 724 ALA A C 1
ATOM 5729 O O . ALA A 1 724 ? -4.926 -16.622 -1.618 1.00 65.94 724 ALA A O 1
ATOM 5730 N N . PRO A 1 725 ? -7.045 -17.300 -1.299 1.00 67.06 725 PRO A N 1
ATOM 5731 C CA . PRO A 1 725 ? -7.555 -16.522 -2.418 1.00 67.06 725 PRO A CA 1
ATOM 5732 C C . PRO A 1 725 ? -7.274 -15.035 -2.196 1.00 67.06 725 PRO A C 1
ATOM 5734 O O . PRO A 1 725 ? -7.513 -14.496 -1.117 1.00 67.06 725 PRO A O 1
ATOM 5737 N N . THR A 1 726 ? -6.795 -14.345 -3.230 1.00 69.62 726 THR A N 1
ATOM 5738 C CA . THR A 1 726 ? -6.465 -12.913 -3.148 1.00 69.62 726 THR A CA 1
ATOM 5739 C C . THR A 1 726 ? -7.672 -12.040 -2.790 1.00 69.62 726 THR A C 1
ATOM 5741 O O . THR A 1 726 ? -7.475 -10.944 -2.275 1.00 69.62 726 THR A O 1
ATOM 5744 N N . SER A 1 727 ? -8.896 -12.532 -3.010 1.00 77.31 727 SER A N 1
ATOM 5745 C CA . SER A 1 727 ? -10.180 -11.920 -2.646 1.00 77.31 727 SER A CA 1
ATOM 5746 C C . SER A 1 727 ? -10.897 -12.650 -1.496 1.00 77.31 727 SER A C 1
ATOM 5748 O O . SER A 1 727 ? -12.126 -12.672 -1.436 1.00 77.31 727 SER A O 1
ATOM 5750 N N . TRP A 1 728 ? -10.153 -13.277 -0.576 1.00 82.56 728 TRP A N 1
ATOM 5751 C CA . TRP A 1 728 ? -10.721 -14.047 0.540 1.00 82.56 728 TRP A CA 1
ATOM 5752 C C . TRP A 1 728 ? -11.783 -13.275 1.339 1.00 82.56 728 TRP A C 1
ATOM 5754 O O . TRP A 1 728 ? -12.812 -13.855 1.673 1.00 82.56 728 TRP A O 1
ATOM 5764 N N . SER A 1 729 ? -11.585 -11.976 1.588 1.00 83.25 729 SER A N 1
ATOM 5765 C CA . SER A 1 729 ? -12.538 -11.141 2.329 1.00 83.25 729 SER A CA 1
ATOM 5766 C C . SER A 1 729 ? -13.853 -10.944 1.564 1.00 83.25 729 SER A C 1
ATOM 5768 O O . SER A 1 729 ? -14.927 -11.015 2.156 1.00 83.25 729 SER A O 1
ATOM 5770 N N . GLU A 1 730 ? -13.806 -10.795 0.236 1.00 85.88 730 GLU A N 1
ATOM 5771 C CA . GLU A 1 730 ? -15.008 -10.754 -0.611 1.00 85.88 730 GLU A CA 1
ATOM 5772 C C . GLU A 1 730 ? -15.721 -12.110 -0.649 1.00 85.88 730 GLU A C 1
ATOM 5774 O O . GLU A 1 730 ? -16.952 -12.171 -0.627 1.00 85.88 730 GLU A O 1
ATOM 5779 N N . ALA A 1 731 ? -14.956 -13.205 -0.701 1.00 83.75 731 ALA A N 1
ATOM 5780 C CA . ALA A 1 731 ? -15.501 -14.557 -0.676 1.00 83.75 731 ALA A CA 1
ATOM 5781 C C . ALA A 1 731 ? -16.203 -14.851 0.661 1.00 83.75 731 ALA A C 1
ATOM 5783 O O . ALA A 1 731 ? -17.333 -15.345 0.663 1.00 83.75 731 ALA A O 1
ATOM 5784 N N . LEU A 1 732 ? -15.589 -14.472 1.789 1.00 84.75 732 LEU A N 1
ATOM 5785 C CA . LEU A 1 732 ? -16.214 -14.528 3.113 1.00 84.75 732 LEU A CA 1
ATOM 5786 C C . LEU A 1 732 ? -17.462 -13.642 3.179 1.00 84.75 732 LEU A C 1
ATOM 5788 O O . LEU A 1 732 ? -18.513 -14.109 3.605 1.00 84.75 732 LEU A O 1
ATOM 5792 N N . GLY A 1 733 ? -17.394 -12.410 2.666 1.00 83.88 733 GLY A N 1
ATOM 5793 C CA . GLY A 1 733 ? -18.527 -11.479 2.626 1.00 83.88 733 GLY A CA 1
ATOM 5794 C C . GLY A 1 733 ? -19.749 -11.991 1.855 1.00 83.88 733 GLY A C 1
ATOM 5795 O O . GLY A 1 733 ? -20.871 -11.562 2.126 1.00 83.88 733 GLY A O 1
ATOM 5796 N N . ARG A 1 734 ? -19.545 -12.923 0.914 1.00 83.00 734 ARG A N 1
ATOM 5797 C CA . ARG A 1 734 ? -20.597 -13.585 0.121 1.00 83.00 734 ARG A CA 1
ATOM 5798 C C . ARG A 1 734 ? -20.994 -14.966 0.650 1.00 83.00 734 ARG A C 1
ATOM 5800 O O . ARG A 1 734 ? -21.901 -15.581 0.089 1.00 83.00 734 ARG A O 1
ATOM 5807 N N . THR A 1 735 ? -20.312 -15.482 1.671 1.00 85.38 735 THR A N 1
ATOM 5808 C CA . THR A 1 735 ? -20.596 -16.814 2.213 1.00 85.38 735 THR A CA 1
ATOM 5809 C C . THR A 1 735 ? -21.912 -16.770 2.995 1.00 85.38 735 THR A C 1
ATOM 5811 O O . THR A 1 735 ? -22.052 -15.932 3.887 1.00 85.38 735 THR A O 1
ATOM 5814 N N . PRO A 1 736 ? -22.902 -17.624 2.666 1.00 86.00 736 PRO A N 1
ATOM 5815 C CA . PRO A 1 736 ? -24.141 -17.686 3.429 1.00 86.00 736 PRO A CA 1
ATOM 5816 C C . PRO A 1 736 ? -23.856 -18.233 4.828 1.00 86.00 736 PRO A C 1
ATOM 5818 O O . PRO A 1 736 ? -23.118 -19.207 4.973 1.00 86.00 736 PRO A O 1
ATOM 5821 N N . LEU A 1 737 ? -24.458 -17.609 5.838 1.00 89.81 737 LEU A N 1
ATOM 5822 C CA . LEU A 1 737 ? -24.316 -17.995 7.245 1.00 89.81 737 LEU A CA 1
ATOM 5823 C C . LEU A 1 737 ? -25.640 -18.464 7.872 1.00 89.81 737 LEU A C 1
ATOM 5825 O O . LEU A 1 737 ? -25.694 -18.734 9.064 1.00 89.81 737 LEU A O 1
ATOM 5829 N N . CYS A 1 738 ? -26.717 -18.528 7.091 1.00 88.88 738 CYS A N 1
ATOM 5830 C CA . CYS A 1 738 ? -28.035 -18.979 7.530 1.00 88.88 738 CYS A CA 1
ATOM 5831 C C . CYS A 1 738 ? -28.885 -19.402 6.323 1.00 88.88 738 CYS A C 1
ATOM 5833 O O . CYS A 1 738 ? -28.563 -19.062 5.178 1.00 88.88 738 CYS A O 1
ATOM 5835 N N . SER A 1 739 ? -29.966 -20.142 6.583 1.00 86.44 739 SER A N 1
ATOM 5836 C CA . SER A 1 739 ? -30.876 -20.645 5.544 1.00 86.44 739 SER A CA 1
ATOM 5837 C C . SER A 1 739 ? -31.836 -19.574 5.016 1.00 86.44 739 SER A C 1
ATOM 5839 O O . SER A 1 739 ? -32.198 -19.602 3.841 1.00 86.44 739 SER A O 1
ATOM 5841 N N . ASP A 1 740 ? -32.234 -18.637 5.880 1.00 82.19 740 ASP A N 1
ATOM 5842 C CA . ASP A 1 740 ? -33.181 -17.558 5.583 1.00 82.19 740 ASP A CA 1
ATOM 5843 C C . ASP A 1 740 ? -32.621 -16.227 6.119 1.00 82.19 740 ASP A C 1
ATOM 5845 O O . ASP A 1 740 ? -32.799 -15.914 7.303 1.00 82.19 740 ASP A O 1
ATOM 5849 N N . PRO A 1 741 ? -31.841 -15.487 5.306 1.00 77.75 741 PRO A N 1
ATOM 5850 C CA . PRO A 1 741 ? -31.229 -14.245 5.748 1.00 77.75 741 PRO A CA 1
ATOM 5851 C C . PRO A 1 741 ? -32.305 -13.194 6.003 1.00 77.75 741 PRO A C 1
ATOM 5853 O O . PRO A 1 741 ? -33.182 -12.969 5.167 1.00 77.75 741 PRO A O 1
ATOM 5856 N N . VAL A 1 742 ? -32.213 -12.513 7.144 1.00 72.94 742 VAL A N 1
ATOM 5857 C CA . VAL A 1 742 ? -33.137 -11.425 7.472 1.00 72.94 742 VAL A CA 1
ATOM 5858 C C . VAL A 1 742 ? -33.004 -10.342 6.401 1.00 72.94 742 VAL A C 1
ATOM 5860 O O . VAL A 1 742 ? -31.908 -9.840 6.150 1.00 72.94 742 VAL A O 1
ATOM 5863 N N . ALA A 1 743 ? -34.119 -9.999 5.751 1.00 60.53 743 ALA A N 1
ATOM 5864 C CA . ALA A 1 743 ? -34.152 -8.908 4.787 1.00 60.53 743 ALA A CA 1
ATOM 5865 C C . ALA A 1 743 ? -33.789 -7.601 5.501 1.00 60.53 743 ALA A C 1
ATOM 5867 O O . ALA A 1 743 ? -34.524 -7.132 6.373 1.00 60.53 743 ALA A O 1
ATOM 5868 N N . GLU A 1 744 ? -32.651 -7.018 5.137 1.00 58.69 744 GLU A N 1
ATOM 5869 C CA . GLU A 1 744 ? -32.294 -5.676 5.578 1.00 58.69 744 GLU A CA 1
ATOM 5870 C C . GLU A 1 744 ? -33.206 -4.692 4.850 1.00 58.69 744 GLU A C 1
ATOM 5872 O O . GLU A 1 744 ? -33.263 -4.669 3.621 1.00 58.69 744 GLU A O 1
ATOM 5877 N N . LEU A 1 745 ? -33.978 -3.916 5.611 1.00 50.94 745 LEU A N 1
ATOM 5878 C CA . LEU A 1 745 ? -34.616 -2.731 5.057 1.00 50.94 745 LEU A CA 1
ATOM 5879 C C . LEU A 1 745 ? -33.489 -1.739 4.739 1.00 50.94 745 LEU A C 1
ATOM 5881 O O . LEU A 1 745 ? -32.691 -1.439 5.624 1.00 50.94 745 LEU A O 1
ATOM 5885 N N . ASP A 1 746 ? -33.446 -1.236 3.501 1.00 42.62 746 ASP A N 1
ATOM 5886 C CA . ASP A 1 746 ? -32.534 -0.183 3.001 1.00 42.62 746 ASP A CA 1
ATOM 5887 C C . ASP A 1 746 ? -32.753 1.192 3.688 1.00 42.62 746 ASP A C 1
ATOM 5889 O O . ASP A 1 746 ? -32.522 2.245 3.101 1.00 42.62 746 ASP A O 1
ATOM 5893 N N . ASP A 1 747 ? -33.228 1.208 4.932 1.00 40.56 747 ASP A N 1
ATOM 5894 C CA . ASP A 1 747 ? -33.544 2.417 5.684 1.00 40.56 747 ASP A CA 1
ATOM 5895 C C . ASP A 1 747 ? -32.477 2.654 6.759 1.00 40.56 747 ASP A C 1
ATOM 5897 O O . ASP A 1 747 ? -32.112 1.736 7.501 1.00 40.56 747 ASP A O 1
ATOM 5901 N N . ASP A 1 748 ? -32.036 3.907 6.895 1.00 43.00 748 ASP A N 1
ATOM 5902 C CA . ASP A 1 748 ? -31.082 4.451 7.883 1.00 43.00 748 ASP A CA 1
ATOM 5903 C C . ASP A 1 748 ? -31.517 4.268 9.370 1.00 43.00 748 ASP A C 1
ATOM 5905 O O . ASP A 1 748 ? -31.080 4.998 10.263 1.00 43.00 748 ASP A O 1
ATOM 5909 N N . GLY A 1 749 ? -32.399 3.306 9.672 1.00 40.88 749 GLY A N 1
ATOM 5910 C CA . GLY A 1 749 ? -33.080 3.131 10.954 1.00 40.88 749 GLY A CA 1
ATOM 5911 C C . GLY A 1 749 ? -33.457 1.694 11.346 1.00 40.88 749 GLY A C 1
ATOM 5912 O O . GLY A 1 749 ? -34.339 1.533 12.190 1.00 40.88 749 GLY A O 1
ATOM 5913 N N . VAL A 1 750 ? -32.833 0.643 10.793 1.00 43.88 750 VAL A N 1
ATOM 5914 C CA . VAL A 1 750 ? -33.058 -0.734 11.288 1.00 43.88 750 VAL A CA 1
ATOM 5915 C C . VAL A 1 750 ? -32.487 -0.876 12.704 1.00 43.88 750 VAL A C 1
ATOM 5917 O O . VAL A 1 750 ? -31.296 -0.689 12.941 1.00 43.88 750 VAL A O 1
ATOM 5920 N N . GLY A 1 751 ? -33.394 -1.145 13.647 1.00 50.12 751 GLY A N 1
ATOM 5921 C CA . GLY A 1 751 ? -33.223 -0.952 15.082 1.00 50.12 751 GLY A CA 1
ATOM 5922 C C . GLY A 1 751 ? -32.053 -1.715 15.691 1.00 50.12 751 GLY A C 1
ATOM 5923 O O . GLY A 1 751 ? -32.005 -2.943 15.654 1.00 50.12 751 GLY A O 1
ATOM 5924 N N . GLY A 1 752 ? -31.150 -0.958 16.314 1.00 68.00 752 GLY A N 1
ATOM 5925 C CA . GLY A 1 752 ? -30.204 -1.502 17.277 1.00 68.00 752 GLY A CA 1
ATOM 5926 C C . GLY A 1 752 ? -30.928 -2.205 18.424 1.00 68.00 752 GLY A C 1
ATOM 5927 O O . GLY A 1 752 ? -32.134 -2.037 18.637 1.00 68.00 752 GLY A O 1
ATOM 5928 N N . ILE A 1 753 ? -30.183 -3.002 19.175 1.00 83.62 753 ILE A N 1
ATOM 5929 C CA . ILE A 1 753 ? -30.740 -3.762 20.292 1.00 83.62 753 ILE A CA 1
ATOM 5930 C C . ILE A 1 753 ? -31.208 -2.740 21.347 1.00 83.62 753 ILE A C 1
ATOM 5932 O O . ILE A 1 753 ? -30.396 -1.923 21.805 1.00 83.62 753 ILE A O 1
ATOM 5936 N N . PRO A 1 754 ? -32.505 -2.696 21.708 1.00 84.25 754 PRO A N 1
ATOM 5937 C CA . PRO A 1 754 ? -33.013 -1.707 22.654 1.00 84.25 754 PRO A CA 1
ATOM 5938 C C . PRO A 1 754 ? -32.426 -1.976 24.040 1.00 84.25 754 PRO A C 1
ATOM 5940 O O . PRO A 1 754 ? -32.217 -3.121 24.415 1.00 84.25 754 PRO A O 1
ATOM 5943 N N . GLY A 1 755 ? -32.152 -0.937 24.824 1.00 85.00 755 GLY A N 1
ATOM 5944 C CA . GLY A 1 755 ? -31.587 -1.106 26.162 1.00 85.00 755 GLY A CA 1
ATOM 5945 C C . GLY A 1 755 ? -31.123 0.207 26.775 1.00 85.00 755 GLY A C 1
ATOM 5946 O O . GLY A 1 755 ? -30.897 1.191 26.064 1.00 85.00 755 GLY A O 1
ATOM 5947 N N . ALA A 1 756 ? -30.969 0.230 28.097 1.00 88.06 756 ALA A N 1
ATOM 5948 C CA . ALA A 1 756 ? -30.394 1.378 28.787 1.00 88.06 756 ALA A CA 1
ATOM 5949 C C . ALA A 1 756 ? -28.942 1.615 28.340 1.00 88.06 756 ALA A C 1
ATOM 5951 O O . ALA A 1 756 ? -28.206 0.677 28.031 1.00 88.06 756 ALA A O 1
ATOM 5952 N N . TYR A 1 757 ? -28.555 2.885 28.271 1.00 90.38 757 TYR A N 1
ATOM 5953 C CA . TYR A 1 757 ? -27.192 3.300 27.963 1.00 90.38 757 TYR A CA 1
ATOM 5954 C C . TYR A 1 757 ? -26.297 3.213 29.204 1.00 90.38 757 TYR A C 1
ATOM 5956 O O . TYR A 1 757 ? -26.764 3.502 30.306 1.00 90.38 757 TYR A O 1
ATOM 5964 N N . GLY A 1 758 ? -25.026 2.834 29.035 1.00 88.69 758 GLY A N 1
ATOM 5965 C CA . GLY A 1 758 ? -24.032 2.832 30.112 1.00 88.69 758 GLY A CA 1
ATOM 5966 C C . GLY A 1 758 ? -24.235 1.752 31.182 1.00 88.69 758 GLY A C 1
ATOM 5967 O O . GLY A 1 758 ? -23.683 1.868 32.274 1.00 88.69 758 GLY A O 1
ATOM 5968 N N . GLN A 1 759 ? -25.034 0.716 30.900 1.00 90.00 759 GLN A N 1
ATOM 5969 C CA . GLN A 1 759 ? -25.353 -0.365 31.839 1.00 90.00 759 GLN A CA 1
ATOM 5970 C C . GLN A 1 759 ? -24.990 -1.737 31.276 1.00 90.00 759 GLN A C 1
ATOM 5972 O O . GLN A 1 759 ? -25.252 -2.023 30.109 1.00 90.00 759 GLN A O 1
ATOM 5977 N N . ASN A 1 760 ? -24.469 -2.614 32.140 1.00 92.06 760 ASN A N 1
ATOM 5978 C CA . ASN A 1 760 ? -24.267 -4.018 31.804 1.00 92.06 760 ASN A CA 1
ATOM 5979 C C . ASN A 1 760 ? -25.606 -4.766 31.785 1.00 92.06 760 ASN A C 1
ATOM 5981 O O . ASN A 1 760 ? -26.111 -5.164 32.834 1.00 92.06 760 ASN A O 1
ATOM 5985 N N . LEU A 1 761 ? -26.169 -4.973 30.594 1.00 93.50 761 LEU A N 1
ATOM 5986 C CA . LEU A 1 761 ? -27.455 -5.658 30.424 1.00 93.50 761 LEU A CA 1
ATOM 5987 C C . LEU A 1 761 ? -27.332 -7.180 30.244 1.00 93.50 761 LEU A C 1
ATOM 5989 O O . LEU A 1 761 ? -28.345 -7.870 30.210 1.00 93.50 761 LEU A O 1
ATOM 5993 N N . TRP A 1 762 ? -26.123 -7.749 30.189 1.00 93.44 762 TRP A N 1
ATOM 5994 C CA . TRP A 1 762 ? -25.948 -9.205 30.044 1.00 93.44 762 TRP A CA 1
ATOM 5995 C C . TRP A 1 762 ? -26.407 -10.008 31.266 1.00 93.44 762 TRP A C 1
ATOM 5997 O O . TRP A 1 762 ? -26.698 -11.197 31.159 1.00 93.44 762 TRP A O 1
ATOM 6007 N N . GLU A 1 763 ? -26.545 -9.373 32.426 1.00 88.69 763 GLU A N 1
ATOM 6008 C CA . GLU A 1 763 ? -27.136 -10.014 33.603 1.00 88.69 763 GLU A CA 1
ATOM 6009 C C . GLU A 1 763 ? -28.675 -9.987 33.573 1.00 88.69 763 GLU A C 1
ATOM 6011 O O . GLU A 1 763 ? -29.306 -10.766 34.288 1.00 88.69 763 GLU A O 1
ATOM 6016 N N . ASP A 1 764 ? -29.286 -9.156 32.720 1.00 92.12 764 ASP A N 1
ATOM 6017 C CA . ASP A 1 764 ? -30.736 -9.050 32.549 1.00 92.12 764 ASP A CA 1
ATOM 6018 C C . ASP A 1 764 ? -31.250 -10.135 31.573 1.00 92.12 764 ASP A C 1
ATOM 6020 O O . ASP A 1 764 ? -30.945 -10.103 30.375 1.00 92.12 764 ASP A O 1
ATOM 6024 N N . PRO A 1 765 ? -32.027 -11.132 32.044 1.00 90.75 765 PRO A N 1
ATOM 6025 C CA . PRO A 1 765 ? -32.580 -12.171 31.179 1.00 90.75 765 PRO A CA 1
ATOM 6026 C C . PRO A 1 765 ? -33.589 -11.643 30.149 1.00 90.75 765 PRO A C 1
ATOM 6028 O O . PRO A 1 765 ? -33.683 -12.217 29.063 1.00 90.75 765 PRO A O 1
ATOM 6031 N N . GLU A 1 766 ? -34.341 -10.583 30.465 1.00 91.75 766 GLU A N 1
ATOM 6032 C CA . GLU A 1 766 ? -35.351 -10.017 29.561 1.00 91.75 766 GLU A CA 1
ATOM 6033 C C . GLU A 1 766 ? -34.691 -9.296 28.390 1.00 91.75 766 GLU A C 1
ATOM 6035 O O . GLU A 1 766 ? -35.120 -9.443 27.243 1.00 91.75 766 GLU A O 1
ATOM 6040 N N . TRP A 1 767 ? -33.618 -8.554 28.665 1.00 93.00 767 TRP A N 1
ATOM 6041 C CA . TRP A 1 767 ? -32.808 -7.936 27.624 1.00 93.00 767 TRP A CA 1
ATOM 6042 C C . TRP A 1 767 ? -32.082 -8.985 26.780 1.00 93.00 767 TRP A C 1
ATOM 6044 O O . TRP A 1 767 ? -32.165 -8.958 25.552 1.00 93.00 767 TRP A O 1
ATOM 6054 N N . ARG A 1 768 ? -31.438 -9.973 27.418 1.00 92.38 768 ARG A N 1
ATOM 6055 C CA . ARG A 1 768 ? -30.753 -11.060 26.698 1.00 92.38 768 ARG A CA 1
ATOM 6056 C C . ARG A 1 768 ? -31.676 -11.843 25.768 1.00 92.38 768 ARG A C 1
ATOM 6058 O O . ARG A 1 768 ? -31.244 -12.255 24.696 1.00 92.38 768 ARG A O 1
ATOM 6065 N N . GLY A 1 769 ? -32.944 -12.021 26.143 1.00 89.69 769 GLY A N 1
ATOM 6066 C CA . GLY A 1 769 ? -33.951 -12.662 25.293 1.00 89.69 769 GLY A CA 1
ATOM 6067 C C . GLY A 1 769 ? -34.240 -11.919 23.981 1.00 89.69 769 GLY A C 1
ATOM 6068 O O . GLY A 1 769 ? -34.824 -12.506 23.075 1.00 89.69 769 GLY A O 1
ATOM 6069 N N . GLN A 1 770 ? -33.824 -10.654 23.863 1.00 89.62 770 GLN A N 1
ATOM 6070 C CA . GLN A 1 770 ? -33.985 -9.823 22.664 1.00 89.62 770 GLN A CA 1
ATOM 6071 C C . GLN A 1 770 ? -32.766 -9.884 21.733 1.00 89.62 770 GLN A C 1
ATOM 6073 O O . GLN A 1 770 ? -32.826 -9.371 20.615 1.00 89.62 770 GLN A O 1
ATOM 6078 N N . ILE A 1 771 ? -31.667 -10.516 22.163 1.00 90.75 771 ILE A N 1
ATOM 6079 C CA . ILE A 1 771 ? -30.476 -10.703 21.333 1.00 90.75 771 ILE A CA 1
ATOM 6080 C C . ILE A 1 771 ? -30.795 -11.683 20.194 1.00 90.75 771 ILE A C 1
ATOM 6082 O O . ILE A 1 771 ? -31.285 -12.787 20.469 1.00 90.75 771 ILE A O 1
ATOM 6086 N N . PRO A 1 772 ? -30.497 -11.324 18.927 1.00 88.88 772 PRO A N 1
ATOM 6087 C CA . PRO A 1 772 ? -30.659 -12.221 17.790 1.00 88.88 772 PRO A CA 1
ATOM 6088 C C . PRO A 1 772 ? -29.961 -13.565 18.007 1.00 88.88 772 PRO A C 1
ATOM 6090 O O . PRO A 1 772 ? -28.843 -13.626 18.519 1.00 88.88 772 PRO A O 1
ATOM 6093 N N . GLN A 1 773 ? -30.644 -14.640 17.620 1.00 89.62 773 GLN A N 1
ATOM 6094 C CA . GLN A 1 773 ? -30.150 -16.007 17.750 1.00 89.62 773 GLN A CA 1
ATOM 6095 C C . GLN A 1 773 ? -29.755 -16.552 16.379 1.00 89.62 773 GLN A C 1
ATOM 6097 O O . GLN A 1 773 ? -30.494 -16.322 15.417 1.00 89.62 773 GLN A O 1
ATOM 6102 N N . PRO A 1 774 ? -28.672 -17.335 16.267 1.00 91.75 774 PRO A N 1
ATOM 6103 C CA . PRO A 1 774 ? -28.274 -17.937 15.000 1.00 91.75 774 PRO A CA 1
ATOM 6104 C C . PRO A 1 774 ? -29.276 -18.985 14.487 1.00 91.75 774 PRO A C 1
ATOM 6106 O O . PRO A 1 774 ? -30.192 -19.418 15.195 1.00 91.75 774 PRO A O 1
ATOM 6109 N N . ASP A 1 775 ? -29.122 -19.376 13.221 1.00 89.38 775 ASP A N 1
ATOM 6110 C CA . ASP A 1 775 ? -29.836 -20.506 12.617 1.00 89.38 775 ASP A CA 1
ATOM 6111 C C . ASP A 1 775 ? -29.135 -21.823 12.985 1.00 89.38 775 ASP A C 1
ATOM 6113 O O . ASP A 1 775 ? -28.200 -22.254 12.318 1.00 89.38 775 ASP A O 1
ATOM 6117 N N . ILE A 1 776 ? -29.584 -22.455 14.073 1.00 84.12 776 ILE A N 1
ATOM 6118 C CA . ILE A 1 776 ? -28.956 -23.658 14.645 1.00 84.12 776 ILE A CA 1
ATOM 6119 C C . ILE A 1 776 ? -29.016 -24.900 13.740 1.00 84.12 776 ILE A C 1
ATOM 6121 O O . ILE A 1 776 ? -28.335 -25.883 14.026 1.00 84.12 776 ILE A O 1
ATOM 6125 N N . GLU A 1 777 ? -29.860 -24.897 12.704 1.00 87.81 777 GLU A N 1
ATOM 6126 C CA . GLU A 1 777 ? -29.979 -26.010 11.753 1.00 87.81 777 GLU A CA 1
ATOM 6127 C C . GLU A 1 777 ? -29.055 -25.835 10.537 1.00 87.81 777 GLU A C 1
ATOM 6129 O O . GLU A 1 777 ? -28.873 -26.772 9.756 1.00 87.81 777 GLU A O 1
ATOM 6134 N N . PHE A 1 778 ? -28.444 -24.656 10.376 1.00 90.69 778 PHE A N 1
ATOM 6135 C CA . PHE A 1 778 ? -27.564 -24.355 9.257 1.00 90.69 778 PHE A CA 1
ATOM 6136 C C . PHE A 1 778 ? -26.210 -25.068 9.387 1.00 90.69 778 PHE A C 1
ATOM 6138 O O . PHE A 1 778 ? -25.500 -24.923 10.384 1.00 90.69 778 PHE A O 1
ATOM 6145 N N . ASP A 1 779 ? -25.799 -25.799 8.344 1.00 90.00 779 ASP A N 1
ATOM 6146 C CA . ASP A 1 779 ? -24.473 -26.429 8.281 1.00 90.00 779 ASP A CA 1
ATOM 6147 C C . ASP A 1 779 ? -23.377 -25.394 7.972 1.00 90.00 779 ASP A C 1
ATOM 6149 O O . ASP A 1 779 ? -22.875 -25.269 6.848 1.00 90.00 779 ASP A O 1
ATOM 6153 N N . LEU A 1 780 ? -22.999 -24.638 9.004 1.00 90.38 780 LEU A N 1
ATOM 6154 C CA . LEU A 1 780 ? -21.968 -23.606 8.934 1.00 90.38 780 LEU A CA 1
ATOM 6155 C C . LEU A 1 780 ? -20.616 -24.176 8.487 1.00 90.38 780 LEU A C 1
ATOM 6157 O O . LEU A 1 780 ? -19.935 -23.592 7.643 1.00 90.38 780 LEU A O 1
ATOM 6161 N N . ALA A 1 781 ? -20.233 -25.340 9.016 1.00 88.69 781 ALA A N 1
ATOM 6162 C CA . ALA A 1 781 ? -18.979 -25.982 8.648 1.00 88.69 781 ALA A CA 1
ATOM 6163 C C . ALA A 1 781 ? -18.983 -26.369 7.162 1.00 88.69 781 ALA A C 1
ATOM 6165 O O . ALA A 1 781 ? -18.035 -26.035 6.446 1.00 88.69 781 ALA A O 1
ATOM 6166 N N . GLY A 1 782 ? -20.050 -27.004 6.672 1.00 88.38 782 GLY A N 1
ATOM 6167 C CA . GLY A 1 782 ? -20.210 -27.338 5.257 1.00 88.38 782 GLY A CA 1
ATOM 6168 C C . GLY A 1 782 ? -20.194 -26.111 4.342 1.00 88.38 782 GLY A C 1
ATOM 6169 O O . GLY A 1 782 ? -19.596 -26.156 3.261 1.00 88.38 782 GLY A O 1
ATOM 6170 N N . ALA A 1 783 ? -20.764 -24.983 4.778 1.00 87.31 783 ALA A N 1
ATOM 6171 C CA . ALA A 1 783 ? -20.720 -23.725 4.031 1.00 87.31 783 ALA A CA 1
ATOM 6172 C C . ALA A 1 783 ? -19.277 -23.226 3.824 1.00 87.31 783 ALA A C 1
ATOM 6174 O O . ALA A 1 783 ? -18.882 -22.947 2.689 1.00 87.31 783 ALA A O 1
ATOM 6175 N N . PHE A 1 784 ? -18.455 -23.198 4.879 1.00 87.12 784 PHE A N 1
ATOM 6176 C CA . PHE A 1 784 ? -17.045 -22.799 4.774 1.00 87.12 784 PHE A CA 1
ATOM 6177 C C . PHE A 1 784 ? -16.221 -23.788 3.938 1.00 87.12 784 PHE A C 1
ATOM 6179 O O . PHE A 1 784 ? -15.491 -23.369 3.039 1.00 87.12 784 PHE A O 1
ATOM 6186 N N . HIS A 1 785 ? -16.385 -25.097 4.155 1.00 86.12 785 HIS A N 1
ATOM 6187 C CA . HIS A 1 785 ? -15.648 -26.123 3.405 1.00 86.12 785 HIS A CA 1
ATOM 6188 C C . HIS A 1 785 ? -15.998 -26.133 1.910 1.00 86.12 785 HIS A C 1
ATOM 6190 O O . HIS A 1 785 ? -15.139 -26.418 1.080 1.00 86.12 785 HIS A O 1
ATOM 6196 N N . SER A 1 786 ? -17.244 -25.823 1.543 1.00 85.19 786 SER A N 1
ATOM 6197 C CA . SER A 1 786 ? -17.674 -25.806 0.139 1.00 85.19 786 SER A CA 1
ATOM 6198 C C . SER A 1 786 ? -17.319 -24.510 -0.595 1.00 85.19 786 SER A C 1
ATOM 6200 O O . SER A 1 786 ? -17.064 -24.547 -1.799 1.00 85.19 786 SER A O 1
ATOM 6202 N N . ARG A 1 787 ? -17.303 -23.362 0.097 1.00 82.69 787 ARG A N 1
ATOM 6203 C CA . ARG A 1 787 ? -17.113 -22.038 -0.526 1.00 82.69 787 ARG A CA 1
ATOM 6204 C C . ARG A 1 787 ? -15.691 -21.506 -0.417 1.00 82.69 787 ARG A C 1
ATOM 6206 O O . ARG A 1 787 ? -15.201 -20.905 -1.370 1.00 82.69 787 ARG A O 1
ATOM 6213 N N . VAL A 1 788 ? -15.037 -21.723 0.720 1.00 83.38 788 VAL A N 1
ATOM 6214 C CA . VAL A 1 788 ? -13.702 -21.196 1.033 1.00 83.38 788 VAL A CA 1
ATOM 6215 C C . VAL A 1 788 ? -12.801 -22.268 1.676 1.00 83.38 788 VAL A C 1
ATOM 6217 O O . VAL A 1 788 ? -12.195 -22.015 2.717 1.00 83.38 788 VAL A O 1
ATOM 6220 N N . PRO A 1 789 ? -12.637 -23.460 1.059 1.00 82.88 789 PRO A N 1
ATOM 6221 C CA . PRO A 1 789 ? -11.874 -24.571 1.648 1.00 82.88 789 PRO A CA 1
ATOM 6222 C C . PRO A 1 789 ? -10.430 -24.202 2.007 1.00 82.88 789 PRO A C 1
ATOM 6224 O O . PRO A 1 789 ? -9.880 -24.727 2.966 1.00 82.88 789 PRO A O 1
ATOM 6227 N N . GLN A 1 790 ? -9.836 -23.268 1.260 1.00 80.62 790 GLN A N 1
ATOM 6228 C CA . GLN A 1 790 ? -8.460 -22.799 1.450 1.00 80.62 790 GLN A CA 1
ATOM 6229 C C . GLN A 1 790 ? -8.260 -22.013 2.762 1.00 80.62 790 GLN A C 1
ATOM 6231 O O . GLN A 1 790 ? -7.125 -21.828 3.188 1.00 80.62 790 GLN A O 1
ATOM 6236 N N . LEU A 1 791 ? -9.341 -21.496 3.363 1.00 81.62 791 LEU A N 1
ATOM 6237 C CA . LEU A 1 791 ? -9.299 -20.725 4.612 1.00 81.62 791 LEU A CA 1
ATOM 6238 C C . LEU A 1 791 ? -9.519 -21.605 5.848 1.00 81.62 791 LEU A C 1
ATOM 6240 O O . LEU A 1 791 ? -9.208 -21.182 6.959 1.00 81.62 791 LEU A O 1
ATOM 6244 N N . VAL A 1 792 ? -10.049 -22.818 5.673 1.00 85.81 792 VAL A N 1
ATOM 6245 C CA . VAL A 1 792 ? -10.328 -23.729 6.785 1.00 85.81 792 VAL A CA 1
ATOM 6246 C C . VAL A 1 792 ? -9.018 -24.118 7.468 1.00 85.81 792 VAL A C 1
ATOM 6248 O O . VAL A 1 792 ? -8.067 -24.549 6.814 1.00 85.81 792 VAL A O 1
ATOM 6251 N N . LEU A 1 793 ? -8.977 -23.988 8.796 1.00 86.62 793 LEU A N 1
ATOM 6252 C CA . LEU A 1 793 ? -7.790 -24.338 9.570 1.00 86.62 793 LEU A CA 1
ATOM 6253 C C . LEU A 1 793 ? -7.419 -25.823 9.404 1.00 86.62 793 LEU A C 1
ATOM 6255 O O . LEU A 1 793 ? -8.290 -26.694 9.513 1.00 86.62 793 LEU A O 1
ATOM 6259 N N . PRO A 1 794 ? -6.119 -26.137 9.253 1.00 85.62 794 PRO A N 1
ATOM 6260 C CA . PRO A 1 794 ? -5.614 -27.498 9.388 1.00 85.62 794 PRO A CA 1
ATOM 6261 C C . PRO A 1 794 ? -6.053 -28.143 10.712 1.00 85.62 794 PRO A C 1
ATOM 6263 O O . PRO A 1 794 ? -6.189 -27.467 11.731 1.00 85.62 794 PRO A O 1
ATOM 6266 N N . ALA A 1 795 ? -6.274 -29.461 10.720 1.00 85.94 795 ALA A N 1
ATOM 6267 C CA . ALA A 1 795 ? -6.878 -30.163 11.860 1.00 85.94 795 ALA A CA 1
ATOM 6268 C C . ALA A 1 795 ? -6.087 -30.019 13.178 1.00 85.94 795 ALA A C 1
ATOM 6270 O O . ALA A 1 795 ? -6.676 -29.954 14.260 1.00 85.94 795 ALA A O 1
ATOM 6271 N N . ASP A 1 796 ? -4.760 -29.959 13.094 1.00 84.56 796 ASP A N 1
ATOM 6272 C CA . ASP A 1 796 ? -3.855 -29.698 14.212 1.00 84.56 796 ASP A CA 1
ATOM 6273 C C . ASP A 1 796 ? -4.026 -28.274 14.761 1.00 84.56 796 ASP A C 1
ATOM 6275 O O . ASP A 1 796 ? -4.219 -28.106 15.969 1.00 84.56 796 ASP A O 1
ATOM 6279 N N . GLN A 1 797 ? -4.068 -27.264 13.885 1.00 85.06 797 GLN A N 1
ATOM 6280 C CA . GLN A 1 797 ? -4.315 -25.873 14.276 1.00 85.06 797 GLN A CA 1
ATOM 6281 C C . GLN A 1 797 ? -5.730 -25.681 14.830 1.00 85.06 797 GLN A C 1
ATOM 6283 O O . GLN A 1 797 ? -5.901 -25.034 15.859 1.00 85.06 797 GLN A O 1
ATOM 6288 N N . ALA A 1 798 ? -6.741 -26.307 14.225 1.00 86.00 798 ALA A N 1
ATOM 6289 C CA . ALA A 1 798 ? -8.122 -26.262 14.697 1.00 86.00 798 ALA A CA 1
ATOM 6290 C C . ALA A 1 798 ? -8.274 -26.863 16.106 1.00 86.00 798 ALA A C 1
ATOM 6292 O O . ALA A 1 798 ? -9.085 -26.386 16.902 1.00 86.00 798 ALA A O 1
ATOM 6293 N N . LYS A 1 799 ? -7.493 -27.900 16.441 1.00 87.50 799 LYS A N 1
ATOM 6294 C CA . LYS A 1 799 ? -7.457 -28.479 17.792 1.00 87.50 799 LYS A CA 1
ATOM 6295 C C . LYS A 1 799 ? -6.807 -27.530 18.801 1.00 87.50 799 LYS A C 1
ATOM 6297 O O . LYS A 1 799 ? -7.296 -27.412 19.920 1.00 87.50 799 LYS A O 1
ATOM 6302 N N . MET A 1 800 ? -5.723 -26.852 18.423 1.00 84.94 800 MET A N 1
ATOM 6303 C CA . MET A 1 800 ? -5.078 -25.856 19.287 1.00 84.94 800 MET A CA 1
ATOM 6304 C C . MET A 1 800 ? -5.975 -24.633 19.506 1.00 84.94 800 MET A C 1
ATOM 6306 O O . MET A 1 800 ? -6.166 -24.218 20.650 1.00 84.94 800 MET A O 1
ATOM 6310 N N . ALA A 1 801 ? -6.605 -24.135 18.440 1.00 86.50 801 ALA A N 1
ATOM 6311 C CA . ALA A 1 801 ? -7.585 -23.059 18.501 1.00 86.50 801 ALA A CA 1
ATOM 6312 C C . ALA A 1 801 ? -8.777 -23.426 19.397 1.00 86.50 801 ALA A C 1
ATOM 6314 O O . ALA A 1 801 ? -9.201 -22.603 20.199 1.00 86.50 801 ALA A O 1
ATOM 6315 N N . GLU A 1 802 ? -9.277 -24.669 19.346 1.00 89.81 802 GLU A N 1
ATOM 6316 C CA . GLU A 1 802 ? -10.361 -25.132 20.228 1.00 89.81 802 GLU A CA 1
ATOM 6317 C C . GLU A 1 802 ? -10.027 -24.946 21.714 1.00 89.81 802 GLU A C 1
ATOM 6319 O O . GLU A 1 802 ? -10.891 -24.550 22.496 1.00 89.81 802 GLU A O 1
ATOM 6324 N N . HIS A 1 803 ? -8.781 -25.198 22.120 1.00 87.81 803 HIS A N 1
ATOM 6325 C CA . HIS A 1 803 ? -8.382 -24.990 23.508 1.00 87.81 803 HIS A CA 1
ATOM 6326 C C . HIS A 1 803 ? -8.415 -23.509 23.911 1.00 87.81 803 HIS A C 1
ATOM 6328 O O . HIS A 1 803 ? -8.842 -23.214 25.025 1.00 87.81 803 HIS A O 1
ATOM 6334 N N . ALA A 1 804 ? -8.020 -22.594 23.019 1.00 89.25 804 ALA A N 1
ATOM 6335 C CA . ALA A 1 804 ? -8.092 -21.151 23.267 1.00 89.25 804 ALA A CA 1
ATOM 6336 C C . ALA A 1 804 ? -9.549 -20.662 23.282 1.00 89.25 804 ALA A C 1
ATOM 6338 O O . ALA A 1 804 ? -9.946 -19.904 24.166 1.00 89.25 804 ALA A O 1
ATOM 6339 N N . LEU A 1 805 ? -10.369 -21.189 22.367 1.00 92.38 805 LEU A N 1
ATOM 6340 C CA . LEU A 1 805 ? -11.793 -20.888 22.248 1.00 92.38 805 LEU A CA 1
ATOM 6341 C C . LEU A 1 805 ? -12.584 -21.228 23.504 1.00 92.38 805 LEU A C 1
ATOM 6343 O O . LEU A 1 805 ? -13.502 -20.495 23.850 1.00 92.38 805 LEU A O 1
ATOM 6347 N N . ARG A 1 806 ? -12.236 -22.307 24.215 1.00 91.56 806 ARG A N 1
ATOM 6348 C CA . ARG A 1 806 ? -12.923 -22.679 25.465 1.00 91.56 806 ARG A CA 1
ATOM 6349 C C . ARG A 1 806 ? -12.874 -21.574 26.521 1.00 91.56 806 ARG A C 1
ATOM 6351 O O . ARG A 1 806 ? -13.823 -21.461 27.287 1.00 91.56 806 ARG A O 1
ATOM 6358 N N . GLY A 1 807 ? -11.827 -20.745 26.529 1.00 87.62 807 GLY A N 1
ATOM 6359 C CA . GLY A 1 807 ? -11.733 -19.592 27.428 1.00 87.62 807 GLY A CA 1
ATOM 6360 C C . GLY A 1 807 ? -12.818 -18.533 27.188 1.00 87.62 807 GLY A C 1
ATOM 6361 O O . GLY A 1 807 ? -13.174 -17.815 28.113 1.00 87.62 807 GLY A O 1
ATOM 6362 N N . LEU A 1 808 ? -13.399 -18.464 25.983 1.00 92.25 808 LEU A N 1
ATOM 6363 C CA . LEU A 1 808 ? -14.489 -17.532 25.656 1.00 92.25 808 LEU A CA 1
ATOM 6364 C C . LEU A 1 808 ? -15.828 -17.909 26.306 1.00 92.25 808 LEU A C 1
ATOM 6366 O O . LEU A 1 808 ? -16.723 -17.074 26.378 1.00 92.25 808 LEU A O 1
ATOM 6370 N N . PHE A 1 809 ? -15.974 -19.156 26.760 1.00 94.25 809 PHE A N 1
ATOM 6371 C CA . PHE A 1 809 ? -17.208 -19.683 27.353 1.00 94.25 809 PHE A CA 1
ATOM 6372 C C . PHE A 1 809 ? -17.224 -19.570 28.887 1.00 94.25 809 PHE A C 1
ATOM 6374 O O . PHE A 1 809 ? -18.159 -20.039 29.534 1.00 94.25 809 PHE A O 1
ATOM 6381 N N . ASP A 1 810 ? -16.204 -18.954 29.493 1.00 92.31 810 ASP A N 1
ATOM 6382 C CA . ASP A 1 810 ? -16.174 -18.702 30.933 1.00 92.31 810 ASP A CA 1
ATOM 6383 C C . ASP A 1 810 ? -17.016 -17.464 31.290 1.00 92.31 810 ASP A C 1
ATOM 6385 O O . ASP A 1 810 ? -16.594 -16.312 31.141 1.00 92.31 810 ASP A O 1
ATOM 6389 N N . VAL A 1 811 ? -18.225 -17.723 31.795 1.00 93.06 811 VAL A N 1
ATOM 6390 C CA . VAL A 1 811 ? -19.170 -16.700 32.271 1.00 93.06 811 VAL A CA 1
ATOM 6391 C C . VAL A 1 811 ? -18.593 -15.873 33.417 1.00 93.06 811 VAL A C 1
ATOM 6393 O O . VAL A 1 811 ? -18.808 -14.665 33.459 1.00 93.06 811 VAL A O 1
ATOM 6396 N N . GLN A 1 812 ? -17.860 -16.486 34.351 1.00 92.25 812 GLN A N 1
ATOM 6397 C CA . GLN A 1 812 ? -17.346 -15.772 35.525 1.00 92.25 812 GLN A CA 1
ATOM 6398 C C . GLN A 1 812 ? -16.213 -14.824 35.135 1.00 92.25 812 GLN A C 1
ATOM 6400 O O . GLN A 1 812 ? -16.199 -13.672 35.572 1.00 92.25 812 GLN A O 1
ATOM 6405 N N . SER A 1 813 ? -15.302 -15.280 34.270 1.00 90.69 813 SER A N 1
ATOM 6406 C CA . SER A 1 813 ? -14.250 -14.426 33.708 1.00 90.69 813 SER A CA 1
ATOM 6407 C C . SER A 1 813 ? -14.843 -13.266 32.906 1.00 90.69 813 SER A C 1
ATOM 6409 O O . SER A 1 813 ? -14.470 -12.116 33.140 1.00 90.69 813 SER A O 1
ATOM 6411 N N . THR A 1 814 ? -15.811 -13.542 32.025 1.00 92.62 814 THR A N 1
ATOM 6412 C CA . THR A 1 814 ? -16.462 -12.513 31.195 1.00 92.62 814 THR A CA 1
ATOM 6413 C C . THR A 1 814 ? -17.176 -11.470 32.054 1.00 92.62 814 THR A C 1
ATOM 6415 O O . THR A 1 814 ? -16.978 -10.270 31.866 1.00 92.62 814 THR A O 1
ATOM 6418 N N . LYS A 1 815 ? -17.945 -11.916 33.054 1.00 92.25 815 LYS A N 1
ATOM 6419 C CA . LYS A 1 815 ? -18.622 -11.033 34.006 1.00 92.25 815 LYS A CA 1
ATOM 6420 C C . LYS A 1 815 ? -17.641 -10.133 34.753 1.00 92.25 815 LYS A C 1
ATOM 6422 O O . LYS A 1 815 ? -17.859 -8.929 34.824 1.00 92.25 815 LYS A O 1
ATOM 6427 N N . CYS A 1 816 ? -16.548 -10.696 35.268 1.00 90.25 816 CYS A N 1
ATOM 6428 C CA . CYS A 1 816 ? -15.536 -9.928 35.988 1.00 90.25 816 CYS A CA 1
ATOM 6429 C C . CYS A 1 816 ? -14.906 -8.836 35.106 1.00 90.25 816 CYS A C 1
ATOM 6431 O O . CYS A 1 816 ? -14.740 -7.703 35.556 1.00 90.25 816 CYS A O 1
ATOM 6433 N N . GLU A 1 817 ? -14.591 -9.143 33.845 1.00 89.50 817 GLU A N 1
ATOM 6434 C CA . GLU A 1 817 ? -14.045 -8.159 32.902 1.00 89.50 817 GLU A CA 1
ATOM 6435 C C . GLU A 1 817 ? -15.047 -7.046 32.561 1.00 89.50 817 GLU A C 1
ATOM 6437 O O . GLU A 1 817 ? -14.655 -5.878 32.508 1.00 89.50 817 GLU A O 1
ATOM 6442 N N . LEU A 1 818 ? -16.333 -7.376 32.386 1.00 92.06 818 LEU A N 1
ATOM 6443 C CA . LEU A 1 818 ? -17.386 -6.376 32.196 1.00 92.06 818 LEU A CA 1
ATOM 6444 C C . LEU A 1 818 ? -17.563 -5.501 33.440 1.00 92.06 818 LEU A C 1
ATOM 6446 O O . LEU A 1 818 ? -17.587 -4.281 33.316 1.00 92.06 818 LEU A O 1
ATOM 6450 N N . ASP A 1 819 ? -17.643 -6.084 34.636 1.00 90.62 819 ASP A N 1
ATOM 6451 C CA . ASP A 1 819 ? -17.814 -5.326 35.881 1.00 90.62 819 ASP A CA 1
ATOM 6452 C C . ASP A 1 819 ? -16.695 -4.287 36.057 1.00 90.62 819 ASP A C 1
ATOM 6454 O O . ASP A 1 819 ? -16.964 -3.132 36.394 1.00 90.62 819 ASP A O 1
ATOM 6458 N N . VAL A 1 820 ? -15.448 -4.661 35.753 1.00 87.94 820 VAL A N 1
ATOM 6459 C CA . VAL A 1 820 ? -14.297 -3.745 35.776 1.00 87.94 820 VAL A CA 1
ATOM 6460 C C . VAL A 1 820 ? -14.433 -2.634 34.725 1.00 87.94 820 VAL A C 1
ATOM 6462 O O . VAL A 1 820 ? -14.169 -1.469 35.033 1.00 87.94 820 VAL A O 1
ATOM 6465 N N . LEU A 1 821 ? -14.877 -2.953 33.505 1.00 88.88 821 LEU A N 1
ATOM 6466 C CA . LEU A 1 821 ? -15.115 -1.954 32.457 1.00 88.88 821 LEU A CA 1
ATOM 6467 C C . LEU A 1 821 ? -16.188 -0.938 32.873 1.00 88.88 821 LEU A C 1
ATOM 6469 O O . LEU A 1 821 ? -15.966 0.267 32.786 1.00 88.88 821 LEU A O 1
ATOM 6473 N N . TYR A 1 822 ? -17.351 -1.401 33.336 1.00 90.81 822 TYR A N 1
ATOM 6474 C CA . TYR A 1 822 ? -18.446 -0.502 33.705 1.00 90.81 822 TYR A CA 1
ATOM 6475 C C . TYR A 1 822 ? -18.109 0.330 34.947 1.00 90.81 822 TYR A C 1
ATOM 6477 O O . TYR A 1 822 ? -18.531 1.481 35.042 1.00 90.81 822 TYR A O 1
ATOM 6485 N N . GLN A 1 823 ? -17.291 -0.185 35.869 1.00 87.69 823 GLN A N 1
ATOM 6486 C CA . GLN A 1 823 ? -16.732 0.624 36.956 1.00 87.69 823 GLN A CA 1
ATOM 6487 C C . GLN A 1 823 ? -15.814 1.736 36.432 1.00 87.69 823 GLN A C 1
ATOM 6489 O O . GLN A 1 823 ? -15.936 2.880 36.875 1.00 87.69 823 GLN A O 1
ATOM 6494 N N . ALA A 1 824 ? -14.929 1.430 35.476 1.00 84.44 824 ALA A N 1
ATOM 6495 C CA . ALA A 1 824 ? -14.068 2.430 34.843 1.00 84.44 824 ALA A CA 1
ATOM 6496 C C . ALA A 1 824 ? -14.890 3.497 34.099 1.00 84.44 824 ALA A C 1
ATOM 6498 O O . ALA A 1 824 ? -14.624 4.692 34.237 1.00 84.44 824 ALA A O 1
ATOM 6499 N N . TYR A 1 825 ? -15.933 3.073 33.381 1.00 87.25 825 TYR A N 1
ATOM 6500 C CA . TYR A 1 825 ? -16.888 3.951 32.710 1.00 87.25 825 TYR A CA 1
ATOM 6501 C C . TYR A 1 825 ? -17.578 4.914 33.683 1.00 87.25 825 TYR A C 1
ATOM 6503 O O . TYR A 1 825 ? -17.473 6.129 33.521 1.00 87.25 825 TYR A O 1
ATOM 6511 N N . LEU A 1 826 ? -18.234 4.390 34.723 1.00 86.69 826 LEU A N 1
ATOM 6512 C CA . LEU A 1 826 ? -18.965 5.200 35.704 1.00 86.69 826 LEU A CA 1
ATOM 6513 C C . LEU A 1 826 ? -18.045 6.174 36.444 1.00 86.69 826 LEU A C 1
ATOM 6515 O O . LEU A 1 826 ? -18.431 7.310 36.714 1.00 86.69 826 LEU A O 1
ATOM 6519 N N . HIS A 1 827 ? -16.815 5.753 36.744 1.00 81.25 827 HIS A N 1
ATOM 6520 C CA . HIS A 1 827 ? -15.825 6.632 37.353 1.00 81.25 827 HIS A CA 1
ATOM 6521 C C . HIS A 1 827 ? -15.453 7.801 36.434 1.00 81.25 827 HIS A C 1
ATOM 6523 O O . HIS A 1 827 ? -15.368 8.937 36.898 1.00 81.25 827 HIS A O 1
ATOM 6529 N N . MET A 1 828 ? -15.253 7.538 35.138 1.00 77.75 828 MET A N 1
ATOM 6530 C CA . MET A 1 828 ? -14.977 8.590 34.160 1.00 77.75 828 MET A CA 1
ATOM 6531 C C . MET A 1 828 ? -16.149 9.560 34.022 1.00 77.75 828 MET A C 1
ATOM 6533 O O . MET A 1 828 ? -15.920 10.766 34.053 1.00 77.75 828 MET A O 1
ATOM 6537 N N . GLN A 1 829 ? -17.391 9.069 33.952 1.00 79.31 829 GLN A N 1
ATOM 6538 C CA . GLN A 1 829 ? -18.570 9.944 33.889 1.00 79.31 829 GLN A CA 1
ATOM 6539 C C . GLN A 1 829 ? -18.690 10.832 35.135 1.00 79.31 829 GLN A C 1
ATOM 6541 O O . GLN A 1 829 ? -18.839 12.045 35.015 1.00 79.31 829 GLN A O 1
ATOM 6546 N N . GLY A 1 830 ? -18.499 10.269 36.332 1.00 73.56 830 GLY A N 1
ATOM 6547 C CA . GLY A 1 830 ? -18.498 11.055 37.570 1.00 73.56 830 GLY A CA 1
ATOM 6548 C C . GLY A 1 830 ? -17.383 12.111 37.631 1.00 73.56 830 GLY A C 1
ATOM 6549 O O . GLY A 1 830 ? -17.547 13.148 38.273 1.00 73.56 830 GLY A O 1
ATOM 6550 N N . ALA A 1 831 ? -16.252 11.887 36.951 1.00 66.94 831 ALA A N 1
ATOM 6551 C CA . ALA A 1 831 ? -15.194 12.888 36.838 1.00 66.94 831 ALA A CA 1
ATOM 6552 C C . ALA A 1 831 ? -15.601 14.070 35.939 1.00 66.94 831 ALA A C 1
ATOM 6554 O O . ALA A 1 831 ? -15.241 15.203 36.266 1.00 66.94 831 ALA A O 1
ATOM 6555 N N . TYR A 1 832 ? -16.360 13.835 34.861 1.00 65.88 832 TYR A N 1
ATOM 6556 C CA . TYR A 1 832 ? -16.912 14.904 34.017 1.00 65.88 832 TYR A CA 1
ATOM 6557 C C . TYR A 1 832 ? -17.959 15.733 34.758 1.00 65.88 832 TYR A C 1
ATOM 6559 O O . TYR A 1 832 ? -17.859 16.950 34.744 1.00 65.88 832 TYR A O 1
ATOM 6567 N N . GLU A 1 833 ? -18.881 15.100 35.490 1.00 66.00 833 GLU A N 1
ATOM 6568 C CA . GLU A 1 833 ? -19.916 15.808 36.267 1.00 66.00 833 GLU A CA 1
ATOM 6569 C C . GLU A 1 833 ? -19.344 16.725 37.366 1.00 66.00 833 GLU A C 1
ATOM 6571 O O . GLU A 1 833 ? -20.015 17.643 37.836 1.00 66.00 833 GLU A O 1
ATOM 6576 N N . SER A 1 834 ? -18.111 16.459 37.812 1.00 53.34 834 SER A N 1
ATOM 6577 C CA . SER A 1 834 ? -17.422 17.238 38.847 1.00 53.34 834 SER A CA 1
ATOM 6578 C C . SER A 1 834 ? -16.617 18.437 38.325 1.00 53.34 834 SER A C 1
ATOM 6580 O O . SER A 1 834 ? -16.148 19.238 39.140 1.00 53.34 834 SER A O 1
ATOM 6582 N N . ARG A 1 835 ? -16.418 18.531 37.004 1.00 49.62 835 ARG A N 1
ATOM 6583 C CA . ARG A 1 835 ? -15.730 19.632 36.312 1.00 49.62 835 ARG A CA 1
ATOM 6584 C C . ARG A 1 835 ? -16.744 20.640 35.793 1.00 49.62 835 ARG A C 1
ATOM 6586 O O . ARG A 1 835 ? -16.387 21.839 35.798 1.00 49.62 835 ARG A O 1
#

pLDDT: mean 78.28, std 19.97, range [21.06, 97.38]

Secondary structure (DSSP, 8-state):
-------------------PPP-PPPP------HHHHHHTTTT-TTT-PPPS-S--PPPPPPP----------PPPPPPPPPPPPP-PPP-------SS--SHHHHHHHHHHHPPPPTTS-HHHHHHHHHHHHHHHHHHHHTT-TTS--SS-HHHHHHHHHHHHHHHHHHHHTTSS-HHHHSTT-GGGGGGGTT--HHHHHHHHHHHHHHHHHHHTTS-HHHHHHHHHHHHHHHHH-HHHHHHS-GGGHHHHHHHHT--GGGS-HHHHHHHHHHHHT-TT-HHHHHHHHHHHHHHHHHTT-GGGS-HHHHHHHHS-TTS-HHHHHHHHHHHTTT--HHHHHHHHHHHH-SS-GGG--HHHHHHHHHHHHHTT--GGG-HHHHHHHHHHHHH-TTT-HHHHT-S-HHHHHHHHTTSTTHHHHHHHHHHHHHHTT-HHHHHHHHHSGGGTTSHHHHHHTT-HHHHHHHHHHHHS---S-SS-SS-TTB-----TTT-TT------EEEE-SSSHHHHHHHIIIIIS---EEEEEEEEES-S-TTT-SS--EEEEEEEETTEEEEEEHHHHHHT-HHHHHHHHHHHHHHHH-TTEEEEESS--HHHHHHHHHHHS-HHHHT-TT-----EEEEEEHHHHHHHHHTS-TT-HHHH-HHHHHHHHHS-BPP-TTTT--TT-SSPPHHHHHHHHHHHHHHHHHHHHHHHTTSS-HHHHHHT-EEES-TTS-TTHHHHHHTS--SSS-----SSTTPPPPP--TTS--TT-HHHHTTS----TTS-HHHHHHHH-GGGBPPHHHHHHHHHHHGGGG-HHHHHHHHHHHHHHHHHHHHHHHT-

Sequence (835 aa):
AQGGARLGAMALGIQWSSFEPPFALSEDTAGHGAEDVLATLSSDTWLFPPRSDQPQAPHPAPAQRARPDGYGLPVPPRPDLPPPVPETPAPVFRYDFQYLRSPQAQDVVRQLLTTTPPGQSRARQVGRNLKIFAGQAYHFLLGGQGGRSLIADEERNALLQEGERALKRLVEAGAISVGSDLILCLEAFDVSRGHRKEEQVWLCGALERVLGAALDVADEVEASTWRNNAALRIQHEAELYTNVDVRAWPHILNLVNRNHSVIQSESFSSQVRLQLCNFSNAQLWYEGLRQAAQLVAELHQVSSFDAGEITEIFNNVYFDRHHRRQLLGSVLQGAPRELVQEVLRLIDGVVELGERSDDEIILVRQLLVDLNEDIRCCRNTFFKMKSDWLAGRWTGVVVSEELSPEQICDHIDDDANYEDLLKVCVNRYLKVSRKFEAAKMLARPASQGTRVFETNRNDKQLAYLVSLYQDLDPPIDHFGPMEEGCLALPCPRSIQKVPHPDNLFVIEDDGKFLDQLERETLGSRSPLTMGVWWLWRCFDPKLDLWPRASFIAIAYEQKFYIVDLVRLEENGASVEEHSKRIICAILAAPHVLKIVHNVDKNSLVVLQRALLTHEESMRADVVLPHVTPVIDLVVVAAYARRTKPGAHSVSKLSGLTFDYLRLELCLAEALGNFERRPIRMSQQHYALSLAWSPLMILKVLCSHDIVRLHEVKAMAFSIGLPGAPTSWSEALGRTPLCSDPVAELDDDGVGGIPGAYGQNLWEDPEWRGQIPQPDIEFDLAGAFHSRVPQLVLPADQAKMAEHALRGLFDVQSTKCELDVLYQAYLHMQGAYESR